Protein 3PQU (pdb70)

InterPro domains:
  IPR001677 Transferrin-binding protein B, C-lobe/N-lobe beta-barrel domain [PF01298] (190-351)
  IPR001677 Transferrin-binding protein B, C-lobe/N-lobe beta-barrel domain [PF01298] (457-592)
  IPR011250 Outer membrane protein/outer membrane enzyme PagP, beta-barrel [SSF56925] (154-351)
  IPR011250 Outer membrane protein/outer membrane enzyme PagP, beta-barrel [SSF56925] (416-592)
  IPR035313 Transferrin-binding protein B, N-lobe handle [PF17484] (47-187)
  IPR035316 Transferrin-binding protein B, C-lobe handle domain [PF17483] (360-452)
  IPR038197 TbpB, C-lobe handle domain superfamily [G3DSA:2.40.128.240] (363-451)
  IPR038669 TbpB, N-lobe handle domain superfamily [G3DSA:2.40.128.250] (67-185)

Foldseek 3Di:
DWDFDDDDFDDDDDDDPLADDAQKKKAKWAFAFQAQAAQVGHGDPDGDQWFFFDPVRIDGAHDQDVVPPPCQVVCVVQDPQPAKDDLCPPPAQSSPFDDDFKDFAWIWHQWDWDWDAYPVGGTRGTTIGITIMGMMGGHAFAQKEFAAFWFKWKWFKKKWFIAGLPDDDPQFDPRARRGRTTGILVGGQAAIHDDAQDQAQNAGQHDHRKMKMKIDGVNQQKIKIWIWGWHHDHSVDHIDIDTQWIWIWGHAQFKTAAKIQGDDPDDPQSHIFGRKMWGAHDHHSQKIKIWTAHPVRGMIMIIMTGTDDDVGDIAGFKAKWKAFPPQRDIDGADDRQQQQWGADSRDTHGFDDDAQWDKDWDCPPPFTKIWIWHGNSDNFKIKTWIWTFDDPTDTHRTIIIIMGGFAALVLADQWAKWKWKFAKWKWKDFPDIAIAHGDDPCPFHQMKMWIAGNNQFWIKMATPHGNGDGGQKIWTWGDDRFWIKGKIWGPCQAADSDPPDGHQGDIRWIKIKGQHDHHSQKIKIWTWDCDNGITMTMIIMIGIIDD/DWFFDDDDFDDDDDDDPLADDAQKKKAKWAFAFQAQAAQVRHGDPDGDQWFFFDPVRIDGAHDQDVVPPPCQVVCVVQDPQPAKDDLCPPPAQSSPFDDDFKDFAWIWHQWDWDWDAYPVGGTRGTTIGITIMGMMGGHAFAQKEFAFFWFKWKWFKKKWFIAGLPQDDPQFDPRARRGRTTGILVGGQAATHDDAQDQAQNAGQHDHRKMKMKIDGVNQQKIKIWIWGWHHDHSVDHIDIDTQWIWIWGHDQQKIAAKIQGPDPDDPQSHIFGRKMWGAHDHHSQKIKTWTAHPVRGMIMIIMTGTPDDVGDIAGFKAKWKQWPPFRRIDGADDRQQQQWGADSRDTHGQDDPAQWDKDWDQDVDFIKIWIWHGNPDNFKIKTWIWTVVVTGGTIIIIMGGFAALVLADQYAKWKWKFAKWKWKDAPHIDIAHGDDPPPQHQIKIWIQGNHQQWIKMFTPHRHDDGGQKMWIWGHDRFWIKGKIWGPPCHDDPVVHATDTRWIKIKGQHDHHSQKIKIWTWDCDNHIIMTMIIMIGIID

Nearest PDB structures (foldseek):
  3pqu-assembly2_B  TM=1.002E+00  e=6.453E-98  Actinobacillus suis
  4o3w-assembly2_B  TM=9.988E-01  e=4.185E-90  Actinobacillus suis
  4o49-assembly1_A  TM=9.167E-01  e=6.849E-55  Actinobacillus pleuropneumoniae
  3pqs-assembly1_A  TM=8.799E-01  e=3.578E-56  Actinobacillus pleuropneumoniae
  4o4x-assembly2_B  TM=9.091E-01  e=3.787E-53  Glaesserella parasuis

Radius of gyration: 36.09 Å; Cα contacts (8 Å, |Δi|>4): 3201; chains: 2; bounding box: 105×51×112 Å

Sequence (1087 aa):
SYQDEETKKKTKEELDKLMEPTLGVEAKKIPRRNRALFDKEGNRKATPDTTDELSEAQIMAIWNENIDEIPHLKELNDKTTSGLIYHSHDGKQEDKKRNNLQYVRSGYVVFDESYSEIIVKNKNGVPYIFKNGIDGYIYYLGTSPSKELPKGNKVTYKGTWDFTSDVKTSYELSGFSDAGNGKNVAATSISDNNVNRDHKVGEKLGDNEVKGVAHSSEFAVDFDNKKLTGSLYRNGYINRNKAQEEVTKRYSIEADITGNRFRGKAKAEKAGDPIFTDSNYLEGGFYGPKAEEMAGKFFTNNKSLFAVFAAKSENGETTTERIIDATKIDLTQFNAKELNNFGDASVLIIDGQQKKIDLAGVNFKNSKTVEINGKTMVAVACCSNLEYMKFGQLWQKEGKQQVKDNSLFLQGERTATDKMPAGGNYKYVGTWDALVSKGTNWIAEADNNRESGYRTEFDVNFSDKKVNGKLFDKGGVNPVFTVDATINGNGFIGSAKTSDSGFALDSQHGNAVFSDIKVNGGFYGPTTAGELGGQFHHKSDNGSVGAVFGAKRQIESYQDEETKKKTKEELDKLMEPTLGVEAKKIPRRNRALFDKEGNRKATPDTTDELSEAQIMAIWNENIDEIPHLKELNDKTTSGLIYHSHDGKQEDKKRNNLQYVRSGYVVFDESYSEIIVKNKNGVPYIFKNGIDGYIYYLGTSPSKELPKGNKVTYKGTWDFTSDVKTSYELSGFSDAGNGKNVAATSISDNNVNRDHKVGEKLGDNEVKKGVAHSSEFAVDFDNKKLTGSLYRNGYYINRNKAQEVTKKRYSIEADITGNRFRGKAKAEKAGDPIFTDSSNYLEGGFYGPKAEEMAGKFFTNNKSLFAVFAAKSENGETTTERIIDATKIDLTQFNAKELNNFGDASVLIIDGQKKIDDLAGVNFKNSKTVEIINGKTMVAVACCSNLEYMKFGQLWQKEQVKDNSLFLQGERTATDKMPAGGNYKYVGTWDALVSKGTNWIAEADNNRESGYRTEFDVNFSDKKVNGKLFDKGGVNPVFTVDATINGNGFIGSAKTSDSGFALDGNAVFSDIKVNGGFYGPTAGELGGQFHHKSDNGSVGAVFGAKRQI

Organism: Actinobacillus suis (NCBI:txid716)

Solvent-accessible surface area: 48966 Å² total; per-residue (Å²): 123,131,112,42,31,165,63,176,144,65,112,178,99,173,45,91,168,19,22,67,15,21,13,0,10,15,0,116,6,5,13,33,17,86,6,84,62,56,138,156,26,90,162,44,113,87,54,49,66,54,38,116,2,34,74,85,65,20,97,47,24,112,49,135,60,17,111,94,18,19,47,49,150,101,3,73,100,74,33,131,37,60,66,23,59,24,0,29,34,34,132,78,40,8,18,117,31,123,21,127,39,0,42,0,0,7,0,13,0,77,52,46,58,63,95,48,123,22,211,124,40,23,47,35,44,58,46,52,20,6,14,1,18,0,0,0,1,1,38,43,4,0,18,36,6,8,65,1,79,108,22,28,0,106,25,29,1,1,0,0,0,8,0,83,46,90,14,140,34,102,28,22,42,142,53,1,39,0,63,55,10,0,0,0,0,27,6,5,71,7,2,51,82,51,124,94,37,77,70,26,55,114,31,26,4,95,6,35,6,4,32,4,59,2,32,0,31,7,73,92,93,113,3,77,10,19,0,60,36,3,3,107,2,46,192,130,82,62,22,106,22,37,39,26,0,34,4,92,6,74,10,63,24,0,6,0,54,15,72,0,92,30,37,64,108,83,34,71,1,6,34,64,1,70,73,0,1,0,0,0,0,0,64,74,1,49,5,0,0,0,5,0,6,2,65,84,100,2,0,0,0,0,0,1,0,76,18,53,77,22,73,29,62,29,34,60,30,2,15,0,18,64,0,32,20,87,93,14,55,40,110,120,27,53,2,15,19,55,2,22,25,3,20,31,55,26,103,74,11,87,2,49,34,150,88,46,54,14,74,57,94,42,90,14,117,66,82,32,20,8,2,19,2,1,4,60,46,4,36,33,0,15,0,0,30,10,39,28,53,70,56,211,123,106,70,80,106,48,4,3,0,4,0,1,24,44,2,47,52,114,115,29,28,109,18,23,111,90,41,0,23,26,2,0,3,5,17,0,27,65,72,76,98,29,76,2,71,5,39,99,63,108,142,52,0,23,28,0,45,0,68,0,32,3,84,93,99,75,0,63,4,99,0,14,36,114,66,17,144,116,32,14,0,42,2,66,2,70,9,119,38,6,4,2,97,21,33,0,69,3,61,130,81,6,24,62,31,144,137,170,159,50,54,1,87,11,77,120,4,142,0,54,6,0,0,0,7,83,66,0,9,4,0,0,0,18,0,56,77,108,41,128,105,9,4,0,0,0,1,0,0,0,12,18,9,81,152,153,118,105,30,32,162,69,181,163,66,126,180,93,175,44,90,169,20,23,69,15,21,13,0,9,15,0,114,4,5,13,34,18,87,6,104,72,54,139,152,28,83,175,40,94,88,53,51,67,55,38,116,2,34,75,86,66,21,97,49,24,89,48,132,60,18,111,95,17,20,45,48,150,102,3,70,101,74,33,129,38,60,68,23,61,23,0,30,33,33,131,78,38,8,17,119,32,121,21,125,40,0,41,1,0,6,0,14,0,78,52,45,58,62,96,49,122,23,208,125,40,22,47,36,44,58,48,53,20,5,14,1,20,0,0,0,0,1,38,43,3,0,19,36,6,9,64,2,80,112,24,27,0,106,25,30,0,1,0,0,0,8,0,82,45,90,15,139,34,100,29,22,40,143,53,1,38,0,62,57,10,0,0,1,0,27,6,4,73,8,2,53,82,49,122,95,34,78,107,25,56,128,29,34,4,101,7,35,6,4,32,5,58,2,33,0,30,7,71,92,91,114,4,78,10,19,0,60,37,3,3,108,1,44,194,131,83,63,23,106,23,39,40,26,0,34,5,93,6,74,11,64,24,0,5,0,54,15,72,0,90,30,65,53,107,82,36,70,1,5,35,64,1,69,74,0,1,0,0,0,0,0,65,75,1,48,6,0,0,0,5,0,6,2,64,81,103,2,0,0,0,0,0,0,0,74,16,66,68,22,72,29,61,28,34,59,29,2,15,0,19,73,1,40,22,83,101,15,63,29,134,115,28,52,1,15,19,55,1,23,26,3,18,30,50,25,91,73,12,84,2,51,34,151,88,47,53,13,74,60,82,39,122,3,104,70,76,29,14,8,2,19,2,0,4,65,46,3,44,28,0,14,0,0,30,12,55,27,88,142,182,97,100,93,56,4,4,0,4,0,1,25,44,1,46,53,115,121,30,30,111,27,25,123,92,24,0,18,26,2,0,3,5,18,2,18,67,77,76,98,26,75,2,69,5,41,98,67,104,146,53,2,14,22,1,41,0,67,0,41,20,87,101,91,69,0,55,3,76,0,16,30,124,61,15,126,104,35,8,0,49,1,61,1,57,10,104,37,6,4,1,95,20,33,0,87,9,61,153,91,12,26,71,37,161,117,35,0,79,19,82,121,4,141,0,52,5,0,0,0,6,87,63,0,9,5,0,0,0,19,0,58,80,108,49,130,105,4,10,0,0,0,1,0,0,0,11,20,7,114

Structure (mmCIF, N/CA/C/O backbone):
data_3PQU
#
_entry.id   3PQU
#
_cell.length_a   90.670
_cell.length_b   74.470
_cell.length_c   106.400
_cell.angle_alpha   90.000
_cell.angle_beta   105.700
_cell.angle_gamma   90.000
#
_symmetry.space_group_name_H-M   'P 1 21 1'
#
loop_
_entity.id
_entity.type
_entity.pdbx_description
1 polymer 'Transferrin binding protein B'
2 non-polymer GLYCEROL
3 water water
#
loop_
_atom_site.group_PDB
_atom_site.id
_atom_site.type_symbol
_atom_site.label_atom_id
_atom_site.label_alt_id
_atom_site.label_comp_id
_atom_site.label_asym_id
_atom_site.label_entity_id
_atom_site.label_seq_id
_atom_site.pdbx_PDB_ins_code
_atom_site.Cartn_x
_atom_site.Cartn_y
_atom_site.Cartn_z
_atom_site.occupancy
_atom_site.B_iso_or_equiv
_atom_site.auth_seq_id
_atom_site.auth_comp_id
_atom_site.auth_asym_id
_atom_site.auth_atom_id
_atom_site.pdbx_PDB_model_num
ATOM 1 N N . SER A 1 20 ? -27.730 -37.009 30.892 1.00 109.47 27 SER A N 1
ATOM 2 C CA . SER A 1 20 ? -26.930 -37.904 31.722 1.00 108.41 27 SER A CA 1
ATOM 3 C C . SER A 1 20 ? -25.430 -37.631 31.587 1.00 91.69 27 SER A C 1
ATOM 4 O O . SER A 1 20 ? -24.680 -38.444 31.044 1.00 83.16 27 SER A O 1
ATOM 7 N N . TYR A 1 21 ? -24.998 -36.479 32.083 1.00 69.76 28 TYR A N 1
ATOM 8 C CA . TYR A 1 21 ? -23.585 -36.120 32.053 1.00 70.54 28 TYR A CA 1
ATOM 9 C C . TYR A 1 21 ? -22.940 -36.194 33.437 1.00 84.00 28 TYR A C 1
ATOM 10 O O . TYR A 1 21 ? -23.628 -36.187 34.458 1.00 86.17 28 TYR A O 1
ATOM 19 N N . GLN A 1 22 ? -21.612 -36.260 33.459 1.00 94.78 29 GLN A N 1
ATOM 20 C CA . GLN A 1 22 ? -20.866 -36.469 34.695 1.00 73.72 29 GLN A CA 1
ATOM 21 C C . GLN A 1 22 ? -19.433 -35.988 34.506 1.00 69.89 29 GLN A C 1
ATOM 22 O O . GLN A 1 22 ? -18.830 -36.235 33.461 1.00 62.31 29 GLN A O 1
ATOM 28 N N . ASP A 1 23 ? -18.890 -35.301 35.509 1.00 60.77 30 ASP A N 1
ATOM 29 C CA . ASP A 1 23 ? -17.496 -34.863 35.462 1.00 57.48 30 ASP A CA 1
ATOM 30 C C . ASP A 1 23 ? -16.595 -36.005 34.992 1.00 57.60 30 ASP A C 1
ATOM 31 O O . ASP A 1 23 ? -16.751 -37.143 35.435 1.00 61.17 30 ASP A O 1
ATOM 36 N N . GLU A 1 24 ? -15.644 -35.714 34.112 1.00 54.46 31 GLU A N 1
ATOM 37 C CA . GLU A 1 24 ? -14.695 -36.743 33.700 1.00 64.01 31 GLU A CA 1
ATOM 38 C C . GLU A 1 24 ? -13.781 -37.070 34.868 1.00 76.57 31 GLU A C 1
ATOM 39 O O . GLU A 1 24 ? -13.487 -36.203 35.690 1.00 78.13 31 GLU A O 1
ATOM 45 N N . GLU A 1 25 ? -13.344 -38.323 34.952 1.00 90.02 32 GLU A N 1
ATOM 46 C CA . GLU A 1 25 ? -12.404 -38.721 35.988 1.00 100.63 32 GLU A CA 1
ATOM 47 C C . GLU A 1 25 ? -11.021 -38.202 35.628 1.00 102.18 32 GLU A C 1
ATOM 48 O O . GLU A 1 25 ? -10.608 -38.262 34.469 1.00 98.84 32 GLU A O 1
ATOM 54 N N . THR A 1 26 ? -10.312 -37.681 36.621 1.00 103.96 33 THR A N 1
ATOM 55 C CA . THR A 1 26 ? -8.992 -37.115 36.391 1.00 103.95 33 THR A CA 1
ATOM 56 C C . THR A 1 26 ? -8.037 -37.490 37.514 1.00 101.63 33 THR A C 1
ATOM 57 O O . THR A 1 26 ? -8.421 -37.511 38.683 1.00 103.05 33 THR A O 1
ATOM 61 N N . LYS A 1 27 ? -6.795 -37.800 37.155 1.00 103.20 34 LYS A N 1
ATOM 62 C CA . LYS A 1 27 ? -5.764 -38.056 38.150 1.00 105.43 34 LYS A CA 1
ATOM 63 C C . LYS A 1 27 ? -5.421 -36.730 38.815 1.00 95.89 34 LYS A C 1
ATOM 64 O O . LYS A 1 27 ? -4.922 -35.813 38.160 1.00 94.65 34 LYS A O 1
ATOM 70 N N . LYS A 1 28 ? -5.708 -36.624 40.109 1.00 89.35 35 LYS A N 1
ATOM 71 C CA . LYS A 1 28 ? -5.507 -35.372 40.832 1.00 85.40 35 LYS A CA 1
ATOM 72 C C . LYS A 1 28 ? -4.127 -34.786 40.559 1.00 73.23 35 LYS A C 1
ATOM 73 O O . LYS A 1 28 ? -3.162 -35.523 40.354 1.00 58.54 35 LYS A O 1
ATOM 79 N N . LYS A 1 29 ? -4.043 -33.458 40.547 1.00 70.12 36 LYS A N 1
ATOM 80 C CA . LYS A 1 29 ? -2.773 -32.781 40.319 1.00 57.65 36 LYS A CA 1
ATOM 81 C C . LYS A 1 29 ? -1.745 -33.247 41.339 1.00 71.20 36 LYS A C 1
ATOM 82 O O . LYS A 1 29 ? -2.014 -33.281 42.539 1.00 65.57 36 LYS A O 1
ATOM 88 N N . THR A 1 30 ? -0.566 -33.612 40.854 1.00 74.72 37 THR A N 1
ATOM 89 C CA . THR A 1 30 ? 0.491 -34.077 41.735 1.00 80.06 37 THR A CA 1
ATOM 90 C C . THR A 1 30 ? 1.050 -32.903 42.534 1.00 83.00 37 THR A C 1
ATOM 91 O O . THR A 1 30 ? 1.495 -31.908 41.961 1.00 87.73 37 THR A O 1
ATOM 95 N N . LYS A 1 31 ? 1.033 -33.024 43.857 1.00 70.39 38 LYS A N 1
ATOM 96 C CA . LYS A 1 31 ? 1.393 -31.904 44.721 1.00 82.21 38 LYS A CA 1
ATOM 97 C C . LYS A 1 31 ? 2.889 -31.808 45.036 1.00 79.92 38 LYS A C 1
ATOM 98 O O . LYS A 1 31 ? 3.508 -32.771 45.485 1.00 79.05 38 LYS A O 1
ATOM 104 N N . GLU A 1 32 ? 3.456 -30.631 44.794 1.00 78.29 39 GLU A N 1
ATOM 105 C CA . GLU A 1 32 ? 4.865 -30.369 45.067 1.00 84.55 39 GLU A CA 1
ATOM 106 C C . GLU A 1 32 ? 5.079 -29.931 46.509 1.00 83.06 39 GLU A C 1
ATOM 107 O O . GLU A 1 32 ? 4.332 -29.108 47.035 1.00 90.12 39 GLU A O 1
ATOM 113 N N . GLU A 1 33 ? 6.107 -30.480 47.144 1.00 73.14 40 GLU A N 1
ATOM 114 C CA . GLU A 1 33 ? 6.539 -29.995 48.449 1.00 81.74 40 GLU A CA 1
ATOM 115 C C . GLU A 1 33 ? 7.949 -29.430 48.303 1.00 62.62 40 GLU A C 1
ATOM 116 O O . GLU A 1 33 ? 8.922 -30.174 48.195 1.00 50.71 40 GLU A O 1
ATOM 122 N N . LEU A 1 34 ? 8.055 -28.109 48.279 1.00 46.94 41 LEU A N 1
ATOM 123 C CA . LEU A 1 34 ? 9.339 -27.471 48.012 1.00 42.72 41 LEU A CA 1
ATOM 124 C C . LEU A 1 34 ? 10.090 -27.151 49.289 1.00 41.08 41 LEU A C 1
ATOM 125 O O . LEU A 1 34 ? 9.487 -26.716 50.274 1.00 45.76 41 LEU A O 1
ATOM 130 N N . ASP A 1 35 ? 11.405 -27.359 49.269 1.00 31.72 42 ASP A N 1
ATOM 131 C CA . ASP A 1 35 ? 12.274 -26.753 50.273 1.00 30.06 42 ASP A CA 1
ATOM 132 C C . ASP A 1 35 ? 12.054 -25.250 50.275 1.00 40.93 42 ASP A C 1
ATOM 133 O O . ASP A 1 35 ? 11.800 -24.646 49.227 1.00 32.49 42 ASP A O 1
ATOM 138 N N . LYS A 1 36 ? 12.152 -24.643 51.451 1.00 30.25 43 LYS A N 1
ATOM 139 C CA . LYS A 1 36 ? 11.917 -23.208 51.591 1.00 30.66 43 LYS A CA 1
ATOM 140 C C . LYS A 1 36 ? 12.665 -22.361 50.564 1.00 35.79 43 LYS A C 1
ATOM 141 O O . LYS A 1 36 ? 12.068 -21.492 49.948 1.00 25.40 43 LYS A O 1
ATOM 147 N N . LEU A 1 37 ? 13.962 -22.614 50.380 1.00 26.32 44 LEU A N 1
ATOM 148 C CA . LEU A 1 37 ? 14.768 -21.834 49.443 1.00 35.78 44 LEU A CA 1
ATOM 149 C C . LEU A 1 37 ? 14.278 -21.963 48.017 1.00 33.71 44 LEU A C 1
ATOM 150 O O . LEU A 1 37 ? 14.644 -21.165 47.169 1.00 37.45 44 LEU A O 1
ATOM 155 N N . MET A 1 38 ? 13.465 -22.977 47.744 1.00 26.79 45 MET A N 1
ATOM 156 C CA . MET A 1 38 ? 13.015 -23.193 46.382 1.00 19.31 45 MET A CA 1
ATOM 157 C C . MET A 1 38 ? 11.627 -22.593 46.123 1.00 20.93 45 MET A C 1
ATOM 158 O O . MET A 1 38 ? 11.130 -22.654 45.002 1.00 27.26 45 MET A O 1
ATOM 163 N N . GLU A 1 39 ? 11.012 -22.000 47.147 1.00 21.13 46 GLU A N 1
ATOM 164 C CA . GLU A 1 39 ? 9.695 -21.357 46.984 1.00 26.38 46 GLU A CA 1
ATOM 165 C C . GLU A 1 39 ? 9.834 -20.083 46.144 1.00 30.13 46 GLU A C 1
ATOM 166 O O . GLU A 1 39 ? 10.797 -19.351 46.300 1.00 17.86 46 GLU A O 1
ATOM 172 N N . PRO A 1 40 ? 8.858 -19.805 45.264 1.00 13.30 47 PRO A N 1
ATOM 173 C CA . PRO A 1 40 ? 8.972 -18.637 44.390 1.00 17.62 47 PRO A CA 1
ATOM 174 C C . PRO A 1 40 ? 8.582 -17.341 45.098 1.00 24.98 47 PRO A C 1
ATOM 175 O O . PRO A 1 40 ? 7.657 -17.339 45.909 1.00 20.86 47 PRO A O 1
ATOM 179 N N . THR A 1 41 ? 9.292 -16.255 44.805 1.00 18.15 48 THR A N 1
ATOM 180 C CA . THR A 1 41 ? 8.924 -14.943 45.343 1.00 21.25 48 THR A CA 1
ATOM 181 C C . THR A 1 41 ? 9.225 -13.871 44.306 1.00 23.27 48 THR A C 1
ATOM 182 O O . THR A 1 41 ? 9.962 -14.119 43.348 1.00 16.16 48 THR A O 1
ATOM 186 N N . LEU A 1 42 ? 8.686 -12.668 44.501 1.00 17.78 49 LEU A N 1
ATOM 187 C CA . LEU A 1 42 ? 8.992 -11.584 43.575 1.00 16.29 49 LEU A CA 1
ATOM 188 C C . LEU A 1 42 ? 10.464 -11.222 43.618 1.00 23.34 49 LEU A C 1
ATOM 189 O O . LEU A 1 42 ? 11.071 -10.921 42.585 1.00 14.65 49 LEU A O 1
ATOM 194 N N . GLY A 1 43 ? 11.030 -11.229 44.824 1.00 12.24 50 GLY A N 1
ATOM 195 C CA . GLY A 1 43 ? 12.466 -11.053 44.979 1.00 15.05 50 GLY A CA 1
ATOM 196 C C . GLY A 1 43 ? 13.052 -11.712 46.214 1.00 15.92 50 GLY A C 1
ATOM 197 O O . GLY A 1 43 ? 12.318 -12.270 47.042 1.00 19.52 50 GLY A O 1
ATOM 198 N N . VAL A 1 44 ? 14.373 -11.613 46.354 1.00 18.01 51 VAL A N 1
ATOM 199 C CA . VAL A 1 44 ? 15.106 -12.148 47.519 1.00 16.43 51 VAL A CA 1
ATOM 200 C C . VAL A 1 44 ? 16.282 -11.200 47.872 1.00 18.91 51 VAL A C 1
ATOM 201 O O . VAL A 1 44 ? 16.903 -10.642 46.971 1.00 22.27 51 VAL A O 1
ATOM 205 N N . GLU A 1 45 ? 16.585 -11.023 49.159 1.00 16.29 52 GLU A N 1
ATOM 206 C CA . GLU A 1 45 ? 17.746 -10.222 49.571 1.00 19.22 52 GLU A CA 1
ATOM 207 C C . GLU A 1 45 ? 18.494 -10.895 50.729 1.00 25.04 52 GLU A C 1
ATOM 208 O O . GLU A 1 45 ? 17.910 -11.674 51.485 1.00 19.12 52 GLU A O 1
ATOM 214 N N . ALA A 1 46 ? 19.784 -10.585 50.871 1.00 21.25 53 ALA A N 1
ATOM 215 C CA . ALA A 1 46 ? 20.548 -10.992 52.052 1.00 14.31 53 ALA A CA 1
ATOM 216 C C . ALA A 1 46 ? 21.533 -9.899 52.445 1.00 19.83 53 ALA A C 1
ATOM 217 O O . ALA A 1 46 ? 22.163 -9.277 51.604 1.00 14.33 53 ALA A O 1
ATOM 219 N N . LYS A 1 47 ? 21.664 -9.703 53.741 1.00 13.99 54 LYS A N 1
ATOM 220 C CA A LYS A 1 47 ? 22.617 -8.758 54.314 0.40 22.05 54 LYS A CA 1
ATOM 221 C CA B LYS A 1 47 ? 22.611 -8.750 54.300 0.60 22.77 54 LYS A CA 1
ATOM 222 C C . LYS A 1 47 ? 24.056 -9.195 54.062 1.00 13.72 54 LYS A C 1
ATOM 223 O O . LYS A 1 47 ? 24.367 -10.379 54.132 1.00 17.49 54 LYS A O 1
ATOM 234 N N . ILE A 1 48 ? 24.935 -8.241 53.792 1.00 17.70 55 ILE A N 1
ATOM 235 C CA . ILE A 1 48 ? 26.369 -8.532 53.622 1.00 14.85 55 ILE A CA 1
ATOM 236 C C . ILE A 1 48 ? 26.983 -8.814 54.999 1.00 10.72 55 ILE A C 1
ATOM 237 O O . ILE A 1 48 ? 26.904 -7.960 55.885 1.00 17.80 55 ILE A O 1
ATOM 242 N N . PRO A 1 49 ? 27.568 -10.015 55.204 1.00 23.26 56 PRO A N 1
ATOM 243 C CA . PRO A 1 49 ? 28.114 -10.345 56.538 1.00 24.82 56 PRO A CA 1
ATOM 244 C C . PRO A 1 49 ? 29.319 -9.492 56.930 1.00 12.65 56 PRO A C 1
ATOM 245 O O . PRO A 1 49 ? 30.142 -9.136 56.069 1.00 14.17 56 PRO A O 1
ATOM 249 N N . ARG A 1 50 ? 29.396 -9.168 58.225 1.00 18.73 57 ARG A N 1
ATOM 250 C CA . ARG A 1 50 ? 30.413 -8.282 58.813 1.00 14.50 57 ARG A CA 1
ATOM 251 C C . ARG A 1 50 ? 30.835 -8.939 60.112 1.00 19.76 57 ARG A C 1
ATOM 252 O O . ARG A 1 50 ? 29.985 -9.310 60.906 1.00 18.87 57 ARG A O 1
ATOM 260 N N . ARG A 1 51 ? 32.134 -9.079 60.347 1.00 12.94 58 ARG A N 1
ATOM 261 C CA . ARG A 1 51 ? 32.589 -9.742 61.580 1.00 16.28 58 ARG A CA 1
ATOM 262 C C . ARG A 1 51 ? 32.391 -8.848 62.800 1.00 16.35 58 ARG A C 1
ATOM 263 O O . ARG A 1 51 ? 32.614 -7.649 62.727 1.00 14.61 58 ARG A O 1
ATOM 271 N N . ASN A 1 52 ? 31.940 -9.422 63.910 1.00 22.26 59 ASN A N 1
ATOM 272 C CA . ASN A 1 52 ? 31.889 -8.682 65.161 1.00 12.62 59 ASN A CA 1
ATOM 273 C C . ASN A 1 52 ? 33.294 -8.669 65.726 1.00 15.67 59 ASN A C 1
ATOM 274 O O . ASN A 1 52 ? 33.822 -9.716 66.127 1.00 17.96 59 ASN A O 1
ATOM 279 N N . ARG A 1 53 ? 33.887 -7.486 65.782 1.00 15.63 60 ARG A N 1
ATOM 280 C CA . ARG A 1 53 ? 35.246 -7.326 66.298 1.00 21.89 60 ARG A CA 1
ATOM 281 C C . ARG A 1 53 ? 35.351 -7.016 67.804 1.00 25.90 60 ARG A C 1
ATOM 282 O O . ARG A 1 53 ? 36.458 -6.839 68.332 1.00 23.85 60 ARG A O 1
ATOM 290 N N . ALA A 1 54 ? 34.210 -6.969 68.495 1.00 21.84 61 ALA A N 1
ATOM 291 C CA . ALA A 1 54 ? 34.187 -6.610 69.927 1.00 22.15 61 ALA A CA 1
ATOM 292 C C . ALA A 1 54 ? 34.965 -7.626 70.761 1.00 33.39 61 ALA A C 1
ATOM 293 O O . ALA A 1 54 ? 35.085 -8.799 70.385 1.00 24.84 61 ALA A O 1
ATOM 295 N N . LEU A 1 55 ? 35.482 -7.177 71.897 1.00 29.74 62 LEU A N 1
ATOM 296 C CA . LEU A 1 55 ? 36.302 -8.022 72.760 1.00 29.08 62 LEU A CA 1
ATOM 297 C C . LEU A 1 55 ? 35.520 -8.578 73.957 1.00 28.33 62 LEU A C 1
ATOM 298 O O . LEU A 1 55 ? 36.025 -9.441 74.678 1.00 31.54 62 LEU A O 1
ATOM 303 N N . PHE A 1 56 ? 34.300 -8.079 74.157 1.00 24.34 63 PHE A N 1
ATOM 304 C CA . PHE A 1 56 ? 33.479 -8.479 75.299 1.00 36.93 63 PHE A CA 1
ATOM 305 C C . PHE A 1 56 ? 32.118 -8.935 74.828 1.00 37.24 63 PHE A C 1
ATOM 306 O O . PHE A 1 56 ? 31.661 -8.517 73.761 1.00 22.01 63 PHE A O 1
ATOM 314 N N . ASP A 1 57 ? 31.475 -9.796 75.615 1.00 28.77 64 ASP A N 1
ATOM 315 C CA . ASP A 1 57 ? 30.112 -10.211 75.302 1.00 27.18 64 ASP A CA 1
ATOM 316 C C . ASP A 1 57 ? 29.111 -9.285 75.995 1.00 21.21 64 ASP A C 1
ATOM 317 O O . ASP A 1 57 ? 29.505 -8.403 76.755 1.00 31.28 64 ASP A O 1
ATOM 322 N N . LYS A 1 58 ? 27.829 -9.485 75.719 1.00 32.92 65 LYS A N 1
ATOM 323 C CA . LYS A 1 58 ? 26.789 -8.600 76.224 1.00 31.94 65 LYS A CA 1
ATOM 324 C C . LYS A 1 58 ? 26.748 -8.538 77.769 1.00 44.99 65 LYS A C 1
ATOM 325 O O . LYS A 1 58 ? 26.333 -7.534 78.341 1.00 42.70 65 LYS A O 1
ATOM 331 N N . GLU A 1 59 ? 27.200 -9.590 78.448 1.00 35.26 66 GLU A N 1
ATOM 332 C CA . GLU A 1 59 ? 27.211 -9.572 79.914 1.00 31.80 66 GLU A CA 1
ATOM 333 C C . GLU A 1 59 ? 28.434 -8.846 80.443 1.00 33.72 66 GLU A C 1
ATOM 334 O O . GLU A 1 59 ? 28.623 -8.748 81.642 1.00 38.85 66 GLU A O 1
ATOM 340 N N . GLY A 1 60 ? 29.282 -8.354 79.550 1.00 39.67 67 GLY A N 1
ATOM 341 C CA . GLY A 1 60 ? 30.469 -7.632 79.979 1.00 31.81 67 GLY A CA 1
ATOM 342 C C . GLY A 1 60 ? 31.724 -8.462 80.227 1.00 41.65 67 GLY A C 1
ATOM 343 O O . GLY A 1 60 ? 32.736 -7.939 80.696 1.00 36.06 67 GLY A O 1
ATOM 344 N N . ASN A 1 61 ? 31.690 -9.755 79.911 1.00 31.73 68 ASN A N 1
ATOM 345 C CA . ASN A 1 61 ? 32.878 -10.591 80.101 1.00 23.25 68 ASN A CA 1
ATOM 346 C C . ASN A 1 61 ? 33.751 -10.676 78.848 1.00 30.24 68 ASN A C 1
ATOM 347 O O . ASN A 1 61 ? 33.249 -10.608 77.735 1.00 29.96 68 ASN A O 1
ATOM 352 N N . ARG A 1 62 ? 35.058 -10.798 79.046 1.00 27.53 69 ARG A N 1
ATOM 353 C CA . ARG A 1 62 ? 36.005 -10.836 77.942 1.00 42.24 69 ARG A CA 1
ATOM 354 C C . ARG A 1 62 ? 35.814 -12.102 77.123 1.00 37.16 69 ARG A C 1
ATOM 355 O O . ARG A 1 62 ? 35.767 -13.199 77.674 1.00 32.20 69 ARG A O 1
ATOM 363 N N . LYS A 1 63 ? 35.686 -11.962 75.806 1.00 30.51 70 LYS A N 1
ATOM 364 C CA . LYS A 1 63 ? 35.572 -13.155 74.983 1.00 32.79 70 LYS A CA 1
ATOM 365 C C . LYS A 1 63 ? 36.909 -13.877 75.037 1.00 37.33 70 LYS A C 1
ATOM 366 O O . LYS A 1 63 ? 37.965 -13.258 74.945 1.00 35.72 70 LYS A O 1
ATOM 372 N N . ALA A 1 64 ? 36.861 -15.184 75.245 1.00 39.59 71 ALA A N 1
ATOM 373 C CA . ALA A 1 64 ? 38.076 -15.978 75.262 1.00 60.25 71 ALA A CA 1
ATOM 374 C C . ALA A 1 64 ? 38.745 -15.799 73.912 1.00 63.51 71 ALA A C 1
ATOM 375 O O . ALA A 1 64 ? 39.971 -15.786 73.798 1.00 61.95 71 ALA A O 1
ATOM 377 N N . THR A 1 65 ? 37.912 -15.639 72.891 1.00 57.13 72 THR A N 1
ATOM 378 C CA . THR A 1 65 ? 38.372 -15.461 71.525 1.00 49.87 72 THR A CA 1
ATOM 379 C C . THR A 1 65 ? 37.399 -14.557 70.789 1.00 36.96 72 THR A C 1
ATOM 380 O O . THR A 1 65 ? 36.226 -14.903 70.647 1.00 36.52 72 THR A O 1
ATOM 384 N N . PRO A 1 66 ? 37.870 -13.401 70.308 1.00 28.87 73 PRO A N 1
ATOM 385 C CA . PRO A 1 66 ? 36.993 -12.575 69.473 1.00 39.12 73 PRO A CA 1
ATOM 386 C C . PRO A 1 66 ? 36.412 -13.421 68.338 1.00 25.94 73 PRO A C 1
ATOM 387 O O . PRO A 1 66 ? 37.042 -14.383 67.937 1.00 28.47 73 PRO A O 1
ATOM 391 N N . ASP A 1 67 ? 35.220 -13.099 67.855 1.00 27.10 74 ASP A N 1
ATOM 392 C CA . ASP A 1 67 ? 34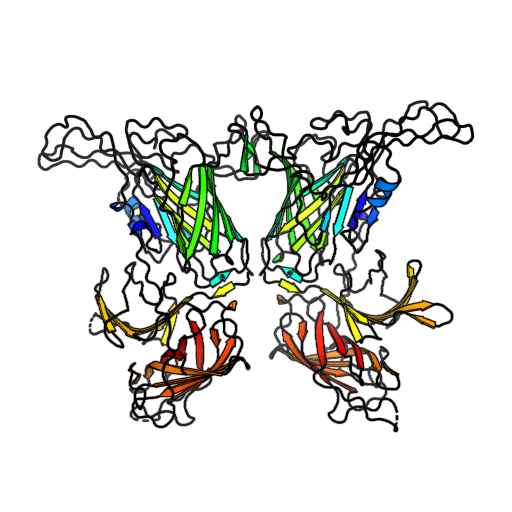.605 -13.909 66.819 1.00 19.37 74 ASP A CA 1
ATOM 393 C C . ASP A 1 67 ? 35.572 -14.110 65.652 1.00 29.85 74 ASP A C 1
ATOM 394 O O . ASP A 1 67 ? 36.286 -13.180 65.250 1.00 28.71 74 ASP A O 1
ATOM 399 N N . THR A 1 68 ? 35.600 -15.325 65.110 1.00 19.31 75 THR A N 1
ATOM 400 C CA . THR A 1 68 ? 36.388 -15.598 63.907 1.00 19.80 75 THR A CA 1
ATOM 401 C C . THR A 1 68 ? 35.525 -15.726 62.660 1.00 19.48 75 THR A C 1
ATOM 402 O O . THR A 1 68 ? 36.060 -15.903 61.569 1.00 21.73 75 THR A O 1
ATOM 406 N N . THR A 1 69 ? 34.202 -15.671 62.817 1.00 21.75 76 THR A N 1
ATOM 407 C CA . THR A 1 69 ? 33.292 -15.857 61.689 1.00 20.91 76 THR A CA 1
ATOM 408 C C . THR A 1 69 ? 32.055 -14.964 61.735 1.00 24.90 76 THR A C 1
ATOM 409 O O . THR A 1 69 ? 31.675 -14.457 62.783 1.00 21.12 76 THR A O 1
ATOM 413 N N . ASP A 1 70 ? 31.401 -14.822 60.587 1.00 18.15 77 ASP A N 1
ATOM 414 C CA . ASP A 1 70 ? 30.026 -14.341 60.542 1.00 21.51 77 ASP A CA 1
ATOM 415 C C . ASP A 1 70 ? 29.346 -15.077 59.394 1.00 20.05 77 ASP A C 1
ATOM 416 O O . ASP A 1 70 ? 29.654 -14.855 58.215 1.00 18.77 77 ASP A O 1
ATOM 421 N N . GLU A 1 71 ? 28.418 -15.952 59.751 1.00 19.40 78 GLU A N 1
ATOM 422 C CA . GLU A 1 71 ? 27.918 -16.971 58.836 1.00 23.71 78 GLU A CA 1
ATOM 423 C C . GLU A 1 71 ? 26.785 -16.487 57.954 1.00 26.55 78 GLU A C 1
ATOM 424 O O . GLU A 1 71 ? 26.070 -15.559 58.297 1.00 25.30 78 GLU A O 1
ATOM 430 N N . LEU A 1 72 ? 26.643 -17.116 56.798 1.00 19.80 79 LEU A N 1
ATOM 431 C CA . LEU A 1 72 ? 25.431 -16.965 56.015 1.00 20.32 79 LEU A CA 1
ATOM 432 C C . LEU A 1 72 ? 24.510 -18.117 56.424 1.00 25.80 79 LEU A C 1
ATOM 433 O O . LEU A 1 72 ? 24.969 -19.217 56.679 1.00 21.46 79 LEU A O 1
ATOM 438 N N . SER A 1 73 ? 23.209 -17.880 56.495 1.00 17.63 80 SER A N 1
ATOM 439 C CA . SER A 1 73 ? 22.301 -18.984 56.728 1.00 28.45 80 SER A CA 1
ATOM 440 C C . SER A 1 73 ? 21.013 -18.743 55.987 1.00 24.10 80 SER A C 1
ATOM 441 O O . SER A 1 73 ? 20.720 -17.618 55.546 1.00 22.50 80 SER A O 1
ATOM 444 N N . GLU A 1 74 ? 20.221 -19.801 55.904 1.00 17.68 81 GLU A N 1
ATOM 445 C CA . GLU A 1 74 ? 18.993 -19.775 55.149 1.00 25.69 81 GLU A CA 1
ATOM 446 C C . GLU A 1 74 ? 18.020 -18.795 55.793 1.00 23.75 81 GLU A C 1
ATOM 447 O O . GLU A 1 74 ? 17.253 -18.136 55.098 1.00 17.70 81 GLU A O 1
ATOM 453 N N . ALA A 1 75 ? 18.072 -18.659 57.120 1.00 22.66 82 ALA A N 1
ATOM 454 C CA . ALA A 1 75 ? 17.242 -17.660 57.800 1.00 27.80 82 ALA A CA 1
ATOM 455 C C . ALA A 1 75 ? 17.612 -16.201 57.462 1.00 32.95 82 ALA A C 1
ATOM 456 O O . ALA A 1 75 ? 16.830 -15.284 57.714 1.00 29.89 82 ALA A O 1
ATOM 458 N N . GLN A 1 76 ? 18.793 -15.969 56.908 1.00 28.98 83 GLN A N 1
ATOM 459 C CA . GLN A 1 76 ? 19.174 -14.599 56.546 1.00 29.29 83 GLN A CA 1
ATOM 460 C C . GLN A 1 76 ? 18.802 -14.254 55.102 1.00 35.17 83 GLN A C 1
ATOM 461 O O . GLN A 1 76 ? 18.940 -13.123 54.660 1.00 26.89 83 GLN A O 1
ATOM 467 N N . ILE A 1 77 ? 18.314 -15.240 54.369 1.00 27.22 84 ILE A N 1
ATOM 468 C CA . ILE A 1 77 ? 17.927 -15.035 52.985 1.00 24.93 84 ILE A CA 1
ATOM 469 C C . ILE A 1 77 ? 16.424 -14.751 52.967 1.00 18.29 84 ILE A C 1
ATOM 470 O O . ILE A 1 77 ? 15.607 -15.632 53.218 1.00 22.23 84 ILE A O 1
ATOM 475 N N . MET A 1 78 ? 16.066 -13.514 52.665 1.00 24.66 85 MET A N 1
ATOM 476 C CA . MET A 1 78 ? 14.711 -13.041 52.913 1.00 23.42 85 MET A CA 1
ATOM 477 C C . MET A 1 78 ? 13.954 -12.746 51.638 1.00 21.01 85 MET A C 1
ATOM 478 O O . MET A 1 78 ? 14.470 -12.092 50.744 1.00 24.54 85 MET A O 1
ATOM 483 N N . ALA A 1 79 ? 12.710 -13.196 51.585 1.00 19.44 86 ALA A N 1
ATOM 484 C CA . ALA A 1 79 ? 11.811 -12.850 50.500 1.00 18.99 86 ALA A CA 1
ATOM 485 C C . ALA A 1 79 ? 11.474 -11.363 50.563 1.00 30.68 86 ALA A C 1
ATOM 486 O O . ALA A 1 79 ? 11.262 -10.818 51.640 1.00 29.95 86 ALA A O 1
ATOM 488 N N . ILE A 1 80 ? 11.430 -10.703 49.410 1.00 15.14 87 ILE A N 1
ATOM 489 C CA . ILE A 1 80 ? 10.975 -9.323 49.343 1.00 22.76 87 ILE A CA 1
ATOM 490 C C . ILE A 1 80 ? 9.913 -9.205 48.270 1.00 20.59 87 ILE A C 1
ATOM 491 O O . ILE A 1 80 ? 9.800 -10.071 47.403 1.00 21.27 87 ILE A O 1
ATOM 496 N N . TRP A 1 81 ? 9.119 -8.149 48.325 1.00 21.25 88 TRP A N 1
ATOM 497 C CA . TRP A 1 81 ? 7.890 -8.131 47.537 1.00 28.32 88 TRP A CA 1
ATOM 498 C C . TRP A 1 81 ? 7.423 -6.748 47.131 1.00 29.59 88 TRP A C 1
ATOM 499 O O . TRP A 1 81 ? 6.266 -6.583 46.726 1.00 37.82 88 TRP A O 1
ATOM 510 N N . ASN A 1 82 ? 8.310 -5.760 47.204 1.00 31.75 89 ASN A N 1
ATOM 511 C CA . ASN A 1 82 ? 7.929 -4.393 46.811 1.00 34.17 89 ASN A CA 1
ATOM 512 C C . ASN A 1 82 ? 7.490 -4.313 45.355 1.00 35.57 89 ASN A C 1
ATOM 513 O O . ASN A 1 82 ? 8.181 -4.810 44.460 1.00 42.36 89 ASN A O 1
ATOM 518 N N . GLU A 1 83 ? 6.340 -3.680 45.125 1.00 41.00 90 GLU A N 1
ATOM 519 C CA . GLU A 1 83 ? 5.752 -3.586 43.790 1.00 40.65 90 GLU A CA 1
ATOM 520 C C . GLU A 1 83 ? 6.427 -2.515 42.949 1.00 34.84 90 GLU A C 1
ATOM 521 O O . GLU A 1 83 ? 6.356 -2.537 41.724 1.00 38.96 90 GLU A O 1
ATOM 527 N N . ASN A 1 84 ? 7.070 -1.566 43.613 1.00 33.13 91 ASN A N 1
ATOM 528 C CA . ASN A 1 84 ? 7.704 -0.457 42.921 1.00 40.42 91 ASN A CA 1
ATOM 529 C C . ASN A 1 84 ? 9.209 -0.673 42.826 1.00 43.67 91 ASN A C 1
ATOM 530 O O . ASN A 1 84 ? 9.932 -0.445 43.801 1.00 37.04 91 ASN A O 1
ATOM 535 N N . ILE A 1 85 ? 9.683 -1.110 41.660 1.00 39.48 92 ILE A N 1
ATOM 536 C CA . ILE A 1 85 ? 11.093 -1.469 41.522 1.00 48.82 92 ILE A CA 1
ATOM 537 C C . ILE A 1 85 ? 11.986 -0.243 41.453 1.00 44.30 92 ILE A C 1
ATOM 538 O O . ILE A 1 85 ? 13.203 -0.359 41.501 1.00 48.50 92 ILE A O 1
ATOM 543 N N . ASP A 1 86 ? 11.368 0.926 41.339 1.00 42.30 93 ASP A N 1
ATOM 544 C CA . ASP A 1 86 ? 12.090 2.188 41.425 1.00 58.87 93 ASP A CA 1
ATOM 545 C C . ASP A 1 86 ? 12.569 2.422 42.851 1.00 46.48 93 ASP A C 1
ATOM 546 O O . ASP A 1 86 ? 13.558 3.111 43.069 1.00 43.37 93 ASP A O 1
ATOM 551 N N . GLU A 1 87 ? 11.866 1.842 43.820 1.00 33.52 94 GLU A N 1
ATOM 552 C CA . GLU A 1 87 ? 12.291 1.918 45.208 1.00 36.78 94 GLU A CA 1
ATOM 553 C C . GLU A 1 87 ? 13.322 0.825 45.486 1.00 41.88 94 GLU A C 1
ATOM 554 O O . GLU A 1 87 ? 12.961 -0.306 45.790 1.00 37.13 94 GLU A O 1
ATOM 560 N N . ILE A 1 88 ? 14.601 1.162 45.368 1.00 36.09 95 ILE A N 1
ATOM 561 C CA . ILE A 1 88 ? 15.671 0.217 45.648 1.00 22.49 95 ILE A CA 1
ATOM 562 C C . ILE A 1 88 ? 15.597 -0.253 47.106 1.00 24.61 95 ILE A C 1
ATOM 563 O O . ILE A 1 88 ? 15.478 0.558 48.028 1.00 24.27 95 ILE A O 1
ATOM 568 N N . PRO A 1 89 ? 15.639 -1.572 47.333 1.00 25.06 96 PRO A N 1
ATOM 569 C CA . PRO A 1 89 ? 15.466 -2.029 48.723 1.00 17.80 96 PRO A CA 1
ATOM 570 C C . PRO A 1 89 ? 16.486 -1.411 49.677 1.00 27.95 96 PRO A C 1
ATOM 571 O O . PRO A 1 89 ? 17.663 -1.367 49.335 1.00 18.26 96 PRO A O 1
ATOM 575 N N . HIS A 1 90 ? 16.037 -0.950 50.848 1.00 23.90 97 HIS A N 1
ATOM 576 C CA . HIS A 1 90 ? 16.919 -0.394 51.877 1.00 24.15 97 HIS A CA 1
ATOM 577 C C . HIS A 1 90 ? 17.638 0.939 51.530 1.00 28.38 97 HIS A C 1
ATOM 578 O O . HIS A 1 90 ? 18.325 1.503 52.381 1.00 23.11 97 HIS A O 1
ATOM 585 N N . LEU A 1 91 ? 17.483 1.454 50.311 1.00 23.33 98 LEU A N 1
ATOM 586 C CA . LEU A 1 91 ? 18.213 2.671 49.924 1.00 27.73 98 LEU A CA 1
ATOM 587 C C . LEU A 1 91 ? 17.906 3.855 50.863 1.00 24.48 98 LEU A C 1
ATOM 588 O O . LEU A 1 91 ? 18.808 4.569 51.308 1.00 24.21 98 LEU A O 1
ATOM 593 N N . LYS A 1 92 ? 16.631 4.043 51.168 1.00 22.74 99 LYS A N 1
ATOM 594 C CA . LYS A 1 92 ? 16.187 5.097 52.073 1.00 21.44 99 LYS A CA 1
ATOM 595 C C . LYS A 1 92 ? 16.725 4.866 53.482 1.00 29.81 99 LYS A C 1
ATOM 596 O O . LYS A 1 92 ? 17.228 5.793 54.122 1.00 31.63 99 LYS A O 1
ATOM 602 N N . GLU A 1 93 ? 16.617 3.632 53.967 1.00 21.75 100 GLU A N 1
ATOM 603 C CA . GLU A 1 93 ? 17.142 3.273 55.279 1.00 34.21 100 GLU A CA 1
ATOM 604 C C . GLU A 1 93 ? 18.630 3.599 55.385 1.00 27.24 100 GLU A C 1
ATOM 605 O O . GLU A 1 93 ? 19.061 4.160 56.378 1.00 23.45 100 GLU A O 1
ATOM 611 N N . LEU A 1 94 ? 19.417 3.189 54.393 1.00 21.89 101 LEU A N 1
ATOM 612 C CA . LEU A 1 94 ? 20.863 3.430 54.403 1.00 25.68 101 LEU A CA 1
ATOM 613 C C . LEU A 1 94 ? 21.178 4.937 54.386 1.00 25.08 101 LEU A C 1
ATOM 614 O O . LEU A 1 94 ? 22.055 5.407 55.116 1.00 19.23 101 LEU A O 1
ATOM 619 N N . ASN A 1 95 ? 20.453 5.685 53.562 1.00 17.66 102 ASN A N 1
ATOM 620 C CA . ASN A 1 95 ? 20.569 7.154 53.542 1.00 22.29 102 ASN A CA 1
ATOM 621 C C . ASN A 1 95 ? 20.237 7.838 54.864 1.00 34.39 102 ASN A C 1
ATOM 622 O O . ASN A 1 95 ? 20.931 8.777 55.258 1.00 28.41 102 ASN A O 1
ATOM 627 N N . ASP A 1 96 ? 19.207 7.361 55.560 1.00 24.17 103 ASP A N 1
ATOM 628 C CA . ASP A 1 96 ? 18.832 7.963 56.837 1.00 25.16 103 ASP A CA 1
ATOM 629 C C . ASP A 1 96 ? 19.897 7.783 57.918 1.00 28.26 103 ASP A C 1
ATOM 630 O O . ASP A 1 96 ? 20.057 8.652 58.737 1.00 24.09 103 ASP A O 1
ATOM 635 N N . LYS A 1 97 ? 20.620 6.664 57.931 1.00 31.66 104 LYS A N 1
ATOM 636 C CA . LYS A 1 97 ? 21.573 6.405 59.016 1.00 21.81 104 LYS A CA 1
ATOM 637 C C . LYS A 1 97 ? 23.059 6.669 58.675 1.00 35.28 104 LYS A C 1
ATOM 638 O O . LYS A 1 97 ? 23.947 6.498 59.520 1.00 25.09 104 LYS A O 1
ATOM 644 N N . THR A 1 98 ? 23.340 7.058 57.439 1.00 24.97 105 THR A N 1
ATOM 645 C CA . THR A 1 98 ? 24.725 7.132 56.991 1.00 20.40 105 THR A CA 1
ATOM 646 C C . THR A 1 98 ? 25.479 8.304 57.621 1.00 23.67 105 THR A C 1
ATOM 647 O O . THR A 1 98 ? 24.937 9.391 57.819 1.00 17.22 105 THR A O 1
ATOM 651 N N . THR A 1 99 ? 26.744 8.089 57.943 1.00 17.72 106 THR A N 1
ATOM 652 C CA . THR A 1 99 ? 27.573 9.219 58.345 1.00 17.78 106 THR A CA 1
ATOM 653 C C . THR A 1 99 ? 28.702 9.355 57.322 1.00 24.00 106 THR A C 1
ATOM 654 O O . THR A 1 99 ? 29.569 10.217 57.459 1.00 20.03 106 THR A O 1
ATOM 658 N N . SER A 1 100 ? 28.694 8.494 56.306 1.00 19.76 107 SER A N 1
ATOM 659 C CA . SER A 1 100 ? 29.700 8.556 55.251 1.00 19.83 107 SER A CA 1
ATOM 660 C C . SER A 1 100 ? 29.270 9.458 54.086 1.00 23.07 107 SER A C 1
ATOM 661 O O . SER A 1 100 ? 30.110 10.133 53.470 1.00 14.60 107 SER A O 1
ATOM 664 N N . GLY A 1 101 ? 27.973 9.456 53.782 1.00 18.01 108 GLY A N 1
ATOM 665 C CA . GLY A 1 101 ? 27.457 10.072 52.568 1.00 12.90 108 GLY A CA 1
ATOM 666 C C . GLY A 1 101 ? 27.893 9.303 51.325 1.00 29.60 108 GLY A C 1
ATOM 667 O O . GLY A 1 101 ? 27.850 9.831 50.213 1.00 24.02 108 GLY A O 1
ATOM 668 N N . LEU A 1 102 ? 28.328 8.057 51.505 1.00 16.41 109 LEU A N 1
ATOM 669 C CA . LEU A 1 102 ? 28.792 7.256 50.382 1.00 19.23 109 LEU A CA 1
ATOM 670 C C . LEU A 1 102 ? 27.870 6.064 50.149 1.00 15.10 109 LEU A C 1
ATOM 671 O O . LEU A 1 102 ? 28.196 4.934 50.534 1.00 17.94 109 LEU A O 1
ATOM 676 N N . ILE A 1 103 ? 26.725 6.330 49.526 1.00 19.21 110 ILE A N 1
ATOM 677 C CA . ILE A 1 103 ? 25.693 5.321 49.283 1.00 17.44 110 ILE A CA 1
ATOM 678 C C . ILE A 1 103 ? 25.685 5.000 47.801 1.00 22.85 110 ILE A C 1
ATOM 679 O O . ILE A 1 103 ? 25.581 5.908 46.946 1.00 16.93 110 ILE A O 1
ATOM 684 N N . TYR A 1 104 ? 25.800 3.712 47.493 1.00 12.41 111 TYR A N 1
ATOM 685 C CA . TYR A 1 104 ? 25.843 3.249 46.109 1.00 16.12 111 TYR A CA 1
ATOM 686 C C . TYR A 1 104 ? 24.889 2.084 45.871 1.00 29.13 111 TYR A C 1
ATOM 687 O O . TYR A 1 104 ? 24.550 1.345 46.800 1.00 19.25 111 TYR A O 1
ATOM 696 N N . HIS A 1 105 ? 24.455 1.912 44.629 1.00 22.51 112 HIS A N 1
ATOM 697 C CA . HIS A 1 105 ? 23.766 0.678 44.269 1.00 22.73 112 HIS A CA 1
ATOM 698 C C . HIS A 1 105 ? 23.990 0.301 42.799 1.00 24.72 112 HIS A C 1
ATOM 699 O O . HIS A 1 105 ? 24.397 1.127 41.987 1.00 17.87 112 HIS A O 1
ATOM 706 N N . SER A 1 106 ? 23.752 -0.967 42.490 1.00 17.53 113 SER A N 1
ATOM 707 C CA . SER A 1 106 ? 24.153 -1.549 41.234 1.00 13.40 113 SER A CA 1
ATOM 708 C C . SER A 1 106 ? 23.408 -0.983 40.019 1.00 12.67 113 SER A C 1
ATOM 709 O O . SER A 1 106 ? 23.794 -1.259 38.889 1.00 19.37 113 SER A O 1
ATOM 712 N N . HIS A 1 107 ? 22.326 -0.242 40.239 1.00 15.07 114 HIS A N 1
ATOM 713 C CA . HIS A 1 107 ? 21.636 0.392 39.114 1.00 16.39 114 HIS A CA 1
ATOM 714 C C . HIS A 1 107 ? 21.803 1.929 39.127 1.00 22.39 114 HIS A C 1
ATOM 715 O O . HIS A 1 107 ? 21.075 2.642 38.423 1.00 19.98 114 HIS A O 1
ATOM 722 N N . ASP A 1 108 ? 22.750 2.441 39.913 1.00 16.68 115 ASP A N 1
ATOM 723 C CA . ASP A 1 108 ? 22.819 3.901 40.119 1.00 18.58 115 ASP A CA 1
ATOM 724 C C . ASP A 1 108 ? 23.418 4.654 38.931 1.00 21.84 115 ASP A C 1
ATOM 725 O O . ASP A 1 108 ? 23.445 5.879 38.912 1.00 20.07 115 ASP A O 1
ATOM 730 N N . GLY A 1 109 ? 23.900 3.909 37.945 1.00 20.18 116 GLY A N 1
ATOM 731 C CA . GLY A 1 109 ? 24.397 4.502 36.717 1.00 24.28 116 GLY A CA 1
ATOM 732 C C . GLY A 1 109 ? 25.676 5.314 36.811 1.00 26.66 116 GLY A C 1
ATOM 733 O O . GLY A 1 109 ? 26.024 5.986 35.855 1.00 24.06 116 GLY A O 1
ATOM 734 N N . LYS A 1 110 ? 26.400 5.235 37.924 1.00 29.28 117 LYS A N 1
ATOM 735 C CA . LYS A 1 110 ? 27.569 6.109 38.110 1.00 27.06 117 LYS A CA 1
ATOM 736 C C . LYS A 1 110 ? 28.882 5.553 37.559 1.00 33.37 117 LYS A C 1
ATOM 737 O O . LYS A 1 110 ? 29.890 6.263 37.519 1.00 25.63 117 LYS A O 1
ATOM 743 N N . GLN A 1 111 ? 28.866 4.286 37.147 1.00 26.80 118 GLN A N 1
ATOM 744 C CA . GLN A 1 111 ? 29.997 3.650 36.459 1.00 26.00 118 GLN A CA 1
ATOM 745 C C . GLN A 1 111 ? 29.439 2.704 35.410 1.00 17.56 118 GLN A C 1
ATOM 746 O O . GLN A 1 111 ? 28.263 2.318 35.471 1.00 27.16 118 GLN A O 1
ATOM 752 N N . GLU A 1 112 ? 30.265 2.307 34.453 1.00 22.20 119 GLU A N 1
ATOM 753 C CA . GLU A 1 112 ? 29.783 1.389 33.417 1.00 24.65 119 GLU A CA 1
ATOM 754 C C . GLU A 1 112 ? 29.111 0.142 33.992 1.00 21.23 119 GLU A C 1
ATOM 755 O O . GLU A 1 112 ? 28.042 -0.261 33.537 1.00 21.84 119 GLU A O 1
ATOM 761 N N . ASP A 1 113 ? 29.729 -0.468 34.994 1.00 17.88 120 ASP A N 1
ATOM 762 C CA . ASP A 1 113 ? 29.161 -1.686 35.586 1.00 20.37 120 ASP A CA 1
ATOM 763 C C . ASP A 1 113 ? 27.866 -1.452 36.384 1.00 23.88 120 ASP A C 1
ATOM 764 O O . ASP A 1 113 ? 27.196 -2.402 36.789 1.00 23.58 120 ASP A O 1
ATOM 769 N N . LYS A 1 114 ? 27.510 -0.193 36.604 1.00 17.09 121 LYS A N 1
ATOM 770 C CA . LYS A 1 114 ? 26.250 0.114 37.285 1.00 13.46 121 LYS A CA 1
ATOM 771 C C . LYS A 1 114 ? 25.211 0.723 36.337 1.00 25.76 121 LYS A C 1
ATOM 772 O O . LYS A 1 114 ? 24.192 1.274 36.776 1.00 19.40 121 LYS A O 1
ATOM 778 N N . LYS A 1 115 ? 25.475 0.620 35.033 1.00 21.87 122 LYS A N 1
ATOM 779 C CA . LYS A 1 115 ? 24.481 1.003 34.019 1.00 22.03 122 LYS A CA 1
ATOM 780 C C . LYS A 1 115 ? 23.848 -0.283 33.515 1.00 22.62 122 LYS A C 1
ATOM 781 O O . LYS A 1 115 ? 24.441 -1.021 32.725 1.00 24.90 122 LYS A O 1
ATOM 787 N N . ARG A 1 116 ? 22.663 -0.581 34.019 1.00 21.17 123 ARG A N 1
ATOM 788 C CA . ARG A 1 116 ? 22.047 -1.876 33.766 1.00 18.79 123 ARG A CA 1
ATOM 789 C C . ARG A 1 116 ? 20.619 -1.639 33.307 1.00 28.89 123 ARG A C 1
ATOM 790 O O . ARG A 1 116 ? 19.722 -1.392 34.109 1.00 27.83 123 ARG A O 1
ATOM 798 N N . ASN A 1 117 ? 20.417 -1.734 32.008 1.00 22.96 124 ASN A N 1
ATOM 799 C CA A ASN A 1 117 ? 19.152 -1.340 31.391 0.51 33.10 124 ASN A CA 1
ATOM 800 C CA B ASN A 1 117 ? 19.151 -1.336 31.418 0.49 33.06 124 ASN A CA 1
ATOM 801 C C . ASN A 1 117 ? 18.130 -2.465 31.400 1.00 32.60 124 ASN A C 1
ATOM 802 O O . ASN A 1 117 ? 17.981 -3.169 30.404 1.00 33.19 124 ASN A O 1
ATOM 811 N N . LEU A 1 118 ? 17.441 -2.634 32.530 1.00 25.25 125 LEU A N 1
ATOM 812 C CA . LEU A 1 118 ? 16.370 -3.622 32.655 1.00 29.10 125 LEU A CA 1
ATOM 813 C C . LEU A 1 118 ? 15.074 -2.884 32.889 1.00 25.55 125 LEU A C 1
ATOM 814 O O . LEU A 1 118 ? 15.069 -1.820 33.508 1.00 22.19 125 LEU A O 1
ATOM 819 N N . GLN A 1 119 ? 13.973 -3.441 32.403 1.00 25.13 126 GLN A N 1
ATOM 820 C CA . GLN A 1 119 ? 12.696 -2.768 32.534 1.00 24.81 126 GLN A CA 1
ATOM 821 C C . GLN A 1 119 ? 11.848 -3.343 33.662 1.00 30.44 126 GLN A C 1
ATOM 822 O O . GLN A 1 119 ? 11.062 -2.628 34.274 1.00 32.87 126 GLN A O 1
ATOM 828 N N . TYR A 1 120 ? 12.007 -4.633 33.936 1.00 19.56 127 TYR A N 1
ATOM 829 C CA . TYR A 1 120 ? 11.139 -5.327 34.878 1.00 25.99 127 TYR A CA 1
ATOM 830 C C . TYR A 1 120 ? 11.893 -5.826 36.119 1.00 25.47 127 TYR A C 1
ATOM 831 O O . TYR A 1 120 ? 11.297 -6.277 37.087 1.00 19.97 127 TYR A O 1
ATOM 840 N N . VAL A 1 121 ? 13.208 -5.751 36.076 1.00 19.99 128 VAL A N 1
ATOM 841 C CA . VAL A 1 121 ? 14.021 -6.359 37.118 1.00 16.17 128 VAL A CA 1
ATOM 842 C C . VAL A 1 121 ? 15.052 -5.374 37.644 1.00 21.02 128 VAL A C 1
ATOM 843 O O . VAL A 1 121 ? 15.522 -4.509 36.898 1.00 17.51 128 VAL A O 1
ATOM 847 N N . ARG A 1 122 ? 15.365 -5.491 38.933 1.00 14.04 129 ARG A N 1
ATOM 848 C CA . ARG A 1 122 ? 16.505 -4.823 39.532 1.00 15.42 129 ARG A CA 1
ATOM 849 C C . ARG A 1 122 ? 17.298 -5.873 40.311 1.00 19.52 129 ARG A C 1
ATOM 850 O O . ARG A 1 122 ? 16.710 -6.713 40.985 1.00 17.94 129 ARG A O 1
ATOM 858 N N . SER A 1 123 ? 18.622 -5.826 40.242 1.00 17.43 130 SER A N 1
ATOM 859 C CA . SER A 1 123 ? 19.407 -6.760 41.032 1.00 9.48 130 SER A CA 1
ATOM 860 C C . SER A 1 123 ? 20.782 -6.217 41.303 1.00 13.06 130 SER A C 1
ATOM 861 O O . SER A 1 123 ? 21.199 -5.254 40.671 1.00 12.62 130 SER A O 1
ATOM 864 N N . GLY A 1 124 ? 21.478 -6.884 42.232 1.00 10.77 131 GLY A N 1
ATOM 865 C CA . GLY A 1 124 ? 22.883 -6.638 42.522 1.00 11.85 131 GLY A CA 1
ATOM 866 C C . GLY A 1 124 ? 23.073 -6.327 43.993 1.00 14.26 131 GLY A C 1
ATOM 867 O O . GLY A 1 124 ? 23.041 -7.207 44.856 1.00 9.14 131 GLY A O 1
ATOM 868 N N . TYR A 1 125 ? 23.260 -5.049 44.288 1.00 9.39 132 TYR A N 1
ATOM 869 C CA . TYR A 1 125 ? 23.637 -4.656 45.633 1.00 10.06 132 TYR A CA 1
ATOM 870 C C . TYR A 1 125 ? 23.249 -3.209 45.895 1.00 15.79 132 TYR A C 1
ATOM 871 O O . TYR A 1 125 ? 23.037 -2.409 44.972 1.00 15.90 132 TYR A O 1
ATOM 880 N N . VAL A 1 126 ? 23.114 -2.909 47.174 1.00 17.29 133 VAL A N 1
ATOM 881 C CA A VAL A 1 126 ? 22.854 -1.554 47.651 0.32 13.52 133 VAL A CA 1
ATOM 882 C CA B VAL A 1 126 ? 22.870 -1.556 47.635 0.68 14.45 133 VAL A CA 1
ATOM 883 C C . VAL A 1 126 ? 23.619 -1.460 48.954 1.00 17.66 133 VAL A C 1
ATOM 884 O O . VAL A 1 126 ? 23.514 -2.350 49.799 1.00 17.37 133 VAL A O 1
ATOM 891 N N . PHE A 1 127 ? 24.420 -0.419 49.118 1.00 18.82 134 PHE A N 1
ATOM 892 C CA . PHE A 1 127 ? 25.298 -0.403 50.283 1.00 21.46 134 PHE A CA 1
ATOM 893 C C . PHE A 1 127 ? 25.851 0.963 50.658 1.00 28.25 134 PHE A C 1
ATOM 894 O O . PHE A 1 127 ? 25.869 1.898 49.844 1.00 17.95 134 PHE A O 1
ATOM 902 N N . ASP A 1 128 ? 26.284 1.057 51.913 1.00 18.60 135 ASP A N 1
ATOM 903 C CA . ASP A 1 128 ? 27.015 2.203 52.438 1.00 15.72 135 ASP A CA 1
ATOM 904 C C . ASP A 1 128 ? 28.480 1.768 52.464 1.00 17.77 135 ASP A C 1
ATOM 905 O O . ASP A 1 128 ? 28.818 0.734 53.034 1.00 16.31 135 ASP A O 1
ATOM 910 N N . GLU A 1 129 ? 29.353 2.524 51.819 1.00 19.15 136 GLU A N 1
ATOM 911 C CA . GLU A 1 129 ? 30.759 2.121 51.732 1.00 14.02 136 GLU A CA 1
ATOM 912 C C . GLU A 1 129 ? 31.421 1.976 53.107 1.00 21.17 136 GLU A C 1
ATOM 913 O O . GLU A 1 129 ? 32.317 1.157 53.283 1.00 18.95 136 GLU A O 1
ATOM 919 N N . SER A 1 130 ? 31.019 2.796 54.073 1.00 15.02 137 SER A N 1
ATOM 920 C CA . SER A 1 130 ? 31.691 2.758 55.365 1.00 24.63 137 SER A CA 1
ATOM 921 C C . SER A 1 130 ? 30.782 3.184 56.491 1.00 19.45 137 SER A C 1
ATOM 922 O O . SER A 1 130 ? 30.564 4.385 56.705 1.00 22.21 137 SER A O 1
ATOM 925 N N . TYR A 1 131 ? 30.306 2.194 57.239 1.00 21.14 138 TYR A N 1
ATOM 926 C CA . TYR A 1 131 ? 29.322 2.401 58.304 1.00 15.87 138 TYR A CA 1
ATOM 927 C C . TYR A 1 131 ? 29.714 1.634 59.569 1.00 21.94 138 TYR A C 1
ATOM 928 O O . TYR A 1 131 ? 30.002 0.443 59.540 1.00 15.87 138 TYR A O 1
ATOM 937 N N . SER A 1 132 ? 29.711 2.327 60.686 1.00 21.74 139 SER A N 1
ATOM 938 C CA . SER A 1 132 ? 30.227 1.775 61.920 1.00 23.77 139 SER A CA 1
ATOM 939 C C . SER A 1 132 ? 29.073 1.465 62.869 1.00 27.45 139 SER A C 1
ATOM 940 O O . SER A 1 132 ? 28.277 2.343 63.197 1.00 29.98 139 SER A O 1
ATOM 943 N N . GLU A 1 133 ? 28.961 0.213 63.291 1.00 24.93 140 GLU A N 1
ATOM 944 C CA . GLU A 1 133 ? 27.965 -0.145 64.301 1.00 23.47 140 GLU A CA 1
ATOM 945 C C . GLU A 1 133 ? 28.671 -0.527 65.586 1.00 28.67 140 GLU A C 1
ATOM 946 O O . GLU A 1 133 ? 29.438 -1.494 65.627 1.00 29.00 140 GLU A O 1
ATOM 952 N N A ILE A 1 134 ? 28.414 0.212 66.660 0.31 29.81 141 ILE A N 1
ATOM 953 N N B ILE A 1 134 ? 28.430 0.265 66.620 0.69 28.76 141 ILE A N 1
ATOM 954 C CA A ILE A 1 134 ? 29.032 -0.120 67.944 0.31 29.55 141 ILE A CA 1
ATOM 955 C CA B ILE A 1 134 ? 28.943 -0.029 67.944 0.69 28.40 141 ILE A CA 1
ATOM 956 C C A ILE A 1 134 ? 28.055 -0.066 69.122 0.31 35.60 141 ILE A C 1
ATOM 957 C C B ILE A 1 134 ? 27.771 -0.096 68.897 0.69 34.76 141 ILE A C 1
ATOM 958 O O A ILE A 1 134 ? 27.741 1.004 69.639 0.31 37.91 141 ILE A O 1
ATOM 959 O O B ILE A 1 134 ? 27.024 0.865 69.032 0.69 33.91 141 ILE A O 1
ATOM 968 N N . VAL A 1 135 ? 27.600 -1.246 69.538 1.00 42.35 142 VAL A N 1
ATOM 969 C CA . VAL A 1 135 ? 26.566 -1.405 70.551 1.00 33.44 142 VAL A CA 1
ATOM 970 C C . VAL A 1 135 ? 27.156 -1.679 71.932 1.00 47.84 142 VAL A C 1
ATOM 971 O O . VAL A 1 135 ? 28.011 -2.553 72.099 1.00 40.21 142 VAL A O 1
ATOM 975 N N . LYS A 1 136 ? 26.694 -0.923 72.922 1.00 52.18 143 LYS A N 1
ATOM 976 C CA . LYS A 1 136 ? 27.156 -1.083 74.295 1.00 47.27 143 LYS A CA 1
ATOM 977 C C . LYS A 1 136 ? 26.040 -1.618 75.195 1.00 53.00 143 LYS A C 1
ATOM 978 O O . LYS A 1 136 ? 24.857 -1.444 74.901 1.00 54.67 143 LYS A O 1
ATOM 984 N N . ASN A 1 137 ? 26.406 -2.284 76.284 1.00 58.53 144 ASN A N 1
ATOM 985 C CA . ASN A 1 137 ? 25.385 -2.832 77.171 1.00 65.96 144 ASN A CA 1
ATOM 986 C C . ASN A 1 137 ? 24.961 -1.822 78.247 1.00 63.42 144 ASN A C 1
ATOM 987 O O . ASN A 1 137 ? 25.346 -0.652 78.194 1.00 51.95 144 ASN A O 1
ATOM 992 N N . LYS A 1 138 ? 24.152 -2.266 79.204 1.00 68.57 145 LYS A N 1
ATOM 993 C CA . LYS A 1 138 ? 23.712 -1.390 80.286 1.00 69.81 145 LYS A CA 1
ATOM 994 C C . LYS A 1 138 ? 24.924 -0.750 80.967 1.00 78.44 145 LYS A C 1
ATOM 995 O O . LYS A 1 138 ? 24.966 0.464 81.183 1.00 88.46 145 LYS A O 1
ATOM 1001 N N . ASN A 1 139 ? 25.911 -1.582 81.288 1.00 71.86 146 ASN A N 1
ATOM 1002 C CA . ASN A 1 139 ? 27.146 -1.139 81.924 1.00 78.95 146 ASN A CA 1
ATOM 1003 C C . ASN A 1 139 ? 28.000 -0.300 80.975 1.00 73.82 146 ASN A C 1
ATOM 1004 O O . ASN A 1 139 ? 29.071 0.184 81.342 1.00 65.66 146 ASN A O 1
ATOM 1009 N N . GLY A 1 140 ? 27.521 -0.135 79.746 1.00 88.23 147 GLY A N 1
ATOM 1010 C CA . GLY A 1 140 ? 28.217 0.666 78.757 1.00 86.30 147 GLY A CA 1
ATOM 1011 C C . GLY A 1 140 ? 29.488 0.020 78.237 1.00 79.11 147 GLY A C 1
ATOM 1012 O O . GLY A 1 140 ? 30.464 0.706 77.924 1.00 75.89 147 GLY A O 1
ATOM 1013 N N . VAL A 1 141 ? 29.487 -1.306 78.150 1.00 64.62 148 VAL A N 1
ATOM 1014 C CA . VAL A 1 141 ? 30.613 -2.019 77.554 1.00 62.64 148 VAL A CA 1
ATOM 1015 C C . VAL A 1 141 ? 30.236 -2.429 76.127 1.00 45.91 148 VAL A C 1
ATOM 1016 O O . VAL A 1 141 ? 29.093 -2.833 75.881 1.00 43.38 148 VAL A O 1
ATOM 1020 N N . PRO A 1 142 ? 31.175 -2.275 75.172 1.00 41.39 149 PRO A N 1
ATOM 1021 C CA . PRO A 1 142 ? 30.909 -2.518 73.741 1.00 41.51 149 PRO A CA 1
ATOM 1022 C C . PRO A 1 142 ? 30.989 -4.001 73.413 1.00 33.94 149 PRO A C 1
ATOM 1023 O O . PRO A 1 142 ? 32.084 -4.572 73.483 1.00 31.98 149 PRO A O 1
ATOM 1027 N N . TYR A 1 143 ? 29.864 -4.615 73.063 1.00 32.32 150 TYR A N 1
ATOM 1028 C CA . TYR A 1 143 ? 29.838 -6.048 72.758 1.00 36.86 150 TYR A CA 1
ATOM 1029 C C . TYR A 1 143 ? 29.540 -6.309 71.279 1.00 21.67 150 TYR A C 1
ATOM 1030 O O . TYR A 1 143 ? 29.555 -7.452 70.788 1.00 24.43 150 TYR A O 1
ATOM 1039 N N . ILE A 1 144 ? 29.269 -5.239 70.554 1.00 23.36 151 ILE A N 1
ATOM 1040 C CA . ILE A 1 144 ? 29.175 -5.327 69.101 1.00 26.63 151 ILE A CA 1
ATOM 1041 C C . ILE A 1 144 ? 29.986 -4.194 68.470 1.00 26.21 151 ILE A C 1
ATOM 1042 O O . ILE A 1 144 ? 29.824 -3.016 68.812 1.00 22.01 151 ILE A O 1
ATOM 1047 N N . PHE A 1 145 ? 30.891 -4.568 67.577 1.00 20.64 152 PHE A N 1
ATOM 1048 C CA . PHE A 1 145 ? 31.645 -3.602 66.804 1.00 26.69 152 PHE A CA 1
ATOM 1049 C C . PHE A 1 145 ? 31.886 -4.118 65.406 1.00 28.24 152 PHE A C 1
ATOM 1050 O O . PHE A 1 145 ? 32.680 -5.035 65.217 1.00 21.57 152 PHE A O 1
ATOM 1058 N N . LYS A 1 146 ? 31.182 -3.529 64.440 1.00 24.09 153 LYS A N 1
ATOM 1059 C CA . LYS A 1 146 ? 31.314 -3.884 63.031 1.00 20.15 153 LYS A CA 1
ATOM 1060 C C . LYS A 1 146 ? 31.562 -2.595 62.241 1.00 26.47 153 LYS A C 1
ATOM 1061 O O . LYS A 1 146 ? 31.096 -1.522 62.624 1.00 21.48 153 LYS A O 1
ATOM 1067 N N . ASN A 1 147 ? 32.311 -2.697 61.153 1.00 22.94 154 ASN A N 1
ATOM 1068 C CA . ASN A 1 147 ? 32.672 -1.511 60.387 1.00 22.33 154 ASN A CA 1
ATOM 1069 C C . ASN A 1 147 ? 32.956 -1.817 58.932 1.00 15.66 154 ASN A C 1
ATOM 1070 O O . ASN A 1 147 ? 33.152 -2.973 58.571 1.00 20.11 154 ASN A O 1
ATOM 1075 N N . GLY A 1 148 ? 32.936 -0.790 58.079 1.00 14.61 155 GLY A N 1
ATOM 1076 C CA . GLY A 1 148 ? 33.137 -1.002 56.659 1.00 13.34 155 GLY A CA 1
ATOM 1077 C C . GLY A 1 148 ? 31.830 -1.115 55.871 1.00 20.59 155 GLY A C 1
ATOM 1078 O O . GLY A 1 148 ? 30.815 -0.530 56.250 1.00 15.98 155 GLY A O 1
ATOM 1079 N N . ILE A 1 149 ? 31.859 -1.843 54.758 1.00 16.26 156 ILE A N 1
ATOM 1080 C CA . ILE A 1 149 ? 30.660 -1.971 53.900 1.00 21.48 156 ILE A CA 1
ATOM 1081 C C . ILE A 1 149 ? 29.455 -2.495 54.675 1.00 16.70 156 ILE A C 1
ATOM 1082 O O . ILE A 1 149 ? 29.571 -3.444 55.446 1.00 15.80 156 ILE A O 1
ATOM 1087 N N . ASP A 1 150 ? 28.310 -1.846 54.492 1.00 21.02 157 ASP A N 1
ATOM 1088 C CA . ASP A 1 150 ? 27.061 -2.305 55.089 1.00 20.12 157 ASP A CA 1
ATOM 1089 C C . ASP A 1 150 ? 25.992 -2.242 54.031 1.00 15.25 157 ASP A C 1
ATOM 1090 O O . ASP A 1 150 ? 25.755 -1.175 53.467 1.00 13.27 157 ASP A O 1
ATOM 1095 N N . GLY A 1 151 ? 25.341 -3.370 53.747 1.00 12.12 158 GLY A N 1
ATOM 1096 C CA . GLY A 1 151 ? 24.327 -3.359 52.707 1.00 21.89 158 GLY A CA 1
ATOM 1097 C C . GLY A 1 151 ? 23.788 -4.732 52.399 1.00 18.31 158 GLY A C 1
ATOM 1098 O O . GLY A 1 151 ? 23.869 -5.619 53.250 1.00 16.55 158 GLY A O 1
ATOM 1099 N N . TYR A 1 152 ? 23.281 -4.909 51.175 1.00 13.61 159 TYR A N 1
ATOM 1100 C CA . TYR A 1 152 ? 22.529 -6.101 50.802 1.00 13.85 159 TYR A CA 1
ATOM 1101 C C . TYR A 1 152 ? 22.843 -6.562 49.389 1.00 13.46 159 TYR A C 1
ATOM 1102 O O . TYR A 1 152 ? 23.167 -5.756 48.511 1.00 12.34 159 TYR A O 1
ATOM 1111 N N . ILE A 1 153 ? 22.743 -7.863 49.174 1.00 14.19 160 ILE A N 1
ATOM 1112 C CA . ILE A 1 153 ? 22.744 -8.425 47.822 1.00 11.14 160 ILE A CA 1
ATOM 1113 C C . ILE A 1 153 ? 21.290 -8.806 47.559 1.00 21.58 160 ILE A C 1
ATOM 1114 O O . ILE A 1 153 ? 20.627 -9.328 48.449 1.00 15.37 160 ILE A O 1
ATOM 1119 N N . TYR A 1 154 ? 20.770 -8.548 46.367 1.00 18.19 161 TYR A N 1
ATOM 1120 C CA . TYR A 1 154 ? 19.359 -8.841 46.145 1.00 12.99 161 TYR A CA 1
ATOM 1121 C C . TYR A 1 154 ? 19.021 -9.007 44.671 1.00 14.22 161 TYR A C 1
ATOM 1122 O O . TYR A 1 154 ? 19.807 -8.647 43.794 1.00 20.01 161 TYR A O 1
ATOM 1131 N N . TYR A 1 155 ? 17.827 -9.529 44.419 1.00 11.52 162 TYR A N 1
ATOM 1132 C CA . TYR A 1 155 ? 17.162 -9.306 43.146 1.00 7.34 162 TYR A CA 1
ATOM 1133 C C . TYR A 1 155 ? 15.691 -9.042 43.420 1.00 15.26 162 TYR A C 1
ATOM 1134 O O . TYR A 1 155 ? 15.136 -9.500 44.420 1.00 16.38 162 TYR A O 1
ATOM 1143 N N . LEU A 1 156 ? 15.052 -8.305 42.525 1.00 14.43 163 LEU A N 1
ATOM 1144 C CA . LEU A 1 156 ? 13.624 -8.056 42.652 1.00 13.91 163 LEU A CA 1
ATOM 1145 C C . LEU A 1 156 ? 13.017 -7.886 41.271 1.00 19.94 163 LEU A C 1
ATOM 1146 O O . LEU A 1 156 ? 13.523 -7.118 40.459 1.00 24.07 163 LEU A O 1
ATOM 1151 N N . GLY A 1 157 ? 11.931 -8.595 41.005 1.00 18.93 164 GLY A N 1
ATOM 1152 C CA . GLY A 1 157 ? 11.294 -8.509 39.712 1.00 18.11 164 GLY A CA 1
ATOM 1153 C C . GLY A 1 157 ? 9.847 -8.105 39.839 1.00 25.96 164 GLY A C 1
ATOM 1154 O O . GLY A 1 157 ? 9.254 -8.190 40.918 1.00 21.64 164 GLY A O 1
ATOM 1155 N N . THR A 1 158 ? 9.277 -7.654 38.727 1.00 22.57 165 THR A N 1
ATOM 1156 C CA . THR A 1 158 ? 7.877 -7.286 38.698 1.00 21.15 165 THR A CA 1
ATOM 1157 C C . THR A 1 158 ? 7.217 -7.945 37.498 1.00 28.90 165 THR A C 1
ATOM 1158 O O . THR A 1 158 ? 7.885 -8.293 36.525 1.00 24.37 165 THR A O 1
ATOM 1162 N N . SER A 1 159 ? 5.903 -8.126 37.583 1.00 23.96 166 SER A N 1
ATOM 1163 C CA . SER A 1 159 ? 5.142 -8.787 36.530 1.00 26.47 166 SER A CA 1
ATOM 1164 C C . SER A 1 159 ? 5.656 -10.179 36.148 1.00 29.69 166 SER A C 1
ATOM 1165 O O . SER A 1 159 ? 6.143 -10.374 35.037 1.00 19.66 166 SER A O 1
ATOM 1168 N N . PRO A 1 160 ? 5.543 -11.152 37.064 1.00 31.53 167 PRO A N 1
ATOM 1169 C CA . PRO A 1 160 ? 5.967 -12.527 36.752 1.00 33.11 167 PRO A CA 1
ATOM 1170 C C . PRO A 1 160 ? 5.247 -12.999 35.494 1.00 29.83 167 PRO A C 1
ATOM 1171 O O . PRO A 1 160 ? 4.023 -12.886 35.414 1.00 23.12 167 PRO A O 1
ATOM 1175 N N . SER A 1 161 ? 5.998 -13.543 34.545 1.00 21.10 168 SER A N 1
ATOM 1176 C CA . SER A 1 161 ? 5.518 -13.691 33.173 1.00 19.99 168 SER A CA 1
ATOM 1177 C C . SER A 1 161 ? 4.308 -14.614 33.030 1.00 20.04 168 SER A C 1
ATOM 1178 O O . SER A 1 161 ? 4.252 -15.694 33.621 1.00 21.51 168 SER A O 1
ATOM 1181 N N . LYS A 1 162 ? 3.331 -14.183 32.243 1.00 20.19 169 LYS A N 1
ATOM 1182 C CA . LYS A 1 162 ? 2.165 -15.018 31.985 1.00 23.04 169 LYS A CA 1
ATOM 1183 C C . LYS A 1 162 ? 2.200 -15.695 30.612 1.00 30.96 169 LYS A C 1
ATOM 1184 O O . LYS A 1 162 ? 1.374 -16.563 30.321 1.00 30.95 169 LYS A O 1
ATOM 1190 N N . GLU A 1 163 ? 3.153 -15.284 29.780 1.00 19.55 170 GLU A N 1
ATOM 1191 C CA . GLU A 1 163 ? 3.355 -15.865 28.462 1.00 25.70 170 GLU A CA 1
ATOM 1192 C C . GLU A 1 163 ? 4.837 -16.126 28.260 1.00 25.26 170 GLU A C 1
ATOM 1193 O O . GLU A 1 163 ? 5.659 -15.325 28.690 1.00 30.45 170 GLU A O 1
ATOM 1199 N N . LEU A 1 164 ? 5.179 -17.237 27.609 1.00 24.67 171 LEU A N 1
ATOM 1200 C CA . LEU A 1 164 ? 6.588 -17.574 27.389 1.00 34.97 171 LEU A CA 1
ATOM 1201 C C . LEU A 1 164 ? 6.867 -17.682 25.893 1.00 30.49 171 LEU A C 1
ATOM 1202 O O . LEU A 1 164 ? 5.997 -18.070 25.130 1.00 27.56 171 LEU A O 1
ATOM 1207 N N . PRO A 1 165 ? 8.086 -17.320 25.470 1.00 29.50 172 PRO A N 1
ATOM 1208 C CA . PRO A 1 165 ? 8.422 -17.460 24.053 1.00 33.15 172 PRO A CA 1
ATOM 1209 C C . PRO A 1 165 ? 8.439 -18.925 23.634 1.00 31.24 172 PRO A C 1
ATOM 1210 O O . PRO A 1 165 ? 8.633 -19.805 24.468 1.00 31.11 172 PRO A O 1
ATOM 1214 N N . LYS A 1 166 ? 8.208 -19.169 22.350 1.00 29.08 173 LYS A N 1
ATOM 1215 C CA . LYS A 1 166 ? 8.330 -20.497 21.762 1.00 46.13 173 LYS A CA 1
ATOM 1216 C C . LYS A 1 166 ? 9.747 -20.638 21.209 1.00 41.73 173 LYS A C 1
ATOM 1217 O O . LYS A 1 166 ? 10.352 -19.649 20.795 1.00 38.33 173 LYS A O 1
ATOM 1223 N N . GLY A 1 167 ? 10.275 -21.859 21.190 1.00 36.59 174 GLY A N 1
ATOM 1224 C CA . GLY A 1 167 ? 11.595 -22.091 20.627 1.00 43.78 174 GLY A CA 1
ATOM 1225 C C . GLY A 1 167 ? 12.534 -22.911 21.488 1.00 41.87 174 GLY A C 1
ATOM 1226 O O . GLY A 1 167 ? 12.289 -23.111 22.680 1.00 37.16 174 GLY A O 1
ATOM 1227 N N . ASN A 1 168 ? 13.615 -23.383 20.876 1.00 33.30 175 ASN A N 1
ATOM 1228 C CA . ASN A 1 168 ? 14.595 -24.243 21.540 1.00 30.61 175 ASN A CA 1
ATOM 1229 C C . ASN A 1 168 ? 15.791 -23.479 22.092 1.00 29.73 175 ASN A C 1
ATOM 1230 O O . ASN A 1 168 ? 16.594 -24.038 22.841 1.00 29.50 175 ASN A O 1
ATOM 1235 N N . LYS A 1 169 ? 15.939 -22.215 21.704 1.00 23.96 176 LYS A N 1
ATOM 1236 C CA . LYS A 1 169 ? 17.064 -21.450 22.215 1.00 31.30 176 LYS A CA 1
ATOM 1237 C C . LYS A 1 169 ? 16.817 -19.956 22.184 1.00 28.67 176 LYS A C 1
ATOM 1238 O O . LYS A 1 169 ? 16.870 -19.327 21.129 1.00 36.80 176 LYS A O 1
ATOM 1244 N N . VAL A 1 170 ? 16.538 -19.390 23.350 1.00 20.96 177 VAL A N 1
ATOM 1245 C CA . VAL A 1 170 ? 16.443 -17.941 23.488 1.00 28.54 177 VAL A CA 1
ATOM 1246 C C . VAL A 1 170 ? 17.546 -17.494 24.439 1.00 26.77 177 VAL A C 1
ATOM 1247 O O . VAL A 1 170 ? 17.647 -18.007 25.559 1.00 20.80 177 VAL A O 1
ATOM 1251 N N . THR A 1 171 ? 18.370 -16.549 23.992 1.00 20.76 178 THR A N 1
ATOM 1252 C CA . THR A 1 171 ? 19.521 -16.080 24.769 1.00 28.19 178 THR A CA 1
ATOM 1253 C C . THR A 1 171 ? 19.176 -14.846 25.592 1.00 25.69 178 THR A C 1
ATOM 1254 O O . THR A 1 171 ? 18.547 -13.923 25.077 1.00 21.49 178 THR A O 1
ATOM 1258 N N . TYR A 1 172 ? 19.563 -14.854 26.870 1.00 20.24 179 TYR A N 1
ATOM 1259 C CA . TYR A 1 172 ? 19.428 -13.700 27.765 1.00 19.47 179 TYR A CA 1
ATOM 1260 C C . TYR A 1 172 ? 20.822 -13.323 28.205 1.00 26.58 179 TYR A C 1
ATOM 1261 O O . TYR A 1 172 ? 21.636 -14.211 28.472 1.00 18.45 179 TYR A O 1
ATOM 1270 N N . LYS A 1 173 ? 21.094 -12.023 28.300 1.00 21.65 180 LYS A N 1
ATOM 1271 C CA . LYS A 1 173 ? 22.391 -11.543 28.781 1.00 16.41 180 LYS A CA 1
ATOM 1272 C C . LYS A 1 173 ? 22.220 -10.528 29.899 1.00 20.09 180 LYS A C 1
ATOM 1273 O O . LYS A 1 173 ? 21.276 -9.732 29.885 1.00 21.42 180 LYS A O 1
ATOM 1279 N N . GLY A 1 174 ? 23.141 -10.540 30.858 1.00 19.06 181 GLY A N 1
ATOM 1280 C CA . GLY A 1 174 ? 23.045 -9.647 32.005 1.00 15.31 181 GLY A CA 1
ATOM 1281 C C . GLY A 1 174 ? 24.227 -9.738 32.967 1.00 21.04 181 GLY A C 1
ATOM 1282 O O . GLY A 1 174 ? 25.382 -9.869 32.568 1.00 13.69 181 GLY A O 1
ATOM 1283 N N . THR A 1 175 ? 23.929 -9.687 34.254 1.00 12.63 182 THR A N 1
ATOM 1284 C CA . THR A 1 175 ? 24.968 -9.657 35.266 1.00 11.36 182 THR A CA 1
ATOM 1285 C C . THR A 1 175 ? 24.723 -10.735 36.312 1.00 11.77 182 THR A C 1
ATOM 1286 O O . THR A 1 175 ? 23.725 -11.458 36.261 1.00 15.35 182 THR A O 1
ATOM 1290 N N . TRP A 1 176 ? 25.660 -10.843 37.247 1.00 10.31 183 TRP A N 1
ATOM 1291 C CA . TRP A 1 176 ? 25.425 -11.561 38.495 1.00 21.29 183 TRP A CA 1
ATOM 1292 C C . TRP A 1 176 ? 26.170 -10.811 39.582 1.00 16.77 183 TRP A C 1
ATOM 1293 O O . TRP A 1 176 ? 27.001 -9.958 39.281 1.00 19.94 183 TRP A O 1
ATOM 1304 N N . ASP A 1 177 ? 25.855 -11.122 40.840 1.00 10.75 184 ASP A N 1
ATOM 1305 C CA . ASP A 1 177 ? 26.460 -10.462 42.012 1.00 16.43 184 ASP A CA 1
ATOM 1306 C C . ASP A 1 177 ? 26.415 -11.427 43.198 1.00 21.51 184 ASP A C 1
ATOM 1307 O O . ASP A 1 177 ? 25.665 -12.400 43.174 1.00 11.86 184 ASP A O 1
ATOM 1312 N N . PHE A 1 178 ? 27.212 -11.163 44.230 1.00 11.79 185 PHE A N 1
ATOM 1313 C CA . PHE A 1 178 ? 27.354 -12.126 45.319 1.00 19.44 185 PHE A CA 1
ATOM 1314 C C . PHE A 1 178 ? 27.917 -11.527 46.600 1.00 14.48 185 PHE A C 1
ATOM 1315 O O . PHE A 1 178 ? 28.553 -10.480 46.576 1.00 14.29 185 PHE A O 1
ATOM 1323 N N . THR A 1 179 ? 27.690 -12.223 47.712 1.00 13.95 186 THR A N 1
ATOM 1324 C CA . THR A 1 179 ? 28.437 -12.013 48.937 1.00 13.69 186 THR A CA 1
ATOM 1325 C C . THR A 1 179 ? 28.827 -13.392 49.471 1.00 19.15 186 THR A C 1
ATOM 1326 O O . THR A 1 179 ? 28.049 -14.345 49.360 1.00 10.70 186 THR A O 1
ATOM 1330 N N . SER A 1 180 ? 30.038 -13.490 50.021 1.00 9.67 187 SER A N 1
ATOM 1331 C CA . SER A 1 180 ? 30.488 -14.671 50.744 1.00 10.07 187 SER A CA 1
ATOM 1332 C C . SER A 1 180 ? 30.027 -14.571 52.186 1.00 17.30 187 SER A C 1
ATOM 1333 O O . SER A 1 180 ? 29.346 -13.614 52.566 1.00 12.18 187 SER A O 1
ATOM 1336 N N . ASP A 1 181 ? 30.395 -15.567 52.996 1.00 12.77 188 ASP A N 1
ATOM 1337 C CA . ASP A 1 181 ? 30.334 -15.405 54.436 1.00 15.99 188 ASP A CA 1
ATOM 1338 C C . ASP A 1 181 ? 31.690 -14.892 54.915 1.00 17.37 188 ASP A C 1
ATOM 1339 O O . ASP A 1 181 ? 32.569 -14.607 54.108 1.00 16.37 188 ASP A O 1
ATOM 1344 N N . VAL A 1 182 ? 31.872 -14.796 56.227 1.00 18.07 189 VAL A N 1
ATOM 1345 C CA . VAL A 1 182 ? 33.116 -14.266 56.765 1.00 15.40 189 VAL A CA 1
ATOM 1346 C C . VAL A 1 182 ? 33.844 -15.310 57.609 1.00 21.84 189 VAL A C 1
ATOM 1347 O O . VAL A 1 182 ? 33.220 -15.989 58.414 1.00 13.59 189 VAL A O 1
ATOM 1351 N N . LYS A 1 183 ? 35.151 -15.457 57.390 1.00 14.49 190 LYS A N 1
ATOM 1352 C CA . LYS A 1 183 ? 36.021 -16.281 58.247 1.00 17.18 190 LYS A CA 1
ATOM 1353 C C . LYS A 1 183 ? 37.404 -15.650 58.282 1.00 20.26 190 LYS A C 1
ATOM 1354 O O . LYS A 1 183 ? 37.992 -15.391 57.234 1.00 19.24 190 LYS A O 1
ATOM 1360 N N . THR A 1 184 ? 37.955 -15.442 59.464 1.00 17.97 191 THR A N 1
ATOM 1361 C CA . THR A 1 184 ? 39.290 -14.861 59.548 1.00 21.44 191 THR A CA 1
ATOM 1362 C C . THR A 1 184 ? 40.338 -15.787 58.900 1.00 23.51 191 THR A C 1
ATOM 1363 O O . THR A 1 184 ? 41.422 -15.346 58.524 1.00 29.63 191 THR A O 1
ATOM 1367 N N . SER A 1 185 ? 40.015 -17.070 58.763 1.00 25.77 192 SER A N 1
ATOM 1368 C CA . SER A 1 185 ? 40.939 -17.999 58.114 1.00 32.80 192 SER A CA 1
ATOM 1369 C C . SER A 1 185 ? 40.994 -17.850 56.581 1.00 38.35 192 SER A C 1
ATOM 1370 O O . SER A 1 185 ? 41.900 -18.383 55.944 1.00 26.40 192 SER A O 1
ATOM 1373 N N . TYR A 1 186 ? 40.031 -17.148 55.984 1.00 22.46 193 TYR A N 1
ATOM 1374 C CA . TYR A 1 186 ? 40.030 -16.975 54.531 1.00 20.36 193 TYR A CA 1
ATOM 1375 C C . TYR A 1 186 ? 41.280 -16.267 54.054 1.00 18.31 193 TYR A C 1
ATOM 1376 O O . TYR A 1 186 ? 41.673 -15.237 54.607 1.00 26.81 193 TYR A O 1
ATOM 1385 N N . GLU A 1 187 ? 41.917 -16.822 53.032 1.00 19.26 194 GLU A N 1
ATOM 1386 C CA . GLU A 1 187 ? 42.999 -16.118 52.352 1.00 25.85 194 GLU A CA 1
ATOM 1387 C C . GLU A 1 187 ? 42.657 -16.025 50.860 1.00 37.01 194 GLU A C 1
ATOM 1388 O O . GLU A 1 187 ? 43.181 -16.786 50.052 1.00 34.71 194 GLU A O 1
ATOM 1394 N N . LEU A 1 188 ? 41.756 -15.115 50.502 1.00 31.32 195 LEU A N 1
ATOM 1395 C CA . LEU A 1 188 ? 41.262 -15.042 49.121 1.00 32.46 195 LEU A CA 1
ATOM 1396 C C . LEU A 1 188 ? 42.116 -14.109 48.273 1.00 30.24 195 LEU A C 1
ATOM 1397 O O . LEU A 1 188 ? 42.722 -13.180 48.796 1.00 39.86 195 LEU A O 1
ATOM 1402 N N . SER A 1 189 ? 42.152 -14.351 46.961 1.00 26.42 196 SER A N 1
ATOM 1403 C CA . SER A 1 189 ? 42.808 -13.425 46.040 1.00 30.00 196 SER A CA 1
ATOM 1404 C C . SER A 1 189 ? 41.808 -12.726 45.137 1.00 20.09 196 SER A C 1
ATOM 1405 O O . SER A 1 189 ? 40.747 -13.263 44.841 1.00 20.03 196 SER A O 1
ATOM 1408 N N . GLY A 1 190 ? 42.162 -11.526 44.698 1.00 26.38 197 GLY A N 1
ATOM 1409 C CA . GLY A 1 190 ? 41.356 -10.821 43.724 1.00 27.72 197 GLY A CA 1
ATOM 1410 C C . GLY A 1 190 ? 40.347 -9.878 44.333 1.00 19.70 197 GLY A C 1
ATOM 1411 O O . GLY A 1 190 ? 39.581 -9.249 43.605 1.00 25.66 197 GLY A O 1
ATOM 1412 N N . PHE A 1 191 ? 40.355 -9.771 45.664 1.00 17.12 198 PHE A N 1
ATOM 1413 C CA . PHE A 1 191 ? 39.452 -8.872 46.388 1.00 18.36 198 PHE A CA 1
ATOM 1414 C C . PHE A 1 191 ? 40.231 -7.761 47.099 1.00 23.52 198 PHE A C 1
ATOM 1415 O O . PHE A 1 191 ? 41.318 -8.004 47.612 1.00 30.10 198 PHE A O 1
ATOM 1423 N N . SER A 1 192 ? 39.674 -6.558 47.150 1.00 23.41 199 SER A N 1
ATOM 1424 C CA . SER A 1 192 ? 40.323 -5.460 47.874 1.00 20.62 199 SER A CA 1
ATOM 1425 C C . SER A 1 192 ? 40.202 -5.610 49.402 1.00 28.90 199 SER A C 1
ATOM 1426 O O . SER A 1 192 ? 39.458 -6.450 49.896 1.00 22.85 199 SER A O 1
ATOM 1429 N N . ASP A 1 193 ? 40.924 -4.776 50.143 1.00 24.82 200 ASP A N 1
ATOM 1430 C CA . ASP A 1 193 ? 40.840 -4.751 51.611 1.00 30.54 200 ASP A CA 1
ATOM 1431 C C . ASP A 1 193 ? 39.468 -4.330 52.147 1.00 28.77 200 ASP A C 1
ATOM 1432 O O . ASP A 1 193 ? 39.211 -4.443 53.338 1.00 32.96 200 ASP A O 1
ATOM 1437 N N . ALA A 1 194 ? 38.597 -3.826 51.278 1.00 23.09 201 ALA A N 1
ATOM 1438 C CA . ALA A 1 194 ? 37.258 -3.432 51.696 1.00 25.95 201 ALA A CA 1
ATOM 1439 C C . ALA A 1 194 ? 36.342 -4.635 51.930 1.00 25.03 201 ALA A C 1
ATOM 1440 O O . ALA A 1 194 ? 35.232 -4.498 52.453 1.00 29.90 201 ALA A O 1
ATOM 1442 N N . GLY A 1 195 ? 36.788 -5.814 51.525 1.00 18.59 202 GLY A N 1
ATOM 1443 C CA . GLY A 1 195 ? 35.933 -6.980 51.611 1.00 14.73 202 GLY A CA 1
ATOM 1444 C C . GLY A 1 195 ? 36.660 -8.202 51.088 1.00 23.36 202 GLY A C 1
ATOM 1445 O O . GLY A 1 195 ? 36.518 -8.550 49.926 1.00 15.55 202 GLY A O 1
ATOM 1446 N N . ASN A 1 196 ? 37.461 -8.838 51.937 1.00 16.62 203 ASN A N 1
ATOM 1447 C CA . ASN A 1 196 ? 38.216 -10.005 51.515 1.00 16.17 203 ASN A CA 1
ATOM 1448 C C . ASN A 1 196 ? 37.869 -11.235 52.356 1.00 19.62 203 ASN A C 1
ATOM 1449 O O . ASN A 1 196 ? 38.572 -12.241 52.311 1.00 18.99 203 ASN A O 1
ATOM 1454 N N . GLY A 1 197 ? 36.784 -11.143 53.120 1.00 21.45 204 GLY A N 1
ATOM 1455 C CA . GLY A 1 197 ? 36.266 -12.285 53.866 1.00 27.45 204 GLY A CA 1
ATOM 1456 C C . GLY A 1 197 ? 36.673 -12.334 55.335 1.00 17.12 204 GLY A C 1
ATOM 1457 O O . GLY A 1 197 ? 36.116 -13.121 56.109 1.00 23.98 204 GLY A O 1
ATOM 1458 N N . LYS A 1 198 ? 37.643 -11.507 55.726 1.00 19.92 205 LYS A N 1
ATOM 1459 C CA . LYS A 1 198 ? 38.165 -11.559 57.091 1.00 22.39 205 LYS A CA 1
ATOM 1460 C C . LYS A 1 198 ? 37.366 -10.682 58.055 1.00 24.97 205 LYS A C 1
ATOM 1461 O O . LYS A 1 198 ? 37.026 -11.104 59.158 1.00 25.86 205 LYS A O 1
ATOM 1467 N N . ASN A 1 199 ? 37.091 -9.447 57.656 1.00 12.69 206 ASN A N 1
ATOM 1468 C CA . ASN A 1 199 ? 36.319 -8.542 58.514 1.00 14.02 206 ASN A CA 1
ATOM 1469 C C . ASN A 1 199 ? 34.968 -8.231 57.872 1.00 19.09 206 ASN A C 1
ATOM 1470 O O . ASN A 1 199 ? 33.989 -7.937 58.561 1.00 24.80 206 ASN A O 1
ATOM 1475 N N . VAL A 1 200 ? 34.953 -8.275 56.544 1.00 12.82 207 VAL A N 1
ATOM 1476 C CA . VAL A 1 200 ? 33.765 -7.985 55.744 1.00 7.78 207 VAL A CA 1
ATOM 1477 C C . VAL A 1 200 ? 33.759 -9.024 54.640 1.00 10.88 207 VAL A C 1
ATOM 1478 O O . VAL A 1 200 ? 34.820 -9.467 54.212 1.00 15.65 207 VAL A O 1
ATOM 1482 N N . ALA A 1 201 ? 32.568 -9.450 54.214 1.00 11.06 208 ALA A N 1
ATOM 1483 C CA . ALA A 1 201 ? 32.457 -10.528 53.248 1.00 13.38 208 ALA A CA 1
ATOM 1484 C C . ALA A 1 201 ? 33.138 -10.115 51.943 1.00 11.04 208 ALA A C 1
ATOM 1485 O O . ALA A 1 201 ? 33.171 -8.928 51.603 1.00 13.95 208 ALA A O 1
ATOM 1487 N N . ALA A 1 202 ? 33.674 -11.087 51.214 1.00 14.00 209 ALA A N 1
ATOM 1488 C CA . ALA A 1 202 ? 34.097 -10.819 49.845 1.00 19.49 209 ALA A CA 1
ATOM 1489 C C . ALA A 1 202 ? 32.806 -10.747 49.015 1.00 20.36 209 ALA A C 1
ATOM 1490 O O . ALA A 1 202 ? 31.964 -11.646 49.094 1.00 15.19 209 ALA A O 1
ATOM 1492 N N . THR A 1 203 ? 32.654 -9.685 48.227 1.00 14.40 210 THR A N 1
ATOM 1493 C CA . THR A 1 203 ? 31.426 -9.457 47.467 1.00 8.65 210 THR A CA 1
ATOM 1494 C C . THR A 1 203 ? 31.772 -9.019 46.036 1.00 14.69 210 THR A C 1
ATOM 1495 O O . THR A 1 203 ? 32.932 -8.675 45.732 1.00 9.45 210 THR A O 1
ATOM 1499 N N . SER A 1 204 ? 30.760 -8.949 45.172 1.00 10.35 211 SER A N 1
ATOM 1500 C CA . SER A 1 204 ? 30.972 -8.401 43.829 1.00 12.35 211 SER A CA 1
ATOM 1501 C C . SER A 1 204 ? 31.265 -6.903 43.906 1.00 15.11 211 SER A C 1
ATOM 1502 O O . SER A 1 204 ? 31.639 -6.306 42.899 1.00 18.75 211 SER A O 1
ATOM 1505 N N . ILE A 1 205 ? 31.063 -6.295 45.078 1.00 11.26 212 ILE A N 1
ATOM 1506 C CA . ILE A 1 205 ? 31.484 -4.891 45.302 1.00 16.20 212 ILE A CA 1
ATOM 1507 C C . ILE A 1 205 ? 33.007 -4.748 45.424 1.00 24.25 212 ILE A C 1
ATOM 1508 O O . ILE A 1 205 ? 33.585 -3.802 44.900 1.00 16.21 212 ILE A O 1
ATOM 1513 N N . SER A 1 206 ? 33.664 -5.685 46.114 1.00 18.96 213 SER A N 1
ATOM 1514 C CA . SER A 1 206 ? 35.093 -5.536 46.418 1.00 16.44 213 SER A CA 1
ATOM 1515 C C . SER A 1 206 ? 36.020 -6.303 45.473 1.00 15.73 213 SER A C 1
ATOM 1516 O O . SER A 1 206 ? 37.242 -6.157 45.533 1.00 17.53 213 SER A O 1
ATOM 1519 N N . ASP A 1 207 ? 35.431 -7.141 44.628 1.00 17.54 214 ASP A N 1
ATOM 1520 C CA . ASP A 1 207 ? 36.167 -7.913 43.621 1.00 22.96 214 ASP A CA 1
ATOM 1521 C C . ASP A 1 207 ? 36.926 -6.935 42.705 1.00 24.03 214 ASP A C 1
ATOM 1522 O O . ASP A 1 207 ? 36.380 -5.889 42.317 1.00 14.66 214 ASP A O 1
ATOM 1527 N N . ASN A 1 208 ? 38.185 -7.248 42.389 1.00 19.67 215 ASN A N 1
ATOM 1528 C CA A ASN A 1 208 ? 39.002 -6.402 41.526 0.59 25.22 215 ASN A CA 1
ATOM 1529 C CA B ASN A 1 208 ? 38.997 -6.386 41.516 0.41 24.85 215 ASN A CA 1
ATOM 1530 C C . ASN A 1 208 ? 38.725 -6.669 40.041 1.00 29.89 215 ASN A C 1
ATOM 1531 O O . ASN A 1 208 ? 39.499 -7.329 39.368 1.00 26.86 215 ASN A O 1
ATOM 1540 N N . VAL A 1 209 ? 37.606 -6.168 39.544 1.00 20.33 216 VAL A N 1
ATOM 1541 C CA . VAL A 1 209 ? 37.206 -6.433 38.170 1.00 16.91 216 VAL A CA 1
ATOM 1542 C C . VAL A 1 209 ? 37.138 -5.123 37.390 1.00 27.91 216 VAL A C 1
ATOM 1543 O O . VAL A 1 209 ? 37.253 -4.051 37.975 1.00 23.92 216 VAL A O 1
ATOM 1547 N N . ASN A 1 210 ? 36.973 -5.211 36.073 1.00 21.52 217 ASN A N 1
ATOM 1548 C CA . ASN A 1 210 ? 36.791 -4.019 35.232 1.00 24.80 217 ASN A CA 1
ATOM 1549 C C . ASN A 1 210 ? 35.424 -3.362 35.451 1.00 24.50 217 ASN A C 1
ATOM 1550 O O . ASN A 1 210 ? 34.380 -3.963 35.162 1.00 15.85 217 ASN A O 1
ATOM 1555 N N . ARG A 1 211 ? 35.424 -2.128 35.940 1.00 15.19 218 ARG A N 1
ATOM 1556 C CA . ARG A 1 211 ? 34.170 -1.421 36.191 1.00 21.01 218 ARG A CA 1
ATOM 1557 C C . ARG A 1 211 ? 33.864 -0.240 35.267 1.00 28.41 218 ARG A C 1
ATOM 1558 O O . ARG A 1 211 ? 32.709 0.190 35.170 1.00 25.83 218 ARG A O 1
ATOM 1566 N N . ASP A 1 212 ? 34.869 0.282 34.577 1.00 20.15 219 ASP A N 1
ATOM 1567 C CA . ASP A 1 212 ? 34.656 1.542 33.874 1.00 25.48 219 ASP A CA 1
ATOM 1568 C C . ASP A 1 212 ? 35.086 1.608 32.403 1.00 26.66 219 ASP A C 1
ATOM 1569 O O . ASP A 1 212 ? 35.102 2.676 31.816 1.00 30.33 219 ASP A O 1
ATOM 1574 N N . HIS A 1 213 ? 35.426 0.476 31.808 1.00 28.25 220 HIS A N 1
ATOM 1575 C CA . HIS A 1 213 ? 35.768 0.460 30.387 1.00 28.84 220 HIS A CA 1
ATOM 1576 C C . HIS A 1 213 ? 34.789 -0.420 29.641 1.00 32.85 220 HIS A C 1
ATOM 1577 O O . HIS A 1 213 ? 34.670 -1.602 29.955 1.00 25.45 220 HIS A O 1
ATOM 1584 N N . LYS A 1 214 ? 34.099 0.154 28.657 1.00 32.81 221 LYS A N 1
ATOM 1585 C CA . LYS A 1 214 ? 33.064 -0.557 27.903 1.00 39.82 221 LYS A CA 1
ATOM 1586 C C . LYS A 1 214 ? 33.668 -1.661 27.044 1.00 32.04 221 LYS A C 1
ATOM 1587 O O . LYS A 1 214 ? 34.817 -1.561 26.622 1.00 30.17 221 LYS A O 1
ATOM 1593 N N . VAL A 1 215 ? 32.897 -2.718 26.801 1.00 25.94 222 VAL A N 1
ATOM 1594 C CA . VAL A 1 215 ? 33.329 -3.776 25.889 1.00 24.75 222 VAL A CA 1
ATOM 1595 C C . VAL A 1 215 ? 33.659 -3.193 24.517 1.00 42.14 222 VAL A C 1
ATOM 1596 O O . VAL A 1 215 ? 32.940 -2.334 23.999 1.00 39.02 222 VAL A O 1
ATOM 1600 N N . GLY A 1 216 ? 34.767 -3.634 23.940 1.00 33.62 223 GLY A N 1
ATOM 1601 C CA . GLY A 1 216 ? 35.158 -3.168 22.621 1.00 42.18 223 GLY A CA 1
ATOM 1602 C C . GLY A 1 216 ? 36.279 -2.148 22.643 1.00 44.13 223 GLY A C 1
ATOM 1603 O O . GLY A 1 216 ? 37.020 -2.008 21.673 1.00 55.10 223 GLY A O 1
ATOM 1604 N N . GLU A 1 217 ? 36.410 -1.429 23.750 1.00 48.25 224 GLU A N 1
ATOM 1605 C CA . GLU A 1 217 ? 37.479 -0.451 23.870 1.00 43.07 224 GLU A CA 1
ATOM 1606 C C . GLU A 1 217 ? 38.846 -1.131 23.808 1.00 40.16 224 GLU A C 1
ATOM 1607 O O . GLU A 1 217 ? 38.982 -2.318 24.117 1.00 36.80 224 GLU A O 1
ATOM 1613 N N . LYS A 1 218 ? 39.850 -0.368 23.401 1.00 46.80 225 LYS A N 1
ATOM 1614 C CA . LYS A 1 218 ? 41.231 -0.820 23.416 1.00 58.42 225 LYS A CA 1
ATOM 1615 C C . LYS A 1 218 ? 42.046 0.073 24.338 1.00 52.19 225 LYS A C 1
ATOM 1616 O O . LYS A 1 218 ? 42.018 1.291 24.208 1.00 62.04 225 LYS A O 1
ATOM 1622 N N . LEU A 1 219 ? 42.771 -0.529 25.270 1.00 49.97 226 LEU A N 1
ATOM 1623 C CA . LEU A 1 219 ? 43.716 0.222 26.083 1.00 50.60 226 LEU A CA 1
ATOM 1624 C C . LEU A 1 219 ? 45.116 -0.262 25.727 1.00 59.64 226 LEU A C 1
ATOM 1625 O O . LEU A 1 219 ? 45.518 -1.370 26.099 1.00 46.70 226 LEU A O 1
ATOM 1630 N N . GLY A 1 220 ? 45.858 0.567 24.998 1.00 61.78 227 GLY A N 1
ATOM 1631 C CA . GLY A 1 220 ? 47.037 0.082 24.307 1.00 51.17 227 GLY A CA 1
ATOM 1632 C C . GLY A 1 220 ? 46.499 -0.887 23.270 1.00 66.93 227 GLY A C 1
ATOM 1633 O O . GLY A 1 220 ? 45.527 -0.572 22.576 1.00 75.36 227 GLY A O 1
ATOM 1634 N N . ASP A 1 221 ? 47.090 -2.074 23.172 1.00 56.81 228 ASP A N 1
ATOM 1635 C CA . ASP A 1 221 ? 46.532 -3.092 22.283 1.00 64.78 228 ASP A CA 1
ATOM 1636 C C . ASP A 1 221 ? 45.794 -4.173 23.056 1.00 65.31 228 ASP A C 1
ATOM 1637 O O . ASP A 1 221 ? 45.692 -5.315 22.611 1.00 66.53 228 ASP A O 1
ATOM 1642 N N . ASN A 1 222 ? 45.280 -3.797 24.220 1.00 63.86 229 ASN A N 1
ATOM 1643 C CA . ASN A 1 222 ? 44.466 -4.694 25.018 1.00 57.91 229 ASN A CA 1
ATOM 1644 C C . ASN A 1 222 ? 42.988 -4.404 24.807 1.00 44.95 229 ASN A C 1
ATOM 1645 O O . ASN A 1 222 ? 42.514 -3.333 25.179 1.00 37.06 229 ASN A O 1
ATOM 1650 N N . GLU A 1 223 ? 42.277 -5.348 24.185 1.00 40.16 230 GLU A N 1
ATOM 1651 C CA . GLU A 1 223 ? 40.835 -5.209 23.955 1.00 55.97 230 GLU A CA 1
ATOM 1652 C C . GLU A 1 223 ? 40.047 -5.528 25.227 1.00 49.21 230 GLU A C 1
ATOM 1653 O O . GLU A 1 223 ? 40.350 -6.496 25.923 1.00 41.22 230 GLU A O 1
ATOM 1659 N N . VAL A 1 224 ? 39.033 -4.719 25.523 1.00 34.30 231 VAL A N 1
ATOM 1660 C CA . VAL A 1 224 ? 38.122 -5.010 26.621 1.00 23.21 231 VAL A CA 1
ATOM 1661 C C . VAL A 1 224 ? 37.114 -6.062 26.171 1.00 30.23 231 VAL A C 1
ATOM 1662 O O . VAL A 1 224 ? 36.369 -5.849 25.211 1.00 34.42 231 VAL A O 1
ATOM 1666 N N . LYS A 1 225 ? 37.105 -7.204 26.848 1.00 28.41 232 LYS A N 1
ATOM 1667 C CA . LYS A 1 225 ? 36.208 -8.300 26.483 1.00 34.86 232 LYS A CA 1
ATOM 1668 C C . LYS A 1 225 ? 34.920 -8.302 27.291 1.00 30.87 232 LYS A C 1
ATOM 1669 O O . LYS A 1 225 ? 33.909 -8.832 26.837 1.00 31.84 232 LYS A O 1
ATOM 1675 N N . GLY A 1 226 ? 34.957 -7.740 28.495 1.00 24.89 233 GLY A N 1
ATOM 1676 C CA . GLY A 1 226 ? 33.796 -7.802 29.374 1.00 25.71 233 GLY A CA 1
ATOM 1677 C C . GLY A 1 226 ? 33.827 -6.824 30.538 1.00 21.72 233 GLY A C 1
ATOM 1678 O O . GLY A 1 226 ? 34.888 -6.297 30.910 1.00 20.06 233 GLY A O 1
ATOM 1679 N N . VAL A 1 227 ? 32.652 -6.581 31.113 1.00 16.37 234 VAL A N 1
ATOM 1680 C CA . VAL A 1 227 ? 32.512 -5.697 32.270 1.00 16.44 234 VAL A CA 1
ATOM 1681 C C . VAL A 1 227 ? 32.117 -6.473 33.548 1.00 23.11 234 VAL A C 1
ATOM 1682 O O . VAL A 1 227 ? 31.213 -7.324 33.525 1.00 19.52 234 VAL A O 1
ATOM 1686 N N . ALA A 1 228 ? 32.806 -6.182 34.651 1.00 18.11 235 ALA A N 1
ATOM 1687 C CA . ALA A 1 228 ? 32.463 -6.726 35.965 1.00 22.88 235 ALA A CA 1
ATOM 1688 C C . ALA A 1 228 ? 32.066 -8.200 35.927 1.00 24.03 235 ALA A C 1
ATOM 1689 O O . ALA A 1 228 ? 32.823 -9.039 35.464 1.00 18.93 235 ALA A O 1
ATOM 1691 N N . HIS A 1 229 ? 30.875 -8.497 36.441 1.00 11.77 236 HIS A N 1
ATOM 1692 C CA . HIS A 1 229 ? 30.397 -9.870 36.518 1.00 19.57 236 HIS A CA 1
ATOM 1693 C C . HIS A 1 229 ? 29.231 -10.069 35.553 1.00 24.51 236 HIS A C 1
ATOM 1694 O O . HIS A 1 229 ? 28.107 -9.588 35.780 1.00 12.67 236 HIS A O 1
ATOM 1701 N N . SER A 1 230 ? 29.506 -10.788 34.472 1.00 15.22 237 SER A N 1
ATOM 1702 C CA . SER A 1 230 ? 28.528 -10.923 33.400 1.00 14.58 237 SER A CA 1
ATOM 1703 C C . SER A 1 230 ? 27.900 -12.311 33.402 1.00 20.41 237 SER A C 1
ATOM 1704 O O . SER A 1 230 ? 28.501 -13.299 33.843 1.00 18.68 237 SER A O 1
ATOM 1707 N N . SER A 1 231 ? 26.669 -12.380 32.908 1.00 20.56 238 SER A N 1
ATOM 1708 C CA . SER A 1 231 ? 25.957 -13.641 32.856 1.00 16.09 238 SER A CA 1
ATOM 1709 C C . SER A 1 231 ? 25.410 -13.857 31.456 1.00 20.57 238 SER A C 1
ATOM 1710 O O . SER A 1 231 ? 25.078 -12.900 30.746 1.00 15.19 238 SER A O 1
ATOM 1713 N N . GLU A 1 232 ? 25.309 -15.116 31.059 1.00 17.95 239 GLU A N 1
ATOM 1714 C CA . GLU A 1 232 ? 24.626 -15.444 29.820 1.00 19.17 239 GLU A CA 1
ATOM 1715 C C . GLU A 1 232 ? 23.820 -16.725 29.991 1.00 19.83 239 GLU A C 1
ATOM 1716 O O . GLU A 1 232 ? 24.287 -17.680 30.615 1.00 23.14 239 GLU A O 1
ATOM 1722 N N . PHE A 1 233 ? 22.596 -16.727 29.470 1.00 15.05 240 PHE A N 1
ATOM 1723 C CA . PHE A 1 233 ? 21.748 -17.919 29.524 1.00 17.61 240 PHE A CA 1
ATOM 1724 C C . PHE A 1 233 ? 21.182 -18.325 28.159 1.00 22.37 240 PHE A C 1
ATOM 1725 O O . PHE A 1 233 ? 20.883 -17.474 27.319 1.00 23.55 240 PHE A O 1
ATOM 1733 N N . ALA A 1 234 ? 21.029 -19.629 27.953 1.00 17.94 241 ALA A N 1
ATOM 1734 C CA . ALA A 1 234 ? 20.390 -20.157 26.753 1.00 23.20 241 ALA A CA 1
ATOM 1735 C C . ALA A 1 234 ? 19.137 -20.901 27.208 1.00 25.98 241 ALA A C 1
ATOM 1736 O O . ALA A 1 234 ? 19.236 -21.937 27.856 1.00 19.93 241 ALA A O 1
ATOM 1738 N N . VAL A 1 235 ? 17.959 -20.362 26.907 1.00 21.37 242 VAL A N 1
ATOM 1739 C CA . VAL A 1 235 ? 16.727 -20.958 27.414 1.00 17.20 242 VAL A CA 1
ATOM 1740 C C . VAL A 1 235 ? 16.025 -21.787 26.340 1.00 17.95 242 VAL A C 1
ATOM 1741 O O . VAL A 1 235 ? 15.725 -21.283 25.257 1.00 29.23 242 VAL A O 1
ATOM 1745 N N . ASP A 1 236 ? 15.756 -23.053 26.643 1.00 24.97 243 ASP A N 1
ATOM 1746 C CA . ASP A 1 236 ? 15.035 -23.931 25.715 1.00 17.83 243 ASP A CA 1
ATOM 1747 C C . ASP A 1 236 ? 13.593 -24.019 26.202 1.00 35.11 243 ASP A C 1
ATOM 1748 O O . ASP A 1 236 ? 13.233 -24.913 26.977 1.00 22.97 243 ASP A O 1
ATOM 1753 N N . PHE A 1 237 ? 12.768 -23.076 25.771 1.00 30.70 244 PHE A N 1
ATOM 1754 C CA . PHE A 1 237 ? 11.410 -22.990 26.293 1.00 28.86 244 PHE A CA 1
ATOM 1755 C C . PHE A 1 237 ? 10.577 -24.212 25.907 1.00 36.50 244 PHE A C 1
ATOM 1756 O O . PHE A 1 237 ? 9.785 -24.712 26.710 1.00 30.32 244 PHE A O 1
ATOM 1764 N N . ASP A 1 238 ? 10.761 -24.703 24.687 1.00 27.79 245 ASP A N 1
ATOM 1765 C CA . ASP A 1 238 ? 10.008 -25.876 24.229 1.00 32.22 245 ASP A CA 1
ATOM 1766 C C . ASP A 1 238 ? 10.264 -27.138 25.075 1.00 37.68 245 ASP A C 1
ATOM 1767 O O . ASP A 1 238 ? 9.361 -27.949 25.263 1.00 34.66 245 ASP A O 1
ATOM 1772 N N . ASN A 1 239 ? 11.482 -27.294 25.594 1.00 24.48 246 ASN A N 1
ATOM 1773 C CA . ASN A 1 239 ? 11.807 -28.432 26.456 1.00 28.82 246 ASN A CA 1
ATOM 1774 C C . ASN A 1 239 ? 11.818 -28.076 27.957 1.00 31.90 246 ASN A C 1
ATOM 1775 O O . ASN A 1 239 ? 12.188 -28.893 28.804 1.00 20.98 246 ASN A O 1
ATOM 1780 N N . LYS A 1 240 ? 11.407 -26.855 28.279 1.00 26.88 247 LYS A N 1
ATOM 1781 C CA . LYS A 1 240 ? 11.304 -26.436 29.675 1.00 28.39 247 LYS A CA 1
ATOM 1782 C C . LYS A 1 240 ? 12.626 -26.542 30.434 1.00 27.99 247 LYS A C 1
ATOM 1783 O O . LYS A 1 240 ? 12.649 -26.977 31.595 1.00 20.70 247 LYS A O 1
ATOM 1789 N N . LYS A 1 241 ? 13.723 -26.162 29.790 1.00 22.35 248 LYS A N 1
ATOM 1790 C CA . LYS A 1 241 ? 15.047 -26.251 30.421 1.00 26.88 248 LYS A CA 1
ATOM 1791 C C . LYS A 1 241 ? 15.854 -25.019 30.066 1.00 19.28 248 LYS A C 1
ATOM 1792 O O . LYS A 1 241 ? 15.524 -24.322 29.122 1.00 21.04 248 LYS A O 1
ATOM 1798 N N . LEU A 1 242 ? 16.944 -24.790 30.791 1.00 20.25 249 LEU A N 1
ATOM 1799 C CA . LEU A 1 242 ? 17.865 -23.729 30.440 1.00 22.18 249 LEU A CA 1
ATOM 1800 C C . LEU A 1 242 ? 19.253 -24.030 30.970 1.00 25.92 249 LEU A C 1
ATOM 1801 O O . LEU A 1 242 ? 19.417 -24.769 31.945 1.00 23.72 249 LEU A O 1
ATOM 1806 N N . THR A 1 243 ? 20.249 -23.415 30.350 1.00 19.97 250 THR A N 1
ATOM 1807 C CA . THR A 1 243 ? 21.608 -23.486 30.849 1.00 21.02 250 THR A CA 1
ATOM 1808 C C . THR A 1 243 ? 22.166 -22.074 30.884 1.00 18.37 250 THR A C 1
ATOM 1809 O O . THR A 1 243 ? 21.552 -21.136 30.368 1.00 20.82 250 THR A O 1
ATOM 1813 N N . GLY A 1 244 ? 23.339 -21.913 31.481 1.00 21.74 251 GLY A N 1
ATOM 1814 C CA . GLY A 1 244 ? 23.966 -20.608 31.483 1.00 15.89 251 GLY A CA 1
ATOM 1815 C C . GLY A 1 244 ? 25.369 -20.625 32.042 1.00 26.00 251 GLY A C 1
ATOM 1816 O O . GLY A 1 244 ? 25.867 -21.661 32.493 1.00 15.12 251 GLY A O 1
ATOM 1817 N N . SER A 1 245 ? 25.987 -19.453 32.038 1.00 20.25 252 SER A N 1
ATOM 1818 C CA . SER A 1 245 ? 27.372 -19.290 32.457 1.00 25.79 252 SER A CA 1
ATOM 1819 C C . SER A 1 245 ? 27.523 -17.972 33.210 1.00 26.08 252 SER A C 1
ATOM 1820 O O . SER A 1 245 ? 26.915 -16.967 32.837 1.00 17.96 252 SER A O 1
ATOM 1823 N N . LEU A 1 246 ? 28.344 -17.963 34.250 1.00 11.22 253 LEU A N 1
ATOM 1824 C CA . LEU A 1 246 ? 28.649 -16.719 34.950 1.00 11.41 253 LEU A CA 1
ATOM 1825 C C . LEU A 1 246 ? 30.140 -16.459 34.898 1.00 20.63 253 LEU A C 1
ATOM 1826 O O . LEU A 1 246 ? 30.933 -17.342 35.245 1.00 16.62 253 LEU A O 1
ATOM 1831 N N . TYR A 1 247 ? 30.508 -15.236 34.505 1.00 15.56 254 TYR A N 1
ATOM 1832 C CA . TYR A 1 247 ? 31.895 -14.877 34.233 1.00 21.91 254 TYR A CA 1
ATOM 1833 C C . TYR A 1 247 ? 32.397 -13.755 35.131 1.00 13.39 254 TYR A C 1
ATOM 1834 O O . TYR A 1 247 ? 31.629 -12.871 35.521 1.00 19.52 254 TYR A O 1
ATOM 1843 N N . ARG A 1 248 ? 33.691 -13.789 35.435 1.00 17.69 255 ARG A N 1
ATOM 1844 C CA . ARG A 1 248 ? 34.376 -12.678 36.098 1.00 19.69 255 ARG A CA 1
ATOM 1845 C C . ARG A 1 248 ? 35.285 -12.024 35.071 1.00 26.69 255 ARG A C 1
ATOM 1846 O O . ARG A 1 248 ? 36.149 -12.681 34.461 1.00 16.98 255 ARG A O 1
ATOM 1854 N N . ASN A 1 249 ? 35.083 -10.731 34.859 1.00 19.75 256 ASN A N 1
ATOM 1855 C CA . ASN A 1 249 ? 35.859 -9.996 33.857 1.00 18.85 256 ASN A CA 1
ATOM 1856 C C . ASN A 1 249 ? 36.891 -9.106 34.534 1.00 20.23 256 ASN A C 1
ATOM 1857 O O . ASN A 1 249 ? 36.552 -8.037 35.037 1.00 21.14 256 ASN A O 1
ATOM 1862 N N . GLY A 1 250 ? 38.140 -9.559 34.551 1.00 20.84 257 GLY A N 1
ATOM 1863 C CA . GLY A 1 250 ? 39.184 -8.917 35.329 1.00 25.59 257 GLY A CA 1
ATOM 1864 C C . GLY A 1 250 ? 39.492 -7.469 35.000 1.00 26.68 257 GLY A C 1
ATOM 1865 O O . GLY A 1 250 ? 39.089 -6.927 33.966 1.00 19.00 257 GLY A O 1
ATOM 1866 N N . TYR A 1 251 ? 40.225 -6.837 35.901 1.00 26.93 258 TYR A N 1
ATOM 1867 C CA . TYR A 1 251 ? 40.690 -5.472 35.708 1.00 28.90 258 TYR A CA 1
ATOM 1868 C C . TYR A 1 251 ? 41.579 -5.412 34.465 1.00 31.07 258 TYR A C 1
ATOM 1869 O O . TYR A 1 251 ? 42.323 -6.353 34.206 1.00 36.58 258 TYR A O 1
ATOM 1878 N N . ILE A 1 252 ? 41.498 -4.327 33.691 1.00 29.38 259 ILE A N 1
ATOM 1879 C CA . ILE A 1 252 ? 42.254 -4.223 32.440 1.00 26.66 259 ILE A CA 1
ATOM 1880 C C . ILE A 1 252 ? 42.958 -2.876 32.287 1.00 46.70 259 ILE A C 1
ATOM 1881 O O . ILE A 1 252 ? 42.354 -1.828 32.512 1.00 42.02 259 ILE A O 1
ATOM 1886 N N . ASN A 1 253 ? 44.227 -2.933 31.882 1.00 46.35 260 ASN A N 1
ATOM 1887 C CA . ASN A 1 253 ? 45.098 -1.769 31.716 1.00 62.11 260 ASN A CA 1
ATOM 1888 C C . ASN A 1 253 ? 45.708 -1.736 30.332 1.00 58.08 260 ASN A C 1
ATOM 1889 O O . ASN A 1 253 ? 45.426 -2.594 29.499 1.00 60.78 260 ASN A O 1
ATOM 1894 N N . ARG A 1 254 ? 46.570 -0.753 30.091 1.00 54.62 261 ARG A N 1
ATOM 1895 C CA . ARG A 1 254 ? 47.445 -0.818 28.930 1.00 70.57 261 ARG A CA 1
ATOM 1896 C C . ARG A 1 254 ? 48.663 -1.658 29.306 1.00 58.04 261 ARG A C 1
ATOM 1897 O O . ARG A 1 254 ? 49.419 -2.109 28.443 1.00 61.38 261 ARG A O 1
ATOM 1905 N N . ASN A 1 255 ? 48.827 -1.873 30.608 1.00 45.39 262 ASN A N 1
ATOM 1906 C CA . ASN A 1 255 ? 49.894 -2.717 31.140 1.00 72.74 262 ASN A CA 1
ATOM 1907 C C . ASN A 1 255 ? 49.469 -4.158 31.389 1.00 72.86 262 ASN A C 1
ATOM 1908 O O . ASN A 1 255 ? 50.292 -4.997 31.758 1.00 56.01 262 ASN A O 1
ATOM 1913 N N . LYS A 1 256 ? 48.185 -4.444 31.214 1.00 63.16 263 LYS A N 1
ATOM 1914 C CA . LYS A 1 256 ? 47.657 -5.739 31.625 1.00 56.03 263 LYS A CA 1
ATOM 1915 C C . LYS A 1 256 ? 46.438 -6.168 30.820 1.00 52.72 263 LYS A C 1
ATOM 1916 O O . LYS A 1 256 ? 45.377 -5.541 30.916 1.00 39.14 263 LYS A O 1
ATOM 1922 N N . ALA A 1 257 ? 46.591 -7.234 30.032 1.00 39.47 264 ALA A N 1
ATOM 1923 C CA . ALA A 1 257 ? 45.468 -7.784 29.276 1.00 45.46 264 ALA A CA 1
ATOM 1924 C C . ALA A 1 257 ? 44.385 -8.316 30.228 1.00 42.49 264 ALA A C 1
ATOM 1925 O O . ALA A 1 257 ? 44.677 -8.705 31.361 1.00 40.11 264 ALA A O 1
ATOM 1927 N N . GLN A 1 258 ? 43.137 -8.324 29.768 1.00 30.67 265 GLN A N 1
ATOM 1928 C CA . GLN A 1 258 ? 42.020 -8.686 30.624 1.00 36.10 265 GLN A CA 1
ATOM 1929 C C . GLN A 1 258 ? 41.911 -10.196 30.805 1.00 40.94 265 GLN A C 1
ATOM 1930 O O . GLN A 1 258 ? 41.992 -10.944 29.841 1.00 28.39 265 GLN A O 1
ATOM 1936 N N . GLU A 1 259 ? 41.738 -10.651 32.041 1.00 26.54 266 GLU A N 1
ATOM 1937 C CA A GLU A 1 259 ? 41.502 -12.067 32.292 0.53 33.05 266 GLU A CA 1
ATOM 1938 C CA B GLU A 1 259 ? 41.495 -12.073 32.283 0.47 32.73 266 GLU A CA 1
ATOM 1939 C C . GLU A 1 259 ? 40.011 -12.334 32.496 1.00 31.72 266 GLU A C 1
ATOM 1940 O O . GLU A 1 259 ? 39.411 -11.867 33.465 1.00 25.15 266 GLU A O 1
ATOM 1951 N N . VAL A 1 260 ? 39.416 -13.070 31.570 1.00 20.57 267 VAL A N 1
ATOM 1952 C CA . VAL A 1 260 ? 38.009 -13.420 31.683 1.00 31.73 267 VAL A CA 1
ATOM 1953 C C . VAL A 1 260 ? 37.890 -14.879 32.135 1.00 39.15 267 VAL A C 1
ATOM 1954 O O . VAL A 1 260 ? 38.363 -15.775 31.438 1.00 33.45 267 VAL A O 1
ATOM 1958 N N . THR A 1 261 ? 37.294 -15.129 33.303 1.00 26.53 268 THR A N 1
ATOM 1959 C CA . THR A 1 261 ? 37.172 -16.510 33.759 1.00 32.28 268 THR A CA 1
ATOM 1960 C C . THR A 1 261 ? 35.738 -16.908 34.043 1.00 25.44 268 THR A C 1
ATOM 1961 O O . THR A 1 261 ? 34.978 -16.143 34.619 1.00 25.49 268 THR A O 1
ATOM 1965 N N . LYS A 1 262 ? 35.366 -18.109 33.613 1.00 16.41 269 LYS A N 1
ATOM 1966 C CA . LYS A 1 262 ? 34.053 -18.633 33.936 1.00 21.51 269 LYS A CA 1
ATOM 1967 C C . LYS A 1 262 ? 34.088 -19.190 35.357 1.00 21.35 269 LYS A C 1
ATOM 1968 O O . LYS A 1 262 ? 34.878 -20.078 35.663 1.00 32.29 269 LYS A O 1
ATOM 1974 N N . ARG A 1 263 ? 33.227 -18.653 36.218 1.00 14.43 270 ARG A N 1
ATOM 1975 C CA . ARG A 1 263 ? 33.124 -19.090 37.610 1.00 14.14 270 ARG A CA 1
ATOM 1976 C C . ARG A 1 263 ? 32.070 -20.194 37.796 1.00 22.12 270 ARG A C 1
ATOM 1977 O O . ARG A 1 263 ? 32.211 -21.054 38.662 1.00 20.00 270 ARG A O 1
ATOM 1985 N N . TYR A 1 264 ? 31.003 -20.153 37.001 1.00 19.07 271 TYR A N 1
ATOM 1986 C CA . TYR A 1 264 ? 29.894 -21.105 37.175 1.00 16.19 271 TYR A CA 1
ATOM 1987 C C . TYR A 1 264 ? 29.225 -21.497 35.866 1.00 22.62 271 TYR A C 1
ATOM 1988 O O . TYR A 1 264 ? 29.149 -20.688 34.930 1.00 20.52 271 TYR A O 1
ATOM 1997 N N . SER A 1 265 ? 28.741 -22.736 35.818 1.00 12.21 272 SER A N 1
ATOM 1998 C CA . SER A 1 265 ? 27.788 -23.190 34.796 1.00 18.63 272 SER A CA 1
ATOM 1999 C C . SER A 1 265 ? 26.448 -23.391 35.485 1.00 21.14 272 SER A C 1
ATOM 2000 O O . SER A 1 265 ? 26.386 -23.836 36.626 1.00 18.43 272 SER A O 1
ATOM 2003 N N . ILE A 1 266 ? 25.361 -23.143 34.780 1.00 20.38 273 ILE A N 1
ATOM 2004 C CA . ILE A 1 266 ? 24.064 -23.249 35.429 1.00 13.46 273 ILE A CA 1
ATOM 2005 C C . ILE A 1 266 ? 23.148 -24.174 34.641 1.00 16.91 273 ILE A C 1
ATOM 2006 O O . ILE A 1 266 ? 23.190 -24.198 33.411 1.00 17.62 273 ILE A O 1
ATOM 2011 N N . GLU A 1 267 ? 22.347 -24.973 35.342 1.00 15.15 274 GLU A N 1
ATOM 2012 C CA . GLU A 1 267 ? 21.326 -25.749 34.660 1.00 20.91 274 GLU A CA 1
ATOM 2013 C C . GLU A 1 267 ? 20.052 -25.665 35.478 1.00 28.76 274 GLU A C 1
ATOM 2014 O O . GLU A 1 267 ? 20.102 -25.605 36.714 1.00 24.57 274 GLU A O 1
ATOM 2020 N N . ALA A 1 268 ? 18.907 -25.627 34.798 1.00 19.36 275 ALA A N 1
ATOM 2021 C CA . ALA A 1 268 ? 17.639 -25.514 35.514 1.00 21.16 275 ALA A CA 1
ATOM 2022 C C . ALA A 1 268 ? 16.467 -26.005 34.675 1.00 21.68 275 ALA A C 1
ATOM 2023 O O . ALA A 1 268 ? 16.545 -26.049 33.449 1.00 22.52 275 ALA A O 1
ATOM 2025 N N . ASP A 1 269 ? 15.405 -26.412 35.356 1.00 18.38 276 ASP A N 1
ATOM 2026 C CA . ASP A 1 269 ? 14.172 -26.833 34.706 1.00 26.36 276 ASP A CA 1
ATOM 2027 C C . ASP A 1 269 ? 13.067 -25.825 35.007 1.00 25.44 276 ASP A C 1
ATOM 2028 O O . ASP A 1 269 ? 12.974 -25.301 36.123 1.00 19.47 276 ASP A O 1
ATOM 2033 N N . ILE A 1 270 ? 12.204 -25.606 34.023 1.00 22.28 277 ILE A N 1
ATOM 2034 C CA . ILE A 1 270 ? 11.175 -24.574 34.095 1.00 25.44 277 ILE A CA 1
ATOM 2035 C C . ILE A 1 270 ? 9.825 -25.143 34.509 1.00 27.85 277 ILE A C 1
ATOM 2036 O O . ILE A 1 270 ? 9.314 -26.067 33.873 1.00 24.47 277 ILE A O 1
ATOM 2041 N N . THR A 1 271 ? 9.245 -24.582 35.566 1.00 22.16 278 THR A N 1
ATOM 2042 C CA . THR A 1 271 ? 7.880 -24.916 35.982 1.00 25.44 278 THR A CA 1
ATOM 2043 C C . THR A 1 271 ? 7.112 -23.613 36.144 1.00 34.32 278 THR A C 1
ATOM 2044 O O . THR A 1 271 ? 7.598 -22.690 36.796 1.00 23.65 278 THR A O 1
ATOM 2048 N N . GLY A 1 272 ? 5.915 -23.529 35.568 1.00 19.05 279 GLY A N 1
ATOM 2049 C CA . GLY A 1 272 ? 5.188 -22.276 35.568 1.00 17.26 279 GLY A CA 1
ATOM 2050 C C . GLY A 1 272 ? 6.087 -21.212 34.944 1.00 27.07 279 GLY A C 1
ATOM 2051 O O . GLY A 1 272 ? 6.696 -21.457 33.897 1.00 20.70 279 GLY A O 1
ATOM 2052 N N . ASN A 1 273 ? 6.191 -20.039 35.571 1.00 23.41 280 ASN A N 1
ATOM 2053 C CA . ASN A 1 273 ? 7.154 -19.028 35.098 1.00 24.83 280 ASN A CA 1
ATOM 2054 C C . ASN A 1 273 ? 8.442 -19.012 35.927 1.00 22.67 280 ASN A C 1
ATOM 2055 O O . ASN A 1 273 ? 9.187 -18.030 35.921 1.00 17.63 280 ASN A O 1
ATOM 2060 N N . ARG A 1 274 ? 8.705 -20.106 36.633 1.00 19.94 281 ARG A N 1
ATOM 2061 C CA . ARG A 1 274 ? 9.891 -20.198 37.492 1.00 16.08 281 ARG A CA 1
ATOM 2062 C C . ARG A 1 274 ? 10.845 -21.254 36.977 1.00 26.44 281 ARG A C 1
ATOM 2063 O O . ARG A 1 274 ? 10.487 -22.065 36.123 1.00 21.36 281 ARG A O 1
ATOM 2071 N N . PHE A 1 275 ? 12.061 -21.255 37.502 1.00 14.69 282 PHE A N 1
ATOM 2072 C CA . PHE A 1 275 ? 12.989 -22.328 37.203 1.00 17.21 282 PHE A CA 1
ATOM 2073 C C . PHE A 1 275 ? 13.761 -22.728 38.452 1.00 27.75 282 PHE A C 1
ATOM 2074 O O . PHE A 1 275 ? 13.949 -21.921 39.360 1.00 17.67 282 PHE A O 1
ATOM 2082 N N . ARG A 1 276 ? 14.184 -23.986 38.496 1.00 16.29 283 ARG A N 1
ATOM 2083 C CA . ARG A 1 276 ? 14.855 -24.546 39.665 1.00 20.52 283 ARG A CA 1
ATOM 2084 C C . ARG A 1 276 ? 15.987 -25.405 39.175 1.00 17.23 283 ARG A C 1
ATOM 2085 O O . ARG A 1 276 ? 15.775 -26.221 38.274 1.00 16.13 283 ARG A O 1
ATOM 2093 N N . GLY A 1 277 ? 17.176 -25.252 39.770 1.00 15.84 284 GLY A N 1
ATOM 2094 C CA . GLY A 1 277 ? 18.310 -26.085 39.393 1.00 12.64 284 GLY A CA 1
ATOM 2095 C C . GLY A 1 277 ? 19.542 -25.949 40.270 1.00 12.84 284 GLY A C 1
ATOM 2096 O O . GLY A 1 277 ? 19.463 -25.851 41.502 1.00 9.22 284 GLY A O 1
ATOM 2097 N N . LYS A 1 278 ? 20.693 -25.923 39.617 1.00 16.59 285 LYS A N 1
ATOM 2098 C CA . LYS A 1 278 ? 21.973 -26.003 40.305 1.00 15.96 285 LYS A CA 1
ATOM 2099 C C . LYS A 1 278 ? 22.954 -25.049 39.673 1.00 15.33 285 LYS A C 1
ATOM 2100 O O . LYS A 1 278 ? 22.830 -24.718 38.496 1.00 17.97 285 LYS A O 1
ATOM 2106 N N . ALA A 1 279 ? 23.961 -24.652 40.448 1.00 15.90 286 ALA A N 1
ATOM 2107 C CA . ALA A 1 279 ? 25.091 -23.909 39.916 1.00 16.79 286 ALA A CA 1
ATOM 2108 C C . ALA A 1 279 ? 26.314 -24.785 40.121 1.00 17.81 286 ALA A C 1
ATOM 2109 O O . ALA A 1 279 ? 26.569 -25.227 41.232 1.00 18.42 286 ALA A O 1
ATOM 2111 N N . LYS A 1 280 ? 27.080 -25.007 39.061 1.00 19.11 287 LYS A N 1
ATOM 2112 C CA . LYS A 1 280 ? 28.268 -25.841 39.144 1.00 21.87 287 LYS A CA 1
ATOM 2113 C C . LYS A 1 280 ? 29.533 -24.988 39.102 1.00 15.59 287 LYS A C 1
ATOM 2114 O O . LYS A 1 280 ? 29.779 -24.286 38.126 1.00 16.18 287 LYS A O 1
ATOM 2120 N N . ALA A 1 281 ? 30.335 -25.063 40.157 1.00 14.82 288 ALA A N 1
ATOM 2121 C CA . ALA A 1 281 ? 31.587 -24.327 40.218 1.00 15.01 288 ALA A CA 1
ATOM 2122 C C . ALA A 1 281 ? 32.519 -24.787 39.125 1.00 23.40 288 ALA A C 1
ATOM 2123 O O . ALA A 1 281 ? 32.761 -25.993 38.972 1.00 23.64 288 ALA A O 1
ATOM 2125 N N . GLU A 1 282 ? 33.082 -23.838 38.389 1.00 14.84 289 GLU A N 1
ATOM 2126 C CA . GLU A 1 282 ? 33.947 -24.202 37.272 1.00 18.94 289 GLU A CA 1
ATOM 2127 C C . GLU A 1 282 ? 35.431 -24.240 37.604 1.00 29.64 289 GLU A C 1
ATOM 2128 O O . GLU A 1 282 ? 36.228 -24.682 36.797 1.00 37.29 289 GLU A O 1
ATOM 2134 N N . LYS A 1 283 ? 35.809 -23.789 38.790 1.00 20.49 290 LYS A N 1
ATOM 2135 C CA . LYS A 1 283 ? 37.225 -23.792 39.150 1.00 31.63 290 LYS A CA 1
ATOM 2136 C C . LYS A 1 283 ? 37.458 -24.586 40.432 1.00 22.83 290 LYS A C 1
ATOM 2137 O O . LYS A 1 283 ? 36.928 -24.247 41.477 1.00 26.98 290 LYS A O 1
ATOM 2143 N N . ALA A 1 284 ? 38.266 -25.634 40.360 1.00 26.12 291 ALA A N 1
ATOM 2144 C CA . ALA A 1 284 ? 38.462 -26.507 41.516 1.00 29.60 291 ALA A CA 1
ATOM 2145 C C . ALA A 1 284 ? 39.170 -25.805 42.671 1.00 32.53 291 ALA A C 1
ATOM 2146 O O . ALA A 1 284 ? 40.027 -24.956 42.460 1.00 22.35 291 ALA A O 1
ATOM 2148 N N . GLY A 1 285 ? 38.812 -26.165 43.897 1.00 23.37 292 GLY A N 1
ATOM 2149 C CA . GLY A 1 285 ? 39.592 -25.746 45.051 1.00 19.36 292 GLY A CA 1
ATOM 2150 C C . GLY A 1 285 ? 39.386 -24.310 45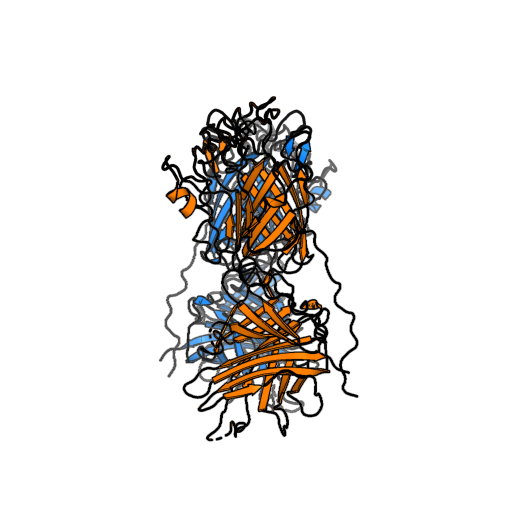.525 1.00 29.95 292 GLY A C 1
ATOM 2151 O O . GLY A 1 285 ? 40.223 -23.779 46.256 1.00 21.93 292 GLY A O 1
ATOM 2152 N N . ASP A 1 286 ? 38.293 -23.667 45.119 1.00 23.01 293 ASP A N 1
ATOM 2153 C CA . ASP A 1 286 ? 38.039 -22.304 45.606 1.00 25.33 293 ASP A CA 1
ATOM 2154 C C . ASP A 1 286 ? 37.218 -22.355 46.905 1.00 23.89 293 ASP A C 1
ATOM 2155 O O . ASP A 1 286 ? 36.155 -23.001 46.946 1.00 25.82 293 ASP A O 1
ATOM 2160 N N . PRO A 1 287 ? 37.700 -21.693 47.971 1.00 24.20 294 PRO A N 1
ATOM 2161 C CA . PRO A 1 287 ? 36.952 -21.861 49.226 1.00 24.31 294 PRO A CA 1
ATOM 2162 C C . PRO A 1 287 ? 35.584 -21.184 49.231 1.00 26.45 294 PRO A C 1
ATOM 2163 O O . PRO A 1 287 ? 34.747 -21.555 50.061 1.00 20.65 294 PRO A O 1
ATOM 2167 N N . ILE A 1 288 ? 35.318 -20.234 48.339 1.00 20.26 295 ILE A N 1
ATOM 2168 C CA . ILE A 1 288 ? 33.961 -19.673 48.356 1.00 10.37 295 ILE A CA 1
ATOM 2169 C C . ILE A 1 288 ? 33.110 -19.946 47.125 1.00 12.36 295 ILE A C 1
ATOM 2170 O O . ILE A 1 288 ? 31.896 -20.079 47.244 1.00 21.00 295 ILE A O 1
ATOM 2175 N N . PHE A 1 289 ? 33.732 -20.025 45.947 1.00 12.33 296 PHE A N 1
ATOM 2176 C CA . PHE A 1 289 ? 32.982 -20.298 44.717 1.00 18.83 296 PHE A CA 1
ATOM 2177 C C . PHE A 1 289 ? 32.796 -21.802 44.520 1.00 25.05 296 PHE A C 1
ATOM 2178 O O . PHE A 1 289 ? 33.528 -22.455 43.771 1.00 19.56 296 PHE A O 1
ATOM 2186 N N . THR A 1 290 ? 31.811 -22.342 45.235 1.00 15.23 297 THR A N 1
ATOM 2187 C CA . THR A 1 290 ? 31.588 -23.784 45.300 1.00 16.02 297 THR A CA 1
ATOM 2188 C C . THR A 1 290 ? 30.219 -24.121 44.714 1.00 19.69 297 THR A C 1
ATOM 2189 O O . THR A 1 290 ? 29.478 -23.219 44.333 1.00 14.27 297 THR A O 1
ATOM 2193 N N . ASP A 1 291 ? 29.873 -25.413 44.692 1.00 12.98 298 ASP A N 1
ATOM 2194 C CA . ASP A 1 291 ? 28.632 -25.901 44.071 1.00 10.23 298 ASP A CA 1
ATOM 2195 C C . ASP A 1 291 ? 27.408 -25.518 44.877 1.00 12.55 298 ASP A C 1
ATOM 2196 O O . ASP A 1 291 ? 27.483 -25.403 46.100 1.00 11.75 298 ASP A O 1
ATOM 2201 N N . SER A 1 292 ? 26.272 -25.387 44.191 1.00 20.02 299 SER A N 1
ATOM 2202 C CA . SER A 1 292 ? 24.992 -25.169 44.852 1.00 7.44 299 SER A CA 1
ATOM 2203 C C . SER A 1 292 ? 23.908 -26.053 44.262 1.00 18.20 299 SER A C 1
ATOM 2204 O O . SER A 1 292 ? 23.784 -26.113 43.049 1.00 17.47 299 SER A O 1
ATOM 2207 N N . ASN A 1 293 ? 23.112 -26.696 45.118 1.00 14.82 300 ASN A N 1
ATOM 2208 C CA . ASN A 1 293 ? 21.934 -27.459 44.697 1.00 15.39 300 ASN A CA 1
ATOM 2209 C C . ASN A 1 293 ? 20.668 -26.623 44.820 1.00 26.62 300 ASN A C 1
ATOM 2210 O O . ASN A 1 293 ? 19.567 -27.142 44.649 1.00 17.41 300 ASN A O 1
ATOM 2215 N N . TYR A 1 294 ? 20.826 -25.343 45.149 1.00 12.22 301 TYR A N 1
ATOM 2216 C CA . TYR A 1 294 ? 19.701 -24.499 45.547 1.00 12.73 301 TYR A CA 1
ATOM 2217 C C . TYR A 1 294 ? 19.603 -23.219 44.721 1.00 21.52 301 TYR A C 1
ATOM 2218 O O . TYR A 1 294 ? 19.703 -22.111 45.248 1.00 14.69 301 TYR A O 1
ATOM 2227 N N . LEU A 1 295 ? 19.401 -23.387 43.420 1.00 20.49 302 LEU A N 1
ATOM 2228 C CA . LEU A 1 295 ? 19.218 -22.259 42.525 1.00 13.47 302 LEU A CA 1
ATOM 2229 C C . LEU A 1 295 ? 17.741 -22.158 42.156 1.00 18.64 302 LEU A C 1
ATOM 2230 O O . LEU A 1 295 ? 17.129 -23.156 41.784 1.00 16.40 302 LEU A O 1
ATOM 2235 N N . GLU A 1 296 ? 17.180 -20.951 42.248 1.00 15.40 303 GLU A N 1
ATOM 2236 C CA . GLU A 1 296 ? 15.776 -20.739 41.904 1.00 19.95 303 GLU A CA 1
ATOM 2237 C C . GLU A 1 296 ? 15.639 -19.325 41.411 1.00 21.08 303 GLU A C 1
ATOM 2238 O O . GLU A 1 296 ? 16.266 -18.417 41.951 1.00 16.30 303 GLU A O 1
ATOM 2244 N N . GLY A 1 297 ? 14.837 -19.140 40.375 1.00 15.33 304 GLY A N 1
ATOM 2245 C CA . GLY A 1 297 ? 14.566 -17.819 39.839 1.00 17.71 304 GLY A CA 1
ATOM 2246 C C . GLY A 1 297 ? 13.290 -17.811 39.001 1.00 27.88 304 GLY A C 1
ATOM 2247 O O . GLY A 1 297 ? 12.539 -18.789 38.982 1.00 21.33 304 GLY A O 1
ATOM 2248 N N . GLY A 1 298 ? 13.036 -16.705 38.310 1.00 18.55 305 GLY A N 1
ATOM 2249 C CA . GLY A 1 298 ? 11.843 -16.599 37.487 1.00 19.53 305 GLY A CA 1
ATOM 2250 C C . GLY A 1 298 ? 11.961 -15.679 36.286 1.00 24.08 305 GLY A C 1
ATOM 2251 O O . GLY A 1 298 ? 12.916 -14.903 36.178 1.00 18.84 305 GLY A O 1
ATOM 2252 N N . PHE A 1 299 ? 10.981 -15.778 35.383 1.00 18.48 306 PHE A N 1
ATOM 2253 C CA . PHE A 1 299 ? 10.844 -14.862 34.260 1.00 16.67 306 PHE A CA 1
ATOM 2254 C C . PHE A 1 299 ? 9.926 -13.693 34.622 1.00 20.81 306 PHE A C 1
ATOM 2255 O O . PHE A 1 299 ? 8.893 -13.861 35.267 1.00 21.45 306 PHE A O 1
ATOM 2263 N N . TYR A 1 300 ? 10.312 -12.504 34.189 1.00 21.51 307 TYR A N 1
ATOM 2264 C CA . TYR A 1 300 ? 9.556 -11.300 34.480 1.00 17.93 307 TYR A CA 1
ATOM 2265 C C . TYR A 1 300 ? 9.330 -10.508 33.188 1.00 23.43 307 TYR A C 1
ATOM 2266 O O . TYR A 1 300 ? 10.108 -10.611 32.237 1.00 20.16 307 TYR A O 1
ATOM 2275 N N . GLY A 1 301 ? 8.277 -9.700 33.182 1.00 16.15 308 GLY A N 1
ATOM 2276 C CA . GLY A 1 301 ? 7.770 -9.081 31.964 1.00 16.43 308 GLY A CA 1
ATOM 2277 C C . GLY A 1 301 ? 6.611 -9.938 31.460 1.00 21.62 308 GLY A C 1
ATOM 2278 O O . GLY A 1 301 ? 6.592 -11.141 31.688 1.00 27.66 308 GLY A O 1
ATOM 2279 N N . PRO A 1 302 ? 5.641 -9.320 30.774 1.00 31.26 309 PRO A N 1
ATOM 2280 C CA . PRO A 1 302 ? 4.476 -10.066 30.295 1.00 30.95 309 PRO A CA 1
ATOM 2281 C C . PRO A 1 302 ? 4.893 -11.211 29.384 1.00 38.98 309 PRO A C 1
ATOM 2282 O O . PRO A 1 302 ? 4.240 -12.250 29.402 1.00 42.52 309 PRO A O 1
ATOM 2286 N N . LYS A 1 303 ? 5.967 -11.022 28.616 1.00 35.63 310 LYS A N 1
ATOM 2287 C CA . LYS A 1 303 ? 6.416 -12.026 27.655 1.00 27.21 310 LYS A CA 1
ATOM 2288 C C . LYS A 1 303 ? 7.765 -12.663 27.991 1.00 27.85 310 LYS A C 1
ATOM 2289 O O . LYS A 1 303 ? 8.431 -13.192 27.109 1.00 26.12 310 LYS A O 1
ATOM 2295 N N . ALA A 1 304 ? 8.143 -12.629 29.264 1.00 28.78 311 ALA A N 1
ATOM 2296 C CA . ALA A 1 304 ? 9.428 -13.155 29.722 1.00 26.36 311 ALA A CA 1
ATOM 2297 C C . ALA A 1 304 ? 10.604 -12.428 29.064 1.00 26.40 311 ALA A C 1
ATOM 2298 O O . ALA A 1 304 ? 11.573 -13.043 28.637 1.00 22.53 311 ALA A O 1
ATOM 2300 N N . GLU A 1 305 ? 10.508 -11.108 28.995 1.00 18.54 312 GLU A N 1
ATOM 2301 C CA . GLU A 1 305 ? 11.583 -10.293 28.443 1.00 27.07 312 GLU A CA 1
ATOM 2302 C C . GLU A 1 305 ? 12.841 -10.420 29.298 1.00 29.95 312 GLU A C 1
ATOM 2303 O O . GLU A 1 305 ? 13.959 -10.287 28.797 1.00 28.08 312 GLU A O 1
ATOM 2309 N N . GLU A 1 306 ? 12.648 -10.675 30.592 1.00 22.80 313 GLU A N 1
ATOM 2310 C CA . GLU A 1 306 ? 13.751 -10.698 31.539 1.00 24.32 313 GLU A CA 1
ATOM 2311 C C . GLU A 1 306 ? 13.702 -11.908 32.474 1.00 32.03 313 GLU A C 1
ATOM 2312 O O . GLU A 1 306 ? 12.682 -12.588 32.575 1.00 17.41 313 GLU A O 1
ATOM 2318 N N . MET A 1 307 ? 14.827 -12.189 33.123 1.00 18.73 314 MET A N 1
ATOM 2319 C CA . MET A 1 307 ? 14.908 -13.270 34.099 1.00 26.27 314 MET A CA 1
ATOM 2320 C C . MET A 1 307 ? 15.804 -12.856 35.259 1.00 23.20 314 MET A C 1
ATOM 2321 O O . MET A 1 307 ? 16.732 -12.050 35.089 1.00 20.84 314 MET A O 1
ATOM 2326 N N . ALA A 1 308 ? 15.525 -13.410 36.436 1.00 15.05 315 ALA A N 1
ATOM 2327 C CA . ALA A 1 308 ? 16.355 -13.152 37.604 1.00 20.08 315 ALA A CA 1
ATOM 2328 C C . ALA A 1 308 ? 16.249 -14.301 38.583 1.00 21.44 315 ALA A C 1
ATOM 2329 O O . ALA A 1 308 ? 15.231 -15.015 38.623 1.00 18.19 315 ALA A O 1
ATOM 2331 N N . GLY A 1 309 ? 17.303 -14.495 39.371 1.00 13.01 316 GLY A N 1
ATOM 2332 C CA . GLY A 1 309 ? 17.254 -15.537 40.383 1.00 13.66 316 GLY A CA 1
ATOM 2333 C C . GLY A 1 309 ? 18.408 -15.458 41.350 1.00 19.87 316 GLY A C 1
ATOM 2334 O O . GLY A 1 309 ? 19.124 -14.447 41.392 1.00 16.71 316 GLY A O 1
ATOM 2335 N N . LYS A 1 310 ? 18.555 -16.509 42.148 1.00 13.69 317 LYS A N 1
ATOM 2336 C CA . LYS A 1 310 ? 19.570 -16.547 43.179 1.00 13.96 317 LYS A CA 1
ATOM 2337 C C . LYS A 1 310 ? 20.000 -17.983 43.470 1.00 22.98 317 LYS A C 1
ATOM 2338 O O . LYS A 1 310 ? 19.288 -18.929 43.130 1.00 20.27 317 LYS A O 1
ATOM 2344 N N . PHE A 1 311 ? 21.175 -18.151 44.076 1.00 9.74 318 PHE A N 1
ATOM 2345 C CA . PHE A 1 311 ? 21.527 -19.444 44.624 1.00 9.27 318 PHE A CA 1
ATOM 2346 C C . PHE A 1 311 ? 22.352 -19.313 45.891 1.00 17.30 318 PHE A C 1
ATOM 2347 O O . PHE A 1 311 ? 22.907 -18.251 46.161 1.00 17.52 318 PHE A O 1
ATOM 2355 N N . PHE A 1 312 ? 22.380 -20.390 46.678 1.00 11.22 319 PHE A N 1
ATOM 2356 C CA . PHE A 1 312 ? 23.056 -20.437 47.962 1.00 15.26 319 PHE A CA 1
ATOM 2357 C C . PHE A 1 312 ? 23.903 -21.720 47.984 1.00 13.57 319 PHE A C 1
ATOM 2358 O O . PHE A 1 312 ? 23.367 -22.817 47.808 1.00 14.34 319 PHE A O 1
ATOM 2366 N N . THR A 1 313 ? 25.218 -21.592 48.173 1.00 15.00 320 THR A N 1
ATOM 2367 C CA . THR A 1 313 ? 26.091 -22.753 47.998 1.00 20.16 320 THR A CA 1
ATOM 2368 C C . THR A 1 313 ? 25.857 -23.790 49.095 1.00 13.47 320 THR A C 1
ATOM 2369 O O . THR A 1 313 ? 25.333 -23.469 50.167 1.00 16.30 320 THR A O 1
ATOM 2373 N N . ASN A 1 314 ? 26.206 -25.035 48.802 1.00 16.36 321 ASN A N 1
ATOM 2374 C CA . ASN A 1 314 ? 25.905 -26.140 49.703 1.00 17.78 321 ASN A CA 1
ATOM 2375 C C . ASN A 1 314 ? 26.673 -26.053 51.004 1.00 16.20 321 ASN A C 1
ATOM 2376 O O . ASN A 1 314 ? 26.189 -26.506 52.037 1.00 18.65 321 ASN A O 1
ATOM 2381 N N . ASN A 1 315 ? 27.867 -25.479 50.957 1.00 19.18 322 ASN A N 1
ATOM 2382 C CA . ASN A 1 315 ? 28.663 -25.272 52.173 1.00 19.81 322 ASN A CA 1
ATOM 2383 C C . ASN A 1 315 ? 28.416 -23.873 52.774 1.00 19.48 322 ASN A C 1
ATOM 2384 O O . ASN A 1 315 ? 29.187 -23.426 53.609 1.00 17.46 322 ASN A O 1
ATOM 2389 N N . LYS A 1 316 ? 27.369 -23.178 52.313 1.00 9.92 323 LYS A N 1
ATOM 2390 C CA . LYS A 1 316 ? 26.981 -21.852 52.852 1.00 12.44 323 LYS A CA 1
ATOM 2391 C C . LYS A 1 316 ? 28.065 -20.750 52.735 1.00 15.68 323 LYS A C 1
ATOM 2392 O O . LYS A 1 316 ? 28.073 -19.782 53.490 1.00 22.37 323 LYS A O 1
ATOM 2398 N N . SER A 1 317 ? 28.969 -20.900 51.778 1.00 14.20 324 SER A N 1
ATOM 2399 C CA . SER A 1 317 ? 30.055 -19.951 51.596 1.00 19.72 324 SER A CA 1
ATOM 2400 C C . SER A 1 317 ? 29.627 -18.733 50.786 1.00 19.20 324 SER A C 1
ATOM 2401 O O . SER A 1 317 ? 30.342 -17.744 50.765 1.00 12.65 324 SER A O 1
ATOM 2404 N N . LEU A 1 318 ? 28.479 -18.816 50.105 1.00 13.69 325 LEU A N 1
ATOM 2405 C CA . LEU A 1 318 ? 28.129 -17.823 49.074 1.00 15.07 325 LEU A CA 1
ATOM 2406 C C . LEU A 1 318 ? 26.631 -17.684 48.796 1.00 17.47 325 LEU A C 1
ATOM 2407 O O . LEU A 1 318 ? 25.921 -18.684 48.584 1.00 14.84 325 LEU A O 1
ATOM 2412 N N . PHE A 1 319 ? 26.171 -16.436 48.782 1.00 14.14 326 PHE A N 1
ATOM 2413 C CA . PHE A 1 319 ? 24.832 -16.094 48.291 1.00 13.82 326 PHE A CA 1
ATOM 2414 C C . PHE A 1 319 ? 25.031 -15.267 47.018 1.00 18.21 326 PHE A C 1
ATOM 2415 O O . PHE A 1 319 ? 25.737 -14.260 47.049 1.00 15.47 326 PHE A O 1
ATOM 2423 N N . ALA A 1 320 ? 24.427 -15.705 45.909 1.00 9.30 327 ALA A N 1
ATOM 2424 C CA . ALA A 1 320 ? 24.589 -15.066 44.602 1.00 5.80 327 ALA A CA 1
ATOM 2425 C C . ALA A 1 320 ? 23.227 -14.730 43.992 1.00 11.54 327 ALA A C 1
ATOM 2426 O O . ALA A 1 320 ? 22.258 -15.442 44.232 1.00 16.75 327 ALA A O 1
ATOM 2428 N N . VAL A 1 321 ? 23.172 -13.641 43.218 1.00 17.56 328 VAL A N 1
ATOM 2429 C CA . VAL A 1 321 ? 21.981 -13.298 42.452 1.00 10.02 328 VAL A CA 1
ATOM 2430 C C . VAL A 1 321 ? 22.399 -13.059 40.988 1.00 16.50 328 VAL A C 1
ATOM 2431 O O . VAL A 1 321 ? 23.574 -12.916 40.701 1.00 13.33 328 VAL A O 1
ATOM 2435 N N . PHE A 1 322 ? 21.436 -13.033 40.075 1.00 10.32 329 PHE A N 1
ATOM 2436 C CA . PHE A 1 322 ? 21.716 -12.796 38.662 1.00 9.99 329 PHE A CA 1
ATOM 2437 C C . PHE A 1 322 ? 20.453 -12.251 37.997 1.00 17.72 329 PHE A C 1
ATOM 2438 O O . PHE A 1 322 ? 19.353 -12.427 38.515 1.00 17.38 329 PHE A O 1
ATOM 2446 N N . ALA A 1 323 ? 20.633 -11.550 36.878 1.00 14.85 330 ALA A N 1
ATOM 2447 C CA . ALA A 1 323 ? 19.536 -10.916 36.164 1.00 15.40 330 ALA A CA 1
ATOM 2448 C C . ALA A 1 323 ? 19.987 -10.758 34.729 1.00 22.57 330 ALA A C 1
ATOM 2449 O O . ALA A 1 323 ? 21.148 -10.472 34.479 1.00 14.97 330 ALA A O 1
ATOM 2451 N N . ALA A 1 324 ? 19.075 -10.940 33.787 1.00 11.47 331 ALA A N 1
ATOM 2452 C CA . ALA A 1 324 ? 19.453 -10.880 32.380 1.00 17.39 331 ALA A CA 1
ATOM 2453 C C . ALA A 1 324 ? 18.221 -10.585 31.513 1.00 18.75 331 ALA A C 1
ATOM 2454 O O . ALA A 1 324 ? 17.081 -10.809 31.936 1.00 20.28 331 ALA A O 1
ATOM 2456 N N . LYS A 1 325 ? 18.443 -10.079 30.309 1.00 17.28 332 LYS A N 1
ATOM 2457 C CA . LYS A 1 325 ? 17.329 -9.825 29.410 1.00 26.56 332 LYS A CA 1
ATOM 2458 C C . LYS A 1 325 ? 17.620 -10.380 28.036 1.00 21.68 332 LYS A C 1
ATOM 2459 O O . LYS A 1 325 ? 18.773 -10.544 27.662 1.00 22.89 332 LYS A O 1
ATOM 2465 N N . SER A 1 326 ? 16.564 -10.687 27.293 1.00 18.41 333 SER A N 1
ATOM 2466 C CA . SER A 1 326 ? 16.733 -11.213 25.962 1.00 25.95 333 SER A CA 1
ATOM 2467 C C . SER A 1 326 ? 16.642 -10.045 25.017 1.00 27.95 333 SER A C 1
ATOM 2468 O O . SER A 1 326 ? 16.174 -8.964 25.392 1.00 33.23 333 SER A O 1
ATOM 2471 N N . GLU A 1 327 ? 17.132 -10.255 23.806 1.00 36.07 334 GLU A N 1
ATOM 2472 C CA . GLU A 1 327 ? 16.864 -9.310 22.749 1.00 58.71 334 GLU A CA 1
ATOM 2473 C C . GLU A 1 327 ? 15.430 -9.606 22.362 1.00 76.87 334 GLU A C 1
ATOM 2474 O O . GLU A 1 327 ? 14.978 -10.746 22.406 1.00 97.87 334 GLU A O 1
ATOM 2480 N N . ASN A 1 328 ? 14.734 -8.552 21.987 1.00 114.86 335 ASN A N 1
ATOM 2481 C CA . ASN A 1 328 ? 13.298 -8.401 22.192 1.00 135.67 335 ASN A CA 1
ATOM 2482 C C . ASN A 1 328 ? 12.341 -9.428 21.583 1.00 134.77 335 ASN A C 1
ATOM 2483 O O . ASN A 1 328 ? 12.644 -10.616 21.490 1.00 127.35 335 ASN A O 1
ATOM 2488 N N . GLY A 1 329 ? 11.166 -8.944 21.191 1.00 136.96 336 GLY A N 1
ATOM 2489 C CA . GLY A 1 329 ? 10.130 -9.790 20.638 1.00 129.78 336 GLY A CA 1
ATOM 2490 C C . GLY A 1 329 ? 8.751 -9.167 20.750 1.00 121.83 336 GLY A C 1
ATOM 2491 O O . GLY A 1 329 ? 8.330 -8.790 21.845 1.00 121.71 336 GLY A O 1
ATOM 2492 N N . GLU A 1 330 ? 8.031 -9.064 19.634 1.00 113.69 337 GLU A N 1
ATOM 2493 C CA . GLU A 1 330 ? 8.467 -9.556 18.323 1.00 94.83 337 GLU A CA 1
ATOM 2494 C C . GLU A 1 330 ? 8.887 -11.027 18.345 1.00 76.79 337 GLU A C 1
ATOM 2495 O O . GLU A 1 330 ? 9.593 -11.511 17.457 1.00 71.89 337 GLU A O 1
ATOM 2501 N N . THR A 1 331 ? 8.440 -11.718 19.388 1.00 68.17 338 THR A N 1
ATOM 2502 C CA . THR A 1 331 ? 8.594 -13.154 19.512 1.00 65.59 338 THR A CA 1
ATOM 2503 C C . THR A 1 331 ? 7.202 -13.742 19.680 1.00 49.29 338 THR A C 1
ATOM 2504 O O . THR A 1 331 ? 6.349 -13.164 20.357 1.00 36.51 338 THR A O 1
ATOM 2508 N N . THR A 1 332 ? 6.967 -14.879 19.045 1.00 48.64 339 THR A N 1
ATOM 2509 C CA . THR A 1 332 ? 5.734 -15.616 19.245 1.00 44.01 339 THR A CA 1
ATOM 2510 C C . THR A 1 332 ? 5.740 -16.218 20.649 1.00 40.15 339 THR A C 1
ATOM 2511 O O . THR A 1 332 ? 6.692 -16.889 21.042 1.00 34.01 339 THR A O 1
ATOM 2515 N N . THR A 1 333 ? 4.688 -15.954 21.416 1.00 27.62 340 THR A N 1
ATOM 2516 C CA . THR A 1 333 ? 4.598 -16.490 22.763 1.00 31.78 340 THR A CA 1
ATOM 2517 C C . THR A 1 333 ? 3.382 -17.382 22.916 1.00 38.51 340 THR A C 1
ATOM 2518 O O . THR A 1 333 ? 2.446 -17.332 22.125 1.00 43.15 340 THR A O 1
ATOM 2522 N N . GLU A 1 334 ? 3.413 -18.211 23.943 1.00 45.32 341 GLU A N 1
ATOM 2523 C CA . GLU A 1 334 ? 2.274 -19.038 24.280 1.00 44.01 341 GLU A CA 1
ATOM 2524 C C . GLU A 1 334 ? 1.907 -18.779 25.739 1.00 42.78 341 GLU A C 1
ATOM 2525 O O . GLU A 1 334 ? 2.764 -18.826 26.634 1.00 30.06 341 GLU A O 1
ATOM 2531 N N . ARG A 1 335 ? 0.637 -18.481 25.978 1.00 19.65 342 ARG A N 1
ATOM 2532 C CA . ARG A 1 335 ? 0.190 -18.109 27.314 1.00 29.85 342 ARG A CA 1
ATOM 2533 C C . ARG A 1 335 ? 0.211 -19.310 28.259 1.00 35.25 342 ARG A C 1
ATOM 2534 O O . ARG A 1 335 ? -0.232 -20.388 27.883 1.00 35.81 342 ARG A O 1
ATOM 2542 N N . ILE A 1 336 ? 0.745 -19.127 29.470 1.00 21.62 343 ILE A N 1
ATOM 2543 C CA . ILE A 1 336 ? 0.774 -20.200 30.465 1.00 23.88 343 ILE A CA 1
ATOM 2544 C C . ILE A 1 336 ? -0.153 -19.987 31.658 1.00 32.85 343 ILE A C 1
ATOM 2545 O O . ILE A 1 336 ? -0.580 -20.946 32.299 1.00 31.89 343 ILE A O 1
ATOM 2550 N N . ILE A 1 337 ? -0.459 -18.730 31.952 1.00 29.18 344 ILE A N 1
ATOM 2551 C CA . ILE A 1 337 ? -1.174 -18.378 33.173 1.00 27.43 344 ILE A CA 1
ATOM 2552 C C . ILE A 1 337 ? -2.245 -17.321 32.937 1.00 31.14 344 ILE A C 1
ATOM 2553 O O . ILE A 1 337 ? -2.047 -16.381 32.171 1.00 31.53 344 ILE A O 1
ATOM 2558 N N . ASP A 1 338 ? -3.391 -17.503 33.578 1.00 29.21 345 ASP A N 1
ATOM 2559 C CA . ASP A 1 338 ? -4.354 -16.426 33.751 1.00 29.22 345 ASP A CA 1
ATOM 2560 C C . ASP A 1 338 ? -4.439 -16.150 35.252 1.00 35.84 345 ASP A C 1
ATOM 2561 O O . ASP A 1 338 ? -4.497 -17.083 36.055 1.00 32.27 345 ASP A O 1
ATOM 2566 N N . ALA A 1 339 ? -4.412 -14.877 35.628 1.00 38.62 346 ALA A N 1
ATOM 2567 C CA . ALA A 1 339 ? -4.620 -14.461 37.015 1.00 34.93 346 ALA A CA 1
ATOM 2568 C C . ALA A 1 339 ? -5.067 -12.999 37.019 1.00 45.89 346 ALA A C 1
ATOM 2569 O O . ALA A 1 339 ? -4.249 -12.075 36.858 1.00 32.92 346 ALA A O 1
ATOM 2571 N N . THR A 1 340 ? -6.375 -12.818 37.193 1.00 34.84 347 THR A N 1
ATOM 2572 C CA . THR A 1 340 ? -7.050 -11.536 37.010 1.00 38.23 347 THR A CA 1
ATOM 2573 C C . THR A 1 340 ? -7.912 -11.186 38.216 1.00 38.32 347 THR A C 1
ATOM 2574 O O . THR A 1 340 ? -8.481 -12.062 38.870 1.00 33.54 347 THR A O 1
ATOM 2578 N N . LYS A 1 341 ? -7.999 -9.895 38.499 1.00 38.55 348 LYS A N 1
ATOM 2579 C CA . LYS A 1 341 ? -8.882 -9.384 39.528 1.00 51.64 348 LYS A CA 1
ATOM 2580 C C . LYS A 1 341 ? -9.828 -8.396 38.858 1.00 58.27 348 LYS A C 1
ATOM 2581 O O . LYS A 1 341 ? -9.391 -7.486 38.146 1.00 54.48 348 LYS A O 1
ATOM 2587 N N . ILE A 1 342 ? -11.125 -8.593 39.066 1.00 51.29 349 ILE A N 1
ATOM 2588 C CA . ILE A 1 342 ? -12.125 -7.660 38.568 1.00 52.96 349 ILE A CA 1
ATOM 2589 C C . ILE A 1 342 ? -12.743 -6.863 39.703 1.00 60.54 349 ILE A C 1
ATOM 2590 O O . ILE A 1 342 ? -13.306 -7.434 40.641 1.00 62.94 349 ILE A O 1
ATOM 2595 N N . ASP A 1 343 ? -12.663 -5.539 39.604 1.00 48.07 350 ASP A N 1
ATOM 2596 C CA . ASP A 1 343 ? -13.202 -4.687 40.657 1.00 52.33 350 ASP A CA 1
ATOM 2597 C C . ASP A 1 343 ? -14.715 -4.556 40.554 1.00 47.29 350 ASP A C 1
ATOM 2598 O O . ASP A 1 343 ? -15.253 -4.279 39.482 1.00 40.87 350 ASP A O 1
ATOM 2603 N N . LEU A 1 344 ? -15.399 -4.736 41.677 1.00 45.43 351 LEU A N 1
ATOM 2604 C CA . LEU A 1 344 ? -16.858 -4.755 41.667 1.00 60.55 351 LEU A CA 1
ATOM 2605 C C . LEU A 1 344 ? -17.505 -3.373 41.820 1.00 71.29 351 LEU A C 1
ATOM 2606 O O . LEU A 1 344 ? -18.713 -3.267 42.061 1.00 56.84 351 LEU A O 1
ATOM 2611 N N . THR A 1 345 ? -16.705 -2.322 41.669 1.00 74.59 352 THR A N 1
ATOM 2612 C CA . THR A 1 345 ? -17.224 -0.958 41.745 1.00 81.80 352 THR A CA 1
ATOM 2613 C C . THR A 1 345 ? -16.903 -0.194 40.469 1.00 71.52 352 THR A C 1
ATOM 2614 O O . THR A 1 345 ? -17.657 0.681 40.046 1.00 66.19 352 THR A O 1
ATOM 2618 N N . GLN A 1 346 ? -15.773 -0.529 39.859 1.00 61.67 353 GLN A N 1
ATOM 2619 C CA . GLN A 1 346 ? -15.387 0.076 38.595 1.00 75.37 353 GLN A CA 1
ATOM 2620 C C . GLN A 1 346 ? -15.643 -0.909 37.464 1.00 77.26 353 GLN A C 1
ATOM 2621 O O . GLN A 1 346 ? -15.606 -0.545 36.286 1.00 82.51 353 GLN A O 1
ATOM 2627 N N . PHE A 1 347 ? -15.912 -2.159 37.840 1.00 64.08 354 PHE A N 1
ATOM 2628 C CA . PHE A 1 347 ? -16.079 -3.249 36.880 1.00 39.25 354 PHE A CA 1
ATOM 2629 C C . PHE A 1 347 ? -14.940 -3.271 35.854 1.00 51.64 354 PHE A C 1
ATOM 2630 O O . PHE A 1 347 ? -15.155 -3.549 34.675 1.00 74.62 354 PHE A O 1
ATOM 2638 N N . ASN A 1 348 ? -13.729 -2.971 36.326 1.00 59.18 355 ASN A N 1
ATOM 2639 C CA . ASN A 1 348 ? -12.516 -3.086 35.521 1.00 61.30 355 ASN A CA 1
ATOM 2640 C C . ASN A 1 348 ? -11.583 -4.174 36.071 1.00 64.76 355 ASN A C 1
ATOM 2641 O O . ASN A 1 348 ? -11.718 -4.597 37.222 1.00 53.07 355 ASN A O 1
ATOM 2646 N N . ALA A 1 349 ? -10.642 -4.619 35.243 1.00 56.24 356 ALA A N 1
ATOM 2647 C CA . ALA A 1 349 ? -9.775 -5.744 35.585 1.00 47.09 356 ALA A CA 1
ATOM 2648 C C . ALA A 1 349 ? -8.316 -5.328 35.747 1.00 32.73 356 ALA A C 1
ATOM 2649 O O . ALA A 1 349 ? -7.863 -4.354 35.153 1.00 50.91 356 ALA A O 1
ATOM 2651 N N . LYS A 1 350 ? -7.589 -6.088 36.552 1.00 35.03 357 LYS A N 1
ATOM 2652 C CA . LYS A 1 350 ? -6.170 -5.840 36.785 1.00 39.36 357 LYS A CA 1
ATOM 2653 C C . LYS A 1 350 ? -5.446 -7.179 36.913 1.00 33.78 357 LYS A C 1
ATOM 2654 O O . LYS A 1 350 ? -6.048 -8.172 37.326 1.00 39.05 357 LYS A O 1
ATOM 2660 N N . GLU A 1 351 ? -4.157 -7.209 36.583 1.00 38.89 358 GLU A N 1
ATOM 2661 C CA . GLU A 1 351 ? -3.400 -8.451 36.685 1.00 43.43 358 GLU A CA 1
ATOM 2662 C C . GLU A 1 351 ? -3.096 -8.774 38.142 1.00 52.98 358 GLU A C 1
ATOM 2663 O O . GLU A 1 351 ? -3.016 -7.872 38.975 1.00 60.15 358 GLU A O 1
ATOM 2669 N N . LEU A 1 352 ? -2.951 -10.063 38.441 1.00 38.29 359 LEU A N 1
ATOM 2670 C CA . LEU A 1 352 ? -2.496 -10.513 39.758 1.00 36.14 359 LEU A CA 1
ATOM 2671 C C . LEU A 1 352 ? -1.138 -11.181 39.616 1.00 39.51 359 LEU A C 1
ATOM 2672 O O . LEU A 1 352 ? -0.837 -11.753 38.572 1.00 27.03 359 LEU A O 1
ATOM 2677 N N . ASN A 1 353 ? -0.318 -11.115 40.658 1.00 24.80 360 ASN A N 1
ATOM 2678 C CA . ASN A 1 353 ? 0.896 -11.898 40.673 1.00 23.32 360 ASN A CA 1
ATOM 2679 C C . ASN A 1 353 ? 0.576 -13.380 40.797 1.00 24.60 360 ASN A C 1
ATOM 2680 O O . ASN A 1 353 ? -0.128 -13.791 41.711 1.00 32.47 360 ASN A O 1
ATOM 2685 N N . ASN A 1 354 ? 1.104 -14.181 39.883 1.00 17.28 361 ASN A N 1
ATOM 2686 C CA . ASN A 1 354 ? 0.998 -15.633 40.002 1.00 19.27 361 ASN A CA 1
ATOM 2687 C C . ASN A 1 354 ? 2.218 -16.340 39.405 1.00 20.12 361 ASN A C 1
ATOM 2688 O O . ASN A 1 354 ? 2.776 -15.877 38.403 1.00 24.89 361 ASN A O 1
ATOM 2693 N N . PHE A 1 355 ? 2.629 -17.455 40.007 1.00 17.54 362 PHE A N 1
ATOM 2694 C CA . PHE A 1 355 ? 3.862 -18.128 39.577 1.00 25.30 362 PHE A CA 1
ATOM 2695 C C . PHE A 1 355 ? 3.601 -19.420 38.792 1.00 31.27 362 PHE A C 1
ATOM 2696 O O . PHE A 1 355 ? 4.531 -20.118 38.393 1.00 27.35 362 PHE A O 1
ATOM 2704 N N . GLY A 1 356 ? 2.331 -19.733 38.566 1.00 27.81 363 GLY A N 1
ATOM 2705 C CA . GLY A 1 356 ? 1.986 -20.952 37.862 1.00 27.82 363 GLY A CA 1
ATOM 2706 C C . GLY A 1 356 ? 1.201 -21.935 38.702 1.00 32.35 363 GLY A C 1
ATOM 2707 O O . GLY A 1 356 ? 0.963 -23.069 38.278 1.00 37.12 363 GLY A O 1
ATOM 2708 N N . ASP A 1 357 ? 0.808 -21.508 39.901 1.00 33.87 364 ASP A N 1
ATOM 2709 C CA . ASP A 1 357 ? -0.103 -22.294 40.730 1.00 21.87 364 ASP A CA 1
ATOM 2710 C C . ASP A 1 357 ? -1.397 -21.518 40.975 1.00 29.06 364 ASP A C 1
ATOM 2711 O O . ASP A 1 357 ? -1.415 -20.557 41.746 1.00 25.88 364 ASP A O 1
ATOM 2716 N N . ALA A 1 358 ? -2.475 -21.943 40.315 1.00 23.41 365 ALA A N 1
ATOM 2717 C CA . ALA A 1 358 ? -3.755 -21.239 40.367 1.00 27.36 365 ALA A CA 1
ATOM 2718 C C . ALA A 1 358 ? -4.475 -21.416 41.699 1.00 32.60 365 ALA A C 1
ATOM 2719 O O . ALA A 1 358 ? -5.446 -20.718 41.976 1.00 34.24 365 ALA A O 1
ATOM 2721 N N . SER A 1 359 ? -3.998 -22.342 42.525 1.00 26.63 366 SER A N 1
ATOM 2722 C CA . SER A 1 359 ? -4.639 -22.610 43.806 1.00 37.70 366 SER A CA 1
ATOM 2723 C C . SER A 1 359 ? -4.040 -21.812 44.974 1.00 36.37 366 SER A C 1
ATOM 2724 O O . SER A 1 359 ? -4.364 -22.059 46.133 1.00 32.76 366 SER A O 1
ATOM 2727 N N . VAL A 1 360 ? -3.167 -20.858 44.678 1.00 27.33 367 VAL A N 1
ATOM 2728 C CA . VAL A 1 360 ? -2.721 -19.931 45.716 1.00 38.14 367 VAL A CA 1
ATOM 2729 C C . VAL A 1 360 ? -2.914 -18.491 45.268 1.00 38.19 367 VAL A C 1
ATOM 2730 O O . VAL A 1 360 ? -2.626 -18.148 44.116 1.00 30.09 367 VAL A O 1
ATOM 2734 N N . LEU A 1 361 ? -3.423 -17.658 46.173 1.00 28.18 368 LEU A N 1
ATOM 2735 C CA . LEU A 1 361 ? -3.456 -16.218 45.947 1.00 39.82 368 LEU A CA 1
ATOM 2736 C C . LEU A 1 361 ? -2.240 -15.583 46.603 1.00 39.86 368 LEU A C 1
ATOM 2737 O O . LEU A 1 361 ? -1.953 -15.847 47.768 1.00 36.05 368 LEU A O 1
ATOM 2742 N N . ILE A 1 362 ? -1.528 -14.740 45.864 1.00 33.33 369 ILE A N 1
ATOM 2743 C CA . ILE A 1 362 ? -0.332 -14.111 46.399 1.00 38.28 369 ILE A CA 1
ATOM 2744 C C . ILE A 1 362 ? -0.675 -12.693 46.826 1.00 43.89 369 ILE A C 1
ATOM 2745 O O . ILE A 1 362 ? -1.053 -11.874 46.003 1.00 32.60 369 ILE A O 1
ATOM 2750 N N . ILE A 1 363 ? -0.558 -12.394 48.110 1.00 41.44 370 ILE A N 1
ATOM 2751 C CA . ILE A 1 363 ? -0.796 -11.032 48.551 1.00 48.46 370 ILE A CA 1
ATOM 2752 C C . ILE A 1 363 ? 0.326 -10.570 49.462 1.00 44.96 370 ILE A C 1
ATOM 2753 O O . ILE A 1 363 ? 0.609 -11.210 50.466 1.00 41.87 370 ILE A O 1
ATOM 2758 N N . ASP A 1 364 ? 0.979 -9.473 49.083 1.00 42.04 371 ASP A N 1
ATOM 2759 C CA . ASP A 1 364 ? 2.074 -8.922 49.870 1.00 43.62 371 ASP A CA 1
ATOM 2760 C C . ASP A 1 364 ? 3.110 -9.980 50.194 1.00 47.64 371 ASP A C 1
ATOM 2761 O O . ASP A 1 364 ? 3.638 -10.018 51.310 1.00 53.49 371 ASP A O 1
ATOM 2766 N N . GLY A 1 365 ? 3.388 -10.853 49.232 1.00 33.67 372 GLY A N 1
ATOM 2767 C CA . GLY A 1 365 ? 4.419 -11.852 49.429 1.00 44.42 372 GLY A CA 1
ATOM 2768 C C . GLY A 1 365 ? 3.932 -13.072 50.179 1.00 45.05 372 GLY A C 1
ATOM 2769 O O . GLY A 1 365 ? 4.653 -14.062 50.287 1.00 51.11 372 GLY A O 1
ATOM 2770 N N . GLN A 1 366 ? 2.710 -13.007 50.702 1.00 41.61 373 GLN A N 1
ATOM 2771 C CA A GLN A 1 366 ? 2.127 -14.146 51.405 0.49 39.32 373 GLN A CA 1
ATOM 2772 C CA B GLN A 1 366 ? 2.118 -14.145 51.405 0.51 39.31 373 GLN A CA 1
ATOM 2773 C C . GLN A 1 366 ? 1.273 -14.990 50.455 1.00 47.41 373 GLN A C 1
ATOM 2774 O O . GLN A 1 366 ? 0.460 -14.457 49.700 1.00 42.90 373 GLN A O 1
ATOM 2785 N N . LYS A 1 367 ? 1.466 -16.307 50.493 1.00 43.53 374 LYS A N 1
ATOM 2786 C CA A LYS A 1 367 ? 0.688 -17.223 49.660 0.76 41.24 374 LYS A CA 1
ATOM 2787 C CA B LYS A 1 367 ? 0.687 -17.218 49.661 0.24 42.56 374 LYS A CA 1
ATOM 2788 C C . LYS A 1 367 ? -0.543 -17.727 50.411 1.00 49.40 374 LYS A C 1
ATOM 2789 O O . LYS A 1 367 ? -0.425 -18.403 51.426 1.00 50.02 374 LYS A O 1
ATOM 2800 N N . ILE A 1 368 ? -1.728 -17.388 49.911 1.00 40.56 375 ILE A N 1
ATOM 2801 C CA . ILE A 1 368 ? -2.977 -17.852 50.514 1.00 32.55 375 ILE A CA 1
ATOM 2802 C C . ILE A 1 368 ? -3.472 -19.112 49.818 1.00 36.05 375 ILE A C 1
ATOM 2803 O O . ILE A 1 368 ? -3.888 -19.063 48.654 1.00 32.21 375 ILE A O 1
ATOM 2808 N N . ASP A 1 369 ? -3.428 -20.235 50.530 1.00 27.64 376 ASP A N 1
ATOM 2809 C CA . ASP A 1 369 ? -3.895 -21.510 49.991 1.00 32.47 376 ASP A CA 1
ATOM 2810 C C . ASP A 1 369 ? -5.403 -21.464 49.780 1.00 39.57 376 ASP A C 1
ATOM 2811 O O . ASP A 1 369 ? -6.141 -21.125 50.701 1.00 39.58 376 ASP A O 1
ATOM 2816 N N . LEU A 1 370 ? -5.861 -21.801 48.573 1.00 32.79 377 LEU A N 1
ATOM 2817 C CA . LEU A 1 370 ? -7.286 -21.684 48.253 1.00 33.98 377 LEU A CA 1
ATOM 2818 C C . LEU A 1 370 ? -8.080 -22.987 48.363 1.00 45.68 377 LEU A C 1
ATOM 2819 O O . LEU A 1 370 ? -9.304 -22.978 48.255 1.00 44.20 377 LEU A O 1
ATOM 2824 N N . ALA A 1 371 ? -7.394 -24.105 48.571 1.00 35.40 378 ALA A N 1
ATOM 2825 C CA . ALA A 1 371 ? -8.073 -25.390 48.609 1.00 41.06 378 ALA A CA 1
ATOM 2826 C C . ALA A 1 371 ? -8.733 -25.605 49.963 1.00 47.25 378 ALA A C 1
ATOM 2827 O O . ALA A 1 371 ? -8.375 -24.960 50.950 1.00 52.13 378 ALA A O 1
ATOM 2829 N N . GLY A 1 372 ? -9.699 -26.512 50.011 1.00 42.39 379 GLY A N 1
ATOM 2830 C CA . GLY A 1 372 ? -10.392 -26.784 51.256 1.00 36.73 379 GLY A CA 1
ATOM 2831 C C . GLY A 1 372 ? -11.260 -28.023 51.169 1.00 42.29 379 GLY A C 1
ATOM 2832 O O . GLY A 1 372 ? -11.392 -28.630 50.105 1.00 52.95 379 GLY A O 1
ATOM 2833 N N . VAL A 1 373 ? -11.853 -28.393 52.297 1.00 45.20 380 VAL A N 1
ATOM 2834 C CA . VAL A 1 373 ? -12.633 -29.618 52.392 1.00 64.45 380 VAL A CA 1
ATOM 2835 C C . VAL A 1 373 ? -13.979 -29.494 51.682 1.00 59.47 380 VAL A C 1
ATOM 2836 O O . VAL A 1 373 ? -14.557 -30.494 51.276 1.00 60.36 380 VAL A O 1
ATOM 2840 N N . ASN A 1 374 ? -14.468 -28.266 51.530 1.00 57.94 381 ASN A N 1
ATOM 2841 C CA . ASN A 1 374 ? -15.783 -28.025 50.937 1.00 45.64 381 ASN A CA 1
ATOM 2842 C C . ASN A 1 374 ? -15.748 -27.804 49.426 1.00 55.48 381 ASN A C 1
ATOM 2843 O O . ASN A 1 374 ? -14.676 -27.711 48.822 1.00 49.03 381 ASN A O 1
ATOM 2848 N N . PHE A 1 375 ? -16.931 -27.727 48.820 1.00 56.57 382 PHE A N 1
ATOM 2849 C CA . PHE A 1 375 ? -17.048 -27.428 47.397 1.00 55.44 382 PHE A CA 1
ATOM 2850 C C . PHE A 1 375 ? -16.416 -26.081 47.084 1.00 45.59 382 PHE A C 1
ATOM 2851 O O . PHE A 1 375 ? -15.619 -25.965 46.161 1.00 48.27 382 PHE A O 1
ATOM 2859 N N . LYS A 1 376 ? -16.799 -25.060 47.843 1.00 49.86 383 LYS A N 1
ATOM 2860 C CA . LYS A 1 376 ? -16.081 -23.795 47.829 1.00 52.01 383 LYS A CA 1
ATOM 2861 C C . LYS A 1 376 ? -15.735 -23.452 49.273 1.00 57.96 383 LYS A C 1
ATOM 2862 O O . LYS A 1 376 ? -16.471 -23.814 50.190 1.00 48.01 383 LYS A O 1
ATOM 2868 N N . ASN A 1 377 ? -14.604 -22.784 49.475 1.00 51.43 384 ASN A N 1
ATOM 2869 C CA . ASN A 1 377 ? -14.066 -22.590 50.815 1.00 49.42 384 ASN A CA 1
ATOM 2870 C C . ASN A 1 377 ? -13.678 -21.147 51.073 1.00 48.14 384 ASN A C 1
ATOM 2871 O O . ASN A 1 377 ? -13.122 -20.482 50.204 1.00 46.31 384 ASN A O 1
ATOM 2876 N N . SER A 1 378 ? -13.976 -20.666 52.273 1.00 61.05 385 SER A N 1
ATOM 2877 C CA . SER A 1 378 ? -13.620 -19.307 52.651 1.00 52.24 385 SER A CA 1
ATOM 2878 C C . SER A 1 378 ? -12.324 -19.273 53.456 1.00 50.18 385 SER A C 1
ATOM 2879 O O . SER A 1 378 ? -12.112 -20.092 54.350 1.00 52.10 385 SER A O 1
ATOM 2882 N N . LYS A 1 379 ? -11.463 -18.318 53.131 1.00 53.07 386 LYS A N 1
ATOM 2883 C CA . LYS A 1 379 ? -10.204 -18.147 53.837 1.00 47.92 386 LYS A CA 1
ATOM 2884 C C . LYS A 1 379 ? -10.107 -16.727 54.379 1.00 56.17 386 LYS A C 1
ATOM 2885 O O . LYS A 1 379 ? -10.420 -15.761 53.677 1.00 46.40 386 LYS A O 1
ATOM 2891 N N . THR A 1 380 ? -9.681 -16.610 55.632 1.00 56.08 387 THR A N 1
ATOM 2892 C CA . THR A 1 380 ? -9.505 -15.314 56.272 1.00 54.20 387 THR A CA 1
ATOM 2893 C C . THR A 1 380 ? -8.081 -15.204 56.788 1.00 66.91 387 THR A C 1
ATOM 2894 O O . THR A 1 380 ? -7.603 -16.058 57.541 1.00 63.11 387 THR A O 1
ATOM 2898 N N . VAL A 1 381 ? -7.397 -14.152 56.370 1.00 63.23 388 VAL A N 1
ATOM 2899 C CA . VAL A 1 381 ? -5.994 -14.031 56.684 1.00 62.28 388 VAL A CA 1
ATOM 2900 C C . VAL A 1 381 ? -5.637 -12.574 56.945 1.00 59.89 388 VAL A C 1
ATOM 2901 O O . VAL A 1 381 ? -5.917 -11.688 56.135 1.00 62.04 388 VAL A O 1
ATOM 2905 N N . GLU A 1 382 ? -5.066 -12.330 58.114 1.00 47.49 389 GLU A N 1
ATOM 2906 C CA . GLU A 1 382 ? -4.582 -11.010 58.454 1.00 64.37 389 GLU A CA 1
ATOM 2907 C C . GLU A 1 382 ? -3.229 -10.799 57.773 1.00 60.76 389 GLU A C 1
ATOM 2908 O O . GLU A 1 382 ? -2.207 -11.316 58.222 1.00 86.36 389 GLU A O 1
ATOM 2914 N N . ILE A 1 383 ? -3.232 -10.065 56.669 1.00 47.63 390 ILE A N 1
ATOM 2915 C CA . ILE A 1 383 ? -1.991 -9.706 55.994 1.00 57.30 390 ILE A CA 1
ATOM 2916 C C . ILE A 1 383 ? -1.787 -8.248 56.305 1.00 68.41 390 ILE A C 1
ATOM 2917 O O . ILE A 1 383 ? -2.055 -7.370 55.486 1.00 57.17 390 ILE A O 1
ATOM 2922 N N . ASN A 1 384 ? -1.319 -8.006 57.519 1.00 100.46 391 ASN A N 1
ATOM 2923 C CA . ASN A 1 384 ? -1.424 -6.697 58.138 1.00 106.97 391 ASN A CA 1
ATOM 2924 C C . ASN A 1 384 ? -1.083 -5.513 57.238 1.00 95.92 391 ASN A C 1
ATOM 2925 O O . ASN A 1 384 ? -0.151 -5.561 56.427 1.00 83.22 391 ASN A O 1
ATOM 2930 N N . GLY A 1 385 ? -1.876 -4.458 57.391 1.00 83.88 392 GLY A N 1
ATOM 2931 C CA . GLY A 1 385 ? -2.922 -4.453 58.402 1.00 73.40 392 GLY A CA 1
ATOM 2932 C C . GLY A 1 385 ? -4.305 -4.874 57.928 1.00 81.21 392 GLY A C 1
ATOM 2933 O O . GLY A 1 385 ? -5.287 -4.695 58.648 1.00 68.68 392 GLY A O 1
ATOM 2934 N N . LYS A 1 386 ? -4.387 -5.447 56.730 1.00 86.94 393 LYS A N 1
ATOM 2935 C CA . LYS A 1 386 ? -5.679 -5.755 56.120 1.00 80.32 393 LYS A CA 1
ATOM 2936 C C . LYS A 1 386 ? -6.141 -7.184 56.375 1.00 72.27 393 LYS A C 1
ATOM 2937 O O . LYS A 1 386 ? -5.419 -8.144 56.112 1.00 60.98 393 LYS A O 1
ATOM 2943 N N . THR A 1 387 ? -7.350 -7.323 56.900 1.00 74.95 394 THR A N 1
ATOM 2944 C CA . THR A 1 387 ? -7.944 -8.638 57.035 1.00 73.66 394 THR A CA 1
ATOM 2945 C C . THR A 1 387 ? -8.572 -9.004 55.708 1.00 77.56 394 THR A C 1
ATOM 2946 O O . THR A 1 387 ? -9.640 -8.501 55.349 1.00 65.92 394 THR A O 1
ATOM 2950 N N . MET A 1 388 ? -7.896 -9.869 54.968 1.00 71.20 395 MET A N 1
ATOM 2951 C CA . MET A 1 388 ? -8.403 -10.274 53.676 1.00 62.94 395 MET A CA 1
ATOM 2952 C C . MET A 1 388 ? -9.179 -11.571 53.814 1.00 62.51 395 MET A C 1
ATOM 2953 O O . MET A 1 388 ? -8.800 -12.472 54.566 1.00 59.69 395 MET A O 1
ATOM 2958 N N . VAL A 1 389 ? -10.287 -11.643 53.093 1.00 60.58 396 VAL A N 1
ATOM 2959 C CA . VAL A 1 389 ? -11.059 -12.869 53.003 1.00 58.63 396 VAL A CA 1
ATOM 2960 C C . VAL A 1 389 ? -11.350 -13.250 51.538 1.00 58.15 396 VAL A C 1
ATOM 2961 O O . VAL A 1 389 ? -11.764 -12.422 50.718 1.00 43.36 396 VAL A O 1
ATOM 2965 N N . ALA A 1 390 ? -11.101 -14.511 51.209 1.00 45.96 397 ALA A N 1
ATOM 2966 C CA . ALA A 1 390 ? -11.301 -15.001 49.851 1.00 40.22 397 ALA A CA 1
ATOM 2967 C C . ALA A 1 390 ? -12.202 -16.223 49.870 1.00 45.71 397 ALA A C 1
ATOM 2968 O O . ALA A 1 390 ? -12.056 -17.109 50.714 1.00 45.68 397 ALA A O 1
ATOM 2970 N N . VAL A 1 391 ? -13.139 -16.267 48.936 1.00 49.88 398 VAL A N 1
ATOM 2971 C CA . VAL A 1 391 ? -14.029 -17.413 48.808 1.00 44.13 398 VAL A CA 1
ATOM 2972 C C . VAL A 1 391 ? -13.778 -18.067 47.456 1.00 50.53 398 VAL A C 1
ATOM 2973 O O . VAL A 1 391 ? -14.143 -17.524 46.414 1.00 55.24 398 VAL A O 1
ATOM 2977 N N . ALA A 1 392 ? -13.146 -19.234 47.477 1.00 45.42 399 ALA A N 1
ATOM 2978 C CA . ALA A 1 392 ? -12.633 -19.850 46.256 1.00 40.43 399 ALA A CA 1
ATOM 2979 C C . ALA A 1 392 ? -13.402 -21.108 45.852 1.00 51.74 399 ALA A C 1
ATOM 2980 O O . ALA A 1 392 ? -13.711 -21.954 46.689 1.00 41.59 399 ALA A O 1
ATOM 2982 N N . CYS A 1 393 ? -13.687 -21.218 44.556 1.00 44.70 400 CYS A N 1
ATOM 2983 C CA . CYS A 1 393 ? -14.362 -22.374 43.977 1.00 43.77 400 CYS A CA 1
ATOM 2984 C C . CYS A 1 393 ? -13.465 -22.950 42.881 1.00 45.18 400 CYS A C 1
ATOM 2985 O O . CYS A 1 393 ? -12.687 -22.201 42.295 1.00 53.38 400 CYS A O 1
ATOM 2988 N N . CYS A 1 394 ? -13.526 -24.254 42.597 1.00 35.35 401 CYS A N 1
ATOM 2989 C CA . CYS A 1 394 ? -14.307 -25.247 43.338 1.00 48.23 401 CYS A CA 1
ATOM 2990 C C . CYS A 1 394 ? -13.454 -26.491 43.548 1.00 52.24 401 CYS A C 1
ATOM 2991 O O . CYS A 1 394 ? -12.425 -26.670 42.896 1.00 40.33 401 CYS A O 1
ATOM 2994 N N . SER A 1 395 ? -13.915 -27.377 44.424 1.00 53.82 402 SER A N 1
ATOM 2995 C CA . SER A 1 395 ? -13.168 -28.585 44.763 1.00 48.41 402 SER A CA 1
ATOM 2996 C C . SER A 1 395 ? -13.005 -29.537 43.582 1.00 46.33 402 SER A C 1
ATOM 2997 O O . SER A 1 395 ? -12.093 -30.361 43.571 1.00 54.95 402 SER A O 1
ATOM 3000 N N . ASN A 1 396 ? -13.886 -29.435 42.592 1.00 36.20 403 ASN A N 1
ATOM 3001 C CA . ASN A 1 396 ? -13.751 -30.261 41.391 1.00 49.29 403 ASN A CA 1
ATOM 3002 C C . ASN A 1 396 ? -12.869 -29.640 40.301 1.00 47.17 403 ASN A C 1
ATOM 3003 O O . ASN A 1 396 ? -12.644 -30.257 39.263 1.00 44.00 403 ASN A O 1
ATOM 3008 N N . LEU A 1 397 ? -12.385 -28.423 40.535 1.00 41.55 404 LEU A N 1
ATOM 3009 C CA . LEU A 1 397 ? -11.492 -27.760 39.585 1.00 44.26 404 LEU A CA 1
ATOM 3010 C C . LEU A 1 397 ? -10.051 -27.822 40.095 1.00 44.85 404 LEU A C 1
ATOM 3011 O O . LEU A 1 397 ? -9.706 -27.210 41.099 1.00 40.94 404 LEU A O 1
ATOM 3016 N N . GLU A 1 398 ? -9.222 -28.587 39.398 1.00 36.48 405 GLU A N 1
ATOM 3017 C CA . GLU A 1 398 ? -7.864 -28.884 39.834 1.00 27.73 405 GLU A CA 1
ATOM 3018 C C . GLU A 1 398 ? -6.829 -27.897 39.304 1.00 35.16 405 GLU A C 1
ATOM 3019 O O . GLU A 1 398 ? -5.784 -27.709 39.918 1.00 35.76 405 GLU A O 1
ATOM 3025 N N . TYR A 1 399 ? -7.106 -27.276 38.161 1.00 34.76 406 TYR A N 1
ATOM 3026 C CA . TYR A 1 399 ? -6.093 -26.453 37.494 1.00 31.97 406 TYR A CA 1
ATOM 3027 C C . TYR A 1 399 ? -6.502 -24.993 37.371 1.00 36.91 406 TYR A C 1
ATOM 3028 O O . TYR A 1 399 ? -5.882 -24.228 36.641 1.00 28.70 406 TYR A O 1
ATOM 3037 N N . MET A 1 400 ? -7.561 -24.622 38.081 1.00 33.37 407 MET A N 1
ATOM 3038 C CA . MET A 1 400 ? -8.039 -23.246 38.099 1.00 31.47 407 MET A CA 1
ATOM 3039 C C . MET A 1 400 ? -8.828 -22.985 39.374 1.00 42.00 407 MET A C 1
ATOM 3040 O O . MET A 1 400 ? -9.298 -23.914 40.030 1.00 33.34 407 MET A O 1
ATOM 3045 N N . LYS A 1 401 ? -8.964 -21.714 39.723 1.00 35.88 408 LYS A N 1
ATOM 3046 C CA . LYS A 1 401 ? -9.864 -21.306 40.787 1.00 38.89 408 LYS A CA 1
ATOM 3047 C C . LYS A 1 401 ? -10.470 -19.965 40.404 1.00 34.49 408 LYS A C 1
ATOM 3048 O O . LYS A 1 401 ? -9.891 -19.201 39.625 1.00 32.48 408 LYS A O 1
ATOM 3054 N N . PHE A 1 402 ? -11.641 -19.689 40.952 1.00 37.32 409 PHE A N 1
ATOM 3055 C CA . PHE A 1 402 ? -12.222 -18.360 40.886 1.00 44.23 409 PHE A CA 1
ATOM 3056 C C . PHE A 1 402 ? -13.019 -18.124 42.160 1.00 49.98 409 PHE A C 1
ATOM 3057 O O . PHE A 1 402 ? -13.272 -19.052 42.926 1.00 48.65 409 PHE A O 1
ATOM 3065 N N . GLY A 1 403 ? -13.405 -16.882 42.400 1.00 55.74 410 GLY A N 1
ATOM 3066 C CA . GLY A 1 403 ? -14.214 -16.596 43.564 1.00 57.04 410 GLY A CA 1
ATOM 3067 C C . GLY A 1 403 ? -14.287 -15.127 43.894 1.00 44.31 410 GLY A C 1
ATOM 3068 O O . GLY A 1 403 ? -14.098 -14.274 43.024 1.00 50.96 410 GLY A O 1
ATOM 3069 N N . GLN A 1 404 ? -14.567 -14.840 45.160 1.00 48.59 411 GLN A N 1
ATOM 3070 C CA . GLN A 1 404 ? -14.662 -13.474 45.633 1.00 50.98 411 GLN A CA 1
ATOM 3071 C C . GLN A 1 404 ? -13.475 -13.154 46.521 1.00 49.14 411 GLN A C 1
ATOM 3072 O O . GLN A 1 404 ? -12.905 -14.038 47.166 1.00 48.02 411 GLN A O 1
ATOM 3078 N N . LEU A 1 405 ? -13.107 -11.883 46.553 1.00 51.13 412 LEU A N 1
ATOM 3079 C CA . LEU A 1 405 ? -12.030 -11.433 47.415 1.00 56.57 412 LEU A CA 1
ATOM 3080 C C . LEU A 1 405 ? -12.327 -10.018 47.865 1.00 65.37 412 LEU A C 1
ATOM 3081 O O . LEU A 1 405 ? -12.693 -9.168 47.053 1.00 70.12 412 LEU A O 1
ATOM 3086 N N . TRP A 1 406 ? -12.187 -9.769 49.160 1.00 61.94 413 TRP A N 1
ATOM 3087 C CA . TRP A 1 406 ? -12.393 -8.428 49.682 1.00 58.31 413 TRP A CA 1
ATOM 3088 C C . TRP A 1 406 ? -11.637 -8.204 50.977 1.00 70.42 413 TRP A C 1
ATOM 3089 O O . TRP A 1 406 ? -11.172 -9.152 51.615 1.00 73.25 413 TRP A O 1
ATOM 3100 N N . GLN A 1 407 ? -11.500 -6.939 51.353 1.00 61.46 414 GLN A N 1
ATOM 3101 C CA . GLN A 1 407 ? -11.025 -6.626 52.680 1.00 74.89 414 GLN A CA 1
ATOM 3102 C C . GLN A 1 407 ? -12.250 -6.375 53.542 1.00 79.53 414 GLN A C 1
ATOM 3103 O O . GLN A 1 407 ? -13.180 -5.685 53.122 1.00 70.02 414 GLN A O 1
ATOM 3109 N N . LYS A 1 408 ? -12.262 -6.953 54.737 1.00 79.25 415 LYS A N 1
ATOM 3110 C CA . LYS A 1 408 ? -13.376 -6.754 55.651 1.00 85.77 415 LYS A CA 1
ATOM 3111 C C . LYS A 1 408 ? -12.926 -5.921 56.842 1.00 80.13 415 LYS A C 1
ATOM 3112 O O . LYS A 1 408 ? -11.780 -6.021 57.282 1.00 72.52 415 LYS A O 1
ATOM 3118 N N . GLU A 1 409 ? -13.831 -5.092 57.348 1.00 92.21 416 GLU A N 1
ATOM 3119 C CA . GLU A 1 409 ? -13.564 -4.312 58.548 1.00 105.85 416 GLU A CA 1
ATOM 3120 C C . GLU A 1 409 ? -14.826 -4.203 59.391 1.00 109.30 416 GLU A C 1
ATOM 3121 O O . GLU A 1 409 ? -15.798 -3.564 58.992 1.00 112.57 416 GLU A O 1
ATOM 3127 N N . GLY A 1 410 ? -14.812 -4.846 60.553 1.00 119.69 417 GLY A N 1
ATOM 3128 C CA . GLY A 1 410 ? -15.938 -4.779 61.466 1.00 129.21 417 GLY A CA 1
ATOM 3129 C C . GLY A 1 410 ? -16.821 -6.007 61.414 1.00 130.93 417 GLY A C 1
ATOM 3130 O O . GLY A 1 410 ? -16.396 -7.076 60.975 1.00 128.45 417 GLY A O 1
ATOM 3131 N N . LYS A 1 411 ? -18.061 -5.853 61.864 1.00 136.66 418 LYS A N 1
ATOM 3132 C CA . LYS A 1 411 ? -18.998 -6.966 61.891 1.00 142.62 418 LYS A CA 1
ATOM 3133 C C . LYS A 1 411 ? -20.380 -6.558 61.376 1.00 156.21 418 LYS A C 1
ATOM 3134 O O . LYS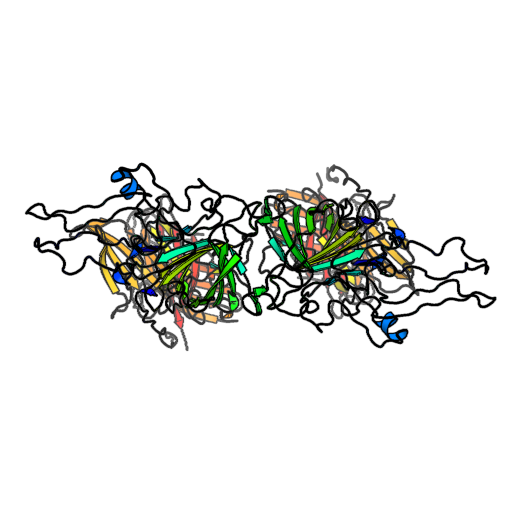 A 1 411 ? -21.334 -6.468 62.149 1.00 160.98 418 LYS A O 1
ATOM 3140 N N . GLN A 1 412 ? -20.488 -6.313 60.072 1.00 160.80 419 GLN A N 1
ATOM 3141 C CA . GLN A 1 412 ? -19.351 -6.413 59.165 1.00 162.77 419 GLN A CA 1
ATOM 3142 C C . GLN A 1 412 ? -19.492 -5.532 57.923 1.00 161.63 419 GLN A C 1
ATOM 3143 O O . GLN A 1 412 ? -20.187 -5.885 56.970 1.00 159.11 419 GLN A O 1
ATOM 3149 N N . GLN A 1 413 ? -18.831 -4.380 57.949 1.00 163.39 420 GLN A N 1
ATOM 3150 C CA . GLN A 1 413 ? -18.677 -3.555 56.760 1.00 164.15 420 GLN A CA 1
ATOM 3151 C C . GLN A 1 413 ? -17.703 -4.257 55.817 1.00 148.29 420 GLN A C 1
ATOM 3152 O O . GLN A 1 413 ? -16.873 -5.052 56.254 1.00 149.58 420 GLN A O 1
ATOM 3158 N N . VAL A 1 414 ? -17.806 -3.972 54.525 1.00 126.21 421 VAL A N 1
ATOM 3159 C CA . VAL A 1 414 ? -16.951 -4.625 53.541 1.00 111.08 421 VAL A CA 1
ATOM 3160 C C . VAL A 1 414 ? -16.196 -3.608 52.686 1.00 105.09 421 VAL A C 1
ATOM 3161 O O . VAL A 1 414 ? -16.707 -2.527 52.399 1.00 106.53 421 VAL A O 1
ATOM 3165 N N . LYS A 1 415 ? -14.975 -3.959 52.290 1.00 89.41 422 LYS A N 1
ATOM 3166 C CA . LYS A 1 415 ? -14.112 -3.031 51.566 1.00 91.55 422 LYS A CA 1
ATOM 3167 C C . LYS A 1 415 ? -13.320 -3.708 50.440 1.00 96.08 422 LYS A C 1
ATOM 3168 O O . LYS A 1 415 ? -12.948 -4.881 50.538 1.00 78.74 422 LYS A O 1
ATOM 3174 N N . ASP A 1 416 ? -13.072 -2.956 49.371 1.00 96.08 423 ASP A N 1
ATOM 3175 C CA . ASP A 1 416 ? -12.316 -3.452 48.220 1.00 87.36 423 ASP A CA 1
ATOM 3176 C C . ASP A 1 416 ? -12.900 -4.723 47.599 1.00 80.33 423 ASP A C 1
ATOM 3177 O O . ASP A 1 416 ? -12.162 -5.560 47.076 1.00 75.38 423 ASP A O 1
ATOM 3182 N N . ASN A 1 417 ? -14.220 -4.862 47.647 1.00 70.85 424 ASN A N 1
ATOM 3183 C CA . ASN A 1 417 ? -14.871 -6.046 47.099 1.00 73.96 424 ASN A CA 1
ATOM 3184 C C . ASN A 1 417 ? -14.457 -6.297 45.648 1.00 70.19 424 ASN A C 1
ATOM 3185 O O . ASN A 1 417 ? -14.324 -5.355 44.862 1.00 58.94 424 ASN A O 1
ATOM 3190 N N . SER A 1 418 ? -14.258 -7.565 45.295 1.00 62.48 425 SER A N 1
ATOM 3191 C CA . SER A 1 418 ? -13.850 -7.910 43.939 1.00 60.05 425 SER A CA 1
ATOM 3192 C C . SER A 1 418 ? -14.080 -9.379 43.578 1.00 55.58 425 SER A C 1
ATOM 3193 O O . SER A 1 418 ? -14.559 -10.183 44.388 1.00 41.99 425 SER A O 1
ATOM 3196 N N . LEU A 1 419 ? -13.744 -9.710 42.335 1.00 50.00 426 LEU A N 1
ATOM 3197 C CA . LEU A 1 419 ? -13.747 -11.087 41.854 1.00 49.55 426 LEU A CA 1
ATOM 3198 C C . LEU A 1 419 ? -12.347 -11.451 41.404 1.00 46.16 426 LEU A C 1
ATOM 3199 O O . LEU A 1 419 ? -11.555 -10.573 41.081 1.00 47.03 426 LEU A O 1
ATOM 3204 N N . PHE A 1 420 ? -12.042 -12.744 41.386 1.00 36.37 427 PHE A N 1
ATOM 3205 C CA . PHE A 1 420 ? -10.771 -13.199 40.853 1.00 35.61 427 PHE A CA 1
ATOM 3206 C C . PHE A 1 420 ? -10.923 -14.496 40.091 1.00 48.43 427 PHE A C 1
ATOM 3207 O O . PHE A 1 420 ? -11.878 -15.266 40.291 1.00 38.17 427 PHE A O 1
ATOM 3215 N N . LEU A 1 421 ? -9.957 -14.716 39.210 1.00 28.95 428 LEU A N 1
ATOM 3216 C CA . LEU A 1 421 ? -9.878 -15.906 38.382 1.00 40.76 428 LEU A CA 1
ATOM 3217 C C . LEU A 1 421 ? -8.417 -16.213 38.085 1.00 32.04 428 LEU A C 1
ATOM 3218 O O . LEU A 1 421 ? -7.680 -15.352 37.630 1.00 30.68 428 LEU A O 1
ATOM 3223 N N . GLN A 1 422 ? -8.008 -17.443 38.349 1.00 27.38 429 GLN A N 1
ATOM 3224 C CA . GLN A 1 422 ? -6.651 -17.884 38.061 1.00 37.83 429 GLN A CA 1
ATOM 3225 C C . GLN A 1 422 ? -6.728 -19.251 37.403 1.00 32.21 429 GLN A C 1
ATOM 3226 O O . GLN A 1 422 ? -7.592 -20.064 37.746 1.00 28.26 429 GLN A O 1
ATOM 3232 N N . GLY A 1 423 ? -5.829 -19.508 36.460 1.00 29.16 430 GLY A N 1
ATOM 3233 C CA . GLY A 1 423 ? -5.785 -20.794 35.784 1.00 33.32 430 GLY A CA 1
ATOM 3234 C C . GLY A 1 423 ? -4.415 -21.135 35.222 1.00 35.92 430 GLY A C 1
ATOM 3235 O O . GLY A 1 423 ? -3.616 -20.252 34.915 1.00 28.66 430 GLY A O 1
ATOM 3236 N N . GLU A 1 424 ? -4.146 -22.428 35.097 1.00 30.66 431 GLU A N 1
ATOM 3237 C CA . GLU A 1 424 ? -2.914 -22.917 34.486 1.00 34.91 431 GLU A CA 1
ATOM 3238 C C . GLU A 1 424 ? -3.251 -23.446 33.087 1.00 39.27 431 GLU A C 1
ATOM 3239 O O . GLU A 1 424 ? -3.818 -24.533 32.943 1.00 40.31 431 GLU A O 1
ATOM 3245 N N . ARG A 1 425 ? -2.918 -22.655 32.069 1.00 27.46 432 ARG A N 1
ATOM 3246 C CA . ARG A 1 425 ? -3.335 -22.922 30.688 1.00 27.86 432 ARG A CA 1
ATOM 3247 C C . ARG A 1 425 ? -2.861 -24.276 30.193 1.00 32.80 432 ARG A C 1
ATOM 3248 O O . ARG A 1 425 ? -1.745 -24.709 30.495 1.00 30.42 432 ARG A O 1
ATOM 3256 N N . THR A 1 426 ? -3.722 -24.928 29.426 1.00 33.58 433 THR A N 1
ATOM 3257 C CA . THR A 1 426 ? -3.370 -26.118 28.678 1.00 35.56 433 THR A CA 1
ATOM 3258 C C . THR A 1 426 ? -2.315 -25.755 27.629 1.00 34.19 433 THR A C 1
ATOM 3259 O O . THR A 1 426 ? -2.404 -24.723 26.963 1.00 40.37 433 THR A O 1
ATOM 3263 N N . ALA A 1 427 ? -1.300 -26.591 27.483 1.00 36.86 434 ALA A N 1
ATOM 3264 C CA . ALA A 1 427 ? -0.357 -26.383 26.396 1.00 41.26 434 ALA A CA 1
ATOM 3265 C C . ALA A 1 427 ? -1.118 -26.468 25.075 1.00 30.55 434 ALA A C 1
ATOM 3266 O O . ALA A 1 427 ? -2.003 -27.319 24.918 1.00 30.09 434 ALA A O 1
ATOM 3268 N N . THR A 1 428 ? -0.789 -25.578 24.140 1.00 39.15 435 THR A N 1
ATOM 3269 C CA . THR A 1 428 ? -1.524 -25.478 22.879 1.00 48.52 435 THR A CA 1
ATOM 3270 C C . THR A 1 428 ? -1.465 -26.769 22.057 1.00 59.39 435 THR A C 1
ATOM 3271 O O . THR A 1 428 ? -2.437 -27.138 21.383 1.00 48.66 435 THR A O 1
ATOM 3275 N N . ASP A 1 429 ? -0.338 -27.470 22.131 1.00 43.72 436 ASP A N 1
ATOM 3276 C CA . ASP A 1 429 ? -0.198 -28.713 21.386 1.00 55.11 436 ASP A CA 1
ATOM 3277 C C . ASP A 1 429 ? -0.858 -29.894 22.099 1.00 50.87 436 ASP A C 1
ATOM 3278 O O . ASP A 1 429 ? -0.846 -31.008 21.593 1.00 55.72 436 ASP A O 1
ATOM 3283 N N . LYS A 1 430 ? -1.431 -29.648 23.273 1.00 49.76 437 LYS A N 1
ATOM 3284 C CA . LYS A 1 430 ? -2.206 -30.675 23.967 1.00 44.95 437 LYS A CA 1
ATOM 3285 C C . LYS A 1 430 ? -3.692 -30.342 23.940 1.00 31.92 437 LYS A C 1
ATOM 3286 O O . LYS A 1 430 ? -4.489 -31.025 24.572 1.00 46.33 437 LYS A O 1
ATOM 3292 N N . MET A 1 431 ? -4.055 -29.289 23.208 1.00 41.41 438 MET A N 1
ATOM 3293 C CA . MET A 1 431 ? -5.456 -28.976 22.955 1.00 56.22 438 MET A CA 1
ATOM 3294 C C . MET A 1 431 ? -6.067 -30.114 22.145 1.00 65.84 438 MET A C 1
ATOM 3295 O O . MET A 1 431 ? -5.490 -30.537 21.142 1.00 59.93 438 MET A O 1
ATOM 3300 N N . PRO A 1 432 ? -7.232 -30.618 22.579 1.00 64.79 439 PRO A N 1
ATOM 3301 C CA . PRO A 1 432 ? -7.882 -31.688 21.820 1.00 74.12 439 PRO A CA 1
ATOM 3302 C C . PRO A 1 432 ? -8.082 -31.271 20.371 1.00 64.81 439 PRO A C 1
ATOM 3303 O O . PRO A 1 432 ? -8.414 -30.116 20.111 1.00 64.57 439 PRO A O 1
ATOM 3307 N N . ALA A 1 433 ? -7.864 -32.195 19.442 1.00 73.18 440 ALA A N 1
ATOM 3308 C CA . ALA A 1 433 ? -8.192 -31.960 18.040 1.00 79.91 440 ALA A CA 1
ATOM 3309 C C . ALA A 1 433 ? -9.585 -32.511 17.740 1.00 98.13 440 ALA A C 1
ATOM 3310 O O . ALA A 1 433 ? -9.725 -33.649 17.296 1.00 118.69 440 ALA A O 1
ATOM 3312 N N . GLY A 1 434 ? -10.613 -31.704 17.994 1.00 98.17 441 GLY A N 1
ATOM 3313 C CA . GLY A 1 434 ? -11.992 -32.142 17.839 1.00 99.33 441 GLY A CA 1
ATOM 3314 C C . GLY A 1 434 ? -12.417 -33.058 18.973 1.00 98.78 441 GLY A C 1
ATOM 3315 O O . GLY A 1 434 ? -11.574 -33.666 19.627 1.00 80.75 441 GLY A O 1
ATOM 3316 N N . GLY A 1 435 ? -13.720 -33.160 19.219 1.00 112.18 442 GLY A N 1
ATOM 3317 C CA . GLY A 1 435 ? -14.718 -32.417 18.476 1.00 102.89 442 GLY A CA 1
ATOM 3318 C C . GLY A 1 435 ? -15.708 -31.730 19.398 1.00 89.39 442 GLY A C 1
ATOM 3319 O O . GLY A 1 435 ? -15.567 -30.548 19.696 1.00 84.22 442 GLY A O 1
ATOM 3320 N N . ASN A 1 436 ? -16.710 -32.470 19.862 1.00 78.69 443 ASN A N 1
ATOM 3321 C CA . ASN A 1 436 ? -17.781 -31.886 20.669 1.00 87.89 443 ASN A CA 1
ATOM 3322 C C . ASN A 1 436 ? -17.826 -32.392 22.113 1.00 81.78 443 ASN A C 1
ATOM 3323 O O . ASN A 1 436 ? -17.942 -33.592 22.359 1.00 74.35 443 ASN A O 1
ATOM 3328 N N . TYR A 1 437 ? -17.743 -31.466 23.064 1.00 76.43 444 TYR A N 1
ATOM 3329 C CA . TYR A 1 437 ? -17.773 -31.812 24.484 1.00 66.15 444 TYR A CA 1
ATOM 3330 C C . TYR A 1 437 ? -18.636 -30.853 25.301 1.00 63.97 444 TYR A C 1
ATOM 3331 O O . TYR A 1 437 ? -18.857 -29.707 24.906 1.00 57.16 444 TYR A O 1
ATOM 3340 N N . LYS A 1 438 ? -19.125 -31.333 26.442 1.00 61.59 445 LYS A N 1
ATOM 3341 C CA . LYS A 1 438 ? -19.932 -30.510 27.337 1.00 78.57 445 LYS A CA 1
ATOM 3342 C C . LYS A 1 438 ? -19.148 -30.102 28.589 1.00 73.52 445 LYS A C 1
ATOM 3343 O O . LYS A 1 438 ? -18.379 -30.894 29.134 1.00 74.90 445 LYS A O 1
ATOM 3349 N N . TYR A 1 439 ? -19.348 -28.865 29.035 1.00 66.21 446 TYR A N 1
ATOM 3350 C CA . TYR A 1 439 ? -18.709 -28.365 30.249 1.00 68.35 446 TYR A CA 1
ATOM 3351 C C . TYR A 1 439 ? -19.761 -27.773 31.178 1.00 62.52 446 TYR A C 1
ATOM 3352 O O . TYR A 1 439 ? -20.551 -26.928 30.763 1.00 64.82 446 TYR A O 1
ATOM 3361 N N . VAL A 1 440 ? -19.771 -28.207 32.433 1.00 56.41 447 VAL A N 1
ATOM 3362 C CA . VAL A 1 440 ? -20.673 -27.614 33.414 1.00 62.02 447 VAL A CA 1
ATOM 3363 C C . VAL A 1 440 ? -19.927 -27.130 34.654 1.00 55.28 447 VAL A C 1
ATOM 3364 O O . VAL A 1 440 ? -18.989 -27.775 35.119 1.00 55.49 447 VAL A O 1
ATOM 3368 N N . GLY A 1 441 ? -20.355 -25.984 35.172 1.00 55.47 448 GLY A N 1
ATOM 3369 C CA . GLY A 1 441 ? -19.784 -25.410 36.377 1.00 44.51 448 GLY A CA 1
ATOM 3370 C C . GLY A 1 441 ? -20.726 -24.390 36.991 1.00 50.83 448 GLY A C 1
ATOM 3371 O O . GLY A 1 441 ? -21.956 -24.481 36.837 1.00 50.34 448 GLY A O 1
ATOM 3372 N N . THR A 1 442 ? -20.146 -23.417 37.684 1.00 41.72 449 THR A N 1
ATOM 3373 C CA . THR A 1 442 ? -20.904 -22.355 38.325 1.00 53.50 449 THR A CA 1
ATOM 3374 C C . THR A 1 442 ? -20.195 -21.028 38.051 1.00 60.48 449 THR A C 1
ATOM 3375 O O . THR A 1 442 ? -19.386 -20.950 37.127 1.00 44.23 449 THR A O 1
ATOM 3379 N N . TRP A 1 443 ? -20.498 -19.994 38.835 1.00 50.24 450 TRP A N 1
ATOM 3380 C CA . TRP A 1 443 ? -19.900 -18.677 38.628 1.00 52.99 450 TRP A CA 1
ATOM 3381 C C . TRP A 1 443 ? -20.191 -17.710 39.762 1.00 58.03 450 TRP A C 1
ATOM 3382 O O . TRP A 1 443 ? -21.033 -17.971 40.617 1.00 56.44 450 TRP A O 1
ATOM 3393 N N . ASP A 1 444 ? -19.466 -16.600 39.771 1.00 63.61 451 ASP A N 1
ATOM 3394 C CA . ASP A 1 444 ? -19.749 -15.502 40.678 1.00 61.47 451 ASP A CA 1
ATOM 3395 C C . ASP A 1 444 ? -19.905 -14.269 39.813 1.00 66.48 451 ASP A C 1
ATOM 3396 O O . ASP A 1 444 ? -19.233 -14.133 38.795 1.00 58.00 451 ASP A O 1
ATOM 3401 N N . ALA A 1 445 ? -20.805 -13.376 40.200 1.00 70.79 452 ALA A N 1
ATOM 3402 C CA . ALA A 1 445 ? -21.002 -12.158 39.436 1.00 70.11 452 ALA A CA 1
ATOM 3403 C C . ALA A 1 445 ? -21.699 -11.083 40.245 1.00 85.13 452 ALA A C 1
ATOM 3404 O O . ALA A 1 445 ? -22.227 -11.340 41.327 1.00 88.10 452 ALA A O 1
ATOM 3406 N N . LEU A 1 446 ? -21.678 -9.869 39.711 1.00 87.95 453 LEU A N 1
ATOM 3407 C CA . LEU A 1 446 ? -22.456 -8.774 40.261 1.00 91.60 453 LEU A CA 1
ATOM 3408 C C . LEU A 1 446 ? -22.953 -7.888 39.137 1.00 92.51 453 LEU A C 1
ATOM 3409 O O . LEU A 1 446 ? -22.168 -7.218 38.466 1.00 81.21 453 LEU A O 1
ATOM 3414 N N . VAL A 1 447 ? -24.263 -7.908 38.927 1.00 93.74 454 VAL A N 1
ATOM 3415 C CA . VAL A 1 447 ? -24.898 -6.996 37.996 1.00 88.99 454 VAL A CA 1
ATOM 3416 C C . VAL A 1 447 ? -25.550 -5.884 38.789 1.00 87.71 454 VAL A C 1
ATOM 3417 O O . VAL A 1 447 ? -26.323 -6.131 39.718 1.00 78.73 454 VAL A O 1
ATOM 3421 N N . SER A 1 448 ? -25.207 -4.659 38.413 1.00 76.25 455 SER A N 1
ATOM 3422 C CA . SER A 1 448 ? -25.666 -3.473 39.109 1.00 67.44 455 SER A CA 1
ATOM 3423 C C . SER A 1 448 ? -26.146 -2.432 38.114 1.00 87.46 455 SER A C 1
ATOM 3424 O O . SER A 1 448 ? -25.402 -2.016 37.223 1.00 84.73 455 SER A O 1
ATOM 3427 N N . LYS A 1 449 ? -27.401 -2.027 38.271 1.00 94.82 456 LYS A N 1
ATOM 3428 C CA . LYS A 1 449 ? -27.984 -0.960 37.472 1.00 107.56 456 LYS A CA 1
ATOM 3429 C C . LYS A 1 449 ? -28.705 -0.008 38.419 1.00 119.03 456 LYS A C 1
ATOM 3430 O O . LYS A 1 449 ? -28.438 1.194 38.440 1.00 125.96 456 LYS A O 1
ATOM 3436 N N . GLY A 1 450 ? -29.624 -0.563 39.202 1.00 114.48 457 GLY A N 1
ATOM 3437 C CA . GLY A 1 450 ? -30.237 0.154 40.303 1.00 111.69 457 GLY A CA 1
ATOM 3438 C C . GLY A 1 450 ? -29.950 -0.613 41.578 1.00 110.28 457 GLY A C 1
ATOM 3439 O O . GLY A 1 450 ? -29.149 -0.189 42.412 1.00 104.10 457 GLY A O 1
ATOM 3440 N N . THR A 1 451 ? -30.606 -1.760 41.713 1.00 115.37 458 THR A N 1
ATOM 3441 C CA . THR A 1 451 ? -30.357 -2.681 42.815 1.00 115.03 458 THR A CA 1
ATOM 3442 C C . THR A 1 451 ? -29.229 -3.637 42.415 1.00 105.49 458 THR A C 1
ATOM 3443 O O . THR A 1 451 ? -28.907 -3.749 41.232 1.00 93.94 458 THR A O 1
ATOM 3447 N N . ASN A 1 452 ? -28.613 -4.312 43.384 1.00 109.40 459 ASN A N 1
ATOM 3448 C CA . ASN A 1 452 ? -27.520 -5.229 43.057 1.00 103.71 459 ASN A CA 1
ATOM 3449 C C . ASN A 1 452 ? -27.957 -6.687 42.984 1.00 107.11 459 ASN A C 1
ATOM 3450 O O . ASN A 1 452 ? -28.559 -7.216 43.920 1.00 103.57 459 ASN A O 1
ATOM 3455 N N . TRP A 1 453 ? -27.646 -7.325 41.859 1.00 100.32 460 TRP A N 1
ATOM 3456 C CA . TRP A 1 453 ? -27.983 -8.726 41.639 1.00 88.48 460 TRP A CA 1
ATOM 3457 C C . TRP A 1 453 ? -26.711 -9.556 41.606 1.00 81.70 460 TRP A C 1
ATOM 3458 O O . TRP A 1 453 ? -25.873 -9.378 40.725 1.00 85.67 460 TRP A O 1
ATOM 3469 N N . ILE A 1 454 ? -26.569 -10.463 42.565 1.00 70.73 461 ILE A N 1
ATOM 3470 C CA . ILE A 1 454 ? -25.365 -11.275 42.651 1.00 82.97 461 ILE A CA 1
ATOM 3471 C C . ILE A 1 454 ? -25.598 -12.715 42.213 1.00 91.40 461 ILE A C 1
ATOM 3472 O O . ILE A 1 454 ? -26.721 -13.213 42.235 1.00 96.34 461 ILE A O 1
ATOM 3477 N N . ALA A 1 455 ? -24.520 -13.369 41.799 1.00 87.01 462 ALA A N 1
ATOM 3478 C CA . ALA A 1 455 ? -24.530 -14.800 41.552 1.00 71.59 462 ALA A CA 1
ATOM 3479 C C . ALA A 1 455 ? -23.495 -15.419 42.480 1.00 75.00 462 ALA A C 1
ATOM 3480 O O . ALA A 1 455 ? -22.376 -14.918 42.589 1.00 62.49 462 ALA A O 1
ATOM 3482 N N . GLU A 1 456 ? -23.874 -16.495 43.160 1.00 79.30 463 GLU A N 1
ATOM 3483 C CA . GLU A 1 456 ? -23.001 -17.126 44.141 1.00 77.97 463 GLU A CA 1
ATOM 3484 C C . GLU A 1 456 ? -22.720 -18.574 43.762 1.00 70.15 463 GLU A C 1
ATOM 3485 O O . GLU A 1 456 ? -23.638 -19.364 43.558 1.00 72.20 463 GLU A O 1
ATOM 3491 N N . ALA A 1 457 ? -21.441 -18.915 43.664 1.00 61.22 464 ALA A N 1
ATOM 3492 C CA . ALA A 1 457 ? -21.038 -20.248 43.236 1.00 49.72 464 ALA A CA 1
ATOM 3493 C C . ALA A 1 457 ? -21.670 -21.336 44.095 1.00 52.29 464 ALA A C 1
ATOM 3494 O O . ALA A 1 457 ? -21.714 -21.221 45.317 1.00 54.45 464 ALA A O 1
ATOM 3496 N N . ASP A 1 458 ? -22.163 -22.389 43.449 1.00 65.76 465 ASP A N 1
ATOM 3497 C CA . ASP A 1 458 ? -22.705 -23.544 44.163 1.00 64.31 465 ASP A CA 1
ATOM 3498 C C . ASP A 1 458 ? -22.592 -24.805 43.318 1.00 63.94 465 ASP A C 1
ATOM 3499 O O . ASP A 1 458 ? -22.176 -24.748 42.162 1.00 63.93 465 ASP A O 1
ATOM 3504 N N . ASN A 1 459 ? -22.964 -25.940 43.898 1.00 63.96 466 ASN A N 1
ATOM 3505 C CA . ASN A 1 459 ? -22.887 -27.222 43.200 1.00 74.30 466 ASN A CA 1
ATOM 3506 C C . ASN A 1 459 ? -24.249 -27.822 42.849 1.00 83.88 466 ASN A C 1
ATOM 3507 O O . ASN A 1 459 ? -24.343 -29.004 42.512 1.00 89.18 466 ASN A O 1
ATOM 3512 N N . ASN A 1 460 ? -25.299 -27.010 42.928 1.00 69.69 467 ASN A N 1
ATOM 3513 C CA . ASN A 1 460 ? -26.632 -27.452 42.525 1.00 78.13 467 ASN A CA 1
ATOM 3514 C C . ASN A 1 460 ? -26.769 -27.482 41.002 1.00 82.63 467 ASN A C 1
ATOM 3515 O O . ASN A 1 460 ? -27.111 -26.476 40.378 1.00 81.47 467 ASN A O 1
ATOM 3520 N N . ARG A 1 461 ? -26.496 -28.642 40.410 1.00 81.11 468 ARG A N 1
ATOM 3521 C CA . ARG A 1 461 ? -26.494 -28.793 38.958 1.00 76.66 468 ARG A CA 1
ATOM 3522 C C . ARG A 1 461 ? -27.889 -28.633 38.375 1.00 87.79 468 ARG A C 1
ATOM 3523 O O . ARG A 1 461 ? -28.044 -28.379 37.182 1.00 90.26 468 ARG A O 1
ATOM 3531 N N . GLU A 1 462 ? -28.899 -28.793 39.224 1.00 82.10 469 GLU A N 1
ATOM 3532 C CA . GLU A 1 462 ? -30.290 -28.786 38.781 1.00 100.27 469 GLU A CA 1
ATOM 3533 C C . GLU A 1 462 ? -30.834 -27.379 38.570 1.00 92.77 469 GLU A C 1
ATOM 3534 O O . GLU A 1 462 ? -31.247 -27.020 37.467 1.00 86.72 469 GLU A O 1
ATOM 3540 N N . SER A 1 463 ? -30.831 -26.585 39.635 1.00 91.44 470 SER A N 1
ATOM 3541 C CA . SER A 1 463 ? -31.489 -25.288 39.612 1.00 94.13 470 SER A CA 1
ATOM 3542 C C . SER A 1 463 ? -30.688 -24.212 40.336 1.00 89.94 470 SER A C 1
ATOM 3543 O O . SER A 1 463 ? -31.255 -23.257 40.868 1.00 97.76 470 SER A O 1
ATOM 3546 N N . GLY A 1 464 ? -29.368 -24.357 40.336 1.00 79.26 471 GLY A N 1
ATOM 3547 C CA . GLY A 1 464 ? -28.509 -23.355 40.934 1.00 66.42 471 GLY A CA 1
ATOM 3548 C C . GLY A 1 464 ? -28.002 -22.367 39.906 1.00 73.80 471 GLY A C 1
ATOM 3549 O O . GLY A 1 464 ? -28.522 -22.288 38.790 1.00 57.75 471 GLY A O 1
ATOM 3550 N N . TYR A 1 465 ? -26.985 -21.603 40.294 1.00 82.59 472 TYR A N 1
ATOM 3551 C CA . TYR A 1 465 ? -26.289 -20.717 39.371 1.00 85.87 472 TYR A CA 1
ATOM 3552 C C . TYR A 1 465 ? -25.403 -21.555 38.453 1.00 66.47 472 TYR A C 1
ATOM 3553 O O . TYR A 1 465 ? -24.190 -21.637 38.648 1.00 52.20 472 TYR A O 1
ATOM 3562 N N . ARG A 1 466 ? -26.027 -22.179 37.457 1.00 54.41 473 ARG A N 1
ATOM 3563 C CA . ARG A 1 466 ? -25.340 -23.110 36.562 1.00 59.95 473 ARG A CA 1
ATOM 3564 C C . ARG A 1 466 ? -24.618 -22.444 35.390 1.00 62.29 473 ARG A C 1
ATOM 3565 O O . ARG A 1 466 ? -25.053 -21.412 34.871 1.00 57.14 473 ARG A O 1
ATOM 3573 N N . THR A 1 467 ? -23.518 -23.060 34.969 1.00 51.12 474 THR A N 1
ATOM 3574 C CA . THR A 1 467 ? -22.864 -22.695 33.724 1.00 50.86 474 THR A CA 1
ATOM 3575 C C . THR A 1 467 ? -22.696 -23.942 32.869 1.00 59.01 474 THR A C 1
ATOM 3576 O O . THR A 1 467 ? -22.288 -24.992 33.362 1.00 59.99 474 THR A O 1
ATOM 3580 N N . GLU A 1 468 ? -23.034 -23.824 31.591 1.00 57.46 475 GLU A N 1
ATOM 3581 C CA . GLU A 1 468 ? -22.968 -24.950 30.674 1.00 62.07 475 GLU A CA 1
ATOM 3582 C C . GLU A 1 468 ? -22.368 -24.492 29.359 1.00 59.23 475 GLU A C 1
ATOM 3583 O O . GLU A 1 468 ? -22.777 -23.475 28.801 1.00 59.00 475 GLU A O 1
ATOM 3589 N N . PHE A 1 469 ? -21.391 -25.241 28.867 1.00 43.54 476 PHE A N 1
ATOM 3590 C CA . PHE A 1 469 ? -20.714 -24.866 27.638 1.00 43.04 476 PHE A CA 1
ATOM 3591 C C . PHE A 1 469 ? -20.684 -26.031 26.670 1.00 55.51 476 PHE A C 1
ATOM 3592 O O . PHE A 1 469 ? -20.387 -27.162 27.048 1.00 63.34 476 PHE A O 1
ATOM 3600 N N . ASP A 1 470 ? -21.022 -25.757 25.421 1.00 55.02 477 ASP A N 1
ATOM 3601 C CA . ASP A 1 470 ? -20.749 -26.710 24.368 1.00 60.48 477 ASP A CA 1
ATOM 3602 C C . ASP A 1 470 ? -19.449 -26.257 23.734 1.00 61.21 477 ASP A C 1
ATOM 3603 O O . ASP A 1 470 ? -19.328 -25.117 23.276 1.00 60.60 477 ASP A O 1
ATOM 3608 N N . VAL A 1 471 ? -18.465 -27.143 23.748 1.00 56.29 478 VAL A N 1
ATOM 3609 C CA . VAL A 1 471 ? -17.166 -26.838 23.174 1.00 50.86 478 VAL A CA 1
ATOM 3610 C C . VAL A 1 471 ? -16.910 -27.704 21.946 1.00 59.58 478 VAL A C 1
ATOM 3611 O O . VAL A 1 471 ? -16.902 -28.934 22.033 1.00 60.45 478 VAL A O 1
ATOM 3615 N N . ASN A 1 472 ? -16.730 -27.056 20.799 1.00 57.40 479 ASN A N 1
ATOM 3616 C CA . ASN A 1 472 ? -16.466 -27.769 19.554 1.00 49.00 479 ASN A CA 1
ATOM 3617 C C . ASN A 1 472 ? -15.042 -27.506 19.094 1.00 53.08 479 ASN A C 1
ATOM 3618 O O . ASN A 1 472 ? -14.762 -26.481 18.469 1.00 61.50 479 ASN A O 1
ATOM 3623 N N . PHE A 1 473 ? -14.145 -28.432 19.409 1.00 54.75 480 PHE A N 1
ATOM 3624 C CA . PHE A 1 473 ? -12.742 -28.277 19.056 1.00 55.06 480 PHE A CA 1
ATOM 3625 C C . PHE A 1 473 ? -12.542 -28.379 17.545 1.00 60.86 480 PHE A C 1
ATOM 3626 O O . PHE A 1 473 ? -11.581 -27.834 17.002 1.00 64.56 480 PHE A O 1
ATOM 3634 N N . SER A 1 474 ? -13.463 -29.059 16.863 1.00 59.41 481 SER A N 1
ATOM 3635 C CA . SER A 1 474 ? -13.363 -29.210 15.412 1.00 62.51 481 SER A CA 1
ATOM 3636 C C . SER A 1 474 ? -13.489 -27.885 14.664 1.00 68.88 481 SER A C 1
ATOM 3637 O O . SER A 1 474 ? -12.588 -27.500 13.915 1.00 64.95 481 SER A O 1
ATOM 3640 N N . ASP A 1 475 ? -14.597 -27.182 14.861 1.00 64.25 482 ASP A N 1
ATOM 3641 C CA . ASP A 1 475 ? -14.748 -25.877 14.224 1.00 81.25 482 ASP A CA 1
ATOM 3642 C C . ASP A 1 475 ? -14.479 -24.739 15.201 1.00 72.39 482 ASP A C 1
ATOM 3643 O O . ASP A 1 475 ? -15.011 -23.637 15.052 1.00 60.56 482 ASP A O 1
ATOM 3648 N N . LYS A 1 476 ? -13.646 -25.033 16.198 1.00 68.55 483 LYS A N 1
ATOM 3649 C CA . LYS A 1 476 ? -13.114 -24.034 17.123 1.00 74.52 483 LYS A CA 1
ATOM 3650 C C . LYS A 1 476 ? -14.165 -23.072 17.669 1.00 67.24 483 LYS A C 1
ATOM 3651 O O . LYS A 1 476 ? -14.044 -21.856 17.517 1.00 56.90 483 LYS A O 1
ATOM 3657 N N . LYS A 1 477 ? -15.189 -23.619 18.313 1.00 64.99 484 LYS A N 1
ATOM 3658 C CA . LYS A 1 477 ? -16.246 -22.787 18.875 1.00 71.17 484 LYS A CA 1
ATOM 3659 C C . LYS A 1 477 ? -16.609 -23.151 20.308 1.00 67.04 484 LYS A C 1
ATOM 3660 O O . LYS A 1 477 ? -16.652 -24.323 20.686 1.00 60.38 484 LYS A O 1
ATOM 3666 N N . VAL A 1 478 ? -16.865 -22.121 21.102 1.00 62.99 485 VAL A N 1
ATOM 3667 C CA . VAL A 1 478 ? -17.357 -22.295 22.456 1.00 54.75 485 VAL A CA 1
ATOM 3668 C C . VAL A 1 478 ? -18.692 -21.572 22.569 1.00 65.67 485 VAL A C 1
ATOM 3669 O O . VAL A 1 478 ? -18.804 -20.401 22.203 1.00 58.04 485 VAL A O 1
ATOM 3673 N N . ASN A 1 479 ? -19.710 -22.278 23.049 1.00 64.24 486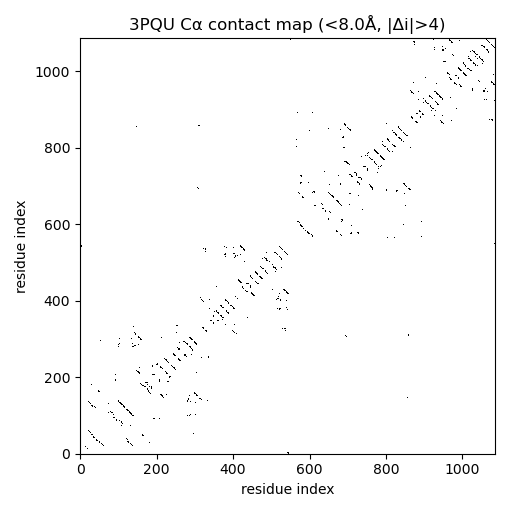 ASN A N 1
ATOM 3674 C CA . ASN A 1 479 ? -21.003 -21.657 23.307 1.00 60.29 486 ASN A CA 1
ATOM 3675 C C . ASN A 1 479 ? -21.454 -21.937 24.724 1.00 60.73 486 ASN A C 1
ATOM 3676 O O . ASN A 1 479 ? -21.408 -23.075 25.190 1.00 60.04 486 ASN A O 1
ATOM 3681 N N . GLY A 1 480 ? -21.884 -20.891 25.413 1.00 57.83 487 GLY A N 1
ATOM 3682 C CA . GLY A 1 480 ? -22.101 -20.999 26.838 1.00 65.23 487 GLY A CA 1
ATOM 3683 C C . GLY A 1 480 ? -23.439 -20.473 27.289 1.00 62.04 487 GLY A C 1
ATOM 3684 O O . GLY A 1 480 ? -24.019 -19.586 26.670 1.00 55.12 487 GLY A O 1
ATOM 3685 N N . LYS A 1 481 ? -23.925 -21.035 28.386 1.00 75.35 488 LYS A N 1
ATOM 3686 C CA . LYS A 1 481 ? -25.150 -20.579 29.011 1.00 68.55 488 LYS A CA 1
ATOM 3687 C C . LYS A 1 481 ? -24.875 -20.402 30.498 1.00 60.48 488 LYS A C 1
ATOM 3688 O O . LYS A 1 481 ? -24.313 -21.288 31.133 1.00 64.37 488 LYS A O 1
ATOM 3694 N N . LEU A 1 482 ? -25.258 -19.252 31.043 1.00 58.35 489 LEU A N 1
ATOM 3695 C CA . LEU A 1 482 ? -25.115 -18.987 32.471 1.00 61.76 489 LEU A CA 1
ATOM 3696 C C . LEU A 1 482 ? -26.456 -18.654 33.127 1.00 62.43 489 LEU A C 1
ATOM 3697 O O . LEU A 1 482 ? -27.133 -17.703 32.725 1.00 78.84 489 LEU A O 1
ATOM 3702 N N . PHE A 1 483 ? -26.830 -19.424 34.148 1.00 52.41 490 PHE A N 1
ATOM 3703 C CA . PHE A 1 483 ? -28.188 -19.344 34.708 1.00 60.09 490 PHE A CA 1
ATOM 3704 C C . PHE A 1 483 ? -28.249 -18.708 36.093 1.00 58.34 490 PHE A C 1
ATOM 3705 O O . PHE A 1 483 ? -27.319 -18.821 36.887 1.00 48.01 490 PHE A O 1
ATOM 3713 N N . ASP A 1 484 ? -29.369 -18.059 36.383 1.00 57.12 491 ASP A N 1
ATOM 3714 C CA . ASP A 1 484 ? -29.684 -17.651 37.743 1.00 66.17 491 ASP A CA 1
ATOM 3715 C C . ASP A 1 484 ? -30.207 -18.888 38.478 1.00 80.53 491 ASP A C 1
ATOM 3716 O O . ASP A 1 484 ? -30.583 -19.879 37.841 1.00 70.11 491 ASP A O 1
ATOM 3721 N N . LYS A 1 485 ? -30.222 -18.847 39.809 1.00 71.24 492 LYS A N 1
ATOM 3722 C CA . LYS A 1 485 ? -30.813 -19.938 40.577 1.00 62.40 492 LYS A CA 1
ATOM 3723 C C . LYS A 1 485 ? -32.308 -19.972 40.294 1.00 73.69 492 LYS A C 1
ATOM 3724 O O . LYS A 1 485 ? -32.953 -18.927 40.222 1.00 85.50 492 LYS A O 1
ATOM 3730 N N . GLY A 1 486 ? -32.854 -21.171 40.126 1.00 83.32 493 GLY A N 1
ATOM 3731 C CA . GLY A 1 486 ? -34.241 -21.319 39.724 1.00 97.81 493 GLY A CA 1
ATOM 3732 C C . GLY A 1 486 ? -34.462 -20.614 38.401 1.00 100.01 493 GLY A C 1
ATOM 3733 O O . GLY A 1 486 ? -35.353 -19.775 38.269 1.00 97.87 493 GLY A O 1
ATOM 3734 N N . GLY A 1 487 ? -33.631 -20.951 37.420 1.00 90.66 494 GLY A N 1
ATOM 3735 C CA . GLY A 1 487 ? -33.652 -20.283 36.134 1.00 78.85 494 GLY A CA 1
ATOM 3736 C C . GLY A 1 487 ? -34.028 -21.201 34.990 1.00 85.30 494 GLY A C 1
ATOM 3737 O O . GLY A 1 487 ? -33.463 -22.280 34.822 1.00 98.24 494 GLY A O 1
ATOM 3738 N N . VAL A 1 488 ? -34.994 -20.757 34.198 1.00 85.21 495 VAL A N 1
ATOM 3739 C CA . VAL A 1 488 ? -35.486 -21.527 33.071 1.00 92.42 495 VAL A CA 1
ATOM 3740 C C . VAL A 1 488 ? -34.573 -21.377 31.862 1.00 95.15 495 VAL A C 1
ATOM 3741 O O . VAL A 1 488 ? -33.973 -22.351 31.401 1.00 80.03 495 VAL A O 1
ATOM 3745 N N . ASN A 1 489 ? -34.484 -20.154 31.347 1.00 109.48 496 ASN A N 1
ATOM 3746 C CA . ASN A 1 489 ? -33.517 -19.818 30.311 1.00 101.21 496 ASN A CA 1
ATOM 3747 C C . ASN A 1 489 ? -32.365 -19.035 30.938 1.00 84.38 496 ASN A C 1
ATOM 3748 O O . ASN A 1 489 ? -32.508 -18.496 32.033 1.00 94.96 496 ASN A O 1
ATOM 3753 N N . PRO A 1 490 ? -31.211 -18.988 30.257 1.00 72.54 497 PRO A N 1
ATOM 3754 C CA . PRO A 1 490 ? -30.014 -18.318 30.786 1.00 83.44 497 PRO A CA 1
ATOM 3755 C C . PRO A 1 490 ? -30.168 -16.810 30.998 1.00 88.52 497 PRO A C 1
ATOM 3756 O O . PRO A 1 490 ? -30.888 -16.146 30.253 1.00 100.63 497 PRO A O 1
ATOM 3760 N N . VAL A 1 491 ? -29.484 -16.289 32.014 1.00 86.64 498 VAL A N 1
ATOM 3761 C CA . VAL A 1 491 ? -29.414 -14.855 32.259 1.00 94.04 498 VAL A CA 1
ATOM 3762 C C . VAL A 1 491 ? -28.342 -14.253 31.361 1.00 97.67 498 VAL A C 1
ATOM 3763 O O . VAL A 1 491 ? -28.467 -13.124 30.897 1.00 92.13 498 VAL A O 1
ATOM 3767 N N . PHE A 1 492 ? -27.291 -15.031 31.116 1.00 102.29 499 PHE A N 1
ATOM 3768 C CA . PHE A 1 492 ? -26.225 -14.649 30.195 1.00 97.34 499 PHE A CA 1
ATOM 3769 C C . PHE A 1 492 ? -25.898 -15.808 29.261 1.00 88.37 499 PHE A C 1
ATOM 3770 O O . PHE A 1 492 ? -25.825 -16.955 29.695 1.00 94.86 499 PHE A O 1
ATOM 3778 N N . THR A 1 493 ? -25.697 -15.516 27.983 1.00 80.07 500 THR A N 1
ATOM 3779 C CA . THR A 1 493 ? -25.097 -16.498 27.087 1.00 82.82 500 THR A CA 1
ATOM 3780 C C . THR A 1 493 ? -23.755 -15.980 26.592 1.00 90.18 500 THR A C 1
ATOM 3781 O O . THR A 1 493 ? -23.472 -14.784 26.672 1.00 94.25 500 THR A O 1
ATOM 3785 N N . VAL A 1 494 ? -22.929 -16.885 26.083 1.00 87.36 501 VAL A N 1
ATOM 3786 C CA . VAL A 1 494 ? -21.638 -16.502 25.533 1.00 70.77 501 VAL A CA 1
ATOM 3787 C C . VAL A 1 494 ? -21.375 -17.151 24.182 1.00 74.24 501 VAL A C 1
ATOM 3788 O O . VAL A 1 494 ? -21.608 -18.344 23.992 1.00 66.57 501 VAL A O 1
ATOM 3792 N N . ASP A 1 495 ? -20.880 -16.350 23.248 1.00 82.16 502 ASP A N 1
ATOM 3793 C CA . ASP A 1 495 ? -20.444 -16.851 21.955 1.00 94.15 502 ASP A CA 1
ATOM 3794 C C . ASP A 1 495 ? -18.986 -16.463 21.786 1.00 79.59 502 ASP A C 1
ATOM 3795 O O . ASP A 1 495 ? -18.645 -15.281 21.813 1.00 82.44 502 ASP A O 1
ATOM 3800 N N . ALA A 1 496 ? -18.123 -17.454 21.616 1.00 67.69 503 ALA A N 1
ATOM 3801 C CA . ALA A 1 496 ? -16.694 -17.182 21.560 1.00 68.64 503 ALA A CA 1
ATOM 3802 C C . ALA A 1 496 ? -15.962 -18.060 20.558 1.00 63.29 503 ALA A C 1
ATOM 3803 O O . ALA A 1 496 ? -16.500 -19.041 20.050 1.00 63.60 503 ALA A O 1
ATOM 3805 N N . THR A 1 497 ? -14.719 -17.694 20.284 1.00 72.19 504 THR A N 1
ATOM 3806 C CA . THR A 1 497 ? -13.901 -18.440 19.350 1.00 66.78 504 THR A CA 1
ATOM 3807 C C . THR A 1 497 ? -12.637 -18.951 20.030 1.00 63.65 504 THR A C 1
ATOM 3808 O O . THR A 1 497 ? -11.950 -18.214 20.746 1.00 48.88 504 THR A O 1
ATOM 3812 N N . ILE A 1 498 ? -12.340 -20.225 19.806 1.00 63.74 505 ILE A N 1
ATOM 3813 C CA . ILE A 1 498 ? -11.120 -20.823 20.318 1.00 62.99 505 ILE A CA 1
ATOM 3814 C C . ILE A 1 498 ? -9.923 -20.404 19.480 1.00 64.83 505 ILE A C 1
ATOM 3815 O O . ILE A 1 498 ? -9.856 -20.685 18.284 1.00 54.08 505 ILE A O 1
ATOM 3820 N N . ASN A 1 499 ? -8.978 -19.725 20.111 1.00 54.21 506 ASN A N 1
ATOM 3821 C CA . ASN A 1 499 ? -7.713 -19.426 19.471 1.00 57.73 506 ASN A CA 1
ATOM 3822 C C . ASN A 1 499 ? -6.592 -19.799 20.428 1.00 57.09 506 ASN A C 1
ATOM 3823 O O . ASN A 1 499 ? -6.496 -19.244 21.526 1.00 53.58 506 ASN A O 1
ATOM 3828 N N . GLY A 1 500 ? -5.764 -20.757 20.019 1.00 38.84 507 GLY A N 1
ATOM 3829 C CA . GLY A 1 500 ? -4.684 -21.253 20.854 1.00 39.01 507 GLY A CA 1
ATOM 3830 C C . GLY A 1 500 ? -5.185 -22.106 22.008 1.00 51.64 507 GLY A C 1
ATOM 3831 O O . GLY A 1 500 ? -5.875 -23.103 21.805 1.00 45.25 507 GLY A O 1
ATOM 3832 N N . ASN A 1 501 ? -4.827 -21.722 23.230 1.00 38.52 508 ASN A N 1
ATOM 3833 C CA . ASN A 1 501 ? -5.304 -22.431 24.407 1.00 35.16 508 ASN A CA 1
ATOM 3834 C C . ASN A 1 501 ? -6.287 -21.592 25.211 1.00 44.67 508 ASN A C 1
ATOM 3835 O O . ASN A 1 501 ? -6.484 -21.831 26.401 1.00 41.89 508 ASN A O 1
ATOM 3840 N N . GLY A 1 502 ? -6.891 -20.603 24.554 1.00 38.82 509 GLY A N 1
ATOM 3841 C CA . GLY A 1 502 ? -7.895 -19.757 25.181 1.00 51.22 509 GLY A CA 1
ATOM 3842 C C . GLY A 1 502 ? -9.028 -19.446 24.220 1.00 61.08 509 GLY A C 1
ATOM 3843 O O . GLY A 1 502 ? -9.013 -19.896 23.075 1.00 52.66 509 GLY A O 1
ATOM 3844 N N . PHE A 1 503 ? -10.015 -18.685 24.679 1.00 53.58 510 PHE A N 1
ATOM 3845 C CA . PHE A 1 503 ? -11.101 -18.251 23.804 1.00 52.71 510 PHE A CA 1
ATOM 3846 C C . PHE A 1 503 ? -11.476 -16.785 24.033 1.00 63.33 510 PHE A C 1
ATOM 3847 O O . PHE A 1 503 ? -11.185 -16.208 25.085 1.00 51.00 510 PHE A O 1
ATOM 3855 N N . ILE A 1 504 ? -12.117 -16.186 23.034 1.00 57.68 511 ILE A N 1
ATOM 3856 C CA . ILE A 1 504 ? -12.504 -14.785 23.110 1.00 68.17 511 ILE A CA 1
ATOM 3857 C C . ILE A 1 504 ? -13.807 -14.593 22.354 1.00 60.28 511 ILE A C 1
ATOM 3858 O O . ILE A 1 504 ? -14.013 -15.207 21.311 1.00 63.21 511 ILE A O 1
ATOM 3863 N N . GLY A 1 505 ? -14.685 -13.747 22.882 1.00 64.86 512 GLY A N 1
ATOM 3864 C CA . GLY A 1 505 ? -15.984 -13.532 22.270 1.00 75.79 512 GLY A CA 1
ATOM 3865 C C . GLY A 1 505 ? -16.851 -12.526 23.002 1.00 78.85 512 GLY A C 1
ATOM 3866 O O . GLY A 1 505 ? -16.366 -11.510 23.503 1.00 76.87 512 GLY A O 1
ATOM 3867 N N . SER A 1 506 ? -18.144 -12.817 23.067 1.00 83.49 513 SER A N 1
ATOM 3868 C CA . SER A 1 506 ? -19.113 -11.867 23.600 1.00 94.48 513 SER A CA 1
ATOM 3869 C C . SER A 1 506 ? -20.117 -12.513 24.547 1.00 86.65 513 SER A C 1
ATOM 3870 O O . SER A 1 506 ? -20.607 -13.616 24.304 1.00 80.14 513 SER A O 1
ATOM 3873 N N . ALA A 1 507 ? -20.420 -11.808 25.629 1.00 78.52 514 ALA A N 1
ATOM 3874 C CA . ALA A 1 507 ? -21.480 -12.217 26.532 1.00 71.88 514 ALA A CA 1
ATOM 3875 C C . ALA A 1 507 ? -22.681 -11.300 26.328 1.00 88.84 514 ALA A C 1
ATOM 3876 O O . ALA A 1 507 ? -22.531 -10.129 25.971 1.00 94.01 514 ALA A O 1
ATOM 3878 N N . LYS A 1 508 ? -23.874 -11.833 26.549 1.00 93.49 515 LYS A N 1
ATOM 3879 C CA . LYS A 1 508 ? -25.081 -11.038 26.395 1.00 101.80 515 LYS A CA 1
ATOM 3880 C C . LYS A 1 508 ? -26.238 -11.616 27.167 1.00 88.69 515 LYS A C 1
ATOM 3881 O O . LYS A 1 508 ? -26.118 -12.606 27.886 1.00 86.54 515 LYS A O 1
ATOM 3887 N N . THR A 1 509 ? -27.385 -11.001 26.956 1.00 65.38 516 THR A N 1
ATOM 3888 C CA . THR A 1 509 ? -28.624 -11.521 27.481 1.00 60.25 516 THR A CA 1
ATOM 3889 C C . THR A 1 509 ? -29.577 -11.606 26.315 1.00 74.24 516 THR A C 1
ATOM 3890 O O . THR A 1 509 ? -29.212 -11.262 25.189 1.00 66.74 516 THR A O 1
ATOM 3894 N N . SER A 1 510 ? -30.791 -12.072 26.572 1.00 72.91 517 SER A N 1
ATOM 3895 C CA . SER A 1 510 ? -31.806 -12.053 25.540 1.00 93.86 517 SER A CA 1
ATOM 3896 C C . SER A 1 510 ? -31.934 -10.614 25.061 1.00 102.33 517 SER A C 1
ATOM 3897 O O . SER A 1 510 ? -31.481 -9.683 25.734 1.00 78.42 517 SER A O 1
ATOM 3900 N N . ASP A 1 511 ? -32.536 -10.428 23.894 1.00 117.50 518 ASP A N 1
ATOM 3901 C CA . ASP A 1 511 ? -32.786 -9.085 23.400 1.00 123.37 518 ASP A CA 1
ATOM 3902 C C . ASP A 1 511 ? -33.735 -8.393 24.366 1.00 110.90 518 ASP A C 1
ATOM 3903 O O . ASP A 1 511 ? -33.800 -7.167 24.423 1.00 104.73 518 ASP A O 1
ATOM 3908 N N . SER A 1 512 ? -34.456 -9.201 25.135 1.00 107.63 519 SER A N 1
ATOM 3909 C CA . SER A 1 512 ? -35.389 -8.706 26.138 1.00 112.67 519 SER A CA 1
ATOM 3910 C C . SER A 1 512 ? -34.677 -8.150 27.371 1.00 108.32 519 SER A C 1
ATOM 3911 O O . SER A 1 512 ? -35.142 -7.192 27.989 1.00 102.47 519 SER A O 1
ATOM 3914 N N . GLY A 1 513 ? -33.546 -8.753 27.721 1.00 103.39 520 GLY A N 1
ATOM 3915 C CA . GLY A 1 513 ? -32.849 -8.412 28.948 1.00 105.98 520 GLY A CA 1
ATOM 3916 C C . GLY A 1 513 ? -33.452 -9.197 30.095 1.00 108.66 520 GLY A C 1
ATOM 3917 O O . GLY A 1 513 ? -34.409 -9.943 29.889 1.00 117.56 520 GLY A O 1
ATOM 3918 N N . PHE A 1 514 ? -32.911 -9.043 31.301 1.00 91.22 521 PHE A N 1
ATOM 3919 C CA . PHE A 1 514 ? -33.442 -9.799 32.433 1.00 88.59 521 PHE A CA 1
ATOM 3920 C C . PHE A 1 514 ? -33.689 -8.966 33.687 1.00 87.97 521 PHE A C 1
ATOM 3921 O O . PHE A 1 514 ? -32.933 -8.049 34.003 1.00 92.19 521 PHE A O 1
ATOM 3929 N N . ALA A 1 515 ? -34.758 -9.313 34.396 1.00 101.60 522 ALA A N 1
ATOM 3930 C CA . ALA A 1 515 ? -35.223 -8.554 35.551 1.00 102.01 522 ALA A CA 1
ATOM 3931 C C . ALA A 1 515 ? -34.337 -8.747 36.773 1.00 102.13 522 ALA A C 1
ATOM 3932 O O . ALA A 1 515 ? -34.116 -9.874 37.215 1.00 105.82 522 ALA A O 1
ATOM 3934 N N . LEU A 1 516 ? -33.845 -7.638 37.321 1.00 101.97 523 LEU A N 1
ATOM 3935 C CA . LEU A 1 516 ? -33.046 -7.668 38.544 1.00 103.32 523 LEU A CA 1
ATOM 3936 C C . LEU A 1 516 ? -33.950 -7.768 39.764 1.00 120.82 523 LEU A C 1
ATOM 3937 O O . LEU A 1 516 ? -33.478 -7.919 40.895 1.00 118.96 523 LEU A O 1
ATOM 3942 N N . ASP A 1 517 ? -35.253 -7.681 39.522 1.00 122.30 524 ASP A N 1
ATOM 3943 C CA . ASP A 1 517 ? -36.235 -7.599 40.591 1.00 128.38 524 ASP A CA 1
ATOM 3944 C C . ASP A 1 517 ? -37.133 -8.834 40.625 1.00 131.26 524 ASP A C 1
ATOM 3945 O O . ASP A 1 517 ? -38.153 -8.894 39.936 1.00 132.99 524 ASP A O 1
ATOM 3950 N N . SER A 1 521 ? -40.051 -3.788 38.969 1.00 95.30 528 SER A N 1
ATOM 3951 C CA . SER A 1 521 ? -41.034 -3.249 38.032 1.00 113.23 528 SER A CA 1
ATOM 3952 C C . SER A 1 521 ? -40.731 -1.808 37.630 1.00 124.66 528 SER A C 1
ATOM 3953 O O . SER A 1 521 ? -41.130 -1.360 36.555 1.00 111.55 528 SER A O 1
ATOM 3956 N N . GLN A 1 522 ? -40.021 -1.087 38.493 1.00 144.82 529 GLN A N 1
ATOM 3957 C CA . GLN A 1 522 ? -39.836 0.352 38.309 1.00 150.60 529 GLN A CA 1
ATOM 3958 C C . GLN A 1 522 ? -38.898 0.717 37.157 1.00 140.78 529 GLN A C 1
ATOM 3959 O O . GLN A 1 522 ? -39.064 1.760 36.526 1.00 135.09 529 GLN A O 1
ATOM 3965 N N . HIS A 1 523 ? -37.911 -0.129 36.882 1.00 144.45 530 HIS A N 1
ATOM 3966 C CA . HIS A 1 523 ? -37.017 0.128 35.755 1.00 148.15 530 HIS A CA 1
ATOM 3967 C C . HIS A 1 523 ? -36.706 -1.107 34.918 1.00 133.68 530 HIS A C 1
ATOM 3968 O O . HIS A 1 523 ? -36.820 -2.241 35.384 1.00 130.50 530 HIS A O 1
ATOM 3975 N N . GLY A 1 524 ? -36.313 -0.862 33.674 1.00 124.55 531 GLY A N 1
ATOM 3976 C CA . GLY A 1 524 ? -36.125 -1.914 32.697 1.00 112.80 531 GLY A CA 1
ATOM 3977 C C . GLY A 1 524 ? -35.149 -2.993 33.107 1.00 94.29 531 GLY A C 1
ATOM 3978 O O . GLY A 1 524 ? -34.315 -2.798 33.994 1.00 99.44 531 GLY A O 1
ATOM 3979 N N . ASN A 1 525 ? -35.267 -4.143 32.449 1.00 96.70 532 ASN A N 1
ATOM 3980 C CA . ASN A 1 525 ? -34.365 -5.267 32.664 1.00 91.01 532 ASN A CA 1
ATOM 3981 C C . ASN A 1 525 ? -32.937 -4.882 32.310 1.00 82.40 532 ASN A C 1
ATOM 3982 O O . ASN A 1 525 ? -32.711 -3.961 31.527 1.00 85.04 532 ASN A O 1
ATOM 3987 N N . ALA A 1 526 ? -31.967 -5.585 32.878 1.00 74.36 533 ALA A N 1
ATOM 3988 C CA . ALA A 1 526 ? -30.598 -5.399 32.447 1.00 73.14 533 ALA A CA 1
ATOM 3989 C C . ALA A 1 526 ? -30.496 -5.989 31.055 1.00 88.62 533 ALA A C 1
ATOM 3990 O O . ALA A 1 526 ? -30.705 -7.187 30.869 1.00 98.74 533 ALA A O 1
ATOM 3992 N N . VAL A 1 527 ? -30.213 -5.146 30.070 1.00 104.30 534 VAL A N 1
ATOM 3993 C CA . VAL A 1 527 ? -29.952 -5.646 28.728 1.00 106.30 534 VAL A CA 1
ATOM 3994 C C . VAL A 1 527 ? -28.483 -5.436 28.387 1.00 102.44 534 VAL A C 1
ATOM 3995 O O . VAL A 1 527 ? -27.965 -4.319 28.434 1.00 94.55 534 VAL A O 1
ATOM 3999 N N . PHE A 1 528 ? -27.818 -6.538 28.070 1.00 99.21 535 PHE A N 1
ATOM 4000 C CA . PHE A 1 528 ? -26.398 -6.529 27.792 1.00 76.73 535 PHE A CA 1
ATOM 4001 C C . PHE A 1 528 ? -26.114 -7.186 26.466 1.00 89.98 535 PHE A C 1
ATOM 4002 O O . PHE A 1 528 ? -26.663 -8.241 26.147 1.00 83.81 535 PHE A O 1
ATOM 4010 N N . SER A 1 529 ? -25.236 -6.565 25.694 1.00 107.50 536 SER A N 1
ATOM 4011 C CA . SER A 1 529 ? -24.803 -7.178 24.456 1.00 109.46 536 SER A CA 1
ATOM 4012 C C . SER A 1 529 ? -23.369 -6.797 24.136 1.00 109.06 536 SER A C 1
ATOM 4013 O O . SER A 1 529 ? -22.846 -5.805 24.644 1.00 101.97 536 SER A O 1
ATOM 4016 N N . ASP A 1 530 ? -22.739 -7.607 23.295 1.00 109.88 537 ASP A N 1
ATOM 4017 C CA . ASP A 1 530 ? -21.373 -7.360 22.863 1.00 112.48 537 ASP A CA 1
ATOM 4018 C C . ASP A 1 530 ? -20.434 -7.083 24.040 1.00 99.30 537 ASP A C 1
ATOM 4019 O O . ASP A 1 530 ? -19.531 -6.254 23.943 1.00 83.80 537 ASP A O 1
ATOM 4024 N N . ILE A 1 531 ? -20.653 -7.774 25.154 1.00 94.05 538 ILE A N 1
ATOM 4025 C CA . ILE A 1 531 ? -19.736 -7.686 26.283 1.00 90.87 538 ILE A CA 1
ATOM 4026 C C . ILE A 1 531 ? -18.493 -8.515 25.981 1.00 76.49 538 ILE A C 1
ATOM 4027 O O . ILE A 1 531 ? -18.591 -9.664 25.550 1.00 72.39 538 ILE A O 1
ATOM 4032 N N . LYS A 1 532 ? -17.324 -7.932 26.204 1.00 60.41 539 LYS A N 1
ATOM 4033 C CA . LYS A 1 532 ? -16.081 -8.620 25.887 1.00 73.61 539 LYS A CA 1
ATOM 4034 C C . LYS A 1 532 ? -15.738 -9.664 26.946 1.00 75.29 539 LYS A C 1
ATOM 4035 O O . LYS A 1 532 ? -15.572 -9.342 28.123 1.00 74.55 539 LYS A O 1
ATOM 4041 N N . VAL A 1 533 ? -15.645 -10.921 26.525 1.00 77.00 540 VAL A N 1
ATOM 4042 C CA . VAL A 1 533 ? -15.296 -11.999 27.445 1.00 86.74 540 VAL A CA 1
ATOM 4043 C C . VAL A 1 533 ? -14.001 -12.715 27.057 1.00 79.03 540 VAL A C 1
ATOM 4044 O O . VAL A 1 533 ? -13.846 -13.180 25.925 1.00 69.57 540 VAL A O 1
ATOM 4048 N N . ASN A 1 534 ? -13.074 -12.773 28.012 1.00 62.94 541 ASN A N 1
ATOM 4049 C CA . ASN A 1 534 ? -11.816 -13.496 27.862 1.00 62.36 541 ASN A CA 1
ATOM 4050 C C . ASN A 1 534 ? -11.842 -14.785 28.672 1.00 58.78 541 ASN A C 1
ATOM 4051 O O . ASN A 1 534 ? -12.254 -14.791 29.835 1.00 63.70 541 ASN A O 1
ATOM 4056 N N . GLY A 1 535 ? -11.399 -15.876 28.060 1.00 47.74 542 GLY A N 1
ATOM 4057 C CA . GLY A 1 535 ? -11.393 -17.158 28.734 1.00 49.31 542 GLY A CA 1
ATOM 4058 C C . GLY A 1 535 ? -10.178 -18.002 28.418 1.00 46.23 542 GLY A C 1
ATOM 4059 O O . GLY A 1 535 ? -9.412 -17.696 27.498 1.00 46.55 542 GLY A O 1
ATOM 4060 N N . GLY A 1 536 ? -9.999 -19.072 29.182 1.00 39.00 543 GLY A N 1
ATOM 4061 C CA . GLY A 1 536 ? -8.907 -19.993 28.935 1.00 35.55 543 GLY A CA 1
ATOM 4062 C C . GLY A 1 536 ? -9.306 -21.454 29.054 1.00 47.00 543 GLY A C 1
ATOM 4063 O O . GLY A 1 536 ? -10.349 -21.791 29.629 1.00 36.94 543 GLY A O 1
ATOM 4064 N N . PHE A 1 537 ? -8.482 -22.324 28.478 1.00 31.78 544 PHE A N 1
ATOM 4065 C CA . PHE A 1 537 ? -8.561 -23.752 28.737 1.00 37.18 544 PHE A CA 1
ATOM 4066 C C . PHE A 1 537 ? -7.450 -24.182 29.691 1.00 42.81 544 PHE A C 1
ATOM 4067 O O . PHE A 1 537 ? -6.277 -23.828 29.493 1.00 28.25 544 PHE A O 1
ATOM 4075 N N . TYR A 1 538 ? -7.813 -24.937 30.727 1.00 30.58 545 TYR A N 1
ATOM 4076 C CA . TYR A 1 538 ? -6.857 -25.254 31.793 1.00 29.19 545 TYR A CA 1
ATOM 4077 C C . TYR A 1 538 ? -6.656 -26.747 32.017 1.00 33.19 545 TYR A C 1
ATOM 4078 O O . TYR A 1 538 ? -7.537 -27.558 31.717 1.00 41.00 545 TYR A O 1
ATOM 4087 N N . GLY A 1 539 ? -5.478 -27.104 32.527 1.00 31.95 546 GLY A N 1
ATOM 4088 C CA . GLY A 1 539 ? -5.156 -28.494 32.796 1.00 32.55 546 GLY A CA 1
ATOM 4089 C C . GLY A 1 539 ? -4.486 -29.198 31.625 1.00 42.93 546 GLY A C 1
ATOM 4090 O O . GLY A 1 539 ? -4.396 -28.647 30.530 1.00 43.56 546 GLY A O 1
ATOM 4091 N N . PRO A 1 540 ? -4.019 -30.431 31.861 1.00 41.74 547 PRO A N 1
ATOM 4092 C CA . PRO A 1 540 ? -3.286 -31.295 30.928 1.00 44.28 547 PRO A CA 1
ATOM 4093 C C . PRO A 1 540 ? -3.901 -31.361 29.538 1.00 46.89 547 PRO A C 1
ATOM 4094 O O . PRO A 1 540 ? -3.163 -31.267 28.557 1.00 40.49 547 PRO A O 1
ATOM 4098 N N . THR A 1 541 ? -5.220 -31.524 29.447 1.00 40.49 548 THR A N 1
ATOM 4099 C CA A THR A 1 541 ? -5.859 -31.651 28.135 0.00 38.02 548 THR A CA 1
ATOM 4100 C CA B THR A 1 541 ? -5.875 -31.680 28.157 1.00 29.15 548 THR A CA 1
ATOM 4101 C C . THR A 1 541 ? -7.149 -30.845 28.015 1.00 40.53 548 THR A C 1
ATOM 4102 O O . THR A 1 541 ? -8.132 -31.301 27.419 1.00 37.18 548 THR A O 1
ATOM 4109 N N . ALA A 1 542 ? -7.128 -29.639 28.568 1.00 36.13 549 ALA A N 1
ATOM 4110 C CA . ALA A 1 542 ? -8.245 -28.706 28.459 1.00 47.23 549 ALA A CA 1
ATOM 4111 C C . ALA A 1 542 ? -9.516 -29.212 29.133 1.00 44.75 549 ALA A C 1
ATOM 4112 O O . ALA A 1 542 ? -10.610 -28.823 28.756 1.00 42.83 549 ALA A O 1
ATOM 4114 N N . GLY A 1 543 ? -9.367 -30.061 30.144 1.00 39.42 550 GLY A N 1
ATOM 4115 C CA . GLY A 1 543 ? -10.509 -30.599 30.864 1.00 45.98 550 GLY A CA 1
ATOM 4116 C C . GLY A 1 543 ? -11.261 -29.603 31.735 1.00 43.81 550 GLY A C 1
ATOM 4117 O O . GLY A 1 543 ? -12.288 -29.942 32.325 1.00 43.75 550 GLY A O 1
ATOM 4118 N N . GLU A 1 544 ? -10.739 -28.384 31.828 1.00 40.59 551 GLU A N 1
ATOM 4119 C CA . GLU A 1 544 ? -11.394 -27.301 32.555 1.00 54.24 551 GLU A CA 1
ATOM 4120 C C . GLU A 1 544 ? -11.320 -26.013 31.745 1.00 43.48 551 GLU A C 1
ATOM 4121 O O . GLU A 1 544 ? -10.326 -25.755 31.068 1.00 42.47 551 GLU A O 1
ATOM 4127 N N . LEU A 1 545 ? -12.373 -25.210 31.804 1.00 43.41 552 LEU A N 1
ATOM 4128 C CA . LEU A 1 545 ? -12.336 -23.900 31.177 1.00 40.67 552 LEU A CA 1
ATOM 4129 C C . LEU A 1 545 ? -12.849 -22.867 32.165 1.00 34.08 552 LEU A C 1
ATOM 4130 O O . LEU A 1 545 ? -13.555 -23.199 33.125 1.00 39.59 552 LEU A O 1
ATOM 4135 N N . GLY A 1 546 ? -12.483 -21.616 31.933 1.00 36.29 553 GLY A N 1
ATOM 4136 C CA . GLY A 1 546 ? -12.895 -20.529 32.795 1.00 47.63 553 GLY A CA 1
ATOM 4137 C C . GLY A 1 546 ? -12.728 -19.229 32.053 1.00 46.46 553 GLY A C 1
ATOM 4138 O O . GLY A 1 546 ? -12.024 -19.174 31.053 1.00 47.02 553 GLY A O 1
ATOM 4139 N N . GLY A 1 547 ? -13.378 -18.179 32.534 1.00 47.45 554 GLY A N 1
ATOM 4140 C CA . GLY A 1 547 ? -13.300 -16.896 31.870 1.00 41.69 554 GLY A CA 1
ATOM 4141 C C . GLY A 1 547 ? -13.934 -15.801 32.690 1.00 56.67 554 GLY A C 1
ATOM 4142 O O . GLY A 1 547 ? -14.474 -16.047 33.771 1.00 49.57 554 GLY A O 1
ATOM 4143 N N . GLN A 1 548 ? -13.868 -14.583 32.174 1.00 54.53 555 GLN A N 1
ATOM 4144 C CA . GLN A 1 548 ? -14.425 -13.445 32.879 1.00 57.57 555 GLN A CA 1
ATOM 4145 C C . GLN A 1 548 ? -14.975 -12.434 31.892 1.00 56.80 555 GLN A C 1
ATOM 4146 O O . GLN A 1 548 ? -14.615 -12.426 30.711 1.00 47.30 555 GLN A O 1
ATOM 4152 N N . PHE A 1 549 ? -15.847 -11.570 32.389 1.00 50.16 556 PHE A N 1
ATOM 4153 C CA . PHE A 1 549 ? -16.241 -10.390 31.644 1.00 57.15 556 PHE A CA 1
ATOM 4154 C C . PHE A 1 549 ? -16.670 -9.294 32.604 1.00 68.12 556 PHE A C 1
ATOM 4155 O O . PHE A 1 549 ? -16.972 -9.551 33.773 1.00 65.16 556 PHE A O 1
ATOM 4163 N N . HIS A 1 550 ? -16.656 -8.065 32.113 1.00 65.19 557 HIS A N 1
ATOM 4164 C CA . HIS A 1 550 ? -17.008 -6.928 32.939 1.00 77.65 557 HIS A CA 1
ATOM 4165 C C . HIS A 1 550 ? -17.389 -5.760 32.051 1.00 86.88 557 HIS A C 1
ATOM 4166 O O . HIS A 1 550 ? -16.868 -5.610 30.945 1.00 81.67 557 HIS A O 1
ATOM 4173 N N . HIS A 1 551 ? -18.316 -4.943 32.529 1.00 92.15 558 HIS A N 1
ATOM 4174 C CA . HIS A 1 551 ? -18.705 -3.759 31.787 1.00 87.91 558 HIS A CA 1
ATOM 4175 C C . HIS A 1 551 ? -19.198 -2.662 32.713 1.00 81.40 558 HIS A C 1
ATOM 4176 O O . HIS A 1 551 ? -19.883 -2.922 33.703 1.00 67.65 558 HIS A O 1
ATOM 4183 N N . LYS A 1 552 ? -18.826 -1.433 32.381 1.00 97.24 559 LYS A N 1
ATOM 4184 C CA . LYS A 1 552 ? -19.214 -0.267 33.154 1.00 110.96 559 LYS A CA 1
ATOM 4185 C C . LYS A 1 552 ? -20.016 0.659 32.255 1.00 112.37 559 LYS A C 1
ATOM 4186 O O . LYS A 1 552 ? -19.520 1.131 31.233 1.00 116.30 559 LYS A O 1
ATOM 4192 N N . SER A 1 553 ? -21.276 0.874 32.614 1.00 110.92 560 SER A N 1
ATOM 4193 C CA . SER A 1 553 ? -22.170 1.719 31.831 1.00 116.74 560 SER A CA 1
ATOM 4194 C C . SER A 1 553 ? -23.077 2.487 32.772 1.00 118.41 560 SER A C 1
ATOM 4195 O O . SER A 1 553 ? -23.344 2.041 33.889 1.00 91.58 560 SER A O 1
ATOM 4198 N N . ASP A 1 554 ? -23.550 3.640 32.313 1.00 147.66 561 ASP A N 1
ATOM 4199 C CA . ASP A 1 554 ? -24.383 4.502 33.138 1.00 166.55 561 ASP A CA 1
ATOM 4200 C C . ASP A 1 554 ? -25.765 4.688 32.523 1.00 156.67 561 ASP A C 1
ATOM 4201 O O . ASP A 1 554 ? -26.016 5.658 31.808 1.00 163.25 561 ASP A O 1
ATOM 4206 N N . ASN A 1 555 ? -26.655 3.746 32.817 1.00 137.85 562 ASN A N 1
ATOM 4207 C CA . ASN A 1 555 ? -26.306 2.643 33.709 1.00 113.47 562 ASN A CA 1
ATOM 4208 C C . ASN A 1 555 ? -26.587 1.241 33.173 1.00 102.56 562 ASN A C 1
ATOM 4209 O O . ASN A 1 555 ? -27.281 1.060 32.168 1.00 83.61 562 ASN A O 1
ATOM 4214 N N . GLY A 1 556 ? -26.037 0.257 33.877 1.00 101.85 563 GLY A N 1
ATOM 4215 C CA . GLY A 1 556 ? -26.081 -1.133 33.467 1.00 101.46 563 GLY A CA 1
ATOM 4216 C C . GLY A 1 556 ? -24.676 -1.704 33.497 1.00 87.72 563 GLY A C 1
ATOM 4217 O O . GLY A 1 556 ? -23.969 -1.669 32.492 1.00 99.50 563 GLY A O 1
ATOM 4218 N N . SER A 1 557 ? -24.263 -2.221 34.652 1.00 70.11 564 SER A N 1
ATOM 4219 C CA . SER A 1 557 ? -22.894 -2.717 34.821 1.00 57.26 564 SER A CA 1
ATOM 4220 C C . SER A 1 557 ? -22.846 -4.163 35.291 1.00 69.88 564 SER A C 1
ATOM 4221 O O . SER A 1 557 ? -23.850 -4.706 35.758 1.00 66.80 564 SER A O 1
ATOM 4224 N N . VAL A 1 558 ? -21.667 -4.774 35.187 1.00 82.96 565 VAL A N 1
ATOM 4225 C CA . VAL A 1 558 ? -21.529 -6.188 35.514 1.00 78.31 565 VAL A CA 1
ATOM 4226 C C . VAL A 1 558 ? -20.084 -6.662 35.661 1.00 72.17 565 VAL A C 1
ATOM 4227 O O . VAL A 1 558 ? -19.201 -6.251 34.911 1.00 78.06 565 VAL A O 1
ATOM 4231 N N . GLY A 1 559 ? -19.862 -7.535 36.636 1.00 70.43 566 GLY A N 1
ATOM 4232 C CA . GLY A 1 559 ? -18.581 -8.182 36.820 1.00 60.18 566 GLY A CA 1
ATOM 4233 C C . GLY A 1 559 ? -18.806 -9.660 37.046 1.00 54.84 566 GLY A C 1
ATOM 4234 O O . GLY A 1 559 ? -19.502 -10.042 37.981 1.00 50.19 566 GLY A O 1
ATOM 4235 N N . ALA A 1 560 ? -18.215 -10.497 36.200 1.00 51.54 567 ALA A N 1
ATOM 4236 C CA . ALA A 1 560 ? -18.450 -11.936 36.290 1.00 58.36 567 ALA A CA 1
ATOM 4237 C C . ALA A 1 560 ? -17.223 -12.807 36.022 1.00 52.13 567 ALA A C 1
ATOM 4238 O O . ALA A 1 560 ? -16.440 -12.548 35.110 1.00 44.23 567 ALA A O 1
ATOM 4240 N N . VAL A 1 561 ? -17.080 -13.853 36.828 1.00 47.43 568 VAL A N 1
ATOM 4241 C CA . VAL A 1 561 ? -16.088 -14.890 36.592 1.00 48.49 568 VAL A CA 1
ATOM 4242 C C . VAL A 1 561 ? -16.800 -16.236 36.603 1.00 56.60 568 VAL A C 1
ATOM 4243 O O . VAL A 1 561 ? -17.790 -16.420 37.313 1.00 59.71 568 VAL A O 1
ATOM 4247 N N . PHE A 1 562 ? -16.308 -17.175 35.805 1.00 47.05 569 PHE A N 1
ATOM 4248 C CA . PHE A 1 562 ? -16.938 -18.486 35.717 1.00 51.28 569 PHE A CA 1
ATOM 4249 C C . PHE A 1 562 ? -15.931 -19.593 35.401 1.00 52.23 569 PHE A C 1
ATOM 4250 O O . PHE A 1 562 ? -14.880 -19.347 34.802 1.00 50.22 569 PHE A O 1
ATOM 4258 N N . GLY A 1 563 ? -16.266 -20.813 35.816 1.00 47.24 570 GLY A N 1
ATOM 4259 C CA . GLY A 1 563 ? -15.437 -21.979 35.556 1.00 58.38 570 GLY A CA 1
ATOM 4260 C C . GLY A 1 563 ? -16.300 -23.200 35.280 1.00 53.11 570 GLY A C 1
ATOM 4261 O O . GLY A 1 563 ? -17.462 -23.233 35.675 1.00 57.03 570 GLY A O 1
ATOM 4262 N N . ALA A 1 564 ? -15.745 -24.194 34.592 1.00 51.22 571 ALA A N 1
ATOM 4263 C CA . ALA A 1 564 ? -16.478 -25.426 34.319 1.00 43.57 571 ALA A CA 1
ATOM 4264 C C . ALA A 1 564 ? -15.585 -26.616 33.967 1.00 53.85 571 ALA A C 1
ATOM 4265 O O . ALA A 1 564 ? -14.465 -26.464 33.464 1.00 46.77 571 ALA A O 1
ATOM 4267 N N . LYS A 1 565 ? -16.109 -27.808 34.232 1.00 43.27 572 LYS A N 1
ATOM 4268 C CA . LYS A 1 565 ? -15.380 -29.049 34.017 1.00 59.68 572 LYS A CA 1
ATOM 4269 C C . LYS A 1 565 ? -15.999 -29.876 32.888 1.00 63.81 572 LYS A C 1
ATOM 4270 O O . LYS A 1 565 ? -17.224 -29.936 32.742 1.00 59.23 572 LYS A O 1
ATOM 4276 N N . ARG A 1 566 ? -15.142 -30.520 32.100 1.00 54.60 573 ARG A N 1
ATOM 4277 C CA . ARG A 1 566 ? -15.588 -31.333 30.974 1.00 62.82 573 ARG A CA 1
ATOM 4278 C C . ARG A 1 566 ? -16.321 -32.586 31.461 1.00 68.61 573 ARG A C 1
ATOM 4279 O O . ARG A 1 566 ? -15.948 -33.171 32.471 1.00 60.04 573 ARG A O 1
ATOM 4287 N N . GLN A 1 567 ? -17.350 -33.014 30.740 1.00 63.26 574 GLN A N 1
ATOM 4288 C CA . GLN A 1 567 ? -18.140 -34.168 31.170 1.00 55.95 574 GLN A CA 1
ATOM 4289 C C . GLN A 1 567 ? -17.866 -35.407 30.323 1.00 64.55 574 GLN A C 1
ATOM 4290 O O . GLN A 1 567 ? -17.280 -35.314 29.242 1.00 60.85 574 GLN A O 1
ATOM 4296 N N . ILE A 1 568 ? -18.290 -36.564 30.822 1.00 67.56 575 ILE A N 1
ATOM 4297 C CA . ILE A 1 568 ? -18.239 -37.800 30.049 1.00 73.44 575 ILE A CA 1
ATOM 4298 C C . ILE A 1 568 ? -19.624 -38.408 29.931 1.00 89.53 575 ILE A C 1
ATOM 4299 O O . ILE A 1 568 ? -20.570 -37.965 30.590 1.00 83.61 575 ILE A O 1
ATOM 4304 N N . GLU A 1 569 ? -19.719 -39.435 29.092 1.00 85.84 576 GLU A N 1
ATOM 4305 C CA . GLU A 1 569 ? -20.943 -40.205 28.916 1.00 80.76 576 GLU A CA 1
ATOM 4306 C C . GLU A 1 569 ? -22.033 -39.382 28.232 1.00 93.10 576 GLU A C 1
ATOM 4307 O O . GLU A 1 569 ? -23.216 -39.507 28.548 1.00 90.57 576 GLU A O 1
ATOM 4313 N N . SER B 1 20 ? -13.028 10.829 -14.605 1.00 99.95 27 SER B N 1
ATOM 4314 C CA . SER B 1 20 ? -13.460 10.883 -13.212 1.00 108.55 27 SER B CA 1
ATOM 4315 C C . SER B 1 20 ? -13.019 9.627 -12.480 1.00 111.63 27 SER B C 1
ATOM 4316 O O . SER B 1 20 ? -13.237 9.486 -11.278 1.00 111.03 27 SER B O 1
ATOM 4319 N N . TYR B 1 21 ? -12.389 8.724 -13.225 1.00 134.01 28 TYR B N 1
ATOM 4320 C CA . TYR B 1 21 ? -11.914 7.452 -12.695 1.00 141.03 28 TYR B CA 1
ATOM 4321 C C . TYR B 1 21 ? -10.590 7.100 -13.360 1.00 117.80 28 TYR B C 1
ATOM 4322 O O . TYR B 1 21 ? -10.516 6.130 -14.107 1.00 103.91 28 TYR B O 1
ATOM 4331 N N . GLN B 1 22 ? -9.551 7.893 -13.111 1.00 107.96 29 GLN B N 1
ATOM 4332 C CA . GLN B 1 22 ? -8.242 7.630 -13.710 1.00 102.72 29 GLN B CA 1
ATOM 4333 C C . GLN B 1 22 ? -7.223 7.152 -12.674 1.00 105.67 29 GLN B C 1
ATOM 4334 O O . GLN B 1 22 ? -7.530 7.068 -11.483 1.00 100.52 29 GLN B O 1
ATOM 4340 N N . ASP B 1 23 ? -6.017 6.824 -13.133 1.00 99.37 30 ASP B N 1
ATOM 4341 C CA . ASP B 1 23 ? -4.933 6.458 -12.228 1.00 89.40 30 ASP B CA 1
ATOM 4342 C C . ASP B 1 23 ? -4.739 7.545 -11.175 1.00 87.91 30 ASP B C 1
ATOM 4343 O O . ASP B 1 23 ? -5.418 8.572 -11.193 1.00 91.42 30 ASP B O 1
ATOM 4348 N N . GLU B 1 24 ? -3.813 7.314 -10.251 1.00 75.91 31 GLU B N 1
ATOM 4349 C CA . GLU B 1 24 ? -3.394 8.359 -9.329 1.00 74.05 31 GLU B CA 1
ATOM 4350 C C . GLU B 1 24 ? -2.018 8.844 -9.757 1.00 82.01 31 GLU B C 1
ATOM 4351 O O . GLU B 1 24 ? -1.212 8.060 -10.263 1.00 82.88 31 GLU B O 1
ATOM 4357 N N . GLU B 1 25 ? -1.750 10.131 -9.560 1.00 99.05 32 GLU B N 1
ATOM 4358 C CA . GLU B 1 25 ? -0.450 10.697 -9.913 1.00 114.99 32 GLU B CA 1
ATOM 4359 C C . GLU B 1 25 ? 0.608 10.424 -8.842 1.00 108.77 32 GLU B C 1
ATOM 4360 O O . GLU B 1 25 ? 0.483 10.868 -7.698 1.00 97.55 32 GLU B O 1
ATOM 4366 N N . THR B 1 26 ? 1.649 9.694 -9.230 1.00 110.21 33 THR B N 1
ATOM 4367 C CA . THR B 1 26 ? 2.664 9.238 -8.289 1.00 114.02 33 THR B CA 1
ATOM 4368 C C . THR B 1 26 ? 4.068 9.685 -8.681 1.00 131.50 33 THR B C 1
ATOM 4369 O O . THR B 1 26 ? 4.316 10.074 -9.823 1.00 134.81 33 THR B O 1
ATOM 4373 N N . LYS B 1 27 ? 4.985 9.622 -7.720 1.00 138.92 34 LYS B N 1
ATOM 4374 C CA . LYS B 1 27 ? 6.396 9.875 -7.983 1.00 138.88 34 LYS B CA 1
ATOM 4375 C C . LYS B 1 27 ? 7.070 8.582 -8.433 1.00 124.83 34 LYS B C 1
ATOM 4376 O O . LYS B 1 27 ? 6.936 7.540 -7.787 1.00 120.81 34 LYS B O 1
ATOM 4382 N N . LYS B 1 28 ? 7.783 8.651 -9.553 1.00 107.95 35 LYS B N 1
ATOM 4383 C CA . LYS B 1 28 ? 8.464 7.485 -10.099 1.00 98.13 35 LYS B CA 1
ATOM 4384 C C . LYS B 1 28 ? 9.459 6.928 -9.083 1.00 81.64 35 LYS B C 1
ATOM 4385 O O . LYS B 1 28 ? 9.986 7.668 -8.257 1.00 84.30 35 LYS B O 1
ATOM 4391 N N . LYS B 1 29 ? 9.705 5.623 -9.138 1.00 63.43 36 LYS B N 1
ATOM 4392 C CA . LYS B 1 29 ? 10.705 4.999 -8.276 1.00 65.45 36 LYS B CA 1
ATOM 4393 C C . LYS B 1 29 ? 12.117 5.428 -8.680 1.00 68.17 36 LYS B C 1
ATOM 4394 O O . LYS B 1 29 ? 12.477 5.379 -9.858 1.00 67.41 36 LYS B O 1
ATOM 4400 N N . THR B 1 30 ? 12.906 5.857 -7.697 1.00 75.99 37 THR B N 1
ATOM 4401 C CA . THR B 1 30 ? 14.266 6.340 -7.930 1.00 81.97 37 THR B CA 1
ATOM 4402 C C . THR B 1 30 ? 15.185 5.185 -8.314 1.00 84.24 37 THR B C 1
ATOM 4403 O O . THR B 1 30 ? 15.284 4.197 -7.586 1.00 89.81 37 THR B O 1
ATOM 4407 N N . LYS B 1 31 ? 15.864 5.314 -9.451 1.00 72.80 38 LYS B N 1
ATOM 4408 C CA . LYS B 1 31 ? 16.646 4.203 -9.991 1.00 82.17 38 LYS B CA 1
ATOM 4409 C C . LYS B 1 31 ? 18.086 4.126 -9.473 1.00 77.90 38 LYS B C 1
ATOM 4410 O O . LYS B 1 31 ? 18.842 5.093 -9.540 1.00 76.24 38 LYS B O 1
ATOM 4416 N N . GLU B 1 32 ? 18.450 2.959 -8.955 1.00 79.63 39 GLU B N 1
ATOM 4417 C CA . GLU B 1 32 ? 19.799 2.711 -8.457 1.00 85.45 39 GLU B CA 1
ATOM 4418 C C . GLU B 1 32 ? 20.742 2.281 -9.574 1.00 84.39 39 GLU B C 1
ATOM 4419 O O . GLU B 1 32 ? 20.391 1.448 -10.409 1.00 92.38 39 GLU B O 1
ATOM 4425 N N . GLU B 1 33 ? 21.942 2.846 -9.582 1.00 71.89 40 GLU B N 1
ATOM 4426 C CA . GLU B 1 33 ? 22.996 2.365 -10.463 1.00 80.46 40 GLU B CA 1
ATOM 4427 C C . GLU B 1 33 ? 24.122 1.823 -9.589 1.00 67.15 40 GLU B C 1
ATOM 4428 O O . GLU B 1 33 ? 24.876 2.587 -8.987 1.00 58.49 40 GLU B O 1
ATOM 4434 N N . LEU B 1 34 ? 24.221 0.503 -9.497 1.00 53.72 41 LEU B N 1
ATOM 4435 C CA . LEU B 1 34 ? 25.187 -0.110 -8.593 1.00 45.49 41 LEU B CA 1
ATOM 4436 C C . LEU B 1 34 ? 26.497 -0.423 -9.299 1.00 40.69 41 LEU B C 1
ATOM 4437 O O . LEU B 1 34 ? 26.494 -0.874 -10.450 1.00 42.26 41 LEU B O 1
ATOM 4442 N N . ASP B 1 35 ? 27.609 -0.192 -8.604 1.00 31.87 42 ASP B N 1
ATOM 4443 C CA . ASP B 1 35 ? 28.882 -0.796 -8.991 1.00 38.04 42 ASP B CA 1
ATOM 4444 C C . ASP B 1 35 ? 28.713 -2.306 -9.084 1.00 41.12 42 ASP B C 1
ATOM 4445 O O . ASP B 1 35 ? 27.956 -2.902 -8.314 1.00 32.23 42 ASP B O 1
ATOM 4450 N N . LYS B 1 36 ? 29.426 -2.921 -10.016 1.00 32.98 43 LYS B N 1
ATOM 4451 C CA . LYS B 1 36 ? 29.291 -4.352 -10.263 1.00 28.06 43 LYS B CA 1
ATOM 4452 C C . LYS B 1 36 ? 29.399 -5.181 -8.990 1.00 40.23 43 LYS B C 1
ATOM 4453 O O . LYS B 1 36 ? 28.566 -6.059 -8.761 1.00 30.87 43 LYS B O 1
ATOM 4459 N N . LEU B 1 37 ? 30.402 -4.893 -8.156 1.00 25.02 44 LEU B N 1
ATOM 4460 C CA . LEU B 1 37 ? 30.620 -5.676 -6.938 1.00 34.01 44 LEU B CA 1
ATOM 4461 C C . LEU B 1 37 ? 29.459 -5.559 -5.976 1.00 34.95 44 LEU B C 1
ATOM 4462 O O . LEU B 1 37 ? 29.333 -6.348 -5.054 1.00 39.69 44 LEU B O 1
ATOM 4467 N N . MET B 1 38 ? 28.613 -4.562 -6.182 1.00 28.45 45 MET B N 1
ATOM 4468 C CA . MET B 1 38 ? 27.508 -4.348 -5.274 1.00 21.29 45 MET B CA 1
ATOM 4469 C C . MET B 1 38 ? 26.192 -4.952 -5.780 1.00 26.60 45 MET B C 1
ATOM 4470 O O . MET B 1 38 ? 25.188 -4.904 -5.078 1.00 26.27 45 MET B O 1
ATOM 4475 N N . GLU B 1 39 ? 26.203 -5.549 -6.972 1.00 23.60 46 GLU B N 1
ATOM 4476 C CA . GLU B 1 39 ? 25.008 -6.220 -7.506 1.00 26.40 46 GLU B CA 1
ATOM 4477 C C . GLU B 1 39 ? 24.721 -7.483 -6.700 1.00 31.10 46 GLU B C 1
ATOM 4478 O O . GLU B 1 39 ? 25.639 -8.188 -6.317 1.00 23.02 46 GLU B O 1
ATOM 4484 N N . PRO B 1 40 ? 23.439 -7.767 -6.434 1.00 18.74 47 PRO B N 1
ATOM 4485 C CA . PRO B 1 40 ? 23.083 -8.944 -5.628 1.00 19.29 47 PRO B CA 1
ATOM 4486 C C . PRO B 1 40 ? 23.122 -10.243 -6.447 1.00 22.45 47 PRO B C 1
ATOM 4487 O O . PRO B 1 40 ? 22.725 -10.240 -7.607 1.00 20.61 47 PRO B O 1
ATOM 4491 N N . THR B 1 41 ? 23.598 -11.328 -5.849 1.00 18.65 48 THR B N 1
ATOM 4492 C CA . THR B 1 41 ? 23.577 -12.640 -6.493 1.00 21.98 48 THR B CA 1
ATOM 4493 C C . THR B 1 41 ? 23.332 -13.704 -5.425 1.00 22.87 48 THR B C 1
ATOM 4494 O O . THR B 1 41 ? 23.446 -13.417 -4.230 1.00 20.66 48 THR B O 1
ATOM 4498 N N . LEU B 1 42 ? 23.007 -14.929 -5.845 1.00 18.93 49 LEU B N 1
ATOM 4499 C CA . LEU B 1 42 ? 22.748 -15.995 -4.889 1.00 23.17 49 LEU B CA 1
ATOM 4500 C C . LEU B 1 42 ? 24.028 -16.316 -4.138 1.00 26.50 49 LEU B C 1
ATOM 4501 O O . LEU B 1 42 ? 24.009 -16.557 -2.926 1.00 18.68 49 LEU B O 1
ATOM 4506 N N . GLY B 1 43 ? 25.141 -16.311 -4.867 1.00 17.94 50 GLY B N 1
ATOM 4507 C CA . GLY B 1 43 ? 26.452 -16.455 -4.264 1.00 19.75 50 GLY B CA 1
ATOM 4508 C C . GLY B 1 43 ? 27.592 -15.809 -5.030 1.00 23.70 50 GLY B C 1
ATOM 4509 O O . GLY B 1 43 ? 27.398 -15.228 -6.105 1.00 20.24 50 GLY B O 1
ATOM 4510 N N . VAL B 1 44 ? 28.795 -15.928 -4.468 1.00 16.28 51 VAL B N 1
ATOM 4511 C CA . VAL B 1 44 ? 30.016 -15.378 -5.061 1.00 17.67 51 VAL B CA 1
ATOM 4512 C C . VAL B 1 44 ? 31.218 -16.293 -4.742 1.00 25.21 51 VAL B C 1
ATOM 4513 O O . VAL B 1 44 ? 31.311 -16.821 -3.634 1.00 25.18 51 VAL B O 1
ATOM 4517 N N . GLU B 1 45 ? 32.144 -16.457 -5.691 1.00 22.25 52 GLU B N 1
ATOM 4518 C CA . GLU B 1 45 ? 33.352 -17.254 -5.447 1.00 23.06 52 GLU B CA 1
ATOM 4519 C C . GLU B 1 45 ? 34.577 -16.576 -6.057 1.00 28.52 52 GLU B C 1
ATOM 4520 O O . GLU B 1 45 ? 34.445 -15.798 -7.008 1.00 22.47 52 GLU B O 1
ATOM 4526 N N . ALA B 1 46 ? 35.761 -16.859 -5.506 1.00 17.03 53 ALA B N 1
ATOM 4527 C CA . ALA B 1 46 ? 37.037 -16.426 -6.108 1.00 18.20 53 ALA B CA 1
ATOM 4528 C C . ALA B 1 46 ? 38.078 -17.513 -5.936 1.00 17.92 53 ALA B C 1
ATOM 4529 O O . ALA B 1 46 ? 38.126 -18.169 -4.910 1.00 16.75 53 ALA B O 1
ATOM 4531 N N A LYS B 1 47 ? 38.900 -17.700 -6.963 0.53 17.91 54 LYS B N 1
ATOM 4532 N N B LYS B 1 47 ? 38.920 -17.677 -6.947 0.47 17.96 54 LYS B N 1
ATOM 4533 C CA A LYS B 1 47 ? 39.994 -18.658 -6.924 0.53 21.19 54 LYS B CA 1
ATOM 4534 C CA B LYS B 1 47 ? 39.990 -18.658 -6.919 0.47 21.44 54 LYS B CA 1
ATOM 4535 C C A LYS B 1 47 ? 41.061 -18.196 -5.941 0.53 19.30 54 LYS B C 1
ATOM 4536 C C B LYS B 1 47 ? 41.100 -18.203 -5.981 0.47 19.15 54 LYS B C 1
ATOM 4537 O O A LYS B 1 47 ? 41.313 -16.997 -5.824 0.53 19.67 54 LYS B O 1
ATOM 4538 O O B LYS B 1 47 ? 41.415 -17.016 -5.926 0.47 19.65 54 LYS B O 1
ATOM 4549 N N . ILE B 1 48 ? 41.687 -19.145 -5.248 1.00 20.82 55 ILE B N 1
ATOM 4550 C CA . ILE B 1 48 ? 42.812 -18.848 -4.357 1.00 19.11 55 ILE B CA 1
ATOM 4551 C C . ILE B 1 48 ? 44.047 -18.566 -5.220 1.00 12.69 55 ILE B C 1
ATOM 4552 O O . ILE B 1 48 ? 44.459 -19.428 -5.990 1.00 18.71 55 ILE B O 1
ATOM 4557 N N . PRO B 1 49 ? 44.644 -17.363 -5.104 1.00 22.33 56 PRO B N 1
ATOM 4558 C CA . PRO B 1 49 ? 45.810 -17.037 -5.943 1.00 25.55 56 PRO B CA 1
ATOM 4559 C C . PRO B 1 49 ? 47.037 -17.902 -5.655 1.00 14.64 56 PRO B C 1
ATOM 4560 O O . PRO B 1 49 ? 47.302 -18.243 -4.495 1.00 14.62 56 PRO B O 1
ATOM 4564 N N . ARG B 1 50 ? 47.779 -18.221 -6.721 1.00 19.02 57 ARG B N 1
ATOM 4565 C CA . ARG B 1 50 ? 48.973 -19.060 -6.687 1.00 14.85 57 ARG B CA 1
ATOM 4566 C C . ARG B 1 50 ? 50.007 -18.386 -7.574 1.00 20.76 57 ARG B C 1
ATOM 4567 O O . ARG B 1 50 ? 49.674 -17.990 -8.675 1.00 19.15 57 ARG B O 1
ATOM 4575 N N . ARG B 1 51 ? 51.253 -18.258 -7.120 1.00 15.87 58 ARG B N 1
ATOM 4576 C CA . ARG B 1 51 ? 52.268 -17.554 -7.919 1.00 18.60 58 ARG B CA 1
ATOM 4577 C C . ARG B 1 51 ? 52.744 -18.446 -9.041 1.00 16.54 58 ARG B C 1
ATOM 4578 O O . ARG B 1 51 ? 52.913 -19.639 -8.846 1.00 15.85 58 ARG B O 1
ATOM 4586 N N . ASN B 1 52 ? 52.934 -17.876 -10.227 1.00 27.48 59 ASN B N 1
ATOM 4587 C CA . ASN B 1 52 ? 53.562 -18.615 -11.318 1.00 18.65 59 ASN B CA 1
ATOM 4588 C C . ASN B 1 52 ? 55.059 -18.636 -11.099 1.00 21.51 59 ASN B C 1
ATOM 4589 O O . ASN B 1 52 ? 55.716 -17.598 -11.175 1.00 20.45 59 ASN B O 1
ATOM 4594 N N . ARG B 1 53 ? 55.599 -19.819 -10.856 1.00 16.81 60 ARG B N 1
ATOM 4595 C CA . ARG B 1 53 ? 57.020 -19.962 -10.540 1.00 22.88 60 ARG B CA 1
ATOM 4596 C C . ARG B 1 53 ? 57.891 -20.291 -11.757 1.00 24.67 60 ARG B C 1
ATOM 4597 O O . ARG B 1 53 ? 59.110 -20.443 -11.642 1.00 30.60 60 ARG B O 1
ATOM 4605 N N . ALA B 1 54 ? 57.276 -20.352 -12.936 1.00 27.13 61 ALA B N 1
ATOM 4606 C CA . ALA B 1 54 ? 58.011 -20.671 -14.173 1.00 26.14 61 ALA B CA 1
ATOM 4607 C C . ALA B 1 54 ? 59.105 -19.643 -14.502 1.00 32.57 61 ALA B C 1
ATOM 4608 O O . ALA B 1 54 ? 58.991 -18.468 -14.147 1.00 29.09 61 ALA B O 1
ATOM 4610 N N . LEU B 1 55 ? 60.149 -20.091 -15.199 1.00 27.00 62 LEU B N 1
ATOM 4611 C CA . LEU B 1 55 ? 61.313 -19.251 -15.491 1.00 31.72 62 LEU B CA 1
ATOM 4612 C C . LEU B 1 55 ? 61.268 -18.708 -16.916 1.00 28.84 62 LEU B C 1
ATOM 4613 O O . LEU B 1 55 ? 62.053 -17.831 -17.285 1.00 34.49 62 LEU B O 1
ATOM 4618 N N . PHE B 1 56 ? 60.335 -19.226 -17.709 1.00 20.87 63 PHE B N 1
ATOM 4619 C CA . PHE B 1 56 ? 60.218 -18.833 -19.114 1.00 36.65 63 PHE B CA 1
ATOM 4620 C C . PHE B 1 56 ? 58.798 -18.395 -19.438 1.00 36.44 63 PHE B C 1
ATOM 4621 O O . PHE B 1 56 ? 57.831 -18.830 -18.793 1.00 21.62 63 PHE B O 1
ATOM 4629 N N . ASP B 1 57 ? 58.671 -17.532 -20.436 1.00 23.13 64 ASP B N 1
ATOM 4630 C CA . ASP B 1 57 ? 57.346 -17.111 -20.885 1.00 23.03 64 ASP B CA 1
ATOM 4631 C C . ASP B 1 57 ? 56.856 -18.024 -22.010 1.00 26.44 64 ASP B C 1
ATOM 4632 O O . ASP B 1 57 ? 57.590 -18.879 -22.489 1.00 31.03 64 ASP B O 1
ATOM 4637 N N . LYS B 1 58 ? 55.608 -17.847 -22.414 1.00 25.48 65 LYS B N 1
ATOM 4638 C CA . LYS B 1 58 ? 54.999 -18.741 -23.385 1.00 35.06 65 LYS B CA 1
ATOM 4639 C C . LYS B 1 58 ? 55.762 -18.806 -24.725 1.00 46.41 65 LYS B C 1
ATOM 4640 O O . LYS B 1 58 ? 55.702 -19.821 -25.418 1.00 42.04 65 LYS B O 1
ATOM 4646 N N . GLU B 1 59 ? 56.479 -17.744 -25.087 1.00 31.19 66 GLU B N 1
ATOM 4647 C CA . GLU B 1 59 ? 57.283 -17.779 -26.318 1.00 33.13 66 GLU B CA 1
ATOM 4648 C C . GLU B 1 59 ? 58.604 -18.506 -26.147 1.00 30.32 66 GLU B C 1
ATOM 4649 O O . GLU B 1 59 ? 59.381 -18.598 -27.090 1.00 39.74 66 GLU B O 1
ATOM 4655 N N . GLY B 1 60 ? 58.877 -19.001 -24.947 1.00 40.58 67 GLY B N 1
ATOM 4656 C CA . GLY B 1 60 ? 60.102 -19.746 -24.709 1.00 36.39 67 GLY B CA 1
ATOM 4657 C C . GLY B 1 60 ? 61.266 -18.872 -24.291 1.00 42.71 67 GLY B C 1
ATOM 4658 O O . GLY B 1 60 ? 62.390 -19.348 -24.102 1.00 39.89 67 GLY B O 1
ATOM 4659 N N . ASN B 1 61 ? 60.999 -17.582 -24.146 1.00 24.48 68 ASN B N 1
ATOM 4660 C CA . ASN B 1 61 ? 62.056 -16.687 -23.716 1.00 29.84 68 ASN B CA 1
ATOM 4661 C C . ASN B 1 61 ? 62.166 -16.671 -22.202 1.00 27.98 68 ASN B C 1
ATOM 4662 O O . ASN B 1 61 ? 61.173 -16.851 -21.505 1.00 33.21 68 ASN B O 1
ATOM 4667 N N . ARG B 1 62 ? 63.387 -16.506 -21.707 1.00 31.74 69 ARG B N 1
ATOM 4668 C CA . ARG B 1 62 ? 63.652 -16.480 -20.274 1.00 36.80 69 ARG B CA 1
ATOM 4669 C C . ARG B 1 62 ? 63.091 -15.210 -19.644 1.00 34.95 69 ARG B C 1
ATOM 4670 O O . ARG B 1 62 ? 63.281 -14.119 -20.169 1.00 31.35 69 ARG B O 1
ATOM 4678 N N . LYS B 1 63 ? 62.398 -15.345 -18.517 1.00 35.89 70 LYS B N 1
ATOM 4679 C CA . LYS B 1 63 ? 61.880 -14.167 -17.834 1.00 36.74 70 LYS B CA 1
ATOM 4680 C C . LYS B 1 63 ? 63.030 -13.418 -17.176 1.00 41.96 70 LYS B C 1
ATOM 4681 O O . LYS B 1 63 ? 63.897 -14.027 -16.552 1.00 39.07 70 LYS B O 1
ATOM 4687 N N . ALA B 1 64 ? 63.056 -12.101 -17.347 1.00 41.55 71 ALA B N 1
ATOM 4688 C CA . ALA B 1 64 ? 64.079 -11.284 -16.710 1.00 58.54 71 ALA B CA 1
ATOM 4689 C C . ALA B 1 64 ? 63.935 -11.452 -15.212 1.00 58.25 71 ALA B C 1
ATOM 4690 O O . ALA B 1 64 ? 64.918 -11.460 -14.476 1.00 60.90 71 ALA B O 1
ATOM 4692 N N . THR B 1 65 ? 62.688 -11.606 -14.779 1.00 54.84 72 THR B N 1
ATOM 4693 C CA . THR B 1 65 ? 62.351 -11.780 -13.375 1.00 53.39 72 THR B CA 1
ATOM 4694 C C . THR B 1 65 ? 61.142 -12.702 -13.270 1.00 42.02 72 THR B C 1
ATOM 4695 O O . THR B 1 65 ? 60.065 -12.369 -13.768 1.00 28.95 72 THR B O 1
ATOM 4699 N N . PRO B 1 66 ? 61.308 -13.867 -12.628 1.00 37.11 73 PRO B N 1
ATOM 4700 C CA . PRO B 1 66 ? 60.130 -14.695 -12.342 1.00 42.71 73 PRO B CA 1
ATOM 4701 C C . PRO B 1 66 ? 59.043 -13.848 -11.678 1.00 34.53 73 PRO B C 1
ATOM 4702 O O . PRO B 1 66 ? 59.379 -12.884 -10.985 1.00 29.21 73 PRO B O 1
ATOM 4706 N N . ASP B 1 67 ? 57.774 -14.172 -11.907 1.00 28.20 74 ASP B N 1
ATOM 4707 C CA . ASP B 1 67 ? 56.693 -13.388 -11.332 1.00 26.84 74 ASP B CA 1
ATOM 4708 C C . ASP B 1 67 ? 56.911 -13.185 -9.843 1.00 31.01 74 ASP B C 1
ATOM 4709 O O . ASP B 1 67 ? 57.309 -14.120 -9.142 1.00 27.55 74 ASP B O 1
ATOM 4714 N N . THR B 1 68 ? 56.641 -11.970 -9.361 1.00 22.61 75 THR B N 1
ATOM 4715 C CA . THR B 1 68 ? 56.674 -11.689 -7.920 1.00 20.29 75 THR B CA 1
ATOM 4716 C C . THR B 1 68 ? 55.275 -11.589 -7.314 1.00 27.96 75 THR B C 1
ATOM 4717 O O . THR B 1 68 ? 55.137 -11.426 -6.112 1.00 22.16 75 THR B O 1
ATOM 4721 N N . THR B 1 69 ? 54.235 -11.661 -8.142 1.00 21.04 76 THR B N 1
ATOM 4722 C CA . THR B 1 69 ? 52.876 -11.463 -7.655 1.00 23.60 76 THR B CA 1
ATOM 4723 C C . THR B 1 69 ? 51.853 -12.371 -8.336 1.00 24.54 76 THR B C 1
ATOM 4724 O O . THR B 1 69 ? 52.088 -12.905 -9.422 1.00 21.06 76 THR B O 1
ATOM 4728 N N . ASP B 1 70 ? 50.703 -12.519 -7.694 1.00 19.47 77 ASP B N 1
ATOM 4729 C CA . ASP B 1 70 ? 49.508 -13.001 -8.375 1.00 21.12 77 ASP B CA 1
ATOM 4730 C C . ASP B 1 70 ? 48.325 -12.265 -7.756 1.00 21.42 77 ASP B C 1
ATOM 4731 O O . ASP B 1 70 ? 47.982 -12.459 -6.580 1.00 20.78 77 ASP B O 1
ATOM 4736 N N . GLU B 1 71 ? 47.712 -11.403 -8.556 1.00 20.73 78 GLU B N 1
ATOM 4737 C CA . GLU B 1 71 ? 46.788 -10.390 -8.043 1.00 26.75 78 GLU B CA 1
ATOM 4738 C C . GLU B 1 71 ? 45.368 -10.891 -7.888 1.00 24.43 78 GLU B C 1
ATOM 4739 O O . GLU B 1 71 ? 44.953 -11.824 -8.554 1.00 24.50 78 GLU B O 1
ATOM 4745 N N . LEU B 1 72 ? 44.629 -10.257 -6.989 1.00 21.48 79 LEU B N 1
ATOM 4746 C CA . LEU B 1 72 ? 43.188 -10.434 -6.937 1.00 21.02 79 LEU B CA 1
ATOM 4747 C C . LEU B 1 72 ? 42.617 -9.291 -7.762 1.00 25.69 79 LEU B C 1
ATOM 4748 O O . LEU B 1 72 ? 43.149 -8.187 -7.738 1.00 24.20 79 LEU B O 1
ATOM 4753 N N . SER B 1 73 ? 41.537 -9.536 -8.490 1.00 15.32 80 SER B N 1
ATOM 4754 C CA . SER B 1 73 ? 40.880 -8.444 -9.184 1.00 28.44 80 SER B CA 1
ATOM 4755 C C . SER B 1 73 ? 39.398 -8.693 -9.234 1.00 26.62 80 SER B C 1
ATOM 4756 O O . SER B 1 73 ? 38.924 -9.825 -9.067 1.00 22.72 80 SER B O 1
ATOM 4759 N N . GLU B 1 74 ? 38.672 -7.621 -9.505 1.00 17.42 81 GLU B N 1
ATOM 4760 C CA . GLU B 1 74 ? 37.236 -7.677 -9.573 1.00 25.89 81 GLU B CA 1
ATOM 4761 C C . GLU B 1 74 ? 36.758 -8.675 -10.618 1.00 20.98 81 GLU B C 1
ATOM 4762 O O . GLU B 1 74 ? 35.730 -9.313 -10.420 1.00 21.51 81 GLU B O 1
ATOM 4768 N N . ALA B 1 75 ? 37.495 -8.823 -11.726 1.00 21.99 82 ALA B N 1
ATOM 4769 C CA . ALA B 1 75 ? 37.138 -9.831 -12.730 1.00 29.46 82 ALA B CA 1
ATOM 4770 C C . ALA B 1 75 ? 37.271 -11.278 -12.232 1.00 32.80 82 ALA B C 1
ATOM 4771 O O . ALA B 1 75 ? 36.727 -12.205 -12.839 1.00 29.92 82 ALA B O 1
ATOM 4773 N N . GLN B 1 76 ? 38.008 -11.491 -11.151 1.00 30.98 83 GLN B N 1
ATOM 4774 C CA . GLN B 1 76 ? 38.170 -12.859 -10.641 1.00 34.57 83 GLN B CA 1
ATOM 4775 C C . GLN B 1 76 ? 37.117 -13.211 -9.592 1.00 37.85 83 GLN B C 1
ATOM 4776 O O . GLN B 1 76 ? 37.055 -14.331 -9.104 1.00 32.50 83 GLN B O 1
ATOM 4782 N N . ILE B 1 77 ? 36.289 -12.240 -9.249 1.00 28.85 84 ILE B N 1
ATOM 4783 C CA . ILE B 1 77 ? 35.235 -12.446 -8.273 1.00 23.27 84 ILE B CA 1
ATOM 4784 C C . ILE B 1 77 ? 33.955 -12.733 -9.040 1.00 17.89 84 ILE B C 1
ATOM 4785 O O . ILE B 1 77 ? 33.398 -11.850 -9.700 1.00 22.77 84 ILE B O 1
ATOM 4790 N N . MET B 1 78 ? 33.491 -13.971 -8.959 1.00 21.34 85 MET B N 1
ATOM 4791 C CA . MET B 1 78 ? 32.483 -14.467 -9.884 1.00 30.87 85 MET B CA 1
ATOM 4792 C C . MET B 1 78 ? 31.173 -14.777 -9.193 1.00 23.86 85 MET B C 1
ATOM 4793 O O . MET B 1 78 ? 31.155 -15.422 -8.154 1.00 24.45 85 MET B O 1
ATOM 4798 N N . ALA B 1 79 ? 30.078 -14.359 -9.813 1.00 20.92 86 ALA B N 1
ATOM 4799 C CA . ALA B 1 79 ? 28.752 -14.715 -9.349 1.00 23.37 86 ALA B CA 1
ATOM 4800 C C . ALA B 1 79 ? 28.512 -16.207 -9.558 1.00 28.33 86 ALA B C 1
ATOM 4801 O O . ALA B 1 79 ? 28.914 -16.770 -10.567 1.00 33.99 86 ALA B O 1
ATOM 4803 N N . ILE B 1 80 ? 27.869 -16.853 -8.595 1.00 16.01 87 ILE B N 1
ATOM 4804 C CA . ILE B 1 80 ? 27.467 -18.244 -8.773 1.00 23.48 87 ILE B CA 1
ATOM 4805 C C . ILE B 1 80 ? 26.001 -18.381 -8.411 1.00 25.18 87 ILE B C 1
ATOM 4806 O O . ILE B 1 80 ? 25.446 -17.528 -7.701 1.00 22.60 87 ILE B O 1
ATOM 4811 N N . TRP B 1 81 ? 25.361 -19.440 -8.889 1.00 22.53 88 TRP B N 1
ATOM 4812 C CA . TRP B 1 81 ? 23.904 -19.476 -8.852 1.00 29.60 88 TRP B CA 1
ATOM 4813 C C . TRP B 1 81 ? 23.304 -20.861 -8.750 1.00 28.45 88 TRP B C 1
ATOM 4814 O O . TRP B 1 81 ? 22.124 -21.027 -9.034 1.00 34.72 88 TRP B O 1
ATOM 4825 N N . ASN B 1 82 ? 24.097 -21.846 -8.331 1.00 40.18 89 ASN B N 1
ATOM 4826 C CA . ASN B 1 82 ? 23.584 -23.218 -8.194 1.00 32.34 89 ASN B CA 1
ATOM 4827 C C . ASN B 1 82 ? 22.450 -23.299 -7.182 1.00 34.29 89 ASN B C 1
ATOM 4828 O O . ASN B 1 82 ? 22.557 -22.786 -6.062 1.00 43.77 89 ASN B O 1
ATOM 4833 N N . GLU B 1 83 ? 21.363 -23.950 -7.583 1.00 41.68 90 GLU B N 1
ATOM 4834 C CA . GLU B 1 83 ? 20.168 -24.053 -6.756 1.00 39.48 90 GLU B CA 1
ATOM 4835 C C . GLU B 1 83 ? 20.308 -25.120 -5.690 1.00 36.94 90 GLU B C 1
ATOM 4836 O O . GLU B 1 83 ? 19.583 -25.108 -4.697 1.00 39.23 90 GLU B O 1
ATOM 4842 N N . ASN B 1 84 ? 21.220 -26.059 -5.912 1.00 34.39 91 ASN B N 1
ATOM 4843 C CA . ASN B 1 84 ? 21.421 -27.165 -4.983 1.00 39.82 91 ASN B CA 1
ATOM 4844 C C . ASN B 1 84 ? 22.648 -26.943 -4.102 1.00 41.16 91 ASN B C 1
ATOM 4845 O O . ASN B 1 84 ? 23.788 -27.145 -4.550 1.00 36.72 91 ASN B O 1
ATOM 4850 N N . ILE B 1 85 ? 22.427 -26.522 -2.857 1.00 38.22 92 ILE B N 1
ATOM 4851 C CA . ILE B 1 85 ? 23.551 -26.127 -2.010 1.00 48.47 92 ILE B CA 1
ATOM 4852 C C . ILE B 1 85 ? 24.288 -27.341 -1.478 1.00 48.66 92 ILE B C 1
ATOM 4853 O O . ILE B 1 85 ? 25.365 -27.220 -0.898 1.00 53.98 92 ILE B O 1
ATOM 4858 N N . ASP B 1 86 ? 23.704 -28.513 -1.692 1.00 44.36 93 ASP B N 1
ATOM 4859 C CA . ASP B 1 86 ? 24.385 -29.762 -1.390 1.00 59.43 93 ASP B CA 1
ATOM 4860 C C . ASP B 1 86 ? 25.543 -29.973 -2.349 1.00 44.16 93 ASP B C 1
ATOM 4861 O O . ASP B 1 86 ? 26.512 -30.642 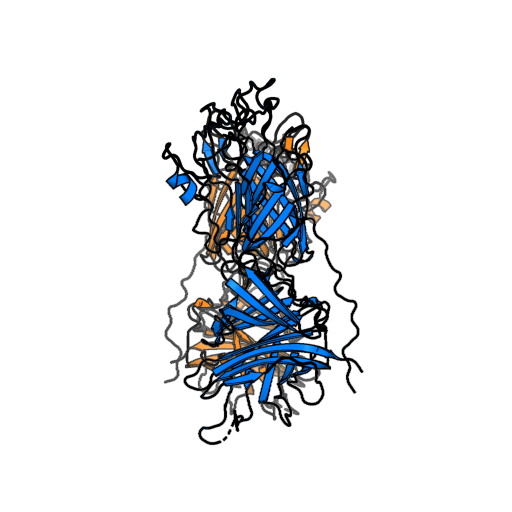-2.005 1.00 46.47 93 ASP B O 1
ATOM 4866 N N . GLU B 1 87 ? 25.439 -29.403 -3.549 1.00 32.34 94 GLU B N 1
ATOM 4867 C CA . GLU B 1 87 ? 26.536 -29.460 -4.508 1.00 39.87 94 GLU B CA 1
ATOM 4868 C C . GLU B 1 87 ? 27.543 -28.350 -4.203 1.00 43.65 94 GLU B C 1
ATOM 4869 O O . GLU B 1 87 ? 27.389 -27.220 -4.657 1.00 43.39 94 GLU B O 1
ATOM 4875 N N . ILE B 1 88 ? 28.568 -28.672 -3.428 1.00 34.97 95 ILE B N 1
ATOM 4876 C CA . ILE B 1 88 ? 29.611 -27.707 -3.118 1.00 24.56 95 ILE B CA 1
ATOM 4877 C C . ILE B 1 88 ? 30.290 -27.253 -4.419 1.00 23.82 95 ILE B C 1
ATOM 4878 O O . ILE B 1 88 ? 30.667 -28.073 -5.252 1.00 24.13 95 ILE B O 1
ATOM 4883 N N . PRO B 1 89 ? 30.444 -25.936 -4.608 1.00 26.46 96 PRO B N 1
ATOM 4884 C CA . PRO B 1 89 ? 31.043 -25.478 -5.867 1.00 24.42 96 PRO B CA 1
ATOM 4885 C C . PRO B 1 89 ? 32.413 -26.091 -6.124 1.00 28.32 96 PRO B C 1
ATOM 4886 O O . PRO B 1 89 ? 33.231 -26.108 -5.224 1.00 22.67 96 PRO B O 1
ATOM 4890 N N . HIS B 1 90 ? 32.644 -26.577 -7.343 1.00 30.64 97 HIS B N 1
ATOM 4891 C CA . HIS B 1 90 ? 33.941 -27.108 -7.756 1.00 33.18 97 HIS B CA 1
ATOM 4892 C C . HIS B 1 90 ? 34.402 -28.417 -7.080 1.00 28.54 97 HIS B C 1
ATOM 4893 O O . HIS B 1 90 ? 35.431 -28.966 -7.463 1.00 27.89 97 HIS B O 1
ATOM 4900 N N . LEU B 1 91 ? 33.653 -28.922 -6.104 1.00 21.90 98 LEU B N 1
ATOM 4901 C CA . LEU B 1 91 ? 34.065 -30.146 -5.408 1.00 27.62 98 LEU B CA 1
ATOM 4902 C C . LEU B 1 91 ? 34.283 -31.325 -6.369 1.00 29.56 98 LEU B C 1
ATOM 4903 O O . LEU B 1 91 ? 35.288 -32.041 -6.278 1.00 26.40 98 LEU B O 1
ATOM 4908 N N . LYS B 1 92 ? 33.353 -31.515 -7.297 1.00 26.68 99 LYS B N 1
ATOM 4909 C CA . LYS B 1 92 ? 33.462 -32.587 -8.278 1.00 27.76 99 LYS B CA 1
ATOM 4910 C C . LYS B 1 92 ? 34.644 -32.355 -9.210 1.00 29.98 99 LYS B C 1
ATOM 4911 O O . LYS B 1 92 ? 35.400 -33.278 -9.491 1.00 31.19 99 LYS B O 1
ATOM 4917 N N . GLU B 1 93 ? 34.792 -31.120 -9.687 1.00 23.07 100 GLU B N 1
ATOM 4918 C CA . GLU B 1 93 ? 35.923 -30.764 -10.542 1.00 36.83 100 GLU B CA 1
ATOM 4919 C C . GLU B 1 93 ? 37.251 -31.075 -9.861 1.00 27.67 100 GLU B C 1
ATOM 4920 O O . GLU B 1 93 ? 38.124 -31.644 -10.486 1.00 26.50 100 GLU B O 1
ATOM 4926 N N . LEU B 1 94 ? 37.410 -30.654 -8.603 1.00 25.69 101 LEU B N 1
ATOM 4927 C CA . LEU B 1 94 ? 38.652 -30.887 -7.863 1.00 24.83 101 LEU B CA 1
ATOM 4928 C C . LEU B 1 94 ? 38.904 -32.393 -7.690 1.00 19.94 101 LEU B C 1
ATOM 4929 O O . LEU B 1 94 ? 40.029 -32.870 -7.848 1.00 26.48 101 LEU B O 1
ATOM 4934 N N . ASN B 1 95 ? 37.854 -33.141 -7.375 1.00 22.46 102 ASN B N 1
ATOM 4935 C CA . ASN B 1 95 ? 37.977 -34.597 -7.256 1.00 25.74 102 ASN B CA 1
ATOM 4936 C C . ASN B 1 95 ? 38.399 -35.289 -8.549 1.00 33.83 102 ASN B C 1
ATOM 4937 O O . ASN B 1 95 ? 39.226 -36.191 -8.515 1.00 28.05 102 ASN B O 1
ATOM 4942 N N . ASP B 1 96 ? 37.867 -34.846 -9.690 1.00 26.09 103 ASP B N 1
ATOM 4943 C CA . ASP B 1 96 ? 38.242 -35.444 -10.971 1.00 31.63 103 ASP B CA 1
ATOM 4944 C C . ASP B 1 96 ? 39.712 -35.242 -11.340 1.00 31.68 103 ASP B C 1
ATOM 4945 O O . ASP B 1 96 ? 40.295 -36.114 -11.950 1.00 30.34 103 ASP B O 1
ATOM 4950 N N . LYS B 1 97 ? 40.316 -34.113 -10.964 1.00 30.02 104 LYS B N 1
ATOM 4951 C CA . LYS B 1 97 ? 41.688 -33.838 -11.400 1.00 29.08 104 LYS B CA 1
ATOM 4952 C C . LYS B 1 97 ? 42.779 -34.075 -10.344 1.00 31.99 104 LYS B C 1
ATOM 4953 O O . LYS B 1 97 ? 43.963 -33.899 -10.634 1.00 28.82 104 LYS B O 1
ATOM 4959 N N . THR B 1 98 ? 42.383 -34.443 -9.125 1.00 30.41 105 THR B N 1
ATOM 4960 C CA . THR B 1 98 ? 43.322 -34.514 -8.008 1.00 26.09 105 THR B CA 1
ATOM 4961 C C . THR B 1 98 ? 44.286 -35.681 -8.162 1.00 23.56 105 THR B C 1
ATOM 4962 O O . THR B 1 98 ? 43.894 -36.768 -8.601 1.00 20.79 105 THR B O 1
ATOM 4966 N N . THR B 1 99 ? 45.547 -35.458 -7.811 1.00 22.11 106 THR B N 1
ATOM 4967 C CA . THR B 1 99 ? 46.479 -36.576 -7.695 1.00 23.17 106 THR B CA 1
ATOM 4968 C C . THR B 1 99 ? 46.871 -36.747 -6.234 1.00 18.82 106 THR B C 1
ATOM 4969 O O . THR B 1 99 ? 47.673 -37.629 -5.910 1.00 19.05 106 THR B O 1
ATOM 4973 N N . SER B 1 100 ? 46.312 -35.895 -5.367 1.00 20.01 107 SER B N 1
ATOM 4974 C CA . SER B 1 100 ? 46.649 -35.928 -3.941 1.00 21.30 107 SER B CA 1
ATOM 4975 C C . SER B 1 100 ? 45.685 -36.824 -3.174 1.00 26.93 107 SER B C 1
ATOM 4976 O O . SER B 1 100 ? 46.068 -37.507 -2.219 1.00 18.53 107 SER B O 1
ATOM 4979 N N . GLY B 1 101 ? 44.425 -36.820 -3.598 1.00 18.91 108 GLY B N 1
ATOM 4980 C CA . GLY B 1 101 ? 43.371 -37.454 -2.833 1.00 17.91 108 GLY B CA 1
ATOM 4981 C C . GLY B 1 101 ? 43.076 -36.667 -1.561 1.00 26.92 108 GLY B C 1
ATOM 4982 O O . GLY B 1 101 ? 42.450 -37.181 -0.642 1.00 28.62 108 GLY B O 1
ATOM 4983 N N . LEU B 1 102 ? 43.526 -35.416 -1.499 1.00 18.93 109 LEU B N 1
ATOM 4984 C CA . LEU B 1 102 ? 43.348 -34.624 -0.281 1.00 19.65 109 LEU B CA 1
ATOM 4985 C C . LEU B 1 102 ? 42.418 -33.457 -0.542 1.00 21.85 109 LEU B C 1
ATOM 4986 O O . LEU B 1 102 ? 42.860 -32.325 -0.709 1.00 23.13 109 LEU B O 1
ATOM 4991 N N . ILE B 1 103 ? 41.123 -33.740 -0.578 1.00 19.15 110 ILE B N 1
ATOM 4992 C CA . ILE B 1 103 ? 40.123 -32.734 -0.934 1.00 20.91 110 ILE B CA 1
ATOM 4993 C C . ILE B 1 103 ? 39.299 -32.401 0.307 1.00 25.98 110 ILE B C 1
ATOM 4994 O O . ILE B 1 103 ? 38.740 -33.291 0.964 1.00 22.13 110 ILE B O 1
ATOM 4999 N N . TYR B 1 104 ? 39.203 -31.118 0.618 1.00 13.70 111 TYR B N 1
ATOM 5000 C CA . TYR B 1 104 ? 38.531 -30.680 1.830 1.00 15.93 111 TYR B CA 1
ATOM 5001 C C . TYR B 1 104 ? 37.603 -29.505 1.528 1.00 29.05 111 TYR B C 1
ATOM 5002 O O . TYR B 1 104 ? 37.831 -28.745 0.581 1.00 20.91 111 TYR B O 1
ATOM 5011 N N . HIS B 1 105 ? 36.567 -29.335 2.344 1.00 23.89 112 HIS B N 1
ATOM 5012 C CA . HIS B 1 105 ? 35.802 -28.085 2.293 1.00 24.42 112 HIS B CA 1
ATOM 5013 C C . HIS B 1 105 ? 35.217 -27.717 3.653 1.00 23.43 112 HIS B C 1
ATOM 5014 O O . HIS B 1 105 ? 35.107 -28.553 4.550 1.00 18.49 112 HIS B O 1
ATOM 5021 N N . SER B 1 106 ? 34.865 -26.448 3.796 1.00 16.34 113 SER B N 1
ATOM 5022 C CA . SER B 1 106 ? 34.523 -25.867 5.084 1.00 18.84 113 SER B CA 1
ATOM 5023 C C . SER B 1 106 ? 33.248 -26.441 5.734 1.00 11.76 113 SER B C 1
ATOM 5024 O O . SER B 1 106 ? 32.982 -26.168 6.892 1.00 23.58 113 SER B O 1
ATOM 5027 N N . HIS B 1 107 ? 32.447 -27.187 4.981 1.00 18.90 114 HIS B N 1
ATOM 5028 C CA . HIS B 1 107 ? 31.280 -27.849 5.562 1.00 17.68 114 HIS B CA 1
ATOM 5029 C C . HIS B 1 107 ? 31.443 -29.380 5.660 1.00 21.23 114 HIS B C 1
ATOM 5030 O O . HIS B 1 107 ? 30.463 -30.078 5.898 1.00 25.48 114 HIS B O 1
ATOM 5037 N N . ASP B 1 108 ? 32.663 -29.893 5.478 1.00 20.38 115 ASP B N 1
ATOM 5038 C CA . ASP B 1 108 ? 32.852 -31.340 5.351 1.00 20.70 115 ASP B CA 1
ATOM 5039 C C . ASP B 1 108 ? 32.749 -32.088 6.697 1.00 23.80 115 ASP B C 1
ATOM 5040 O O . ASP B 1 108 ? 32.770 -33.306 6.739 1.00 23.38 115 ASP B O 1
ATOM 5045 N N . GLY B 1 109 ? 32.653 -31.340 7.788 1.00 26.15 116 GLY B N 1
ATOM 5046 C CA . GLY B 1 109 ? 32.436 -31.924 9.102 1.00 22.09 116 GLY B CA 1
ATOM 5047 C C . GLY B 1 109 ? 33.588 -32.711 9.700 1.00 28.86 116 GLY B C 1
ATOM 5048 O O . GLY B 1 109 ? 33.389 -33.390 10.692 1.00 29.35 116 GLY B O 1
ATOM 5049 N N . LYS B 1 110 ? 34.786 -32.614 9.128 1.00 28.28 117 LYS B N 1
ATOM 5050 C CA . LYS B 1 110 ? 35.888 -33.481 9.559 1.00 30.93 117 LYS B CA 1
ATOM 5051 C C . LYS B 1 110 ? 36.710 -32.914 10.716 1.00 30.78 117 LYS B C 1
ATOM 5052 O O . LYS B 1 110 ? 37.542 -33.614 11.282 1.00 28.63 117 LYS B O 1
ATOM 5058 N N . GLN B 1 111 ? 36.478 -31.646 11.046 1.00 23.08 118 GLN B N 1
ATOM 5059 C CA . GLN B 1 111 ? 37.073 -30.996 12.222 1.00 31.99 118 GLN B CA 1
ATOM 5060 C C . GLN B 1 111 ? 36.034 -30.063 12.807 1.00 24.29 118 GLN B C 1
ATOM 5061 O O . GLN B 1 111 ? 35.078 -29.688 12.116 1.00 27.07 118 GLN B O 1
ATOM 5067 N N . GLU B 1 112 ? 36.217 -29.655 14.058 1.00 24.57 119 GLU B N 1
ATOM 5068 C CA . GLU B 1 112 ? 35.243 -28.751 14.688 1.00 20.12 119 GLU B CA 1
ATOM 5069 C C . GLU B 1 112 ? 34.980 -27.505 13.832 1.00 26.16 119 GLU B C 1
ATOM 5070 O O . GLU B 1 112 ? 33.835 -27.109 13.643 1.00 25.52 119 GLU B O 1
ATOM 5076 N N . ASP B 1 113 ? 36.033 -26.904 13.289 1.00 17.78 120 ASP B N 1
ATOM 5077 C CA . ASP B 1 113 ? 35.846 -25.679 12.496 1.00 18.67 120 ASP B CA 1
ATOM 5078 C C . ASP B 1 113 ? 35.145 -25.931 11.149 1.00 26.15 120 ASP B C 1
ATOM 5079 O O . ASP B 1 113 ? 34.781 -24.994 10.438 1.00 23.97 120 ASP B O 1
ATOM 5084 N N . LYS B 1 114 ? 34.933 -27.196 10.810 1.00 15.97 121 LYS B N 1
ATOM 5085 C CA . LYS B 1 114 ? 34.243 -27.517 9.559 1.00 21.62 121 LYS B CA 1
ATOM 5086 C C . LYS B 1 114 ? 32.862 -28.131 9.814 1.00 24.85 121 LYS B C 1
ATOM 5087 O O . LYS B 1 114 ? 32.218 -28.653 8.906 1.00 26.03 121 LYS B O 1
ATOM 5093 N N . LYS B 1 115 ? 32.411 -28.045 11.064 1.00 25.41 122 LYS B N 1
ATOM 5094 C CA . LYS B 1 115 ? 31.041 -28.414 11.425 1.00 25.66 122 LYS B CA 1
ATOM 5095 C C . LYS B 1 115 ? 30.230 -27.132 11.517 1.00 26.69 122 LYS B C 1
ATOM 5096 O O . LYS B 1 115 ? 30.315 -26.401 12.497 1.00 28.26 122 LYS B O 1
ATOM 5102 N N . ARG B 1 116 ? 29.477 -26.843 10.466 1.00 25.52 123 ARG B N 1
ATOM 5103 C CA . ARG B 1 116 ? 28.809 -25.555 10.341 1.00 20.72 123 ARG B CA 1
ATOM 5104 C C . ARG B 1 116 ? 27.358 -25.817 9.978 1.00 31.72 123 ARG B C 1
ATOM 5105 O O . ARG B 1 116 ? 27.017 -26.086 8.828 1.00 32.37 123 ARG B O 1
ATOM 5113 N N . ASN B 1 117 ? 26.507 -25.743 10.982 1.00 27.07 124 ASN B N 1
ATOM 5114 C CA A ASN B 1 117 ? 25.116 -26.146 10.843 0.53 36.20 124 ASN B CA 1
ATOM 5115 C CA B ASN B 1 117 ? 25.129 -26.154 10.818 0.47 36.07 124 ASN B CA 1
ATOM 5116 C C . ASN B 1 117 ? 24.244 -25.030 10.289 1.00 35.98 124 ASN B C 1
ATOM 5117 O O . ASN B 1 117 ? 23.576 -24.331 11.050 1.00 32.68 124 ASN B O 1
ATOM 5126 N N . LEU B 1 118 ? 24.262 -24.861 8.966 1.00 27.68 125 LEU B N 1
ATOM 5127 C CA . LEU B 1 118 ? 23.393 -23.898 8.297 1.00 26.28 125 LEU B CA 1
ATOM 5128 C C . LEU B 1 118 ? 22.408 -24.650 7.415 1.00 32.38 125 LEU B C 1
ATOM 5129 O O . LEU B 1 118 ? 22.732 -25.711 6.862 1.00 28.78 125 LEU B O 1
ATOM 5134 N N . GLN B 1 119 ? 21.209 -24.104 7.262 1.00 25.57 126 GLN B N 1
ATOM 5135 C CA . GLN B 1 119 ? 20.192 -24.795 6.478 1.00 30.40 126 GLN B CA 1
ATOM 5136 C C . GLN B 1 119 ? 20.056 -24.219 5.076 1.00 29.44 126 GLN B C 1
ATOM 5137 O O . GLN B 1 119 ? 19.739 -24.934 4.129 1.00 33.11 126 GLN B O 1
ATOM 5143 N N . TYR B 1 120 ? 20.299 -22.922 4.941 1.00 23.09 127 TYR B N 1
ATOM 5144 C CA . TYR B 1 120 ? 20.062 -22.249 3.673 1.00 27.03 127 TYR B CA 1
ATOM 5145 C C . TYR B 1 120 ? 21.333 -21.733 3.013 1.00 26.63 127 TYR B C 1
ATOM 5146 O O . TYR B 1 120 ? 21.310 -21.285 1.868 1.00 28.55 127 TYR B O 1
ATOM 5155 N N . VAL B 1 121 ? 22.435 -21.780 3.744 1.00 24.80 128 VAL B N 1
ATOM 5156 C CA . VAL B 1 121 ? 23.675 -21.172 3.276 1.00 19.04 128 VAL B CA 1
ATOM 5157 C C . VAL B 1 121 ? 24.867 -22.129 3.354 1.00 21.64 128 VAL B C 1
ATOM 5158 O O . VAL B 1 121 ? 24.926 -22.967 4.245 1.00 21.92 128 VAL B O 1
ATOM 5162 N N . ARG B 1 122 ? 25.789 -22.012 2.394 1.00 21.58 129 ARG B N 1
ATOM 5163 C CA . ARG B 1 122 ? 27.087 -22.667 2.465 1.00 15.59 129 ARG B CA 1
ATOM 5164 C C . ARG B 1 122 ? 28.150 -21.611 2.242 1.00 23.88 129 ARG B C 1
ATOM 5165 O O . ARG B 1 122 ? 27.971 -20.725 1.401 1.00 17.68 129 ARG B O 1
ATOM 5173 N N . SER B 1 123 ? 29.257 -21.675 2.979 1.00 16.71 130 SER B N 1
ATOM 5174 C CA . SER B 1 123 ? 30.331 -20.721 2.724 1.00 12.18 130 SER B CA 1
ATOM 5175 C C . SER B 1 123 ? 31.661 -21.232 3.226 1.00 16.03 130 SER B C 1
ATOM 5176 O O . SER B 1 123 ? 31.714 -22.177 4.010 1.00 17.16 130 SER B O 1
ATOM 5179 N N . GLY B 1 124 ? 32.721 -20.559 2.784 1.00 17.34 131 GLY B N 1
ATOM 5180 C CA . GLY B 1 124 ? 34.065 -20.797 3.265 1.00 14.53 131 GLY B CA 1
ATOM 5181 C C . GLY B 1 124 ? 34.998 -21.104 2.118 1.00 23.46 131 GLY B C 1
ATOM 5182 O O . GLY B 1 124 ? 35.368 -20.226 1.336 1.00 13.29 131 GLY B O 1
ATOM 5183 N N . TYR B 1 125 ? 35.373 -22.372 2.000 1.00 15.14 132 TYR B N 1
ATOM 5184 C CA . TYR B 1 125 ? 36.383 -22.752 1.025 1.00 9.87 132 TYR B CA 1
ATOM 5185 C C . TYR B 1 125 ? 36.196 -24.204 0.609 1.00 18.72 132 TYR B C 1
ATOM 5186 O O . TYR B 1 125 ? 35.531 -25.000 1.285 1.00 20.93 132 TYR B O 1
ATOM 5195 N N . VAL B 1 126 ? 36.756 -24.512 -0.545 1.00 19.56 133 VAL B N 1
ATOM 5196 C CA A VAL B 1 126 ? 36.790 -25.870 -1.073 0.34 15.05 133 VAL B CA 1
ATOM 5197 C CA B VAL B 1 126 ? 36.789 -25.866 -1.054 0.66 15.95 133 VAL B CA 1
ATOM 5198 C C . VAL B 1 126 ? 38.120 -25.953 -1.782 1.00 21.34 133 VAL B C 1
ATOM 5199 O O . VAL B 1 126 ? 38.471 -25.064 -2.556 1.00 19.63 133 VAL B O 1
ATOM 5206 N N . PHE B 1 127 ? 38.895 -26.986 -1.494 1.00 16.14 134 PHE B N 1
ATOM 5207 C CA . PHE B 1 127 ? 40.244 -26.991 -2.043 1.00 23.91 134 PHE B CA 1
ATOM 5208 C C . PHE B 1 127 ? 40.910 -28.363 -2.073 1.00 31.71 134 PHE B C 1
ATOM 5209 O O . PHE B 1 127 ? 40.504 -29.310 -1.362 1.00 18.80 134 PHE B O 1
ATOM 5217 N N . ASP B 1 128 ? 41.933 -28.447 -2.916 1.00 19.60 135 ASP B N 1
ATOM 5218 C CA . ASP B 1 128 ? 42.838 -29.580 -2.965 1.00 20.81 135 ASP B CA 1
ATOM 5219 C C . ASP B 1 128 ? 44.107 -29.131 -2.223 1.00 24.01 135 ASP B C 1
ATOM 5220 O O . ASP B 1 128 ? 44.688 -28.104 -2.549 1.00 20.96 135 ASP B O 1
ATOM 5225 N N . GLU B 1 129 ? 44.527 -29.884 -1.217 1.00 20.77 136 GLU B N 1
ATOM 5226 C CA . GLU B 1 129 ? 45.682 -29.485 -0.419 1.00 16.52 136 GLU B CA 1
ATOM 5227 C C . GLU B 1 129 ? 46.959 -29.295 -1.235 1.00 19.83 136 GLU B C 1
ATOM 5228 O O . GLU B 1 129 ? 47.806 -28.478 -0.889 1.00 17.71 136 GLU B O 1
ATOM 5234 N N . SER B 1 130 ? 47.129 -30.087 -2.288 1.00 16.80 137 SER B N 1
ATOM 5235 C CA . SER B 1 130 ? 48.390 -30.061 -3.019 1.00 25.14 137 SER B CA 1
ATOM 5236 C C . SER B 1 130 ? 48.195 -30.504 -4.451 1.00 27.20 137 SER B C 1
ATOM 5237 O O . SER B 1 130 ? 48.114 -31.706 -4.757 1.00 28.90 137 SER B O 1
ATOM 5240 N N . TYR B 1 131 ? 48.149 -29.515 -5.330 1.00 22.49 138 TYR B N 1
ATOM 5241 C CA . TYR B 1 131 ? 47.891 -29.742 -6.740 1.00 14.56 138 TYR B CA 1
ATOM 5242 C C . TYR B 1 131 ? 48.857 -28.967 -7.637 1.00 23.39 138 TYR B C 1
ATOM 5243 O O . TYR B 1 131 ? 49.027 -27.764 -7.500 1.00 18.26 138 TYR B O 1
ATOM 5252 N N . SER B 1 132 ? 49.457 -29.668 -8.579 1.00 17.28 139 SER B N 1
ATOM 5253 C CA . SER B 1 132 ? 50.537 -29.123 -9.374 1.00 21.99 139 SER B CA 1
ATOM 5254 C C . SER B 1 132 ? 50.023 -28.817 -10.766 1.00 25.89 139 SER B C 1
ATOM 5255 O O . SER B 1 132 ? 49.502 -29.692 -11.443 1.00 27.51 139 SER B O 1
ATOM 5258 N N . GLU B 1 133 ? 50.132 -27.568 -11.187 1.00 28.98 140 GLU B N 1
ATOM 5259 C CA . GLU B 1 133 ? 49.836 -27.234 -12.574 1.00 23.07 140 GLU B CA 1
ATOM 5260 C C . GLU B 1 133 ? 51.120 -26.843 -13.295 1.00 32.28 140 GLU B C 1
ATOM 5261 O O . GLU B 1 133 ? 51.780 -25.879 -12.917 1.00 32.02 140 GLU B O 1
ATOM 5267 N N A ILE B 1 134 ? 51.483 -27.575 -14.346 0.24 30.40 141 ILE B N 1
ATOM 5268 N N B ILE B 1 134 ? 51.462 -27.624 -14.312 0.76 29.46 141 ILE B N 1
ATOM 5269 C CA A ILE B 1 134 ? 52.683 -27.227 -15.113 0.24 31.59 141 ILE B CA 1
ATOM 5270 C CA B ILE B 1 134 ? 52.597 -27.326 -15.161 0.76 32.50 141 ILE B CA 1
ATOM 5271 C C A ILE B 1 134 ? 52.468 -27.284 -16.631 0.24 37.50 141 ILE B C 1
ATOM 5272 C C B ILE B 1 134 ? 52.100 -27.268 -16.591 0.76 38.10 141 ILE B C 1
ATOM 5273 O O A ILE B 1 134 ? 52.505 -28.356 -17.238 0.24 38.45 141 ILE B O 1
ATOM 5274 O O B ILE B 1 134 ? 51.570 -28.251 -17.105 0.76 38.85 141 ILE B O 1
ATOM 5283 N N . VAL B 1 135 ? 52.251 -26.109 -17.224 1.00 44.26 142 VAL B N 1
ATOM 5284 C CA . VAL B 1 135 ? 51.917 -25.961 -18.639 1.00 32.62 142 VAL B CA 1
ATOM 5285 C C . VAL B 1 135 ? 53.152 -25.689 -19.516 1.00 51.06 142 VAL B C 1
ATOM 5286 O O . VAL B 1 135 ? 53.968 -24.806 -19.221 1.00 37.95 142 VAL B O 1
ATOM 5290 N N . LYS B 1 136 ? 53.277 -26.442 -20.605 1.00 45.65 143 LYS B N 1
ATOM 5291 C CA . LYS B 1 136 ? 54.401 -26.278 -21.522 1.00 49.38 143 LYS B CA 1
ATOM 5292 C C . LYS B 1 136 ? 53.923 -25.749 -22.878 1.00 51.94 143 LYS B C 1
ATOM 5293 O O . LYS B 1 136 ? 52.770 -25.931 -23.254 1.00 48.96 143 LYS B O 1
ATOM 5299 N N . ASN B 1 137 ? 54.795 -25.067 -23.607 1.00 57.74 144 ASN B N 1
ATOM 5300 C CA . ASN B 1 137 ? 54.382 -24.539 -24.905 1.00 66.61 144 ASN B CA 1
ATOM 5301 C C . ASN B 1 137 ? 54.605 -25.553 -26.032 1.00 64.41 144 ASN B C 1
ATOM 5302 O O . ASN B 1 137 ? 54.916 -26.717 -25.771 1.00 54.81 144 ASN B O 1
ATOM 5307 N N . LYS B 1 138 ? 54.429 -25.118 -27.277 1.00 69.68 145 LYS B N 1
ATOM 5308 C CA . LYS B 1 138 ? 54.621 -26.007 -28.418 1.00 66.73 145 LYS B CA 1
ATOM 5309 C C . LYS B 1 138 ? 56.013 -26.638 -28.356 1.00 76.83 145 LYS B C 1
ATOM 5310 O O . LYS B 1 138 ? 56.171 -27.851 -28.504 1.00 87.56 145 LYS B O 1
ATOM 5316 N N . ASN B 1 139 ? 57.015 -25.797 -28.122 1.00 71.97 146 ASN B N 1
ATOM 5317 C CA . ASN B 1 139 ? 58.402 -26.223 -28.013 1.00 74.80 146 ASN B CA 1
ATOM 5318 C C . ASN B 1 139 ? 58.633 -27.046 -26.747 1.00 70.43 146 ASN B C 1
ATOM 5319 O O . ASN B 1 139 ? 59.739 -27.508 -26.480 1.00 62.80 146 ASN B O 1
ATOM 5324 N N . GLY B 1 140 ? 57.577 -27.224 -25.962 1.00 84.56 147 GLY B N 1
ATOM 5325 C CA . GLY B 1 140 ? 57.659 -28.012 -24.747 1.00 85.61 147 GLY B CA 1
ATOM 5326 C C . GLY B 1 140 ? 58.465 -27.355 -23.642 1.00 76.86 147 GLY B C 1
ATOM 5327 O O . GLY B 1 140 ? 59.136 -28.030 -22.860 1.00 72.02 147 GLY B O 1
ATOM 5328 N N . VAL B 1 141 ? 58.412 -26.030 -23.580 1.00 62.49 148 VAL B N 1
ATOM 5329 C CA . VAL B 1 141 ? 59.055 -25.304 -22.491 1.00 62.79 148 VAL B CA 1
ATOM 5330 C C . VAL B 1 141 ? 57.975 -24.906 -21.478 1.00 45.28 148 VAL B C 1
ATOM 5331 O O . VAL B 1 141 ? 56.873 -24.511 -21.869 1.00 37.71 148 VAL B O 1
ATOM 5335 N N . PRO B 1 142 ? 58.268 -25.068 -20.174 1.00 44.48 149 PRO B N 1
ATOM 5336 C CA . PRO B 1 142 ? 57.297 -24.828 -19.098 1.00 42.47 149 PRO B CA 1
ATOM 5337 C C . PRO B 1 142 ? 57.165 -23.337 -18.808 1.00 35.05 149 PRO B C 1
ATOM 5338 O O . PRO B 1 142 ? 58.133 -22.748 -18.324 1.00 30.66 149 PRO B O 1
ATOM 5342 N N . TYR B 1 143 ? 56.003 -22.745 -19.082 1.00 27.60 150 TYR B N 1
ATOM 5343 C CA . TYR B 1 143 ? 55.811 -21.306 -18.853 1.00 37.76 150 TYR B CA 1
ATOM 5344 C C . TYR B 1 143 ? 54.770 -21.039 -17.778 1.00 19.40 150 TYR B C 1
ATOM 5345 O O . TYR B 1 143 ? 54.504 -19.892 -17.409 1.00 23.79 150 TYR B O 1
ATOM 5354 N N . ILE B 1 144 ? 54.181 -22.110 -17.262 1.00 21.27 151 ILE B N 1
ATOM 5355 C CA . ILE B 1 144 ? 53.347 -22.009 -16.068 1.00 28.49 151 ILE B CA 1
ATOM 5356 C C . ILE B 1 144 ? 53.696 -23.140 -15.117 1.00 27.42 151 ILE B C 1
ATOM 5357 O O . ILE B 1 144 ? 53.723 -24.317 -15.511 1.00 29.20 151 ILE B O 1
ATOM 5362 N N . PHE B 1 145 ? 53.992 -22.772 -13.880 1.00 25.64 152 PHE B N 1
ATOM 5363 C CA . PHE B 1 145 ? 54.259 -23.737 -12.818 1.00 27.73 152 PHE B CA 1
ATOM 5364 C C . PHE B 1 145 ? 53.706 -23.220 -11.504 1.00 26.78 152 PHE B C 1
ATOM 5365 O O . PHE B 1 145 ? 54.258 -22.308 -10.906 1.00 23.05 152 PHE B O 1
ATOM 5373 N N . LYS B 1 146 ? 52.594 -23.803 -11.073 1.00 25.50 153 LYS B N 1
ATOM 5374 C CA . LYS B 1 146 ? 51.990 -23.456 -9.802 1.00 21.48 153 LYS B CA 1
ATOM 5375 C C . LYS B 1 146 ? 51.816 -24.744 -8.994 1.00 26.18 153 LYS B C 1
ATOM 5376 O O . LYS B 1 146 ? 51.665 -25.816 -9.574 1.00 23.55 153 LYS B O 1
ATOM 5382 N N . ASN B 1 147 ? 51.848 -24.644 -7.670 1.00 21.95 154 ASN B N 1
ATOM 5383 C CA . ASN B 1 147 ? 51.758 -25.832 -6.828 1.00 22.80 154 ASN B CA 1
ATOM 5384 C C . ASN B 1 147 ? 51.229 -25.503 -5.441 1.00 24.23 154 ASN B C 1
ATOM 5385 O O . ASN B 1 147 ? 51.219 -24.342 -5.040 1.00 23.46 154 ASN B O 1
ATOM 5390 N N . GLY B 1 148 ? 50.758 -26.518 -4.719 1.00 16.05 155 GLY B N 1
ATOM 5391 C CA . GLY B 1 148 ? 50.228 -26.293 -3.384 1.00 16.13 155 GLY B CA 1
ATOM 5392 C C . GLY B 1 148 ? 48.706 -26.205 -3.396 1.00 16.99 155 GLY B C 1
ATOM 5393 O O . GLY B 1 148 ? 48.055 -26.798 -4.253 1.00 16.79 155 GLY B O 1
ATOM 5394 N N . ILE B 1 149 ? 48.142 -25.472 -2.446 1.00 17.22 156 ILE B N 1
ATOM 5395 C CA . ILE B 1 149 ? 46.682 -25.355 -2.336 1.00 21.10 156 ILE B CA 1
ATOM 5396 C C . ILE B 1 149 ? 46.042 -24.858 -3.623 1.00 17.67 156 ILE B C 1
ATOM 5397 O O . ILE B 1 149 ? 46.501 -23.894 -4.230 1.00 19.54 156 ILE B O 1
ATOM 5402 N N . ASP B 1 150 ? 45.000 -25.553 -4.064 1.00 17.13 157 ASP B N 1
ATOM 5403 C CA . ASP B 1 150 ? 44.227 -25.102 -5.219 1.00 18.96 157 ASP B CA 1
ATOM 5404 C C . ASP B 1 150 ? 42.748 -25.156 -4.881 1.00 19.03 157 ASP B C 1
ATOM 5405 O O . ASP B 1 150 ? 42.247 -26.211 -4.504 1.00 14.40 157 ASP B O 1
ATOM 5410 N N . GLY B 1 151 ? 42.038 -24.030 -4.998 1.00 10.67 158 GLY B N 1
ATOM 5411 C CA . GLY B 1 151 ? 40.642 -24.043 -4.635 1.00 23.55 158 GLY B CA 1
ATOM 5412 C C . GLY B 1 151 ? 40.010 -22.672 -4.647 1.00 18.15 158 GLY B C 1
ATOM 5413 O O . GLY B 1 151 ? 40.499 -21.771 -5.309 1.00 16.66 158 GLY B O 1
ATOM 5414 N N . TYR B 1 152 ? 38.932 -22.522 -3.880 1.00 18.79 159 TYR B N 1
ATOM 5415 C CA . TYR B 1 152 ? 38.087 -21.337 -3.953 1.00 16.18 159 TYR B CA 1
ATOM 5416 C C . TYR B 1 152 ? 37.611 -20.878 -2.592 1.00 15.21 159 TYR B C 1
ATOM 5417 O O . TYR B 1 152 ? 37.457 -21.680 -1.667 1.00 15.29 159 TYR B O 1
ATOM 5426 N N . ILE B 1 153 ? 37.419 -19.576 -2.463 1.00 17.30 160 ILE B N 1
ATOM 5427 C CA . ILE B 1 153 ? 36.712 -19.011 -1.320 1.00 12.53 160 ILE B CA 1
ATOM 5428 C C . ILE B 1 153 ? 35.329 -18.645 -1.851 1.00 18.41 160 ILE B C 1
ATOM 5429 O O . ILE B 1 153 ? 35.217 -18.134 -2.957 1.00 18.31 160 ILE B O 1
ATOM 5434 N N . TYR B 1 154 ? 34.266 -18.909 -1.103 1.00 18.78 161 TYR B N 1
ATOM 5435 C CA . TYR B 1 154 ? 32.948 -18.617 -1.656 1.00 15.87 161 TYR B CA 1
ATOM 5436 C C . TYR B 1 154 ? 31.896 -18.435 -0.579 1.00 19.64 161 TYR B C 1
ATOM 5437 O O . TYR B 1 154 ? 32.119 -18.779 0.580 1.00 20.31 161 TYR B O 1
ATOM 5446 N N . TYR B 1 155 ? 30.748 -17.895 -0.979 1.00 12.50 162 TYR B N 1
ATOM 5447 C CA . TYR B 1 155 ? 29.503 -18.142 -0.250 1.00 12.82 162 TYR B CA 1
ATOM 5448 C C . TYR B 1 155 ? 28.392 -18.420 -1.260 1.00 17.13 162 TYR B C 1
ATOM 5449 O O . TYR B 1 155 ? 28.464 -17.977 -2.416 1.00 17.47 162 TYR B O 1
ATOM 5458 N N . LEU B 1 156 ? 27.381 -19.163 -0.828 1.00 16.47 163 LEU B N 1
ATOM 5459 C CA . LEU B 1 156 ? 26.237 -19.469 -1.677 1.00 18.95 163 LEU B CA 1
ATOM 5460 C C . LEU B 1 156 ? 25.005 -19.638 -0.796 1.00 27.09 163 LEU B C 1
ATOM 5461 O O . LEU B 1 156 ? 25.032 -20.380 0.174 1.00 24.57 163 LEU B O 1
ATOM 5466 N N . GLY B 1 157 ? 23.929 -18.950 -1.143 1.00 18.54 164 GLY B N 1
ATOM 5467 C CA . GLY B 1 157 ? 22.704 -19.044 -0.380 1.00 25.43 164 GLY B CA 1
ATOM 5468 C C . GLY B 1 157 ? 21.533 -19.448 -1.249 1.00 29.14 164 GLY B C 1
ATOM 5469 O O . GLY B 1 157 ? 21.575 -19.318 -2.477 1.00 27.93 164 GLY B O 1
ATOM 5470 N N . THR B 1 158 ? 20.485 -19.945 -0.609 1.00 22.77 165 THR B N 1
ATOM 5471 C CA . THR B 1 158 ? 19.284 -20.324 -1.332 1.00 23.63 165 THR B CA 1
ATOM 5472 C C . THR B 1 158 ? 18.087 -19.661 -0.658 1.00 31.04 165 THR B C 1
ATOM 5473 O O . THR B 1 158 ? 18.137 -19.321 0.529 1.00 32.72 165 THR B O 1
ATOM 5477 N N . SER B 1 159 ? 17.022 -19.460 -1.423 1.00 28.30 166 SER B N 1
ATOM 5478 C CA . SER B 1 159 ? 15.799 -18.846 -0.909 1.00 27.06 166 SER B CA 1
ATOM 5479 C C . SER B 1 159 ? 16.008 -17.445 -0.326 1.00 36.25 166 SER B C 1
ATOM 5480 O O . SER B 1 159 ? 15.853 -17.240 0.878 1.00 24.80 166 SER B O 1
ATOM 5483 N N . PRO B 1 160 ? 16.369 -16.471 -1.179 1.00 33.96 167 PRO B N 1
ATOM 5484 C CA . PRO B 1 160 ? 16.565 -15.098 -0.691 1.00 28.23 167 PRO B CA 1
ATOM 5485 C C . PRO B 1 160 ? 15.296 -14.615 0.005 1.00 32.86 167 PRO B C 1
ATOM 5486 O O . PRO B 1 160 ? 14.205 -14.721 -0.548 1.00 29.96 167 PRO B O 1
ATOM 5490 N N . SER B 1 161 ? 15.446 -14.076 1.207 1.00 23.40 168 SER B N 1
ATOM 5491 C CA . SER B 1 161 ? 14.323 -13.941 2.130 1.00 23.57 168 SER B CA 1
ATOM 5492 C C . SER B 1 161 ? 13.199 -13.028 1.628 1.00 22.71 168 SER B C 1
ATOM 5493 O O . SER B 1 161 ? 13.456 -11.942 1.122 1.00 25.35 168 SER B O 1
ATOM 5496 N N . LYS B 1 162 ? 11.955 -13.465 1.796 1.00 24.07 169 LYS B N 1
ATOM 5497 C CA . LYS B 1 162 ? 10.811 -12.667 1.367 1.00 28.10 169 LYS B CA 1
ATOM 5498 C C . LYS B 1 162 ? 10.122 -12.005 2.549 1.00 29.69 169 LYS B C 1
ATOM 5499 O O . LYS B 1 162 ? 9.245 -11.158 2.380 1.00 38.85 169 LYS B O 1
ATOM 5505 N N . GLU B 1 163 ? 10.520 -12.404 3.750 1.00 30.39 170 GLU B N 1
ATOM 5506 C CA . GLU B 1 163 ? 9.980 -11.821 4.979 1.00 28.85 170 GLU B CA 1
ATOM 5507 C C . GLU B 1 163 ? 11.135 -11.533 5.928 1.00 28.43 170 GLU B C 1
ATOM 5508 O O . GLU B 1 163 ? 12.062 -12.320 6.013 1.00 31.22 170 GLU B O 1
ATOM 5514 N N . LEU B 1 164 ? 11.075 -10.409 6.640 1.00 29.40 171 LEU B N 1
ATOM 5515 C CA . LEU B 1 164 ? 12.136 -10.053 7.582 1.00 32.91 171 LEU B CA 1
ATOM 5516 C C . LEU B 1 164 ? 11.585 -9.948 9.006 1.00 33.55 171 LEU B C 1
ATOM 5517 O O . LEU B 1 164 ? 10.420 -9.587 9.214 1.00 29.75 171 LEU B O 1
ATOM 5522 N N . PRO B 1 165 ? 12.412 -10.295 10.001 1.00 31.29 172 PRO B N 1
ATOM 5523 C CA . PRO B 1 165 ? 11.952 -10.162 11.385 1.00 40.39 172 PRO B CA 1
ATOM 5524 C C . PRO B 1 165 ? 11.719 -8.697 11.749 1.00 33.70 172 PRO B C 1
ATOM 5525 O O . PRO B 1 165 ? 12.302 -7.793 11.137 1.00 36.13 172 PRO B O 1
ATOM 5529 N N . LYS B 1 166 ? 10.844 -8.470 12.721 1.00 37.26 173 LYS B N 1
ATOM 5530 C CA . LYS B 1 166 ? 10.634 -7.143 13.289 1.00 45.68 173 LYS B CA 1
ATOM 5531 C C . LYS B 1 166 ? 11.555 -6.978 14.493 1.00 46.48 173 LYS B C 1
ATOM 5532 O O . LYS B 1 166 ? 11.850 -7.954 15.187 1.00 45.04 173 LYS B O 1
ATOM 5538 N N . GLY B 1 167 ? 12.007 -5.754 14.749 1.00 42.76 174 GLY B N 1
ATOM 5539 C CA . GLY B 1 167 ? 12.819 -5.493 15.928 1.00 46.56 174 GLY B CA 1
ATOM 5540 C C . GLY B 1 167 ? 14.064 -4.655 15.693 1.00 45.42 174 GLY B C 1
ATOM 5541 O O . GLY B 1 167 ? 14.476 -4.438 14.552 1.00 39.90 174 GLY B O 1
ATOM 5542 N N . ASN B 1 168 ? 14.660 -4.183 16.785 1.00 34.70 175 ASN B N 1
ATOM 5543 C CA . ASN B 1 168 ? 15.837 -3.310 16.733 1.00 36.86 175 ASN B CA 1
ATOM 5544 C C . ASN B 1 168 ? 17.156 -4.051 16.882 1.00 27.96 175 ASN B C 1
ATOM 5545 O O . ASN B 1 168 ? 18.222 -3.488 16.641 1.00 33.60 175 ASN B O 1
ATOM 5550 N N . LYS B 1 169 ? 17.097 -5.313 17.284 1.00 29.21 176 LYS B N 1
ATOM 5551 C CA . LYS B 1 169 ? 18.328 -6.067 17.446 1.00 33.52 176 LYS B CA 1
ATOM 5552 C C . LYS B 1 169 ? 18.108 -7.567 17.355 1.00 31.83 176 LYS B C 1
ATOM 5553 O O . LYS B 1 169 ? 17.590 -8.185 18.280 1.00 39.69 176 LYS B O 1
ATOM 5559 N N . VAL B 1 170 ? 18.499 -8.144 16.227 1.00 24.56 177 VAL B N 1
ATOM 5560 C CA . VAL B 1 170 ? 18.506 -9.594 16.081 1.00 32.28 177 VAL B CA 1
ATOM 5561 C C . VAL B 1 170 ? 19.955 -10.024 15.873 1.00 32.41 177 VAL B C 1
ATOM 5562 O O . VAL B 1 170 ? 20.638 -9.501 14.998 1.00 23.48 177 VAL B O 1
ATOM 5566 N N . THR B 1 171 ? 20.426 -10.963 16.688 1.00 25.42 178 THR B N 1
ATOM 5567 C CA . THR B 1 171 ? 21.814 -11.419 16.608 1.00 33.82 178 THR B CA 1
ATOM 5568 C C . THR B 1 171 ? 21.977 -12.657 15.734 1.00 24.90 178 THR B C 1
ATOM 5569 O O . THR B 1 171 ? 21.194 -13.601 15.836 1.00 26.99 178 THR B O 1
ATOM 5573 N N . TYR B 1 172 ? 22.989 -12.639 14.868 1.00 21.41 179 TYR B N 1
ATOM 5574 C CA . TYR B 1 172 ? 23.335 -13.787 14.024 1.00 21.38 179 TYR B CA 1
ATOM 5575 C C . TYR B 1 172 ? 24.756 -14.148 14.393 1.00 29.22 179 TYR B C 1
ATOM 5576 O O . TYR B 1 172 ? 25.581 -13.252 14.607 1.00 21.75 179 TYR B O 1
ATOM 5585 N N . LYS B 1 173 ? 25.046 -15.446 14.456 1.00 21.92 180 LYS B N 1
ATOM 5586 C CA . LYS B 1 173 ? 26.400 -15.916 14.725 1.00 21.35 180 LYS B CA 1
ATOM 5587 C C . LYS B 1 173 ? 26.849 -16.931 13.689 1.00 23.30 180 LYS B C 1
ATOM 5588 O O . LYS B 1 173 ? 26.040 -17.729 13.211 1.00 25.48 180 LYS B O 1
ATOM 5594 N N . GLY B 1 174 ? 28.142 -16.908 13.359 1.00 24.87 181 GLY B N 1
ATOM 5595 C CA . GLY B 1 174 ? 28.684 -17.812 12.355 1.00 21.83 181 GLY B CA 1
ATOM 5596 C C . GLY B 1 174 ? 30.177 -17.664 12.133 1.00 22.12 181 GLY B C 1
ATOM 5597 O O . GLY B 1 174 ? 30.945 -17.484 13.086 1.00 19.63 181 GLY B O 1
ATOM 5598 N N . THR B 1 175 ? 30.592 -17.728 10.872 1.00 14.64 182 THR B N 1
ATOM 5599 C CA . THR B 1 175 ? 32.015 -17.733 10.537 1.00 17.05 182 THR B CA 1
ATOM 5600 C C . THR B 1 175 ? 32.343 -16.659 9.516 1.00 14.58 182 THR B C 1
ATOM 5601 O O . THR B 1 175 ? 31.463 -15.936 9.031 1.00 15.61 182 THR B O 1
ATOM 5605 N N . TRP B 1 176 ? 33.625 -16.552 9.209 1.00 13.69 183 TRP B N 1
ATOM 5606 C CA . TRP B 1 176 ? 34.078 -15.844 8.018 1.00 17.78 183 TRP B CA 1
ATOM 5607 C C . TRP B 1 176 ? 35.298 -16.584 7.494 1.00 16.55 183 TRP B C 1
ATOM 5608 O O . TRP B 1 176 ? 35.861 -17.418 8.201 1.00 19.78 183 TRP B O 1
ATOM 5619 N N . ASP B 1 177 ? 35.682 -16.287 6.253 1.00 14.16 184 ASP B N 1
ATOM 5620 C CA . ASP B 1 177 ? 36.808 -16.924 5.576 1.00 12.55 184 ASP B CA 1
ATOM 5621 C C . ASP B 1 177 ? 37.396 -15.940 4.547 1.00 28.28 184 ASP B C 1
ATOM 5622 O O . ASP B 1 177 ? 36.754 -14.961 4.189 1.00 16.81 184 ASP B O 1
ATOM 5627 N N . PHE B 1 178 ? 38.606 -16.202 4.065 1.00 12.55 185 PHE B N 1
ATOM 5628 C CA . PHE B 1 178 ? 39.282 -15.243 3.205 1.00 17.01 185 PHE B CA 1
ATOM 5629 C C . PHE B 1 178 ? 40.437 -15.831 2.415 1.00 16.02 185 PHE B C 1
ATOM 5630 O O . PHE B 1 178 ? 40.983 -16.871 2.775 1.00 16.63 185 PHE B O 1
ATOM 5638 N N . THR B 1 179 ? 40.817 -15.130 1.348 1.00 12.61 186 THR B N 1
ATOM 5639 C CA . THR B 1 179 ? 42.101 -15.344 0.694 1.00 15.94 186 THR B CA 1
ATOM 5640 C C . THR B 1 179 ? 42.701 -13.979 0.428 1.00 21.77 186 THR B C 1
ATOM 5641 O O . THR B 1 179 ? 41.977 -13.052 0.068 1.00 13.42 186 THR B O 1
ATOM 5645 N N . SER B 1 180 ? 44.015 -13.862 0.621 1.00 10.09 187 SER B N 1
ATOM 5646 C CA . SER B 1 180 ? 44.757 -12.667 0.249 1.00 10.89 187 SER B CA 1
ATOM 5647 C C . SER B 1 180 ? 45.129 -12.779 -1.221 1.00 16.75 187 SER B C 1
ATOM 5648 O O . SER B 1 180 ? 44.762 -13.745 -1.885 1.00 12.29 187 SER B O 1
ATOM 5651 N N . ASP B 1 181 ? 45.861 -11.785 -1.729 1.00 14.52 188 ASP B N 1
ATOM 5652 C CA . ASP B 1 181 ? 46.558 -11.948 -3.003 1.00 16.07 188 ASP B CA 1
ATOM 5653 C C . ASP B 1 181 ? 47.983 -12.454 -2.709 1.00 23.11 188 ASP B C 1
ATOM 5654 O O . ASP B 1 181 ? 48.331 -12.736 -1.563 1.00 17.79 188 ASP B O 1
ATOM 5659 N N . VAL B 1 182 ? 48.816 -12.547 -3.730 1.00 20.22 189 VAL B N 1
ATOM 5660 C CA . VAL B 1 182 ? 50.156 -13.066 -3.535 1.00 22.15 189 VAL B CA 1
ATOM 5661 C C . VAL B 1 182 ? 51.218 -12.030 -3.896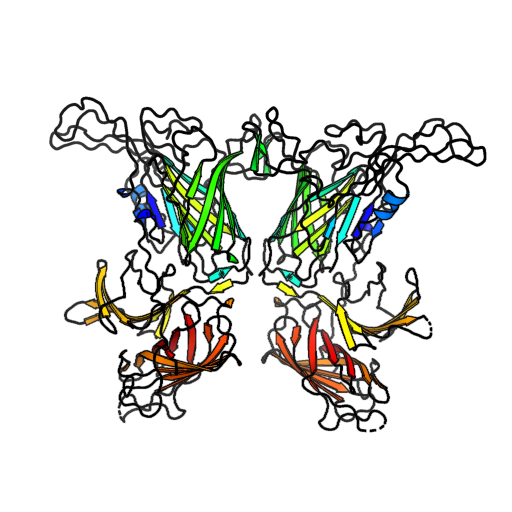 1.00 20.75 189 VAL B C 1
ATOM 5662 O O . VAL B 1 182 ? 51.114 -11.397 -4.938 1.00 15.45 189 VAL B O 1
ATOM 5666 N N . LYS B 1 183 ? 52.219 -11.871 -3.027 1.00 15.19 190 LYS B N 1
ATOM 5667 C CA . LYS B 1 183 ? 53.395 -11.022 -3.290 1.00 28.17 190 LYS B CA 1
ATOM 5668 C C . LYS B 1 183 ? 54.586 -11.640 -2.594 1.00 25.48 190 LYS B C 1
ATOM 5669 O O . LYS B 1 183 ? 54.526 -11.902 -1.399 1.00 24.95 190 LYS B O 1
ATOM 5675 N N . THR B 1 184 ? 55.677 -11.850 -3.312 1.00 23.33 191 THR B N 1
ATOM 5676 C CA . THR B 1 184 ? 56.876 -12.388 -2.675 1.00 20.87 191 THR B CA 1
ATOM 5677 C C . THR B 1 184 ? 57.425 -11.452 -1.587 1.00 26.82 191 THR B C 1
ATOM 5678 O O . THR B 1 184 ? 58.159 -11.893 -0.705 1.00 32.09 191 THR B O 1
ATOM 5682 N N . SER B 1 185 ? 57.073 -10.168 -1.644 1.00 23.09 192 SER B N 1
ATOM 5683 C CA . SER B 1 185 ? 57.493 -9.223 -0.606 1.00 36.36 192 SER B CA 1
ATOM 5684 C C . SER B 1 185 ? 56.720 -9.370 0.721 1.00 38.48 192 SER B C 1
ATOM 5685 O O . SER B 1 185 ? 57.130 -8.820 1.738 1.00 33.53 192 SER B O 1
ATOM 5688 N N . TYR B 1 186 ? 55.601 -10.091 0.723 1.00 24.26 193 TYR B N 1
ATOM 5689 C CA . TYR B 1 186 ? 54.851 -10.272 1.968 1.00 20.73 193 TYR B CA 1
ATOM 5690 C C . TYR B 1 186 ? 55.666 -10.981 3.044 1.00 23.85 193 TYR B C 1
ATOM 5691 O O . TYR B 1 186 ? 56.274 -12.012 2.793 1.00 24.88 193 TYR B O 1
ATOM 5700 N N . GLU B 1 187 ? 55.659 -10.429 4.253 1.00 26.21 194 GLU B N 1
ATOM 5701 C CA . GLU B 1 187 ? 56.248 -11.111 5.397 1.00 30.21 194 GLU B CA 1
ATOM 5702 C C . GLU B 1 187 ? 55.179 -11.203 6.490 1.00 37.64 194 GLU B C 1
ATOM 5703 O O . GLU B 1 187 ? 55.188 -10.437 7.449 1.00 33.06 194 GLU B O 1
ATOM 5709 N N . LEU B 1 188 ? 54.240 -12.126 6.328 1.00 26.34 195 LEU B N 1
ATOM 5710 C CA . LEU B 1 188 ? 53.091 -12.191 7.222 1.00 32.13 195 LEU B CA 1
ATOM 5711 C C . LEU B 1 188 ? 53.379 -13.102 8.407 1.00 31.08 195 LEU B C 1
ATOM 5712 O O . LEU B 1 188 ? 54.202 -14.005 8.305 1.00 41.08 195 LEU B O 1
ATOM 5717 N N . SER B 1 189 ? 52.704 -12.864 9.530 1.00 22.09 196 SER B N 1
ATOM 5718 C CA . SER B 1 189 ? 52.800 -13.779 10.672 1.00 30.60 196 SER B CA 1
ATOM 5719 C C . SER B 1 189 ? 51.486 -14.514 10.941 1.00 21.31 196 SER B C 1
ATOM 5720 O O . SER B 1 189 ? 50.402 -14.005 10.652 1.00 27.54 196 SER B O 1
ATOM 5723 N N . GLY B 1 190 ? 51.585 -15.708 11.508 1.00 25.08 197 GLY B N 1
ATOM 5724 C CA . GLY B 1 190 ? 50.403 -16.437 11.919 1.00 27.58 197 GLY B CA 1
ATOM 5725 C C . GLY B 1 190 ? 49.866 -17.395 10.876 1.00 25.75 197 GLY B C 1
ATOM 5726 O O . GLY B 1 190 ? 48.834 -18.015 11.106 1.00 25.86 197 GLY B O 1
ATOM 5727 N N . PHE B 1 191 ? 50.572 -17.520 9.744 1.00 15.50 198 PHE B N 1
ATOM 5728 C CA . PHE B 1 191 ? 50.185 -18.407 8.647 1.00 20.31 198 PHE B CA 1
ATOM 5729 C C . PHE B 1 191 ? 51.242 -19.496 8.441 1.00 25.26 198 PHE B C 1
ATOM 5730 O O . PHE B 1 191 ? 52.442 -19.240 8.556 1.00 29.16 198 PHE B O 1
ATOM 5738 N N . SER B 1 192 ? 50.802 -20.708 8.126 1.00 27.56 199 SER B N 1
ATOM 5739 C CA . SER B 1 192 ? 51.743 -21.801 7.843 1.00 22.32 199 SER B CA 1
ATOM 5740 C C . SER B 1 192 ? 52.424 -21.660 6.476 1.00 26.60 199 SER B C 1
ATOM 5741 O O . SER B 1 192 ? 52.046 -20.825 5.657 1.00 21.85 199 SER B O 1
ATOM 5744 N N . ASP B 1 193 ? 53.426 -22.493 6.235 1.00 21.63 200 ASP B N 1
ATOM 5745 C CA . ASP B 1 193 ? 54.142 -22.498 4.960 1.00 30.31 200 ASP B CA 1
ATOM 5746 C C . ASP B 1 193 ? 53.263 -22.927 3.783 1.00 28.22 200 ASP B C 1
ATOM 5747 O O . ASP B 1 193 ? 53.675 -22.828 2.628 1.00 34.67 200 ASP B O 1
ATOM 5752 N N . ALA B 1 194 ? 52.062 -23.410 4.071 1.00 22.37 201 ALA B N 1
ATOM 5753 C CA . ALA B 1 194 ? 51.140 -23.830 3.017 1.00 23.27 201 ALA B CA 1
ATOM 5754 C C . ALA B 1 194 ? 50.435 -22.640 2.347 1.00 23.61 201 ALA B C 1
ATOM 5755 O O . ALA B 1 194 ? 49.736 -22.795 1.340 1.00 25.56 201 ALA B O 1
ATOM 5757 N N . GLY B 1 195 ? 50.606 -21.452 2.907 1.00 22.18 202 GLY B N 1
ATOM 5758 C CA . GLY B 1 195 ? 49.936 -20.289 2.357 1.00 18.18 202 GLY B CA 1
ATOM 5759 C C . GLY B 1 195 ? 50.281 -19.067 3.172 1.00 20.14 202 GLY B C 1
ATOM 5760 O O . GLY B 1 195 ? 49.556 -18.716 4.098 1.00 17.02 202 GLY B O 1
ATOM 5761 N N . ASN B 1 196 ? 51.401 -18.426 2.854 1.00 15.36 203 ASN B N 1
ATOM 5762 C CA . ASN B 1 196 ? 51.815 -17.255 3.609 1.00 16.29 203 ASN B CA 1
ATOM 5763 C C . ASN B 1 196 ? 51.949 -16.037 2.695 1.00 23.71 203 ASN B C 1
ATOM 5764 O O . ASN B 1 196 ? 52.572 -15.038 3.058 1.00 21.60 203 ASN B O 1
ATOM 5769 N N . GLY B 1 197 ? 51.376 -16.142 1.500 1.00 23.48 204 GLY B N 1
ATOM 5770 C CA . GLY B 1 197 ? 51.319 -15.023 0.573 1.00 27.86 204 GLY B CA 1
ATOM 5771 C C . GLY B 1 197 ? 52.443 -14.960 -0.450 1.00 21.36 204 GLY B C 1
ATOM 5772 O O . GLY B 1 197 ? 52.359 -14.184 -1.395 1.00 27.26 204 GLY B O 1
ATOM 5773 N N . LYS B 1 198 ? 53.494 -15.760 -0.263 1.00 21.80 205 LYS B N 1
ATOM 5774 C CA . LYS B 1 198 ? 54.654 -15.717 -1.150 1.00 22.46 205 LYS B CA 1
ATOM 5775 C C . LYS B 1 198 ? 54.518 -16.596 -2.397 1.00 26.11 205 LYS B C 1
ATOM 5776 O O . LYS B 1 198 ? 54.849 -16.172 -3.510 1.00 22.98 205 LYS B O 1
ATOM 5782 N N . ASN B 1 199 ? 54.070 -17.832 -2.207 1.00 16.46 206 ASN B N 1
ATOM 5783 C CA . ASN B 1 199 ? 53.856 -18.740 -3.327 1.00 20.17 206 ASN B CA 1
ATOM 5784 C C . ASN B 1 199 ? 52.379 -19.073 -3.490 1.00 15.43 206 ASN B C 1
ATOM 5785 O O . ASN B 1 199 ? 51.910 -19.356 -4.581 1.00 24.83 206 ASN B O 1
ATOM 5790 N N . VAL B 1 200 ? 51.665 -19.038 -2.372 1.00 15.92 207 VAL B N 1
ATOM 5791 C CA . VAL B 1 200 ? 50.241 -19.327 -2.321 1.00 9.15 207 VAL B CA 1
ATOM 5792 C C . VAL B 1 200 ? 49.656 -18.302 -1.354 1.00 15.89 207 VAL B C 1
ATOM 5793 O O . VAL B 1 200 ? 50.347 -17.868 -0.425 1.00 15.93 207 VAL B O 1
ATOM 5797 N N . ALA B 1 201 ? 48.401 -17.904 -1.582 1.00 12.98 208 ALA B N 1
ATOM 5798 C CA . ALA B 1 201 ? 47.796 -16.817 -0.828 1.00 13.57 208 ALA B CA 1
ATOM 5799 C C . ALA B 1 201 ? 47.685 -17.217 0.626 1.00 15.06 208 ALA B C 1
ATOM 5800 O O . ALA B 1 201 ? 47.537 -18.394 0.942 1.00 17.91 208 ALA B O 1
ATOM 5802 N N . ALA B 1 202 ? 47.738 -16.237 1.520 1.00 16.83 209 ALA B N 1
ATOM 5803 C CA . ALA B 1 202 ? 47.406 -16.499 2.907 1.00 24.10 209 ALA B CA 1
ATOM 5804 C C . ALA B 1 202 ? 45.887 -16.585 2.942 1.00 18.74 209 ALA B C 1
ATOM 5805 O O . ALA B 1 202 ? 45.212 -15.692 2.448 1.00 18.85 209 ALA B O 1
ATOM 5807 N N . THR B 1 203 ? 45.351 -17.648 3.532 1.00 16.31 210 THR B N 1
ATOM 5808 C CA . THR B 1 203 ? 43.902 -17.880 3.521 1.00 9.72 210 THR B CA 1
ATOM 5809 C C . THR B 1 203 ? 43.432 -18.333 4.907 1.00 14.54 210 THR B C 1
ATOM 5810 O O . THR B 1 203 ? 44.244 -18.634 5.778 1.00 11.12 210 THR B O 1
ATOM 5814 N N . SER B 1 204 ? 42.122 -18.448 5.094 1.00 13.53 211 SER B N 1
ATOM 5815 C CA . SER B 1 204 ? 41.623 -18.964 6.370 1.00 14.64 211 SER B CA 1
ATOM 5816 C C . SER B 1 204 ? 41.917 -20.456 6.475 1.00 19.62 211 SER B C 1
ATOM 5817 O O . SER B 1 204 ? 41.673 -21.053 7.520 1.00 15.86 211 SER B O 1
ATOM 5820 N N . ILE B 1 205 ? 42.417 -21.058 5.390 1.00 10.01 212 ILE B N 1
ATOM 5821 C CA . ILE B 1 205 ? 42.889 -22.456 5.423 1.00 10.21 212 ILE B CA 1
ATOM 5822 C C . ILE B 1 205 ? 44.251 -22.593 6.117 1.00 18.79 212 ILE B C 1
ATOM 5823 O O . ILE B 1 205 ? 44.487 -23.546 6.845 1.00 16.66 212 ILE B O 1
ATOM 5828 N N . SER B 1 206 ? 45.146 -21.641 5.898 1.00 16.29 213 SER B N 1
ATOM 5829 C CA . SER B 1 206 ? 46.525 -21.773 6.377 1.00 15.54 213 SER B CA 1
ATOM 5830 C C . SER B 1 206 ? 46.804 -20.983 7.648 1.00 17.17 213 SER B C 1
ATOM 5831 O O . SER B 1 206 ? 47.875 -21.112 8.236 1.00 19.76 213 SER B O 1
ATOM 5834 N N . ASP B 1 207 ? 45.857 -20.136 8.039 1.00 19.63 214 ASP B N 1
ATOM 5835 C CA . ASP B 1 207 ? 45.951 -19.377 9.286 1.00 22.12 214 ASP B CA 1
ATOM 5836 C C . ASP B 1 207 ? 46.145 -20.354 10.460 1.00 29.50 214 ASP B C 1
ATOM 5837 O O . ASP B 1 207 ? 45.501 -21.406 10.502 1.00 21.41 214 ASP B O 1
ATOM 5842 N N . ASN B 1 208 ? 47.047 -20.031 11.384 1.00 15.63 215 ASN B N 1
ATOM 5843 C CA A ASN B 1 208 ? 47.283 -20.866 12.561 0.59 27.34 215 ASN B CA 1
ATOM 5844 C CA B ASN B 1 208 ? 47.276 -20.880 12.566 0.41 26.15 215 ASN B CA 1
ATOM 5845 C C . ASN B 1 208 ? 46.271 -20.581 13.673 1.00 30.44 215 ASN B C 1
ATOM 5846 O O . ASN B 1 208 ? 46.571 -19.874 14.629 1.00 28.90 215 ASN B O 1
ATOM 5855 N N . VAL B 1 209 ? 45.070 -21.119 13.532 1.00 23.28 216 VAL B N 1
ATOM 5856 C CA . VAL B 1 209 ? 44.006 -20.858 14.486 1.00 15.39 216 VAL B CA 1
ATOM 5857 C C . VAL B 1 209 ? 43.539 -22.163 15.128 1.00 28.57 216 VAL B C 1
ATOM 5858 O O . VAL B 1 209 ? 43.959 -23.237 14.714 1.00 25.01 216 VAL B O 1
ATOM 5862 N N . ASN B 1 210 ? 42.677 -22.074 16.136 1.00 20.54 217 ASN B N 1
ATOM 5863 C CA . ASN B 1 210 ? 42.121 -23.269 16.792 1.00 24.88 217 ASN B CA 1
ATOM 5864 C C . ASN B 1 210 ? 41.066 -23.938 15.910 1.00 28.03 217 ASN B C 1
ATOM 5865 O O . ASN B 1 210 ? 40.033 -23.338 15.603 1.00 21.20 217 ASN B O 1
ATOM 5870 N N . ARG B 1 211 ? 41.314 -25.183 15.523 1.00 22.14 218 ARG B N 1
ATOM 5871 C CA . ARG B 1 211 ? 40.412 -25.900 14.623 1.00 28.74 218 ARG B CA 1
ATOM 5872 C C . ARG B 1 211 ? 39.677 -27.083 15.262 1.00 27.95 218 ARG B C 1
ATOM 5873 O O . ARG B 1 211 ? 38.629 -27.514 14.775 1.00 30.91 218 ARG B O 1
ATOM 5881 N N . ASP B 1 212 ? 40.192 -27.592 16.370 1.00 20.44 219 ASP B N 1
ATOM 5882 C CA . ASP B 1 212 ? 39.659 -28.860 16.869 1.00 24.88 219 ASP B CA 1
ATOM 5883 C C . ASP B 1 212 ? 39.247 -28.909 18.332 1.00 26.70 219 ASP B C 1
ATOM 5884 O O . ASP B 1 212 ? 38.971 -29.979 18.853 1.00 36.81 219 ASP B O 1
ATOM 5889 N N . HIS B 1 213 ? 39.192 -27.762 18.999 1.00 27.13 220 HIS B N 1
ATOM 5890 C CA . HIS B 1 213 ? 38.748 -27.753 20.390 1.00 27.38 220 HIS B CA 1
ATOM 5891 C C . HIS B 1 213 ? 37.509 -26.891 20.506 1.00 35.05 220 HIS B C 1
ATOM 5892 O O . HIS B 1 213 ? 37.538 -25.713 20.152 1.00 28.41 220 HIS B O 1
ATOM 5899 N N . LYS B 1 214 ? 36.430 -27.473 21.017 1.00 36.08 221 LYS B N 1
ATOM 5900 C CA . LYS B 1 214 ? 35.145 -26.785 21.124 1.00 39.29 221 LYS B CA 1
ATOM 5901 C C . LYS B 1 214 ? 35.205 -25.673 22.163 1.00 34.58 221 LYS B C 1
ATOM 5902 O O . LYS B 1 214 ? 35.957 -25.772 23.134 1.00 35.43 221 LYS B O 1
ATOM 5908 N N . VAL B 1 215 ? 34.425 -24.612 21.949 1.00 26.51 222 VAL B N 1
ATOM 5909 C CA . VAL B 1 215 ? 34.303 -23.536 22.931 1.00 24.04 222 VAL B CA 1
ATOM 5910 C C . VAL B 1 215 ? 33.853 -24.127 24.261 1.00 45.36 222 VAL B C 1
ATOM 5911 O O . VAL B 1 215 ? 32.964 -24.981 24.297 1.00 43.33 222 VAL B O 1
ATOM 5915 N N . GLY B 1 216 ? 34.484 -23.692 25.347 1.00 39.71 223 GLY B N 1
ATOM 5916 C CA . GLY B 1 216 ? 34.115 -24.158 26.674 1.00 40.75 223 GLY B CA 1
ATOM 5917 C C . GLY B 1 216 ? 35.107 -25.139 27.262 1.00 44.30 223 GLY B C 1
ATOM 5918 O O . GLY B 1 216 ? 35.245 -25.241 28.478 1.00 54.28 223 GLY B O 1
ATOM 5919 N N . GLU B 1 217 ? 35.805 -25.868 26.401 1.00 51.58 224 GLU B N 1
ATOM 5920 C CA . GLU B 1 217 ? 36.797 -26.827 26.872 1.00 50.15 224 GLU B CA 1
ATOM 5921 C C . GLU B 1 217 ? 37.915 -26.115 27.642 1.00 40.04 224 GLU B C 1
ATOM 5922 O O . GLU B 1 217 ? 38.166 -24.930 27.437 1.00 46.09 224 GLU B O 1
ATOM 5928 N N . LYS B 1 218 ? 38.565 -26.835 28.542 1.00 42.21 225 LYS B N 1
ATOM 5929 C CA . LYS B 1 218 ? 39.747 -26.337 29.230 1.00 48.36 225 LYS B CA 1
ATOM 5930 C C . LYS B 1 218 ? 40.921 -27.240 28.863 1.00 53.09 225 LYS B C 1
ATOM 5931 O O . LYS B 1 218 ? 40.824 -28.460 28.971 1.00 58.74 225 LYS B O 1
ATOM 5937 N N . LEU B 1 219 ? 42.023 -26.650 28.422 1.00 55.22 226 LEU B N 1
ATOM 5938 C CA . LEU B 1 219 ? 43.262 -27.401 28.235 1.00 53.45 226 LEU B CA 1
ATOM 5939 C C . LEU B 1 219 ? 44.265 -26.904 29.275 1.00 63.14 226 LEU B C 1
ATOM 5940 O O . LEU B 1 219 ? 44.792 -25.787 29.176 1.00 48.22 226 LEU B O 1
ATOM 5945 N N . GLY B 1 220 ? 44.523 -27.731 30.283 1.00 62.27 227 GLY B N 1
ATOM 5946 C CA . GLY B 1 220 ? 45.159 -27.235 31.489 1.00 56.70 227 GLY B CA 1
ATOM 5947 C C . GLY B 1 220 ? 44.150 -26.273 32.082 1.00 66.37 227 GLY B C 1
ATOM 5948 O O . GLY B 1 220 ? 42.962 -26.597 32.160 1.00 74.47 227 GLY B O 1
ATOM 5949 N N . ASP B 1 221 ? 44.593 -25.082 32.471 1.00 53.84 228 ASP B N 1
ATOM 5950 C CA . ASP B 1 221 ? 43.645 -24.070 32.929 1.00 63.81 228 ASP B CA 1
ATOM 5951 C C . ASP B 1 221 ? 43.411 -22.993 31.872 1.00 66.15 228 ASP B C 1
ATOM 5952 O O . ASP B 1 221 ? 43.082 -21.846 32.184 1.00 61.10 228 ASP B O 1
ATOM 5957 N N . ASN B 1 222 ? 43.583 -23.379 30.616 1.00 65.99 229 ASN B N 1
ATOM 5958 C CA . ASN B 1 222 ? 43.291 -22.492 29.504 1.00 62.55 229 ASN B CA 1
ATOM 5959 C C . ASN B 1 222 ? 41.926 -22.805 28.913 1.00 48.38 229 ASN B C 1
ATOM 5960 O O . ASN B 1 222 ? 41.725 -23.884 28.353 1.00 39.90 229 ASN B O 1
ATOM 5965 N N . GLU B 1 223 ? 40.988 -21.869 29.066 1.00 42.81 230 GLU B N 1
ATOM 5966 C CA . GLU B 1 223 ? 39.647 -22.029 28.511 1.00 56.17 230 GLU B CA 1
ATOM 5967 C C . GLU B 1 223 ? 39.636 -21.713 27.015 1.00 52.48 230 GLU B C 1
ATOM 5968 O O . GLU B 1 223 ? 40.256 -20.744 26.572 1.00 45.56 230 GLU B O 1
ATOM 5974 N N . VAL B 1 224 ? 38.918 -22.523 26.244 1.00 39.35 231 VAL B N 1
ATOM 5975 C CA . VAL B 1 224 ? 38.715 -22.245 24.829 1.00 25.12 231 VAL B CA 1
ATOM 5976 C C . VAL B 1 224 ? 37.611 -21.206 24.673 1.00 33.03 231 VAL B C 1
ATOM 5977 O O . VAL B 1 224 ? 36.473 -21.431 25.096 1.00 35.38 231 VAL B O 1
ATOM 5981 N N . LYS B 1 225 ? 37.953 -20.067 24.073 1.00 29.45 232 LYS B N 1
ATOM 5982 C CA A LYS B 1 225 ? 37.000 -18.977 23.900 0.64 27.49 232 LYS B CA 1
ATOM 5983 C CA B LYS B 1 225 ? 37.011 -18.966 23.894 0.36 29.15 232 LYS B CA 1
ATOM 5984 C C . LYS B 1 225 ? 36.315 -18.990 22.535 1.00 30.33 232 LYS B C 1
ATOM 5985 O O . LYS B 1 225 ? 35.205 -18.490 22.393 1.00 34.37 232 LYS B O 1
ATOM 5996 N N . GLY B 1 226 ? 36.976 -19.552 21.527 1.00 27.05 233 GLY B N 1
ATOM 5997 C CA . GLY B 1 226 ? 36.444 -19.506 20.165 1.00 21.31 233 GLY B CA 1
ATOM 5998 C C . GLY B 1 226 ? 37.102 -20.476 19.193 1.00 24.83 233 GLY B C 1
ATOM 5999 O O . GLY B 1 226 ? 38.222 -20.952 19.413 1.00 24.55 233 GLY B O 1
ATOM 6000 N N . VAL B 1 227 ? 36.399 -20.761 18.102 1.00 21.98 234 VAL B N 1
ATOM 6001 C CA . VAL B 1 227 ? 36.914 -21.632 17.051 1.00 15.77 234 VAL B CA 1
ATOM 6002 C C . VAL B 1 227 ? 37.230 -20.862 15.755 1.00 24.89 234 VAL B C 1
ATOM 6003 O O . VAL B 1 227 ? 36.425 -20.049 15.282 1.00 23.92 234 VAL B O 1
ATOM 6007 N N . ALA B 1 228 ? 38.411 -21.125 15.198 1.00 16.35 235 ALA B N 1
ATOM 6008 C CA . ALA B 1 228 ? 38.812 -20.594 13.896 1.00 24.40 235 ALA B CA 1
ATOM 6009 C C . ALA B 1 228 ? 38.440 -19.131 13.711 1.00 20.40 235 ALA B C 1
ATOM 6010 O O . ALA B 1 228 ? 38.893 -18.267 14.461 1.00 20.28 235 ALA B O 1
ATOM 6012 N N . HIS B 1 229 ? 37.634 -18.857 12.691 1.00 14.91 236 HIS B N 1
ATOM 6013 C CA . HIS B 1 229 ? 37.302 -17.477 12.343 1.00 21.62 236 HIS B CA 1
ATOM 6014 C C . HIS B 1 229 ? 35.814 -17.282 12.536 1.00 28.07 236 HIS B C 1
ATOM 6015 O O . HIS B 1 229 ? 35.002 -17.797 11.764 1.00 15.89 236 HIS B O 1
ATOM 6022 N N . SER B 1 230 ? 35.462 -16.558 13.591 1.00 17.91 237 SER B N 1
ATOM 6023 C CA . SER B 1 230 ? 34.064 -16.455 13.988 1.00 14.10 237 SER B CA 1
ATOM 6024 C C . SER B 1 230 ? 33.520 -15.075 13.648 1.00 21.43 237 SER B C 1
ATOM 6025 O O . SER B 1 230 ? 34.269 -14.091 13.553 1.00 22.61 237 SER B O 1
ATOM 6028 N N . SER B 1 231 ? 32.215 -15.011 13.426 1.00 19.80 238 SER B N 1
ATOM 6029 C CA . SER B 1 231 ? 31.569 -13.758 13.098 1.00 14.34 238 SER B CA 1
ATOM 6030 C C . SER B 1 231 ? 30.374 -13.553 14.012 1.00 18.19 238 SER B C 1
ATOM 6031 O O . SER B 1 231 ? 29.738 -14.519 14.449 1.00 19.94 238 SER B O 1
ATOM 6034 N N . GLU B 1 232 ? 30.061 -12.295 14.296 1.00 24.39 239 GLU B N 1
ATOM 6035 C CA . GLU B 1 232 ? 28.817 -11.970 14.987 1.00 23.55 239 GLU B CA 1
ATOM 6036 C C . GLU B 1 232 ? 28.195 -10.706 14.412 1.00 20.71 239 GLU B C 1
ATOM 6037 O O . GLU B 1 232 ? 28.909 -9.750 14.090 1.00 24.36 239 GLU B O 1
ATOM 6043 N N . PHE B 1 233 ? 26.874 -10.712 14.253 1.00 19.13 240 PHE B N 1
ATOM 6044 C CA . PHE B 1 233 ? 26.167 -9.534 13.734 1.00 22.20 240 PHE B CA 1
ATOM 6045 C C . PHE B 1 233 ? 24.970 -9.136 14.596 1.00 26.23 240 PHE B C 1
ATOM 6046 O O . PHE B 1 233 ? 24.275 -9.986 15.157 1.00 27.24 240 PHE B O 1
ATOM 6054 N N . ALA B 1 234 ? 24.732 -7.833 14.693 1.00 24.61 241 ALA B N 1
ATOM 6055 C CA . ALA B 1 234 ? 23.538 -7.314 15.360 1.00 24.83 241 ALA B CA 1
ATOM 6056 C C . ALA B 1 234 ? 22.707 -6.588 14.309 1.00 25.51 241 ALA B C 1
ATOM 6057 O O . ALA B 1 234 ? 23.128 -5.555 13.799 1.00 24.23 241 ALA B O 1
ATOM 6059 N N . VAL B 1 235 ? 21.558 -7.143 13.941 1.00 28.03 242 VAL B N 1
ATOM 6060 C CA . VAL B 1 235 ? 20.779 -6.558 12.851 1.00 20.40 242 VAL B CA 1
ATOM 6061 C C . VAL B 1 235 ? 19.606 -5.753 13.400 1.00 22.05 242 VAL B C 1
ATOM 6062 O O . VAL B 1 235 ? 18.786 -6.282 14.154 1.00 31.27 242 VAL B O 1
ATOM 6066 N N . ASP B 1 236 ? 19.522 -4.484 13.011 1.00 23.40 243 ASP B N 1
ATOM 6067 C CA . ASP B 1 236 ? 18.406 -3.620 13.402 1.00 24.57 243 ASP B CA 1
ATOM 6068 C C . ASP B 1 236 ? 17.443 -3.540 12.226 1.00 33.51 243 ASP B C 1
ATOM 6069 O O . ASP B 1 236 ? 17.558 -2.657 11.371 1.00 26.31 243 ASP B O 1
ATOM 6074 N N . PHE B 1 237 ? 16.510 -4.483 12.167 1.00 30.81 244 PHE B N 1
ATOM 6075 C CA . PHE B 1 237 ? 15.634 -4.585 11.006 1.00 34.35 244 PHE B CA 1
ATOM 6076 C C . PHE B 1 237 ? 14.721 -3.366 10.890 1.00 35.77 244 PHE B C 1
ATOM 6077 O O . PHE B 1 237 ? 14.478 -2.865 9.792 1.00 29.83 244 PHE B O 1
ATOM 6085 N N . ASP B 1 238 ? 14.236 -2.870 12.023 1.00 28.35 245 ASP B N 1
ATOM 6086 C CA . ASP B 1 238 ? 13.328 -1.722 12.006 1.00 35.39 245 ASP B CA 1
ATOM 6087 C C . ASP B 1 238 ? 13.980 -0.461 11.414 1.00 38.29 245 ASP B C 1
ATOM 6088 O O . ASP B 1 238 ? 13.319 0.335 10.767 1.00 41.81 245 ASP B O 1
ATOM 6093 N N . ASN B 1 239 ? 15.279 -0.288 11.622 1.00 29.73 246 ASN B N 1
ATOM 6094 C CA . ASN B 1 239 ? 15.984 0.857 11.054 1.00 35.66 246 ASN B CA 1
ATOM 6095 C C . ASN B 1 239 ? 16.795 0.501 9.807 1.00 36.53 246 ASN B C 1
ATOM 6096 O O . ASN B 1 239 ? 17.547 1.327 9.295 1.00 28.23 246 ASN B O 1
ATOM 6101 N N . LYS B 1 240 ? 16.640 -0.732 9.323 1.00 27.65 247 LYS B N 1
ATOM 6102 C CA . LYS B 1 240 ? 17.277 -1.135 8.070 1.00 24.99 247 LYS B CA 1
ATOM 6103 C C . LYS B 1 240 ? 18.799 -1.006 8.110 1.00 25.09 247 LYS B C 1
ATOM 6104 O O . LYS B 1 240 ? 19.410 -0.582 7.124 1.00 25.54 247 LYS B O 1
ATOM 6110 N N . LYS B 1 241 ? 19.409 -1.370 9.234 1.00 24.28 248 LYS B N 1
ATOM 6111 C CA . LYS B 1 241 ? 20.861 -1.286 9.387 1.00 25.82 248 LYS B CA 1
ATOM 6112 C C . LYS B 1 241 ? 21.365 -2.507 10.118 1.00 24.39 248 LYS B C 1
ATOM 6113 O O . LYS B 1 241 ? 20.589 -3.221 10.744 1.00 26.73 248 LYS B O 1
ATOM 6119 N N . LEU B 1 242 ? 22.679 -2.710 10.078 1.00 20.50 249 LEU B N 1
ATOM 6120 C CA . LEU B 1 242 ? 23.299 -3.760 10.856 1.00 26.06 249 LEU B CA 1
ATOM 6121 C C . LEU B 1 242 ? 24.755 -3.429 11.154 1.00 28.93 249 LEU B C 1
ATOM 6122 O O . LEU B 1 242 ? 25.392 -2.669 10.431 1.00 24.88 249 LEU B O 1
ATOM 6127 N N . THR B 1 243 ? 25.280 -4.028 12.214 1.00 25.83 250 THR B N 1
ATOM 6128 C CA . THR B 1 243 ? 26.705 -3.978 12.481 1.00 24.28 250 THR B CA 1
ATOM 6129 C C . THR B 1 243 ? 27.198 -5.387 12.746 1.00 20.06 250 THR B C 1
ATOM 6130 O O . THR B 1 243 ? 26.408 -6.327 12.864 1.00 25.87 250 THR B O 1
ATOM 6134 N N . GLY B 1 244 ? 28.510 -5.540 12.844 1.00 25.44 251 GLY B N 1
ATOM 6135 C CA . GLY B 1 244 ? 29.074 -6.838 13.167 1.00 15.24 251 GLY B CA 1
ATOM 6136 C C . GLY B 1 244 ? 30.563 -6.800 13.457 1.00 26.04 251 GLY B C 1
ATOM 6137 O O . GLY B 1 244 ? 31.214 -5.755 13.363 1.00 19.52 251 GLY B O 1
ATOM 6138 N N . SER B 1 245 ? 31.103 -7.967 13.779 1.00 19.54 252 SER B N 1
ATOM 6139 C CA . SER B 1 245 ? 32.504 -8.106 14.146 1.00 25.91 252 SER B CA 1
ATOM 6140 C C . SER B 1 245 ? 33.043 -9.429 13.613 1.00 29.41 252 SER B C 1
ATOM 6141 O O . SER B 1 245 ? 32.344 -10.442 13.636 1.00 21.23 252 SER B O 1
ATOM 6144 N N . LEU B 1 246 ? 34.281 -9.427 13.134 1.00 16.79 253 LEU B N 1
ATOM 6145 C CA . LEU B 1 246 ? 34.919 -10.664 12.687 1.00 13.46 253 LEU B CA 1
ATOM 6146 C C . LEU B 1 246 ? 36.179 -10.901 13.512 1.00 23.19 253 LEU B C 1
ATOM 6147 O O . LEU B 1 246 ? 37.023 -9.994 13.650 1.00 18.77 253 LEU B O 1
ATOM 6152 N N . TYR B 1 247 ? 36.305 -12.119 14.036 1.00 17.77 254 TYR B N 1
ATOM 6153 C CA . TYR B 1 247 ? 37.325 -12.465 15.013 1.00 18.71 254 TYR B CA 1
ATOM 6154 C C . TYR B 1 247 ? 38.227 -13.591 14.533 1.00 22.43 254 TYR B C 1
ATOM 6155 O O . TYR B 1 247 ? 37.782 -14.494 13.814 1.00 22.26 254 TYR B O 1
ATOM 6164 N N . ARG B 1 248 ? 39.492 -13.539 14.956 1.00 22.40 255 ARG B N 1
ATOM 6165 C CA . ARG B 1 248 ? 40.437 -14.631 14.737 1.00 23.26 255 ARG B CA 1
ATOM 6166 C C . ARG B 1 248 ? 40.692 -15.301 16.074 1.00 33.30 255 ARG B C 1
ATOM 6167 O O . ARG B 1 248 ? 41.120 -14.650 17.035 1.00 21.81 255 ARG B O 1
ATOM 6175 N N . ASN B 1 249 ? 40.418 -16.601 16.146 1.00 21.32 256 ASN B N 1
ATOM 6176 C CA . ASN B 1 249 ? 40.565 -17.323 17.409 1.00 23.27 256 ASN B CA 1
ATOM 6177 C C . ASN B 1 249 ? 41.813 -18.189 17.399 1.00 22.85 256 ASN B C 1
ATOM 6178 O O . ASN B 1 249 ? 41.826 -19.261 16.812 1.00 22.39 256 ASN B O 1
ATOM 6183 N N . GLY B 1 250 ? 42.866 -17.709 18.045 1.00 20.59 257 GLY B N 1
ATOM 6184 C CA . GLY B 1 250 ? 44.179 -18.330 17.947 1.00 26.65 257 GLY B CA 1
ATOM 6185 C C . GLY B 1 250 ? 44.281 -19.775 18.407 1.00 27.84 257 GLY B C 1
ATOM 6186 O O . GLY B 1 250 ? 43.404 -20.303 19.086 1.00 26.90 257 GLY B O 1
ATOM 6187 N N . TYR B 1 251 ? 45.367 -20.428 18.019 1.00 33.84 258 TYR B N 1
ATOM 6188 C CA A TYR B 1 251 ? 45.654 -21.790 18.446 0.57 42.16 258 TYR B CA 1
ATOM 6189 C CA B TYR B 1 251 ? 45.596 -21.797 18.457 0.43 40.85 258 TYR B CA 1
ATOM 6190 C C . TYR B 1 251 ? 45.761 -21.828 19.969 1.00 34.20 258 TYR B C 1
ATOM 6191 O O . TYR B 1 251 ? 46.259 -20.884 20.577 1.00 35.85 258 TYR B O 1
ATOM 6208 N N . ILE B 1 252 ? 45.286 -22.907 20.586 1.00 31.10 259 ILE B N 1
ATOM 6209 C CA . ILE B 1 252 ? 45.301 -22.999 22.046 1.00 32.01 259 ILE B CA 1
ATOM 6210 C C . ILE B 1 252 ? 45.843 -24.329 22.561 1.00 48.84 259 ILE B C 1
ATOM 6211 O O . ILE B 1 252 ? 45.452 -25.390 22.081 1.00 47.38 259 ILE B O 1
ATOM 6216 N N . ASN B 1 253 ? 46.719 -24.247 23.561 1.00 47.15 260 ASN B N 1
ATOM 6217 C CA . ASN B 1 253 ? 47.382 -25.408 24.161 1.00 64.92 260 ASN B CA 1
ATOM 6218 C C . ASN B 1 253 ? 47.164 -25.445 25.664 1.00 60.09 260 ASN B C 1
ATOM 6219 O O . ASN B 1 253 ? 46.474 -24.595 26.221 1.00 61.77 260 ASN B O 1
ATOM 6224 N N . ARG B 1 254 ? 47.775 -26.421 26.325 1.00 56.23 261 ARG B N 1
ATOM 6225 C CA . ARG B 1 254 ? 47.918 -26.336 27.771 1.00 70.01 261 ARG B CA 1
ATOM 6226 C C . ARG B 1 254 ? 49.139 -25.467 28.074 1.00 62.41 261 ARG B C 1
ATOM 6227 O O . ARG B 1 254 ? 49.318 -24.993 29.193 1.00 65.23 261 ARG B O 1
ATOM 6235 N N . ASN B 1 255 ? 49.963 -25.253 27.050 1.00 56.28 262 ASN B N 1
ATOM 6236 C CA . ASN B 1 255 ? 51.149 -24.406 27.157 1.00 73.65 262 ASN B CA 1
ATOM 6237 C C . ASN B 1 255 ? 50.901 -22.975 26.715 1.00 75.43 262 ASN B C 1
ATOM 6238 O O . ASN B 1 255 ? 51.790 -22.131 26.826 1.00 71.89 262 ASN B O 1
ATOM 6243 N N . LYS B 1 256 ? 49.710 -22.701 26.195 1.00 63.16 263 LYS B N 1
ATOM 6244 C CA . LYS B 1 256 ? 49.459 -21.414 25.559 1.00 56.29 263 LYS B CA 1
ATOM 6245 C C . LYS B 1 256 ? 47.991 -21.002 25.616 1.00 55.63 263 LYS B C 1
ATOM 6246 O O . LYS B 1 256 ? 47.136 -21.648 25.003 1.00 41.39 263 LYS B O 1
ATOM 6252 N N . ALA B 1 257 ? 47.701 -19.928 26.352 1.00 42.07 264 ALA B N 1
ATOM 6253 C CA . ALA B 1 257 ? 46.343 -19.390 26.393 1.00 46.65 264 ALA B CA 1
ATOM 6254 C C . ALA B 1 257 ? 45.916 -18.871 25.011 1.00 47.31 264 ALA B C 1
ATOM 6255 O O . ALA B 1 257 ? 46.750 -18.483 24.193 1.00 43.50 264 ALA B O 1
ATOM 6257 N N . GLN B 1 258 ? 44.614 -18.869 24.753 1.00 34.57 265 GLN B N 1
ATOM 6258 C CA . GLN B 1 258 ? 44.117 -18.532 23.428 1.00 35.11 265 GLN B CA 1
ATOM 6259 C C . GLN B 1 258 ? 44.089 -17.029 23.209 1.00 39.35 265 GLN B C 1
ATOM 6260 O O . GLN B 1 258 ? 43.607 -16.288 24.053 1.00 34.26 265 GLN B O 1
ATOM 6266 N N . GLU B 1 259 ? 44.614 -16.581 22.074 1.00 27.83 266 GLU B N 1
ATOM 6267 C CA . GLU B 1 259 ? 44.517 -15.172 21.707 1.00 37.22 266 GLU B CA 1
ATOM 6268 C C . GLU B 1 259 ? 43.351 -14.937 20.758 1.00 30.34 266 GLU B C 1
ATOM 6269 O O . GLU B 1 259 ? 43.332 -15.444 19.641 1.00 27.50 266 GLU B O 1
ATOM 6275 N N . VAL B 1 260 ? 42.364 -14.186 21.223 1.00 24.50 267 VAL B N 1
ATOM 6276 C CA . VAL B 1 260 ? 41.215 -13.841 20.392 1.00 36.99 267 VAL B CA 1
ATOM 6277 C C . VAL B 1 260 ? 41.333 -12.389 19.945 1.00 39.65 267 VAL B C 1
ATOM 6278 O O . VAL B 1 260 ? 41.356 -11.489 20.780 1.00 36.03 267 VAL B O 1
ATOM 6282 N N . THR B 1 261 ? 41.424 -12.150 18.638 1.00 29.66 268 THR B N 1
ATOM 6283 C CA . THR B 1 261 ? 41.554 -10.776 18.167 1.00 31.64 268 THR B CA 1
ATOM 6284 C C . THR B 1 261 ? 40.502 -10.382 17.149 1.00 24.60 268 THR B C 1
ATOM 6285 O O . THR B 1 261 ? 40.197 -11.129 16.224 1.00 25.83 268 THR B O 1
ATOM 6289 N N . LYS B 1 262 ? 39.939 -9.196 17.333 1.00 21.57 269 LYS B N 1
ATOM 6290 C CA A LYS B 1 262 ? 38.973 -8.678 16.380 0.58 25.28 269 LYS B CA 1
ATOM 6291 C CA B LYS B 1 262 ? 38.977 -8.670 16.388 0.42 25.77 269 LYS B CA 1
ATOM 6292 C C . LYS B 1 262 ? 39.738 -8.118 15.187 1.00 25.87 269 LYS B C 1
ATOM 6293 O O . LYS B 1 262 ? 40.588 -7.227 15.335 1.00 36.51 269 LYS B O 1
ATOM 6304 N N . ARG B 1 263 ? 39.458 -8.667 14.014 1.00 16.45 270 ARG B N 1
ATOM 6305 C CA . ARG B 1 263 ? 40.080 -8.231 12.767 1.00 16.26 270 ARG B CA 1
ATOM 6306 C C . ARG B 1 263 ? 39.296 -7.133 12.070 1.00 18.26 270 ARG B C 1
ATOM 6307 O O . ARG B 1 263 ? 39.889 -6.270 11.404 1.00 21.94 270 ARG B O 1
ATOM 6315 N N . TYR B 1 264 ? 37.969 -7.179 12.191 1.00 21.20 271 TYR B N 1
ATOM 6316 C CA . TYR B 1 264 ? 37.101 -6.250 11.442 1.00 21.17 271 TYR B CA 1
ATOM 6317 C C . TYR B 1 264 ? 35.840 -5.864 12.198 1.00 24.28 271 TYR B C 1
ATOM 6318 O O . TYR B 1 264 ? 35.282 -6.677 12.936 1.00 24.75 271 TYR B O 1
ATOM 6327 N N . SER B 1 265 ? 35.401 -4.621 12.002 1.00 15.49 272 SER B N 1
ATOM 6328 C CA . SER B 1 265 ? 34.052 -4.188 12.356 1.00 22.19 272 SER B CA 1
ATOM 6329 C C . SER B 1 265 ? 33.276 -4.001 11.066 1.00 21.23 272 SER B C 1
ATOM 6330 O O . SER B 1 265 ? 33.823 -3.515 10.068 1.00 21.01 272 SER B O 1
ATOM 6333 N N . ILE B 1 266 ? 31.986 -4.300 11.085 1.00 24.47 273 ILE B N 1
ATOM 6334 C CA . ILE B 1 266 ? 31.205 -4.176 9.861 1.00 18.84 273 ILE B CA 1
ATOM 6335 C C . ILE B 1 266 ? 30.014 -3.241 10.053 1.00 18.37 273 ILE B C 1
ATOM 6336 O O . ILE B 1 266 ? 29.402 -3.201 11.122 1.00 19.34 273 ILE B O 1
ATOM 6341 N N . GLU B 1 267 ? 29.694 -2.457 9.033 1.00 13.05 274 GLU B N 1
ATOM 6342 C CA . GLU B 1 267 ? 28.446 -1.710 9.065 1.00 26.16 274 GLU B CA 1
ATOM 6343 C C . GLU B 1 267 ? 27.780 -1.795 7.704 1.00 20.60 274 GLU B C 1
ATOM 6344 O O . GLU B 1 267 ? 28.458 -1.832 6.672 1.00 27.35 274 GLU B O 1
ATOM 6350 N N . ALA B 1 268 ? 26.454 -1.870 7.694 1.00 22.06 275 ALA B N 1
ATOM 6351 C CA . ALA B 1 268 ? 25.739 -2.000 6.436 1.00 19.43 275 ALA B CA 1
ATOM 6352 C C . ALA B 1 268 ? 24.304 -1.494 6.531 1.00 21.84 275 ALA B C 1
ATOM 6353 O O . ALA B 1 268 ? 23.719 -1.458 7.618 1.00 27.42 275 ALA B O 1
ATOM 6355 N N . ASP B 1 269 ? 23.759 -1.086 5.392 1.00 19.53 276 ASP B N 1
ATOM 6356 C CA . ASP B 1 269 ? 22.349 -0.702 5.280 1.00 28.66 276 ASP B CA 1
ATOM 6357 C C . ASP B 1 269 ? 21.586 -1.719 4.442 1.00 25.52 276 ASP B C 1
ATOM 6358 O O . ASP B 1 269 ? 22.104 -2.219 3.435 1.00 23.65 276 ASP B O 1
ATOM 6363 N N . ILE B 1 270 ? 20.346 -1.976 4.839 1.00 20.28 277 ILE B N 1
ATOM 6364 C CA . ILE B 1 270 ? 19.513 -3.004 4.233 1.00 29.12 277 ILE B CA 1
ATOM 6365 C C . ILE B 1 270 ? 18.593 -2.435 3.161 1.00 34.93 277 ILE B C 1
ATOM 6366 O O . ILE B 1 270 ? 17.836 -1.499 3.429 1.00 27.76 277 ILE B O 1
ATOM 6371 N N . THR B 1 271 ? 18.668 -2.994 1.953 1.00 22.70 278 THR B N 1
ATOM 6372 C CA . THR B 1 271 ? 17.700 -2.699 0.892 1.00 27.27 278 THR B CA 1
ATOM 6373 C C . THR B 1 271 ? 17.131 -4.013 0.370 1.00 34.55 278 THR B C 1
ATOM 6374 O O . THR B 1 271 ? 17.894 -4.926 0.049 1.00 23.15 278 THR B O 1
ATOM 6378 N N . GLY B 1 272 ? 15.806 -4.116 0.275 1.00 21.30 279 GLY B N 1
ATOM 6379 C CA . GLY B 1 272 ? 15.203 -5.368 -0.135 1.00 21.74 279 GLY B CA 1
ATOM 6380 C C . GLY B 1 272 ? 15.640 -6.414 0.879 1.00 28.30 279 GLY B C 1
ATOM 6381 O O . GLY B 1 272 ? 15.594 -6.150 2.086 1.00 24.97 279 GLY B O 1
ATOM 6382 N N . ASN B 1 273 ? 16.061 -7.587 0.411 1.00 26.09 280 ASN B N 1
ATOM 6383 C CA . ASN B 1 273 ? 16.643 -8.585 1.314 1.00 27.59 280 ASN B CA 1
ATOM 6384 C C . ASN B 1 273 ? 18.180 -8.574 1.286 1.00 20.54 280 ASN B C 1
ATOM 6385 O O . ASN B 1 273 ? 18.818 -9.530 1.703 1.00 18.88 280 ASN B O 1
ATOM 6390 N N . ARG B 1 274 ? 18.762 -7.480 0.800 1.00 18.70 281 ARG B N 1
ATOM 6391 C CA . ARG B 1 274 ? 20.224 -7.383 0.692 1.00 17.99 281 ARG B CA 1
ATOM 6392 C C . ARG B 1 274 ? 20.762 -6.316 1.622 1.00 24.81 281 ARG B C 1
ATOM 6393 O O . ARG B 1 274 ? 20.004 -5.520 2.175 1.00 23.12 281 ARG B O 1
ATOM 6401 N N . PHE B 1 275 ? 22.074 -6.303 1.809 1.00 22.67 282 PHE B N 1
ATOM 6402 C CA . PHE B 1 275 ? 22.713 -5.222 2.549 1.00 19.10 282 PHE B CA 1
ATOM 6403 C C . PHE B 1 275 ? 24.022 -4.819 1.895 1.00 27.74 282 PHE B C 1
ATOM 6404 O O . PHE B 1 275 ? 24.685 -5.629 1.246 1.00 22.89 282 PHE B O 1
ATOM 6412 N N . ARG B 1 276 ? 24.385 -3.552 2.067 1.00 18.16 283 ARG B N 1
ATOM 6413 C CA . ARG B 1 276 ? 25.559 -2.989 1.422 1.00 18.05 283 ARG B CA 1
ATOM 6414 C C . ARG B 1 276 ? 26.257 -2.105 2.415 1.00 25.23 283 ARG B C 1
ATOM 6415 O O . ARG B 1 276 ? 25.607 -1.280 3.067 1.00 18.46 283 ARG B O 1
ATOM 6423 N N . GLY B 1 277 ? 27.574 -2.257 2.538 1.00 19.09 284 GLY B N 1
ATOM 6424 C CA . GLY B 1 277 ? 28.320 -1.415 3.459 1.00 18.79 284 GLY B CA 1
ATOM 6425 C C . GLY B 1 277 ? 29.827 -1.514 3.350 1.00 20.19 284 GLY B C 1
ATOM 6426 O O . GLY B 1 277 ? 30.387 -1.582 2.249 1.00 16.52 284 GLY B O 1
ATOM 6427 N N . LYS B 1 278 ? 30.476 -1.552 4.511 1.00 16.80 285 LYS B N 1
ATOM 6428 C CA . LYS B 1 278 ? 31.920 -1.445 4.606 1.00 22.14 285 LYS B CA 1
ATOM 6429 C C . LYS B 1 278 ? 32.452 -2.374 5.678 1.00 23.03 285 LYS B C 1
ATOM 6430 O O . LYS B 1 278 ? 31.755 -2.697 6.628 1.00 19.31 285 LYS B O 1
ATOM 6436 N N . ALA B 1 279 ? 33.713 -2.755 5.546 1.00 18.47 286 ALA B N 1
ATOM 6437 C CA . ALA B 1 279 ? 34.408 -3.503 6.583 1.00 18.21 286 ALA B CA 1
ATOM 6438 C C . ALA B 1 279 ? 35.552 -2.611 7.030 1.00 24.87 286 ALA B C 1
ATOM 6439 O O . ALA B 1 279 ? 36.332 -2.127 6.200 1.00 20.42 286 ALA B O 1
ATOM 6441 N N . LYS B 1 280 ? 35.646 -2.377 8.333 1.00 17.94 287 LYS B N 1
ATOM 6442 C CA . LYS B 1 280 ? 36.689 -1.515 8.870 1.00 18.16 287 LYS B CA 1
ATOM 6443 C C . LYS B 1 280 ? 37.751 -2.355 9.581 1.00 21.63 287 LYS B C 1
ATOM 6444 O O . LYS B 1 280 ? 37.451 -3.069 10.540 1.00 18.82 287 LYS B O 1
ATOM 6450 N N . ALA B 1 281 ? 38.991 -2.260 9.111 1.00 16.59 288 ALA B N 1
ATOM 6451 C CA . ALA B 1 281 ? 40.090 -3.002 9.711 1.00 15.94 288 ALA B CA 1
ATOM 6452 C C . ALA B 1 281 ? 40.318 -2.538 11.132 1.00 28.90 288 ALA B C 1
ATOM 6453 O O . ALA B 1 281 ? 40.421 -1.338 11.388 1.00 25.48 288 ALA B O 1
ATOM 6455 N N . GLU B 1 282 ? 40.401 -3.485 12.062 1.00 19.90 289 GLU B N 1
ATOM 6456 C CA . GLU B 1 282 ? 40.544 -3.121 13.457 1.00 20.78 289 GLU B CA 1
ATOM 6457 C C . GLU B 1 282 ? 41.988 -3.068 13.949 1.00 35.01 289 GLU B C 1
ATOM 6458 O O . GLU B 1 282 ? 42.247 -2.607 15.048 1.00 30.73 289 GLU B O 1
ATOM 6464 N N . LYS B 1 283 ? 42.929 -3.526 13.140 1.00 24.22 290 LYS B N 1
ATOM 6465 C CA . LYS B 1 283 ? 44.329 -3.514 13.567 1.00 36.83 290 LYS B CA 1
ATOM 6466 C C . LYS B 1 283 ? 45.204 -2.728 12.596 1.00 25.87 290 LYS B C 1
ATOM 6467 O O . LYS B 1 283 ? 45.322 -3.091 11.428 1.00 31.36 290 LYS B O 1
ATOM 6473 N N . ALA B 1 284 ? 45.830 -1.666 13.074 1.00 24.69 291 ALA B N 1
ATOM 6474 C CA . ALA B 1 284 ? 46.601 -0.794 12.197 1.00 27.31 291 ALA B CA 1
ATOM 6475 C C . ALA B 1 284 ? 47.820 -1.482 11.576 1.00 32.77 291 ALA B C 1
ATOM 6476 O O . ALA B 1 284 ? 48.468 -2.329 12.194 1.00 22.84 291 ALA B O 1
ATOM 6478 N N . GLY B 1 285 ? 48.143 -1.115 10.346 1.00 24.53 292 GLY B N 1
ATOM 6479 C CA . GLY B 1 285 ? 49.417 -1.517 9.782 1.00 21.57 292 GLY B CA 1
ATOM 6480 C C . GLY B 1 285 ? 49.502 -2.941 9.270 1.00 27.86 292 GLY B C 1
ATOM 6481 O O . GLY B 1 285 ? 50.605 -3.465 9.094 1.00 26.50 292 GLY B O 1
ATOM 6482 N N . ASP B 1 286 ? 48.365 -3.588 9.036 1.00 19.42 293 ASP B N 1
ATOM 6483 C CA . ASP B 1 286 ? 48.423 -4.964 8.509 1.00 22.24 293 ASP B CA 1
ATOM 6484 C C . ASP B 1 286 ? 48.395 -4.944 6.979 1.00 24.29 293 ASP B C 1
ATOM 6485 O O . ASP B 1 286 ? 47.493 -4.342 6.385 1.00 34.45 293 ASP B O 1
ATOM 6490 N N . PRO B 1 287 ? 49.365 -5.603 6.327 1.00 24.78 294 PRO B N 1
ATOM 6491 C CA . PRO B 1 287 ? 49.402 -5.420 4.868 1.00 26.46 294 PRO B CA 1
ATOM 6492 C C . PRO B 1 287 ? 48.259 -6.116 4.137 1.00 26.02 294 PRO B C 1
ATOM 6493 O O . PRO B 1 287 ? 47.972 -5.747 2.998 1.00 21.58 294 PRO B O 1
ATOM 6497 N N . ILE B 1 288 ? 47.583 -7.082 4.751 1.00 22.90 295 ILE B N 1
ATOM 6498 C CA . ILE B 1 288 ? 46.427 -7.640 4.033 1.00 11.15 295 ILE B CA 1
ATOM 6499 C C . ILE B 1 288 ? 45.055 -7.376 4.645 1.00 15.27 295 ILE B C 1
ATOM 6500 O O . ILE B 1 288 ? 44.078 -7.265 3.907 1.00 16.88 295 ILE B O 1
ATOM 6505 N N . PHE B 1 289 ? 44.972 -7.287 5.975 1.00 11.40 296 PHE B N 1
ATOM 6506 C CA . PHE B 1 289 ? 43.685 -7.040 6.619 1.00 16.97 296 PHE B CA 1
ATOM 6507 C C . PHE B 1 289 ? 43.418 -5.538 6.701 1.00 24.89 296 PHE B C 1
ATOM 6508 O O . PHE B 1 289 ? 43.651 -4.896 7.726 1.00 19.27 296 PHE B O 1
ATOM 6516 N N . THR B 1 290 ? 42.936 -4.996 5.589 1.00 13.62 297 THR B N 1
ATOM 6517 C CA . THR B 1 290 ? 42.764 -3.557 5.410 1.00 17.67 297 THR B CA 1
ATOM 6518 C C . THR B 1 290 ? 41.285 -3.241 5.167 1.00 25.28 297 THR B C 1
ATOM 6519 O O . THR B 1 290 ? 40.462 -4.155 5.066 1.00 17.79 297 THR B O 1
ATOM 6523 N N . ASP B 1 291 ? 40.966 -1.954 5.005 1.00 16.68 298 ASP B N 1
ATOM 6524 C CA . ASP B 1 291 ? 39.585 -1.482 4.863 1.00 12.68 298 ASP B CA 1
ATOM 6525 C C . ASP B 1 291 ? 38.963 -1.870 3.534 1.00 14.64 298 ASP B C 1
ATOM 6526 O O . ASP B 1 291 ? 39.658 -1.976 2.523 1.00 16.37 298 ASP B O 1
ATOM 6531 N N . SER B 1 292 ? 37.637 -1.998 3.523 1.00 20.39 299 SER B N 1
ATOM 6532 C CA A SER B 1 292 ? 36.900 -2.233 2.288 0.86 12.83 299 SER B CA 1
ATOM 6533 C CA B SER B 1 292 ? 36.926 -2.194 2.273 0.14 17.32 299 SER B CA 1
ATOM 6534 C C . SER B 1 292 ? 35.648 -1.363 2.231 1.00 23.73 299 SER B C 1
ATOM 6535 O O . SER B 1 292 ? 34.900 -1.315 3.198 1.00 16.43 299 SER B O 1
ATOM 6540 N N . ASN B 1 293 ? 35.420 -0.711 1.091 1.00 17.57 300 ASN B N 1
ATOM 6541 C CA . ASN B 1 293 ? 34.188 0.022 0.807 1.00 19.28 300 ASN B CA 1
ATOM 6542 C C . ASN B 1 293 ? 33.182 -0.849 0.064 1.00 27.98 300 ASN B C 1
ATOM 6543 O O . ASN B 1 293 ? 32.121 -0.368 -0.343 1.00 21.61 300 ASN B O 1
ATOM 6548 N N . TYR B 1 294 ? 33.516 -2.122 -0.119 1.00 18.06 301 TYR B N 1
ATOM 6549 C CA . TYR B 1 294 ? 32.767 -2.976 -1.033 1.00 17.20 301 TYR B CA 1
ATOM 6550 C C . TYR B 1 294 ? 32.264 -4.244 -0.363 1.00 16.54 301 TYR B C 1
ATOM 6551 O O . TYR B 1 294 ? 32.659 -5.368 -0.715 1.00 15.52 301 TYR B O 1
ATOM 6560 N N . LEU B 1 295 ? 31.393 -4.062 0.621 1.00 23.95 302 LEU B N 1
ATOM 6561 C CA . LEU B 1 295 ? 30.778 -5.194 1.303 1.00 15.35 302 LEU B CA 1
ATOM 6562 C C . LEU B 1 295 ? 29.324 -5.320 0.857 1.00 20.51 302 LEU B C 1
ATOM 6563 O O . LEU B 1 295 ? 28.594 -4.325 0.845 1.00 15.53 302 LEU B O 1
ATOM 6568 N N . GLU B 1 296 ? 28.912 -6.534 0.476 1.00 17.79 303 GLU B N 1
ATOM 6569 C CA . GLU B 1 296 ? 27.543 -6.773 0.022 1.00 20.28 303 GLU B CA 1
ATOM 6570 C C . GLU B 1 296 ? 27.183 -8.197 0.352 1.00 24.48 303 GLU B C 1
ATOM 6571 O O . GLU B 1 296 ? 28.004 -9.096 0.168 1.00 19.41 303 GLU B O 1
ATOM 6577 N N . GLY B 1 297 ? 25.962 -8.397 0.840 1.00 15.68 304 GLY B N 1
ATOM 6578 C CA . GLY B 1 297 ? 25.466 -9.728 1.139 1.00 17.86 304 GLY B CA 1
ATOM 6579 C C . GLY B 1 297 ? 23.949 -9.738 1.207 1.00 27.61 304 GLY B C 1
ATOM 6580 O O . GLY B 1 297 ? 23.309 -8.776 0.795 1.00 23.72 304 GLY B O 1
ATOM 6581 N N . GLY B 1 298 ? 23.372 -10.826 1.712 1.00 23.85 305 GLY B N 1
ATOM 6582 C CA . GLY B 1 298 ? 21.924 -10.943 1.785 1.00 23.91 305 GLY B CA 1
ATOM 6583 C C . GLY B 1 298 ? 21.395 -11.875 2.865 1.00 23.83 305 GLY B C 1
ATOM 6584 O O . GLY B 1 298 ? 22.145 -12.641 3.476 1.00 22.00 305 GLY B O 1
ATOM 6585 N N . PHE B 1 299 ? 20.090 -11.795 3.106 1.00 20.87 306 PHE B N 1
ATOM 6586 C CA . PHE B 1 299 ? 19.406 -12.721 3.999 1.00 17.59 306 PHE B CA 1
ATOM 6587 C C . PHE B 1 299 ? 18.821 -13.870 3.201 1.00 23.08 306 PHE B C 1
ATOM 6588 O O . PHE B 1 299 ? 18.298 -13.669 2.095 1.00 26.13 306 PHE B O 1
ATOM 6596 N N . TYR B 1 300 ? 18.929 -15.069 3.770 1.00 23.37 307 TYR B N 1
ATOM 6597 C CA . TYR B 1 300 ? 18.473 -16.308 3.137 1.00 24.20 307 TYR B CA 1
ATOM 6598 C C . TYR B 1 300 ? 17.607 -17.100 4.114 1.00 27.35 307 TYR B C 1
ATOM 6599 O O . TYR B 1 300 ? 17.767 -16.985 5.336 1.00 28.43 307 TYR B O 1
ATOM 6608 N N . GLY B 1 301 ? 16.704 -17.914 3.571 1.00 17.00 308 GLY B N 1
ATOM 6609 C CA . GLY B 1 301 ? 15.650 -18.530 4.353 1.00 20.83 308 GLY B CA 1
ATOM 6610 C C . GLY B 1 301 ? 14.390 -17.695 4.172 1.00 24.35 308 GLY B C 1
ATOM 6611 O O . GLY B 1 301 ? 14.483 -16.492 3.958 1.00 28.68 308 GLY B O 1
ATOM 6612 N N . PRO B 1 302 ? 13.214 -18.324 4.259 1.00 30.72 309 PRO B N 1
ATOM 6613 C CA . PRO B 1 302 ? 11.960 -17.596 4.042 1.00 31.81 309 PRO B CA 1
ATOM 6614 C C . PRO B 1 302 ? 11.833 -16.436 5.016 1.00 39.27 309 PRO B C 1
ATOM 6615 O O . PRO B 1 302 ? 11.282 -15.404 4.653 1.00 42.85 309 PRO B O 1
ATOM 6619 N N . LYS B 1 303 ? 12.343 -16.607 6.233 1.00 36.83 310 LYS B N 1
ATOM 6620 C CA . LYS B 1 303 ? 12.185 -15.599 7.281 1.00 23.07 310 LYS B CA 1
ATOM 6621 C C . LYS B 1 303 ? 13.510 -14.963 7.704 1.00 26.79 310 LYS B C 1
ATOM 6622 O O . LYS B 1 303 ? 13.617 -14.456 8.813 1.00 28.07 310 LYS B O 1
ATOM 6628 N N . ALA B 1 304 ? 14.505 -14.999 6.815 1.00 29.12 311 ALA B N 1
ATOM 6629 C CA . ALA B 1 304 ? 15.837 -14.466 7.094 1.00 31.19 311 ALA B CA 1
ATOM 6630 C C . ALA B 1 304 ? 16.499 -15.160 8.285 1.00 30.20 311 ALA B C 1
ATOM 6631 O O . ALA B 1 304 ? 17.081 -14.509 9.154 1.00 27.39 311 ALA B O 1
ATOM 6633 N N . GLU B 1 305 ? 16.405 -16.484 8.309 1.00 22.96 312 GLU B N 1
ATOM 6634 C CA . GLU B 1 305 ? 17.037 -17.288 9.349 1.00 24.44 312 GLU B CA 1
ATOM 6635 C C . GLU B 1 305 ? 18.553 -17.137 9.272 1.00 35.68 312 GLU B C 1
ATOM 6636 O O . GLU B 1 305 ? 19.249 -17.248 10.280 1.00 29.00 312 GLU B O 1
ATOM 6642 N N . GLU B 1 306 ? 19.058 -16.875 8.068 1.00 22.86 313 GLU B N 1
ATOM 6643 C CA . GLU B 1 306 ? 20.498 -16.842 7.849 1.00 28.81 313 GLU B CA 1
ATOM 6644 C C . GLU B 1 306 ? 20.937 -15.625 7.034 1.00 35.70 313 GLU B C 1
ATOM 6645 O O . GLU B 1 306 ? 20.112 -14.929 6.425 1.00 22.75 313 GLU B O 1
ATOM 6651 N N . MET B 1 307 ? 22.235 -15.344 7.063 1.00 21.35 314 MET B N 1
ATOM 6652 C CA . MET B 1 307 ? 22.804 -14.261 6.266 1.00 26.98 314 MET B CA 1
ATOM 6653 C C . MET B 1 307 ? 24.181 -14.648 5.756 1.00 23.50 314 MET B C 1
ATOM 6654 O O . MET B 1 307 ? 24.898 -15.412 6.409 1.00 23.32 314 MET B O 1
ATOM 6659 N N . ALA B 1 308 ? 24.556 -14.100 4.604 1.00 17.08 315 ALA B N 1
ATOM 6660 C CA . ALA B 1 308 ? 25.868 -14.358 4.037 1.00 20.54 315 ALA B CA 1
ATOM 6661 C C . ALA B 1 308 ? 26.268 -13.211 3.130 1.00 28.65 315 ALA B C 1
ATOM 6662 O O . ALA B 1 308 ? 25.408 -12.507 2.570 1.00 22.34 315 ALA B O 1
ATOM 6664 N N . GLY B 1 309 ? 27.574 -13.008 2.999 1.00 16.00 316 GLY B N 1
ATOM 6665 C CA . GLY B 1 309 ? 28.071 -11.974 2.107 1.00 16.58 316 GLY B CA 1
ATOM 6666 C C . GLY B 1 309 ? 29.571 -12.014 1.912 1.00 21.31 316 GLY B C 1
ATOM 6667 O O . GLY B 1 309 ? 30.248 -12.975 2.299 1.00 19.13 316 GLY B O 1
ATOM 6668 N N . LYS B 1 310 ? 30.083 -10.968 1.282 1.00 18.66 317 LYS B N 1
ATOM 6669 C CA . LYS B 1 310 ? 31.486 -10.907 0.940 1.00 13.83 317 LYS B CA 1
ATOM 6670 C C . LYS B 1 310 ? 31.985 -9.462 0.915 1.00 24.86 317 LYS B C 1
ATOM 6671 O O . LYS B 1 310 ? 31.193 -8.524 0.840 1.00 20.12 317 LYS B O 1
ATOM 6677 N N . PHE B 1 311 ? 33.295 -9.278 1.012 1.00 14.30 318 PHE B N 1
ATOM 6678 C CA . PHE B 1 311 ? 33.873 -7.989 0.723 1.00 17.15 318 PHE B CA 1
ATOM 6679 C C . PHE B 1 311 ? 35.242 -8.108 0.052 1.00 19.61 318 PHE B C 1
ATOM 6680 O O . PHE B 1 311 ? 35.876 -9.162 0.096 1.00 16.56 318 PHE B O 1
ATOM 6688 N N . PHE B 1 312 ? 35.660 -7.021 -0.600 1.00 16.12 319 PHE B N 1
ATOM 6689 C CA . PHE B 1 312 ? 36.915 -6.963 -1.348 1.00 14.11 319 PHE B CA 1
ATOM 6690 C C . PHE B 1 312 ? 37.631 -5.682 -0.924 1.00 18.08 319 PHE B C 1
ATOM 6691 O O . PHE B 1 312 ? 37.080 -4.575 -1.060 1.00 16.23 319 PHE B O 1
ATOM 6699 N N . THR B 1 313 ? 38.847 -5.813 -0.390 1.00 15.05 320 THR B N 1
ATOM 6700 C CA . THR B 1 313 ? 39.489 -4.648 0.212 1.00 22.77 320 THR B CA 1
ATOM 6701 C C . THR B 1 313 ? 39.874 -3.611 -0.843 1.00 16.86 320 THR B C 1
ATOM 6702 O O . THR B 1 313 ? 40.012 -3.935 -2.023 1.00 20.47 320 THR B O 1
ATOM 6706 N N . ASN B 1 314 ? 40.003 -2.361 -0.411 1.00 19.79 321 ASN B N 1
ATOM 6707 C CA . ASN B 1 314 ? 40.206 -1.270 -1.349 1.00 23.29 321 ASN B CA 1
ATOM 6708 C C . ASN B 1 314 ? 41.556 -1.346 -2.050 1.00 15.49 321 ASN B C 1
ATOM 6709 O O . ASN B 1 314 ? 41.706 -0.873 -3.171 1.00 18.60 321 ASN B O 1
ATOM 6714 N N . ASN B 1 315 ? 42.545 -1.929 -1.392 1.00 19.12 322 ASN B N 1
ATOM 6715 C CA . ASN B 1 315 ? 43.849 -2.113 -2.019 1.00 21.38 322 ASN B CA 1
ATOM 6716 C C . ASN B 1 315 ? 43.980 -3.507 -2.644 1.00 23.69 322 ASN B C 1
ATOM 6717 O O . ASN B 1 315 ? 45.092 -3.949 -2.941 1.00 18.62 322 ASN B O 1
ATOM 6722 N N . LYS B 1 316 ? 42.854 -4.208 -2.805 1.00 12.38 323 LYS B N 1
ATOM 6723 C CA . LYS B 1 316 ? 42.817 -5.523 -3.462 1.00 12.85 323 LYS B CA 1
ATOM 6724 C C . LYS B 1 316 ? 43.670 -6.611 -2.780 1.00 15.17 323 LYS B C 1
ATOM 6725 O O . LYS B 1 316 ? 44.081 -7.588 -3.408 1.00 27.10 323 LYS B O 1
ATOM 6731 N N . SER B 1 317 ? 43.914 -6.446 -1.488 1.00 19.21 324 SER B N 1
ATOM 6732 C CA . SER B 1 317 ? 44.765 -7.375 -0.762 1.00 21.18 324 SER B CA 1
ATOM 6733 C C . SER B 1 317 ? 44.013 -8.607 -0.291 1.00 21.28 324 SER B C 1
ATOM 6734 O O . SER B 1 317 ? 44.642 -9.587 0.106 1.00 16.35 324 SER B O 1
ATOM 6737 N N . LEU B 1 318 ? 42.676 -8.543 -0.302 1.00 15.72 325 LEU B N 1
ATOM 6738 C CA . LEU B 1 318 ? 41.844 -9.552 0.388 1.00 15.90 325 LEU B CA 1
ATOM 6739 C C . LEU B 1 318 ? 40.414 -9.704 -0.152 1.00 18.02 325 LEU B C 1
ATOM 6740 O O . LEU B 1 318 ? 39.689 -8.723 -0.328 1.00 15.32 325 LEU B O 1
ATOM 6745 N N . PHE B 1 319 ? 40.026 -10.948 -0.392 1.00 12.42 326 PHE B N 1
ATOM 6746 C CA . PHE B 1 319 ? 38.638 -11.310 -0.667 1.00 14.66 326 PHE B CA 1
ATOM 6747 C C . PHE B 1 319 ? 38.147 -12.143 0.527 1.00 18.36 326 PHE B C 1
ATOM 6748 O O . PHE B 1 319 ? 38.741 -13.176 0.846 1.00 17.46 326 PHE B O 1
ATOM 6756 N N . ALA B 1 320 ? 37.070 -11.694 1.170 1.00 12.78 327 ALA B N 1
ATOM 6757 C CA . ALA B 1 320 ? 36.524 -12.335 2.367 1.00 10.38 327 ALA B CA 1
ATOM 6758 C C . ALA B 1 320 ? 35.047 -12.674 2.183 1.00 17.57 327 ALA B C 1
ATOM 6759 O O . ALA B 1 320 ? 34.346 -11.973 1.452 1.00 20.55 327 ALA B O 1
ATOM 6761 N N . VAL B 1 321 ? 34.593 -13.738 2.852 1.00 16.77 328 VAL B N 1
ATOM 6762 C CA . VAL B 1 321 ? 33.184 -14.121 2.864 1.00 13.63 328 VAL B CA 1
ATOM 6763 C C . VAL B 1 321 ? 32.765 -14.363 4.315 1.00 17.25 328 VAL B C 1
ATOM 6764 O O . VAL B 1 321 ? 33.607 -14.489 5.189 1.00 15.93 328 VAL B O 1
ATOM 6768 N N . PHE B 1 322 ? 31.467 -14.404 4.580 1.00 13.31 329 PHE B N 1
ATOM 6769 C CA . PHE B 1 322 ? 30.978 -14.655 5.931 1.00 10.29 329 PHE B CA 1
ATOM 6770 C C . PHE B 1 322 ? 29.569 -15.215 5.845 1.00 21.78 329 PHE B C 1
ATOM 6771 O O . PHE B 1 322 ? 28.899 -15.047 4.835 1.00 18.64 329 PHE B O 1
ATOM 6779 N N . ALA B 1 323 ? 29.145 -15.897 6.906 1.00 20.07 330 ALA B N 1
ATOM 6780 C CA . ALA B 1 323 ? 27.849 -16.557 6.949 1.00 16.22 330 ALA B CA 1
ATOM 6781 C C . ALA B 1 323 ? 27.484 -16.704 8.403 1.00 24.44 330 ALA B C 1
ATOM 6782 O O . ALA B 1 323 ? 28.342 -16.979 9.240 1.00 18.76 330 ALA B O 1
ATOM 6784 N N . ALA B 1 324 ? 26.211 -16.532 8.714 1.00 16.32 331 ALA B N 1
ATOM 6785 C CA . ALA B 1 324 ? 25.786 -16.578 10.099 1.00 17.47 331 ALA B CA 1
ATOM 6786 C C . ALA B 1 324 ? 24.296 -16.899 10.184 1.00 22.29 331 ALA B C 1
ATOM 6787 O O . ALA B 1 324 ? 23.560 -16.677 9.224 1.00 24.17 331 ALA B O 1
ATOM 6789 N N . LYS B 1 325 ? 23.854 -17.412 11.326 1.00 20.18 332 LYS B N 1
ATOM 6790 C CA . LYS B 1 325 ? 22.431 -17.674 11.523 1.00 26.33 332 LYS B CA 1
ATOM 6791 C C . LYS B 1 325 ? 21.963 -17.116 12.857 1.00 26.72 332 LYS B C 1
ATOM 6792 O O . LYS B 1 325 ? 22.762 -16.947 13.784 1.00 26.64 332 LYS B O 1
ATOM 6798 N N . SER B 1 326 ? 20.673 -16.807 12.943 1.00 21.78 333 SER B N 1
ATOM 6799 C CA . SER B 1 326 ? 20.080 -16.332 14.189 1.00 30.44 333 SER B CA 1
ATOM 6800 C C . SER B 1 326 ? 19.492 -17.549 14.918 1.00 28.13 333 SER B C 1
ATOM 6801 O O . SER B 1 326 ? 19.345 -18.600 14.309 1.00 32.31 333 SER B O 1
ATOM 6804 N N . GLU B 1 327 ? 19.133 -17.428 16.197 1.00 43.22 334 GLU B N 1
ATOM 6805 C CA . GLU B 1 327 ? 18.769 -18.629 16.983 1.00 55.73 334 GLU B CA 1
ATOM 6806 C C . GLU B 1 327 ? 17.518 -19.425 16.526 1.00 137.79 334 GLU B C 1
ATOM 6807 O O . GLU B 1 327 ? 17.611 -20.627 16.278 1.00 150.81 334 GLU B O 1
ATOM 6813 N N . ASN B 1 328 ? 16.363 -18.768 16.462 1.00 119.60 335 ASN B N 1
ATOM 6814 C CA . ASN B 1 328 ? 15.261 -19.155 15.563 1.00 135.93 335 ASN B CA 1
ATOM 6815 C C . ASN B 1 328 ? 14.096 -18.165 15.569 1.00 134.79 335 ASN B C 1
ATOM 6816 O O . ASN B 1 328 ? 14.287 -16.971 15.805 1.00 127.55 335 ASN B O 1
ATOM 6821 N N . GLY B 1 329 ? 12.898 -18.669 15.297 1.00 137.01 336 GLY B N 1
ATOM 6822 C CA . GLY B 1 329 ? 11.714 -17.835 15.230 1.00 129.92 336 GLY B CA 1
ATOM 6823 C C . GLY B 1 329 ? 10.602 -18.469 14.413 1.00 122.62 336 GLY B C 1
ATOM 6824 O O . GLY B 1 329 ? 10.820 -18.854 13.264 1.00 122.46 336 GLY B O 1
ATOM 6825 N N . GLU B 1 330 ? 9.402 -18.574 14.984 1.00 113.91 337 GLU B N 1
ATOM 6826 C CA . GLU B 1 330 ? 9.083 -18.080 16.328 1.00 95.38 337 GLU B CA 1
ATOM 6827 C C . GLU B 1 330 ? 9.440 -16.606 16.522 1.00 79.33 337 GLU B C 1
ATOM 6828 O O . GLU B 1 330 ? 9.584 -16.121 17.648 1.00 72.61 337 GLU B O 1
ATOM 6834 N N . THR B 1 331 ? 9.585 -15.915 15.397 1.00 68.59 338 THR B N 1
ATOM 6835 C CA . THR B 1 331 ? 9.770 -14.475 15.363 1.00 68.97 338 THR B CA 1
ATOM 6836 C C . THR B 1 331 ? 8.671 -13.885 14.489 1.00 51.67 338 THR B C 1
ATOM 6837 O O . THR B 1 331 ? 8.319 -14.444 13.449 1.00 41.69 338 THR B O 1
ATOM 6841 N N . THR B 1 332 ? 8.124 -12.758 14.915 1.00 49.11 339 THR B N 1
ATOM 6842 C CA . THR B 1 332 ? 7.175 -12.033 14.090 1.00 46.56 339 THR B CA 1
ATOM 6843 C C . THR B 1 332 ? 7.903 -11.428 12.884 1.00 43.13 339 THR B C 1
ATOM 6844 O O . THR B 1 332 ? 8.918 -10.749 13.029 1.00 37.13 339 THR B O 1
ATOM 6848 N N . THR B 1 333 ? 7.396 -11.694 11.688 1.00 27.83 340 THR B N 1
ATOM 6849 C CA . THR B 1 333 ? 8.032 -11.182 10.488 1.00 36.26 340 THR B CA 1
ATOM 6850 C C . THR B 1 333 ? 7.074 -10.309 9.711 1.00 42.59 340 THR B C 1
ATOM 6851 O O . THR B 1 333 ? 5.857 -10.369 9.893 1.00 47.95 340 THR B O 1
ATOM 6855 N N . GLU B 1 334 ? 7.635 -9.485 8.845 1.00 44.78 341 GLU B N 1
ATOM 6856 C CA . GLU B 1 334 ? 6.828 -8.674 7.959 1.00 40.53 341 GLU B CA 1
ATOM 6857 C C . GLU B 1 334 ? 7.280 -8.940 6.531 1.00 42.86 341 GLU B C 1
ATOM 6858 O O . GLU B 1 334 ? 8.478 -8.888 6.224 1.00 36.55 341 GLU B O 1
ATOM 6864 N N . ARG B 1 335 ? 6.325 -9.245 5.660 1.00 30.00 342 ARG B N 1
ATOM 6865 C CA . ARG B 1 335 ? 6.653 -9.626 4.296 1.00 32.23 342 ARG B CA 1
ATOM 6866 C C . ARG B 1 335 ? 7.151 -8.423 3.495 1.00 30.88 342 ARG B C 1
ATOM 6867 O O . ARG B 1 335 ? 6.555 -7.354 3.561 1.00 35.53 342 ARG B O 1
ATOM 6875 N N . ILE B 1 336 ? 8.237 -8.596 2.741 1.00 23.24 343 ILE B N 1
ATOM 6876 C CA . ILE B 1 336 ? 8.748 -7.510 1.903 1.00 23.79 343 ILE B CA 1
ATOM 6877 C C . ILE B 1 336 ? 8.587 -7.739 0.418 1.00 32.15 343 ILE B C 1
ATOM 6878 O O . ILE B 1 336 ? 8.545 -6.782 -0.349 1.00 34.27 343 ILE B O 1
ATOM 6883 N N . ILE B 1 337 ? 8.526 -9.007 0.015 1.00 34.26 344 ILE B N 1
ATOM 6884 C CA . ILE B 1 337 ? 8.562 -9.370 -1.397 1.00 25.56 344 ILE B CA 1
ATOM 6885 C C . ILE B 1 337 ? 7.530 -10.437 -1.741 1.00 38.64 344 ILE B C 1
ATOM 6886 O O . ILE B 1 337 ? 7.311 -11.371 -0.964 1.00 36.31 344 ILE B O 1
ATOM 6891 N N . ASP B 1 338 ? 6.876 -10.269 -2.887 1.00 33.28 345 ASP B N 1
ATOM 6892 C CA . ASP B 1 338 ? 6.178 -11.369 -3.548 1.00 29.93 345 ASP B CA 1
ATOM 6893 C C . ASP B 1 338 ? 6.915 -11.644 -4.864 1.00 41.80 345 ASP B C 1
ATOM 6894 O O . ASP B 1 338 ? 7.287 -10.712 -5.581 1.00 36.20 345 ASP B O 1
ATOM 6899 N N . ALA B 1 339 ? 7.150 -12.920 -5.161 1.00 40.72 346 ALA B N 1
ATOM 6900 C CA . ALA B 1 339 ? 7.692 -13.336 -6.457 1.00 35.00 346 ALA B CA 1
ATOM 6901 C C . ALA B 1 339 ? 7.336 -14.801 -6.707 1.00 45.99 346 ALA B C 1
ATOM 6902 O O . ALA B 1 339 ? 7.961 -15.709 -6.152 1.00 39.74 346 ALA B O 1
ATOM 6904 N N . THR B 1 340 ? 6.327 -15.006 -7.551 1.00 37.23 347 THR B N 1
ATOM 6905 C CA . THR B 1 340 ? 5.670 -16.293 -7.729 1.00 37.13 347 THR B CA 1
ATOM 6906 C C . THR B 1 340 ? 5.594 -16.645 -9.209 1.00 40.31 347 THR B C 1
ATOM 6907 O O . THR B 1 340 ? 5.476 -15.766 -10.076 1.00 38.19 347 THR B O 1
ATOM 6911 N N . LYS B 1 341 ? 5.659 -17.941 -9.484 1.00 42.26 348 LYS B N 1
ATOM 6912 C CA . LYS B 1 341 ? 5.448 -18.458 -10.823 1.00 49.79 348 LYS B CA 1
ATOM 6913 C C . LYS B 1 341 ? 4.306 -19.449 -10.759 1.00 58.75 348 LYS B C 1
ATOM 6914 O O . LYS B 1 341 ? 4.311 -20.341 -9.915 1.00 60.96 348 LYS B O 1
ATOM 6920 N N . ILE B 1 342 ? 3.313 -19.277 -11.627 1.00 57.98 349 ILE B N 1
ATOM 6921 C CA . ILE B 1 342 ? 2.210 -20.225 -11.702 1.00 57.02 349 ILE B CA 1
ATOM 6922 C C . ILE B 1 342 ? 2.343 -21.009 -12.999 1.00 67.51 349 ILE B C 1
ATOM 6923 O O . ILE B 1 342 ? 2.270 -20.440 -14.089 1.00 68.96 349 ILE B O 1
ATOM 6928 N N . ASP B 1 343 ? 2.573 -22.311 -12.874 1.00 90.13 350 ASP B N 1
ATOM 6929 C CA . ASP B 1 343 ? 2.818 -23.164 -14.030 1.00 103.53 350 ASP B CA 1
ATOM 6930 C C . ASP B 1 343 ? 1.562 -23.291 -14.886 1.00 99.81 350 ASP B C 1
ATOM 6931 O O . ASP B 1 343 ? 0.454 -23.402 -14.363 1.00 98.75 350 ASP B O 1
ATOM 6936 N N . LEU B 1 344 ? 1.743 -23.268 -16.203 1.00 84.19 351 LEU B N 1
ATOM 6937 C CA . LEU B 1 344 ? 0.621 -23.412 -17.121 1.00 86.68 351 LEU B CA 1
ATOM 6938 C C . LEU B 1 344 ? 0.495 -24.823 -17.694 1.00 102.17 351 LEU B C 1
ATOM 6939 O O . LEU B 1 344 ? -0.013 -25.017 -18.799 1.00 104.18 351 LEU B O 1
ATOM 6944 N N . THR B 1 345 ? 0.965 -25.800 -16.927 1.00 107.46 352 THR B N 1
ATOM 6945 C CA . THR B 1 345 ? 0.674 -27.204 -17.190 1.00 106.58 352 THR B CA 1
ATOM 6946 C C . THR B 1 345 ? 0.025 -27.808 -15.947 1.00 102.63 352 THR B C 1
ATOM 6947 O O . THR B 1 345 ? -1.043 -28.414 -16.023 1.00 89.79 352 THR B O 1
ATOM 6951 N N . GLN B 1 346 ? 0.671 -27.611 -14.800 1.00 99.43 353 GLN B N 1
ATOM 6952 C CA . GLN B 1 346 ? 0.189 -28.147 -13.529 1.00 99.83 353 GLN B CA 1
ATOM 6953 C C . GLN B 1 346 ? -0.703 -27.171 -12.769 1.00 99.08 353 GLN B C 1
ATOM 6954 O O . GLN B 1 346 ? -1.479 -27.573 -11.899 1.00 91.34 353 GLN B O 1
ATOM 6960 N N . PHE B 1 347 ? -0.585 -25.889 -13.094 1.00 107.15 354 PHE B N 1
ATOM 6961 C CA . PHE B 1 347 ? -1.326 -24.857 -12.381 1.00 115.50 354 PHE B CA 1
ATOM 6962 C C . PHE B 1 347 ? -1.000 -24.913 -10.892 1.00 108.26 354 PHE B C 1
ATOM 6963 O O . PHE B 1 347 ? -1.824 -24.600 -10.035 1.00 121.17 354 PHE B O 1
ATOM 6971 N N . ASN B 1 348 ? 0.224 -25.337 -10.609 1.00 77.64 355 ASN B N 1
ATOM 6972 C CA . ASN B 1 348 ? 0.813 -25.203 -9.292 1.00 78.71 355 ASN B CA 1
ATOM 6973 C C . ASN B 1 348 ? 1.773 -24.015 -9.344 1.00 71.01 355 ASN B C 1
ATOM 6974 O O . ASN B 1 348 ? 2.204 -23.604 -10.424 1.00 66.71 355 ASN B O 1
ATOM 6979 N N . ALA B 1 349 ? 2.108 -23.463 -8.185 1.00 63.38 356 ALA B N 1
ATOM 6980 C CA . ALA B 1 349 ? 3.004 -22.315 -8.135 1.00 61.07 356 ALA B CA 1
ATOM 6981 C C . ALA B 1 349 ? 4.275 -22.622 -7.350 1.00 50.84 356 ALA B C 1
ATOM 6982 O O . ALA B 1 349 ? 4.235 -23.338 -6.356 1.00 59.89 356 ALA B O 1
ATOM 6984 N N . LYS B 1 350 ? 5.400 -22.076 -7.808 1.00 50.71 357 LYS B N 1
ATOM 6985 C CA . LYS B 1 350 ? 6.668 -22.186 -7.087 1.00 53.08 357 LYS B CA 1
ATOM 6986 C C . LYS B 1 350 ? 7.283 -20.799 -6.889 1.00 49.33 357 LYS B C 1
ATOM 6987 O O . LYS B 1 350 ? 7.081 -19.894 -7.696 1.00 43.18 357 LYS B O 1
ATOM 6993 N N . GLU B 1 351 ? 8.013 -20.623 -5.798 1.00 42.56 358 GLU B N 1
ATOM 6994 C CA . GLU B 1 351 ? 8.641 -19.342 -5.517 1.00 44.28 358 GLU B CA 1
ATOM 6995 C C . GLU B 1 351 ? 9.660 -18.990 -6.603 1.00 54.62 358 GLU B C 1
ATOM 6996 O O . GLU B 1 351 ? 10.176 -19.877 -7.286 1.00 61.93 358 GLU B O 1
ATOM 7002 N N . LEU B 1 352 ? 9.930 -17.695 -6.766 1.00 38.17 359 LEU B N 1
ATOM 7003 C CA . LEU B 1 352 ? 10.994 -17.232 -7.656 1.00 32.08 359 LEU B CA 1
ATOM 7004 C C . LEU B 1 352 ? 12.058 -16.541 -6.831 1.00 43.01 359 LEU B C 1
ATOM 7005 O O . LEU B 1 352 ? 11.766 -15.967 -5.779 1.00 32.13 359 LEU B O 1
ATOM 7010 N N . ASN B 1 353 ? 13.296 -16.575 -7.308 1.00 35.03 360 ASN B N 1
ATOM 7011 C CA . ASN B 1 353 ? 14.340 -15.799 -6.665 1.00 23.91 360 ASN B CA 1
ATOM 7012 C C . ASN B 1 353 ? 14.138 -14.318 -6.942 1.00 28.39 360 ASN B C 1
ATOM 7013 O O . ASN B 1 353 ? 14.027 -13.909 -8.091 1.00 30.56 360 ASN B O 1
ATOM 7018 N N . ASN B 1 354 ? 14.112 -13.510 -5.885 1.00 21.09 361 ASN B N 1
ATOM 7019 C CA . ASN B 1 354 ? 14.041 -12.065 -6.051 1.00 19.50 361 ASN B CA 1
ATOM 7020 C C . ASN B 1 354 ? 14.753 -11.327 -4.927 1.00 20.72 361 ASN B C 1
ATOM 7021 O O . ASN B 1 354 ? 14.701 -11.752 -3.769 1.00 28.23 361 ASN B O 1
ATOM 7026 N N . PHE B 1 355 ? 15.417 -10.219 -5.249 1.00 19.03 362 PHE B N 1
ATOM 7027 C CA . PHE B 1 355 ? 16.219 -9.519 -4.238 1.00 27.29 362 PHE B CA 1
ATOM 7028 C C . PHE B 1 355 ? 15.569 -8.230 -3.718 1.00 33.75 362 PHE B C 1
ATOM 7029 O O . PHE B 1 355 ? 16.149 -7.508 -2.904 1.00 22.03 362 PHE B O 1
ATOM 7037 N N . GLY B 1 356 ? 14.356 -7.949 -4.173 1.00 31.02 363 GLY B N 1
ATOM 7038 C CA . GLY B 1 356 ? 13.668 -6.737 -3.763 1.00 26.38 363 GLY B CA 1
ATOM 7039 C C . GLY B 1 356 ? 13.424 -5.761 -4.901 1.00 31.37 363 GLY B C 1
ATOM 7040 O O . GLY B 1 356 ? 12.957 -4.643 -4.678 1.00 34.19 363 GLY B O 1
ATOM 7041 N N . ASP B 1 357 ? 13.725 -6.185 -6.125 1.00 37.27 364 ASP B N 1
ATOM 7042 C CA . ASP B 1 357 ? 13.371 -5.404 -7.308 1.00 25.06 364 ASP B CA 1
ATOM 7043 C C . ASP B 1 357 ? 12.389 -6.201 -8.166 1.00 30.48 364 ASP B C 1
ATOM 7044 O O . ASP B 1 357 ? 12.776 -7.168 -8.830 1.00 25.14 364 ASP B O 1
ATOM 7049 N N . ALA B 1 358 ? 11.119 -5.797 -8.144 1.00 25.31 365 ALA B N 1
ATOM 7050 C CA . ALA B 1 358 ? 10.079 -6.515 -8.890 1.00 27.66 365 ALA B CA 1
ATOM 7051 C C . ALA B 1 358 ? 10.173 -6.355 -10.412 1.00 33.61 365 ALA B C 1
ATOM 7052 O O . ALA B 1 358 ? 9.502 -7.076 -11.156 1.00 33.03 365 ALA B O 1
ATOM 7054 N N . SER B 1 359 ? 11.004 -5.420 -10.874 1.00 27.73 366 SER B N 1
ATOM 7055 C CA . SER B 1 359 ? 11.125 -5.164 -12.308 1.00 36.54 366 SER B CA 1
ATOM 7056 C C . SER B 1 359 ? 12.253 -5.947 -12.986 1.00 35.86 366 SER B C 1
ATOM 7057 O O . SER B 1 359 ? 12.578 -5.686 -14.141 1.00 32.88 366 SER B O 1
ATOM 7060 N N . VAL B 1 360 ? 12.857 -6.895 -12.272 1.00 27.23 367 VAL B N 1
ATOM 7061 C CA . VAL B 1 360 ? 13.797 -7.813 -12.913 1.00 37.81 367 VAL B CA 1
ATOM 7062 C C . VAL B 1 360 ? 13.419 -9.257 -12.633 1.00 36.58 367 VAL B C 1
ATOM 7063 O O . VAL B 1 360 ? 13.059 -9.601 -11.510 1.00 33.02 367 VAL B O 1
ATOM 7067 N N . LEU B 1 361 ? 13.467 -10.089 -13.667 1.00 35.20 368 LEU B N 1
ATOM 7068 C CA . LEU B 1 361 ? 13.337 -11.532 -13.491 1.00 44.59 368 LEU B CA 1
ATOM 7069 C C . LEU B 1 361 ? 14.729 -12.148 -13.396 1.00 46.07 368 LEU B C 1
ATOM 7070 O O . LEU B 1 361 ? 15.599 -11.853 -14.219 1.00 35.42 368 LEU B O 1
ATOM 7075 N N . ILE B 1 362 ? 14.949 -12.991 -12.392 1.00 34.23 369 ILE B N 1
ATOM 7076 C CA . ILE B 1 362 ? 16.260 -13.602 -12.215 1.00 40.93 369 ILE B CA 1
ATOM 7077 C C . ILE B 1 362 ? 16.208 -15.019 -12.754 1.00 45.24 369 ILE B C 1
ATOM 7078 O O . ILE B 1 362 ? 15.446 -15.838 -12.260 1.00 29.46 369 ILE B O 1
ATOM 7083 N N . ILE B 1 363 ? 16.999 -15.316 -13.775 1.00 43.42 370 ILE B N 1
ATOM 7084 C CA . ILE B 1 363 ? 17.032 -16.680 -14.286 1.00 47.86 370 ILE B CA 1
ATOM 7085 C C . ILE B 1 363 ? 18.469 -17.133 -14.474 1.00 46.51 370 ILE B C 1
ATOM 7086 O O . ILE B 1 363 ? 19.233 -16.494 -15.191 1.00 47.20 370 ILE B O 1
ATOM 7091 N N . ASP B 1 364 ? 18.838 -18.219 -13.797 1.00 48.35 371 ASP B N 1
ATOM 7092 C CA . ASP B 1 364 ? 20.186 -18.765 -13.890 1.00 45.22 371 ASP B CA 1
ATOM 7093 C C . ASP B 1 364 ? 21.233 -17.697 -13.619 1.00 46.17 371 ASP B C 1
ATOM 7094 O O . ASP B 1 364 ? 22.260 -17.640 -14.288 1.00 58.81 371 ASP B O 1
ATOM 7099 N N . GLY B 1 365 ? 20.970 -16.835 -12.650 1.00 40.63 372 GLY B N 1
ATOM 7100 C CA . GLY B 1 365 ? 21.941 -15.818 -12.299 1.00 41.41 372 GLY B CA 1
ATOM 7101 C C . GLY B 1 365 ? 21.888 -14.600 -13.204 1.00 50.73 372 GLY B C 1
ATOM 7102 O O . GLY B 1 365 ? 22.555 -13.596 -12.937 1.00 50.94 372 GLY B O 1
ATOM 7103 N N . GLN B 1 366 ? 21.097 -14.672 -14.272 1.00 48.16 373 GLN B N 1
ATOM 7104 C CA . GLN B 1 366 ? 20.959 -13.524 -15.171 1.00 57.36 373 GLN B CA 1
ATOM 7105 C C . GLN B 1 366 ? 19.731 -12.690 -14.820 1.00 46.82 373 GLN B C 1
ATOM 7106 O O . GLN B 1 366 ? 18.642 -13.227 -14.618 1.00 41.36 373 GLN B O 1
ATOM 7112 N N . LYS B 1 367 ? 19.908 -11.376 -14.747 1.00 42.33 374 LYS B N 1
ATOM 7113 C CA A LYS B 1 367 ? 18.798 -10.470 -14.468 0.69 42.85 374 LYS B CA 1
ATOM 7114 C CA B LYS B 1 367 ? 18.796 -10.478 -14.470 0.31 42.97 374 LYS B CA 1
ATOM 7115 C C . LYS B 1 367 ? 18.140 -9.988 -15.758 1.00 48.43 374 LYS B C 1
ATOM 7116 O O . LYS B 1 367 ? 18.769 -9.307 -16.561 1.00 52.24 374 LYS B O 1
ATOM 7127 N N . ILE B 1 368 ? 16.875 -10.349 -15.954 1.00 34.90 375 ILE B N 1
ATOM 7128 C CA . ILE B 1 368 ? 16.124 -9.884 -17.119 1.00 33.01 375 ILE B CA 1
ATOM 7129 C C . ILE B 1 368 ? 15.329 -8.625 -16.775 1.00 37.15 375 ILE B C 1
ATOM 7130 O O . ILE B 1 368 ? 14.375 -8.682 -15.989 1.00 30.11 375 ILE B O 1
ATOM 7135 N N . ASP B 1 369 ? 15.724 -7.486 -17.346 1.00 33.66 376 ASP B N 1
ATOM 7136 C CA A ASP B 1 369 ? 15.000 -6.230 -17.127 0.59 32.29 376 ASP B CA 1
ATOM 7137 C CA B ASP B 1 369 ? 15.006 -6.238 -17.121 0.41 33.00 376 ASP B CA 1
ATOM 7138 C C . ASP B 1 369 ? 13.628 -6.292 -17.786 1.00 38.15 376 ASP B C 1
ATOM 7139 O O . ASP B 1 369 ? 13.512 -6.628 -18.963 1.00 38.11 376 ASP B O 1
ATOM 7148 N N . LEU B 1 370 ? 12.588 -5.979 -17.015 1.00 32.60 377 LEU B N 1
ATOM 7149 C CA . LEU B 1 370 ? 11.214 -6.121 -17.498 1.00 35.37 377 LEU B CA 1
ATOM 7150 C C . LEU B 1 370 ? 10.585 -4.829 -18.012 1.00 41.38 377 LEU B C 1
ATOM 7151 O O . LEU B 1 370 ? 9.489 -4.850 -18.561 1.00 46.18 377 LEU B O 1
ATOM 7156 N N . ALA B 1 371 ? 11.264 -3.704 -17.826 1.00 35.52 378 ALA B N 1
ATOM 7157 C CA . ALA B 1 371 ? 10.708 -2.425 -18.244 1.00 37.48 378 ALA B CA 1
ATOM 7158 C C . ALA B 1 371 ? 10.855 -2.230 -19.747 1.00 52.76 378 ALA B C 1
ATOM 7159 O O . ALA B 1 371 ? 11.686 -2.875 -20.394 1.00 45.45 378 ALA B O 1
ATOM 7161 N N . GLY B 1 372 ? 10.053 -1.331 -20.301 1.00 44.62 379 GLY B N 1
ATOM 7162 C CA . GLY B 1 372 ? 10.103 -1.073 -21.726 1.00 41.49 379 GLY B CA 1
ATOM 7163 C C . GLY B 1 372 ? 9.313 0.158 -22.113 1.00 35.22 379 GLY B C 1
ATOM 7164 O O . GLY B 1 372 ? 8.658 0.777 -21.274 1.00 52.26 379 GLY B O 1
ATOM 7165 N N . VAL B 1 373 ? 9.380 0.508 -23.393 1.00 46.91 380 VAL B N 1
ATOM 7166 C CA . VAL B 1 373 ? 8.756 1.726 -23.892 1.00 64.68 380 VAL B CA 1
ATOM 7167 C C . VAL B 1 373 ? 7.240 1.593 -24.011 1.00 60.28 380 VAL B C 1
ATOM 7168 O O . VAL B 1 373 ? 6.521 2.593 -24.022 1.00 64.21 380 VAL B O 1
ATOM 7172 N N . ASN B 1 374 ? 6.762 0.355 -24.097 1.00 52.72 381 ASN B N 1
ATOM 7173 C CA . ASN B 1 374 ? 5.337 0.091 -24.274 1.00 51.36 381 ASN B CA 1
ATOM 7174 C C . ASN B 1 374 ? 4.578 -0.135 -22.966 1.00 57.68 381 ASN B C 1
ATOM 7175 O O . ASN B 1 374 ? 5.181 -0.221 -21.898 1.00 48.05 381 ASN B O 1
ATOM 7180 N N . PHE B 1 375 ? 3.252 -0.231 -23.069 1.00 55.66 382 PHE B N 1
ATOM 7181 C CA . PHE B 1 375 ? 2.409 -0.512 -21.916 1.00 54.79 382 PHE B CA 1
ATOM 7182 C C . PHE B 1 375 ? 2.805 -1.850 -21.314 1.00 48.80 382 PHE B C 1
ATOM 7183 O O . PHE B 1 375 ? 3.021 -1.962 -20.113 1.00 48.59 382 PHE B O 1
ATOM 7191 N N . LYS B 1 376 ? 2.871 -2.872 -22.159 1.00 50.74 383 LYS B N 1
ATOM 7192 C CA . LYS B 1 376 ? 3.485 -4.127 -21.763 1.00 55.70 383 LYS B CA 1
ATOM 7193 C C . LYS B 1 376 ? 4.557 -4.480 -22.792 1.00 56.61 383 LYS B C 1
ATOM 7194 O O . LYS B 1 376 ? 4.436 -4.139 -23.963 1.00 45.76 383 LYS B O 1
ATOM 7200 N N . ASN B 1 377 ? 5.623 -5.134 -22.349 1.00 46.06 384 ASN B N 1
ATOM 7201 C CA . ASN B 1 377 ? 6.793 -5.314 -23.199 1.00 49.34 384 ASN B CA 1
ATOM 7202 C C . ASN B 1 377 ? 7.296 -6.746 -23.229 1.00 48.89 384 ASN B C 1
ATOM 7203 O O . ASN B 1 377 ? 7.346 -7.422 -22.206 1.00 44.76 384 ASN B O 1
ATOM 7208 N N . SER B 1 378 ? 7.673 -7.212 -24.411 1.00 58.91 385 SER B N 1
ATOM 7209 C CA . SER B 1 378 ? 8.176 -8.569 -24.546 1.00 50.42 385 SER B CA 1
ATOM 7210 C C . SER B 1 378 ? 9.697 -8.594 -24.557 1.00 50.16 385 SER B C 1
ATOM 7211 O O . SER B 1 378 ? 10.337 -7.777 -25.220 1.00 53.47 385 SER B O 1
ATOM 7214 N N . LYS B 1 379 ? 10.270 -9.534 -23.815 1.00 53.46 386 LYS B N 1
ATOM 7215 C CA . LYS B 1 379 ? 11.720 -9.688 -23.753 1.00 52.71 386 LYS B CA 1
ATOM 7216 C C . LYS B 1 379 ? 12.111 -11.110 -24.147 1.00 59.59 386 LYS B C 1
ATOM 7217 O O . LYS B 1 379 ? 11.506 -12.089 -23.694 1.00 48.67 386 LYS B O 1
ATOM 7223 N N . THR B 1 380 ? 13.125 -11.216 -24.997 1.00 53.81 387 THR B N 1
ATOM 7224 C CA . THR B 1 380 ? 13.616 -12.506 -25.456 1.00 51.92 387 THR B CA 1
ATOM 7225 C C . THR B 1 380 ? 15.098 -12.600 -25.145 1.00 63.79 387 THR B C 1
ATOM 7226 O O . THR B 1 380 ? 15.887 -11.739 -25.535 1.00 63.61 387 THR B O 1
ATOM 7230 N N . VAL B 1 381 ? 15.479 -13.648 -24.433 1.00 66.17 388 VAL B N 1
ATOM 7231 C CA . VAL B 1 381 ? 16.844 -13.756 -23.954 1.00 62.49 388 VAL B CA 1
ATOM 7232 C C . VAL B 1 381 ? 17.333 -15.201 -23.938 1.00 58.04 388 VAL B C 1
ATOM 7233 O O . VAL B 1 381 ? 16.658 -16.089 -23.423 1.00 57.97 388 VAL B O 1
ATOM 7237 N N . GLU B 1 382 ? 18.506 -15.433 -24.522 1.00 65.28 389 GLU B N 1
ATOM 7238 C CA . GLU B 1 382 ? 19.153 -16.735 -24.423 1.00 83.64 389 GLU B CA 1
ATOM 7239 C C . GLU B 1 382 ? 19.937 -16.773 -23.123 1.00 78.74 389 GLU B C 1
ATOM 7240 O O . GLU B 1 382 ? 20.913 -16.043 -22.961 1.00 68.59 389 GLU B O 1
ATOM 7246 N N . ILE B 1 383 ? 19.513 -17.606 -22.185 1.00 73.20 390 ILE B N 1
ATOM 7247 C CA A ILE B 1 383 ? 20.227 -17.709 -20.922 0.73 74.90 390 ILE B CA 1
ATOM 7248 C CA B ILE B 1 383 ? 20.213 -17.719 -20.914 0.27 73.73 390 ILE B CA 1
ATOM 7249 C C . ILE B 1 383 ? 21.007 -19.016 -20.862 1.00 78.58 390 ILE B C 1
ATOM 7250 O O . ILE B 1 383 ? 20.432 -20.107 -20.907 1.00 64.06 390 ILE B O 1
ATOM 7259 N N . ASN B 1 384 ? 22.326 -18.881 -20.779 1.00 95.61 391 ASN B N 1
ATOM 7260 C CA . ASN B 1 384 ? 23.218 -20.023 -20.871 1.00 104.01 391 ASN B CA 1
ATOM 7261 C C . ASN B 1 384 ? 22.698 -21.010 -21.914 1.00 106.23 391 ASN B C 1
ATOM 7262 O O . ASN B 1 384 ? 22.941 -20.845 -23.111 1.00 103.20 391 ASN B O 1
ATOM 7267 N N . GLY B 1 385 ? 21.947 -22.007 -21.463 1.00 102.56 392 GLY B N 1
ATOM 7268 C CA . GLY B 1 385 ? 21.437 -23.044 -22.340 1.00 102.95 392 GLY B CA 1
ATOM 7269 C C . GLY B 1 385 ? 20.464 -22.622 -23.431 1.00 102.46 392 GLY B C 1
ATOM 7270 O O . GLY B 1 385 ? 20.700 -22.902 -24.607 1.00 101.00 392 GLY B O 1
ATOM 7271 N N . LYS B 1 386 ? 19.376 -21.950 -23.054 1.00 108.27 393 LYS B N 1
ATOM 7272 C CA . LYS B 1 386 ? 18.229 -21.787 -23.958 1.00 105.76 393 LYS B CA 1
ATOM 7273 C C . LYS B 1 386 ? 17.596 -20.387 -24.043 1.00 86.26 393 LYS B C 1
ATOM 7274 O O . LYS B 1 386 ? 17.929 -19.485 -23.274 1.00 75.77 393 LYS B O 1
ATOM 7280 N N . THR B 1 387 ? 16.669 -20.235 -24.989 1.00 75.63 394 THR B N 1
ATOM 7281 C CA . THR B 1 387 ? 16.005 -18.960 -25.264 1.00 60.91 394 THR B CA 1
ATOM 7282 C C . THR B 1 387 ? 14.733 -18.780 -24.436 1.00 68.91 394 THR B C 1
ATOM 7283 O O . THR B 1 387 ? 13.813 -19.595 -24.522 1.00 72.41 394 THR B O 1
ATOM 7287 N N . MET B 1 388 ? 14.675 -17.702 -23.655 1.00 63.73 395 MET B N 1
ATOM 7288 C CA . MET B 1 388 ? 13.517 -17.418 -22.809 1.00 68.36 395 MET B CA 1
ATOM 7289 C C . MET B 1 388 ? 12.761 -16.188 -23.308 1.00 62.78 395 MET B C 1
ATOM 7290 O O . MET B 1 388 ? 13.387 -15.257 -23.812 1.00 51.03 395 MET B O 1
ATOM 7295 N N . VAL B 1 389 ? 11.431 -16.179 -23.160 1.00 64.70 396 VAL B N 1
ATOM 7296 C CA . VAL B 1 389 ? 10.636 -14.986 -23.473 1.00 60.86 396 VAL B CA 1
ATOM 7297 C C . VAL B 1 389 ? 9.617 -14.617 -22.379 1.00 59.08 396 VAL B C 1
ATOM 7298 O O . VAL B 1 389 ? 8.856 -15.463 -21.903 1.00 48.41 396 VAL B O 1
ATOM 7302 N N . ALA B 1 390 ? 9.625 -13.349 -21.978 1.00 47.33 397 ALA B N 1
ATOM 7303 C CA . ALA B 1 390 ? 8.730 -12.868 -20.932 1.00 44.79 397 ALA B CA 1
ATOM 7304 C C . ALA B 1 390 ? 7.962 -11.656 -21.419 1.00 39.75 397 ALA B C 1
ATOM 7305 O O . ALA B 1 390 ? 8.532 -10.770 -22.066 1.00 45.36 397 ALA B O 1
ATOM 7307 N N . VAL B 1 391 ? 6.669 -11.624 -21.116 1.00 47.42 398 VAL B N 1
ATOM 7308 C CA . VAL B 1 391 ? 5.828 -10.486 -21.471 1.00 44.47 398 VAL B CA 1
ATOM 7309 C C . VAL B 1 391 ? 5.338 -9.833 -20.185 1.00 54.55 398 VAL B C 1
ATOM 7310 O O . VAL B 1 391 ? 4.480 -10.381 -19.490 1.00 53.09 398 VAL B O 1
ATOM 7314 N N . ALA B 1 392 ? 5.900 -8.670 -19.862 1.00 45.50 399 ALA B N 1
ATOM 7315 C CA . ALA B 1 392 ? 5.651 -8.043 -18.562 1.00 45.85 399 ALA B CA 1
ATOM 7316 C C . ALA B 1 392 ? 4.780 -6.790 -18.635 1.00 51.12 399 ALA B C 1
ATOM 7317 O O . ALA B 1 392 ? 4.957 -5.950 -19.521 1.00 45.26 399 ALA B O 1
ATOM 7319 N N . CYS B 1 393 ? 3.861 -6.675 -17.675 1.00 45.79 400 CYS B N 1
ATOM 7320 C CA . CYS B 1 393 ? 2.945 -5.542 -17.556 1.00 41.44 400 CYS B CA 1
ATOM 7321 C C . CYS B 1 393 ? 3.125 -4.947 -16.168 1.00 45.71 400 CYS B C 1
ATOM 7322 O O . CYS B 1 393 ? 3.468 -5.688 -15.243 1.00 47.97 400 CYS B O 1
ATOM 7325 N N . CYS B 1 394 ? 2.921 -3.638 -15.985 1.00 43.03 401 CYS B N 1
ATOM 7326 C CA . CYS B 1 394 ? 2.637 -2.666 -17.034 1.00 48.17 401 CYS B CA 1
ATOM 7327 C C . CYS B 1 394 ? 3.455 -1.417 -16.763 1.00 53.46 401 CYS B C 1
ATOM 7328 O O . CYS B 1 394 ? 3.989 -1.243 -15.671 1.00 48.91 401 CYS B O 1
ATOM 7331 N N . SER B 1 395 ? 3.506 -0.526 -17.746 1.00 52.59 402 SER B N 1
ATOM 7332 C CA . SER B 1 395 ? 4.300 0.692 -17.638 1.00 49.95 402 SER B CA 1
ATOM 7333 C C . SER B 1 395 ? 3.820 1.622 -16.525 1.00 44.60 402 SER B C 1
ATOM 7334 O O . SER B 1 395 ? 4.597 2.424 -16.016 1.00 55.93 402 SER B O 1
ATOM 7337 N N . ASN B 1 396 ? 2.545 1.528 -16.157 1.00 37.29 403 ASN B N 1
ATOM 7338 C CA . ASN B 1 396 ? 2.018 2.365 -15.079 1.00 48.15 403 ASN B CA 1
ATOM 7339 C C . ASN B 1 396 ? 2.184 1.753 -13.686 1.00 50.91 403 ASN B C 1
ATOM 7340 O O . ASN B 1 396 ? 1.793 2.366 -12.689 1.00 56.43 403 ASN B O 1
ATOM 7345 N N . LEU B 1 397 ? 2.749 0.547 -13.620 1.00 47.64 404 LEU B N 1
ATOM 7346 C CA . LEU B 1 397 ? 3.014 -0.107 -12.337 1.00 45.25 404 LEU B CA 1
ATOM 7347 C C . LEU B 1 397 ? 4.502 -0.029 -12.008 1.00 46.22 404 LEU B C 1
ATOM 7348 O O . LEU B 1 397 ? 5.335 -0.631 -12.685 1.00 46.96 404 LEU B O 1
ATOM 7353 N N . GLU B 1 398 ? 4.825 0.729 -10.966 1.00 40.72 405 GLU B N 1
ATOM 7354 C CA . GLU B 1 398 ? 6.206 1.055 -10.639 1.00 33.83 405 GLU B CA 1
ATOM 7355 C C . GLU B 1 398 ? 6.825 0.068 -9.664 1.00 36.11 405 GLU B C 1
ATOM 7356 O O . GLU B 1 398 ? 8.040 -0.114 -9.650 1.00 40.91 405 GLU B O 1
ATOM 7362 N N . TYR B 1 399 ? 5.992 -0.563 -8.839 1.00 32.39 406 TYR B N 1
ATOM 7363 C CA . TYR B 1 399 ? 6.506 -1.358 -7.725 1.00 41.31 406 TYR B CA 1
ATOM 7364 C C . TYR B 1 399 ? 6.101 -2.820 -7.812 1.00 41.86 406 TYR B C 1
ATOM 7365 O O . TYR B 1 399 ? 6.243 -3.576 -6.849 1.00 38.96 406 TYR B O 1
ATOM 7374 N N . MET B 1 400 ? 5.599 -3.210 -8.978 1.00 34.50 407 MET B N 1
ATOM 7375 C CA . MET B 1 400 ? 5.229 -4.595 -9.227 1.00 33.34 407 MET B CA 1
ATOM 7376 C C . MET B 1 400 ? 5.219 -4.852 -10.720 1.00 41.39 407 MET B C 1
ATOM 7377 O O . MET B 1 400 ? 5.145 -3.917 -11.516 1.00 39.53 407 MET B O 1
ATOM 7382 N N . LYS B 1 401 ? 5.301 -6.123 -11.091 1.00 36.54 408 LYS B N 1
ATOM 7383 C CA . LYS B 1 401 ? 5.116 -6.543 -12.477 1.00 41.41 408 LYS B CA 1
ATOM 7384 C C . LYS B 1 401 ? 4.437 -7.898 -12.459 1.00 41.37 408 LYS B C 1
ATOM 7385 O O . LYS B 1 401 ? 4.532 -8.646 -11.477 1.00 37.96 408 LYS B O 1
ATOM 7391 N N . PHE B 1 402 ? 3.749 -8.206 -13.547 1.00 43.36 409 PHE B N 1
ATOM 7392 C CA . PHE B 1 402 ? 3.227 -9.537 -13.767 1.00 39.93 409 PHE B CA 1
ATOM 7393 C C . PHE B 1 402 ? 3.233 -9.771 -15.271 1.00 53.07 409 PHE B C 1
ATOM 7394 O O . PHE B 1 402 ? 3.435 -8.842 -16.058 1.00 53.93 409 PHE B O 1
ATOM 7402 N N . GLY B 1 403 ? 3.031 -11.012 -15.678 1.00 56.24 410 GLY B N 1
ATOM 7403 C CA . GLY B 1 403 ? 2.980 -11.300 -17.090 1.00 57.27 410 GLY B CA 1
ATOM 7404 C C . GLY B 1 403 ? 3.125 -12.768 -17.401 1.00 44.04 410 GLY B C 1
ATOM 7405 O O . GLY B 1 403 ? 2.835 -13.631 -16.571 1.00 58.22 410 GLY B O 1
ATOM 7406 N N . GLN B 1 404 ? 3.553 -13.047 -18.625 1.00 49.64 411 GLN B N 1
ATOM 7407 C CA . GLN B 1 404 ? 3.698 -14.413 -19.083 1.00 56.21 411 GLN B CA 1
ATOM 7408 C C . GLN B 1 404 ? 5.168 -14.731 -19.214 1.00 53.96 411 GLN B C 1
ATOM 7409 O O . GLN B 1 404 ? 5.998 -13.848 -19.455 1.00 57.63 411 GLN B O 1
ATOM 7415 N N . LEU B 1 405 ? 5.496 -15.999 -19.044 1.00 53.24 412 LEU B N 1
ATOM 7416 C CA . LEU B 1 405 ? 6.867 -16.436 -19.211 1.00 52.91 412 LEU B CA 1
ATOM 7417 C C . LEU B 1 405 ? 6.880 -17.859 -19.725 1.00 65.89 412 LEU B C 1
ATOM 7418 O O . LEU B 1 405 ? 6.160 -18.720 -19.210 1.00 73.42 412 LEU B O 1
ATOM 7423 N N . TRP B 1 406 ? 7.684 -18.103 -20.755 1.00 56.44 413 TRP B N 1
ATOM 7424 C CA . TRP B 1 406 ? 7.793 -19.442 -21.316 1.00 60.39 413 TRP B CA 1
ATOM 7425 C C . TRP B 1 406 ? 9.143 -19.681 -21.991 1.00 71.87 413 TRP B C 1
ATOM 7426 O O . TRP B 1 406 ? 9.874 -18.739 -22.301 1.00 74.61 413 TRP B O 1
ATOM 7437 N N . GLN B 1 407 ? 9.465 -20.957 -22.189 1.00 66.68 414 GLN B N 1
ATOM 7438 C CA . GLN B 1 407 ? 10.746 -21.387 -22.736 1.00 77.85 414 GLN B CA 1
ATOM 7439 C C . GLN B 1 407 ? 10.562 -21.684 -24.215 1.00 96.95 414 GLN B C 1
ATOM 7440 O O . GLN B 1 407 ? 9.501 -22.155 -24.624 1.00 103.29 414 GLN B O 1
ATOM 7446 N N . LYS B 1 408 ? 11.582 -21.421 -25.024 1.00 101.98 415 LYS B N 1
ATOM 7447 C CA . LYS B 1 408 ? 11.444 -21.649 -26.461 1.00 114.78 415 LYS B CA 1
ATOM 7448 C C . LYS B 1 408 ? 12.265 -22.818 -27.015 1.00 133.34 415 LYS B C 1
ATOM 7449 O O . LYS B 1 408 ? 13.421 -22.651 -27.407 1.00 137.36 415 LYS B O 1
ATOM 7455 N N . GLU B 1 409 ? 11.639 -23.995 -27.029 1.00 137.26 416 GLU B N 1
ATOM 7456 C CA . GLU B 1 409 ? 12.145 -25.179 -27.727 1.00 128.00 416 GLU B CA 1
ATOM 7457 C C . GLU B 1 409 ? 11.416 -26.445 -27.276 1.00 123.75 416 GLU B C 1
ATOM 7458 O O . GLU B 1 409 ? 11.501 -26.847 -26.115 1.00 115.36 416 GLU B O 1
ATOM 7464 N N . GLN B 1 413 ? 7.269 -24.808 -31.423 1.00 117.56 420 GLN B N 1
ATOM 7465 C CA . GLN B 1 413 ? 8.037 -25.528 -30.414 1.00 125.75 420 GLN B CA 1
ATOM 7466 C C . GLN B 1 413 ? 8.288 -24.645 -29.196 1.00 131.18 420 GLN B C 1
ATOM 7467 O O . GLN B 1 413 ? 9.402 -24.165 -28.982 1.00 132.94 420 GLN B O 1
ATOM 7473 N N . VAL B 1 414 ? 7.244 -24.440 -28.402 1.00 126.39 421 VAL B N 1
ATOM 7474 C CA . VAL B 1 414 ? 7.311 -23.564 -27.237 1.00 110.83 421 VAL B CA 1
ATOM 7475 C C . VAL B 1 414 ? 6.953 -24.329 -25.959 1.00 107.38 421 VAL B C 1
ATOM 7476 O O . VAL B 1 414 ? 5.904 -24.971 -25.894 1.00 118.07 421 VAL B O 1
ATOM 7480 N N . LYS B 1 415 ? 7.818 -24.257 -24.947 1.00 80.07 422 LYS B N 1
ATOM 7481 C CA . LYS B 1 415 ? 7.666 -25.100 -23.758 1.00 84.09 422 LYS B CA 1
ATOM 7482 C C . LYS B 1 415 ? 7.726 -24.348 -22.419 1.00 89.09 422 LYS B C 1
ATOM 7483 O O . LYS B 1 415 ? 8.321 -23.277 -22.327 1.00 76.86 422 LYS B O 1
ATOM 7489 N N . ASP B 1 416 ? 7.101 -24.926 -21.391 1.00 96.95 423 ASP B N 1
ATOM 7490 C CA . ASP B 1 416 ? 7.129 -24.399 -20.019 1.00 87.03 423 ASP B CA 1
ATOM 7491 C C . ASP B 1 416 ? 6.293 -23.139 -19.795 1.00 77.34 423 ASP B C 1
ATOM 7492 O O . ASP B 1 416 ? 6.634 -22.303 -18.960 1.00 73.83 423 ASP B O 1
ATOM 7497 N N . ASN B 1 417 ? 5.194 -23.013 -20.527 1.00 70.39 424 ASN B N 1
ATOM 7498 C CA . ASN B 1 417 ? 4.342 -21.840 -20.406 1.00 74.41 424 ASN B CA 1
ATOM 7499 C C . ASN B 1 417 ? 3.954 -21.595 -18.950 1.00 65.03 424 ASN B C 1
ATOM 7500 O O . ASN B 1 417 ? 3.689 -22.544 -18.203 1.00 58.44 424 ASN B O 1
ATOM 7505 N N . SER B 1 418 ? 3.939 -20.325 -18.547 1.00 65.61 425 SER B N 1
ATOM 7506 C CA . SER B 1 418 ? 3.573 -19.964 -17.178 1.00 65.49 425 SER B CA 1
ATOM 7507 C C . SER B 1 418 ? 3.195 -18.496 -16.990 1.00 57.70 425 SER B C 1
ATOM 7508 O O . SER B 1 418 ? 3.229 -17.696 -17.933 1.00 54.93 425 SER B O 1
ATOM 7511 N N . LEU B 1 419 ? 2.819 -18.165 -15.758 1.00 49.84 426 LEU B N 1
ATOM 7512 C CA . LEU B 1 419 ? 2.519 -16.800 -15.363 1.00 48.10 426 LEU B CA 1
ATOM 7513 C C . LEU B 1 419 ? 3.489 -16.418 -14.267 1.00 53.38 426 LEU B C 1
ATOM 7514 O O . LEU B 1 419 ? 4.008 -17.290 -13.571 1.00 52.61 426 LEU B O 1
ATOM 7519 N N . PHE B 1 420 ? 3.756 -15.124 -14.119 1.00 38.94 427 PHE B N 1
ATOM 7520 C CA . PHE B 1 420 ? 4.521 -14.675 -12.973 1.00 40.40 427 PHE B CA 1
ATOM 7521 C C . PHE B 1 420 ? 3.965 -13.394 -12.408 1.00 49.01 427 PHE B C 1
ATOM 7522 O O . PHE B 1 420 ? 3.253 -12.651 -13.095 1.00 42.47 427 PHE B O 1
ATOM 7530 N N . LEU B 1 421 ? 4.311 -13.164 -11.144 1.00 35.42 428 LEU B N 1
ATOM 7531 C CA . LEU B 1 421 ? 3.923 -11.976 -10.403 1.00 47.11 428 LEU B CA 1
ATOM 7532 C C . LEU B 1 421 ? 5.031 -11.646 -9.409 1.00 34.03 428 LEU B C 1
ATOM 7533 O O . LEU B 1 421 ? 5.471 -12.511 -8.654 1.00 37.86 428 LEU B O 1
ATOM 7538 N N . GLN B 1 422 ? 5.488 -10.401 -9.417 1.00 26.63 429 GLN B N 1
ATOM 7539 C CA . GLN B 1 422 ? 6.471 -9.944 -8.436 1.00 33.89 429 GLN B CA 1
ATOM 7540 C C . GLN B 1 422 ? 6.038 -8.578 -7.931 1.00 33.04 429 GLN B C 1
ATOM 7541 O O . GLN B 1 422 ? 5.472 -7.780 -8.693 1.00 32.46 429 GLN B O 1
ATOM 7547 N N . GLY B 1 423 ? 6.303 -8.307 -6.657 1.00 30.82 430 GLY B N 1
ATOM 7548 C CA . GLY B 1 423 ? 5.962 -7.019 -6.072 1.00 35.54 430 GLY B CA 1
ATOM 7549 C C . GLY B 1 423 ? 6.820 -6.656 -4.868 1.00 40.44 430 GLY B C 1
ATOM 7550 O O . GLY B 1 423 ? 7.332 -7.529 -4.169 1.00 33.48 430 GLY B O 1
ATOM 7551 N N . GLU B 1 424 ? 6.969 -5.358 -4.629 1.00 37.54 431 GLU B N 1
ATOM 7552 C CA . GLU B 1 424 ? 7.693 -4.847 -3.473 1.00 31.84 431 GLU B CA 1
ATOM 7553 C C . GLU B 1 424 ? 6.663 -4.327 -2.465 1.00 43.77 431 GLU B C 1
ATOM 7554 O O . GLU B 1 424 ? 6.077 -3.252 -2.649 1.00 47.83 431 GLU B O 1
ATOM 7560 N N . ARG B 1 425 ? 6.425 -5.115 -1.417 1.00 32.75 432 ARG B N 1
ATOM 7561 C CA . ARG B 1 425 ? 5.355 -4.852 -0.452 1.00 32.05 432 ARG B CA 1
ATOM 7562 C C . ARG B 1 425 ? 5.455 -3.481 0.213 1.00 33.93 432 ARG B C 1
ATOM 7563 O O . ARG B 1 425 ? 6.541 -3.006 0.547 1.00 33.07 432 ARG B O 1
ATOM 7571 N N . THR B 1 426 ? 4.302 -2.855 0.404 1.00 37.56 433 THR B N 1
ATOM 7572 C CA . THR B 1 426 ? 4.191 -1.647 1.210 1.00 38.40 433 THR B CA 1
ATOM 7573 C C . THR B 1 426 ? 4.523 -1.987 2.657 1.00 36.61 433 THR B C 1
ATOM 7574 O O . THR B 1 426 ? 4.093 -3.025 3.170 1.00 41.18 433 THR B O 1
ATOM 7578 N N . ALA B 1 427 ? 5.302 -1.137 3.319 1.00 45.47 434 ALA B N 1
ATOM 7579 C CA . ALA B 1 427 ? 5.572 -1.349 4.739 1.00 43.11 434 ALA B CA 1
ATOM 7580 C C . ALA B 1 427 ? 4.241 -1.284 5.470 1.00 36.39 434 ALA B C 1
ATOM 7581 O O . ALA B 1 427 ? 3.384 -0.455 5.145 1.00 41.46 434 ALA B O 1
ATOM 7583 N N . THR B 1 428 ? 4.052 -2.170 6.440 1.00 47.21 435 THR B N 1
ATOM 7584 C CA . THR B 1 428 ? 2.765 -2.284 7.123 1.00 46.12 435 THR B CA 1
ATOM 7585 C C . THR B 1 428 ? 2.373 -1.005 7.870 1.00 61.13 435 THR B C 1
ATOM 7586 O O . THR B 1 428 ? 1.180 -0.683 7.987 1.00 54.63 435 THR B O 1
ATOM 7590 N N . ASP B 1 429 ? 3.367 -0.273 8.368 1.00 48.91 436 ASP B N 1
ATOM 7591 C CA . ASP B 1 429 ? 3.086 0.974 9.073 1.00 57.22 436 ASP B CA 1
ATOM 7592 C C . ASP B 1 429 ? 2.865 2.151 8.114 1.00 53.52 436 ASP B C 1
ATOM 7593 O O . ASP B 1 429 ? 2.585 3.262 8.548 1.00 53.05 436 ASP B O 1
ATOM 7598 N N . LYS B 1 430 ? 2.993 1.904 6.813 1.00 53.14 437 LYS B N 1
ATOM 7599 C CA . LYS B 1 430 ? 2.686 2.928 5.817 1.00 50.46 437 LYS B CA 1
ATOM 7600 C C . LYS B 1 430 ? 1.399 2.576 5.078 1.00 47.15 437 LYS B C 1
ATOM 7601 O O . LYS B 1 430 ? 1.021 3.248 4.114 1.00 51.37 437 LYS B O 1
ATOM 7607 N N . MET B 1 431 ? 0.733 1.513 5.522 1.00 50.86 438 MET B N 1
ATOM 7608 C CA . MET B 1 431 ? -0.584 1.174 4.987 1.00 55.40 438 MET B CA 1
ATOM 7609 C C . MET B 1 431 ? -1.547 2.289 5.346 1.00 69.38 438 MET B C 1
ATOM 7610 O O . MET B 1 431 ? -1.611 2.710 6.500 1.00 64.26 438 MET B O 1
ATOM 7615 N N . PRO B 1 432 ? -2.308 2.775 4.358 1.00 68.93 439 PRO B N 1
ATOM 7616 C CA . PRO B 1 432 ? -3.266 3.839 4.656 1.00 77.60 439 PRO B CA 1
ATOM 7617 C C . PRO B 1 432 ? -4.198 3.423 5.791 1.00 79.86 439 PRO B C 1
ATOM 7618 O O . PRO B 1 432 ? -4.614 2.263 5.850 1.00 79.13 439 PRO B O 1
ATOM 7622 N N . ALA B 1 433 ? -4.506 4.353 6.689 1.00 78.24 440 ALA B N 1
ATOM 7623 C CA . ALA B 1 433 ? -5.502 4.110 7.717 1.00 83.27 440 ALA B CA 1
ATOM 7624 C C . ALA B 1 433 ? -6.847 4.652 7.238 1.00 101.71 440 ALA B C 1
ATOM 7625 O O . ALA B 1 433 ? -7.212 5.789 7.540 1.00 118.96 440 ALA B O 1
ATOM 7627 N N . GLY B 1 434 ? -7.574 3.834 6.480 1.00 100.13 441 GLY B N 1
ATOM 7628 C CA . GLY B 1 434 ? -8.836 4.250 5.890 1.00 100.98 441 GLY B CA 1
ATOM 7629 C C . GLY B 1 434 ? -8.606 5.154 4.693 1.00 101.75 441 GLY B C 1
ATOM 7630 O O . GLY B 1 434 ? -7.536 5.755 4.558 1.00 86.72 441 GLY B O 1
ATOM 7631 N N . GLY B 1 435 ? -9.597 5.245 3.809 1.00 115.34 442 GLY B N 1
ATOM 7632 C CA . GLY B 1 435 ? -10.831 4.489 3.928 1.00 105.48 442 GLY B CA 1
ATOM 7633 C C . GLY B 1 435 ? -11.197 3.783 2.632 1.00 92.95 442 GLY B C 1
ATOM 7634 O O . GLY B 1 435 ? -10.902 2.599 2.455 1.00 90.51 442 GLY B O 1
ATOM 7635 N N . ASN B 1 436 ? -11.830 4.510 1.715 1.00 84.41 443 ASN B N 1
ATOM 7636 C CA . ASN B 1 436 ? -12.301 3.921 0.460 1.00 91.53 443 ASN B CA 1
ATOM 7637 C C . ASN B 1 436 ? -11.601 4.429 -0.800 1.00 87.91 443 ASN B C 1
ATOM 7638 O O . ASN B 1 436 ? -11.636 5.626 -1.095 1.00 83.44 443 ASN B O 1
ATOM 7643 N N . TYR B 1 437 ? -10.991 3.507 -1.547 1.00 83.44 444 TYR B N 1
ATOM 7644 C CA . TYR B 1 437 ? -10.291 3.852 -2.783 1.00 75.68 444 TYR B CA 1
ATOM 7645 C C . TYR B 1 437 ? -10.597 2.886 -3.932 1.00 75.53 444 TYR B C 1
ATOM 7646 O O . TYR B 1 437 ? -11.000 1.745 -3.705 1.00 74.10 444 TYR B O 1
ATOM 7655 N N . LYS B 1 438 ? -10.401 3.353 -5.164 1.00 78.17 445 LYS B N 1
ATOM 7656 C CA . LYS B 1 438 ? -10.616 2.519 -6.344 1.00 82.43 445 LYS B CA 1
ATOM 7657 C C . LYS B 1 438 ? -9.297 2.121 -7.004 1.00 77.11 445 LYS B C 1
ATOM 7658 O O . LYS B 1 438 ? -8.361 2.916 -7.065 1.00 90.12 445 LYS B O 1
ATOM 7664 N N . TYR B 1 439 ? -9.224 0.883 -7.486 1.00 69.37 446 TYR B N 1
ATOM 7665 C CA . TYR B 1 439 ? -8.028 0.387 -8.170 1.00 69.97 446 TYR B CA 1
ATOM 7666 C C . TYR B 1 439 ? -8.418 -0.227 -9.509 1.00 70.95 446 TYR B C 1
ATOM 7667 O O . TYR B 1 439 ? -9.311 -1.077 -9.563 1.00 71.61 446 TYR B O 1
ATOM 7676 N N . VAL B 1 440 ? -7.753 0.190 -10.585 1.00 64.51 447 VAL B N 1
ATOM 7677 C CA . VAL B 1 440 ? -8.022 -0.395 -11.896 1.00 62.31 447 VAL B CA 1
ATOM 7678 C C . VAL B 1 440 ? -6.737 -0.858 -12.558 1.00 63.64 447 VAL B C 1
ATOM 7679 O O . VAL B 1 440 ? -5.694 -0.208 -12.449 1.00 68.73 447 VAL B O 1
ATOM 7683 N N . GLY B 1 441 ? -6.821 -2.001 -13.228 1.00 57.27 448 GLY B N 1
ATOM 7684 C CA . GLY B 1 441 ? -5.705 -2.545 -13.973 1.00 48.37 448 GLY B CA 1
ATOM 7685 C C . GLY B 1 441 ? -6.177 -3.602 -14.952 1.00 53.40 448 GLY B C 1
ATOM 7686 O O . GLY B 1 441 ? -7.315 -3.559 -15.432 1.00 53.95 448 GLY B O 1
ATOM 7687 N N . THR B 1 442 ? -5.301 -4.560 -15.236 1.00 52.52 449 THR B N 1
ATOM 7688 C CA . THR B 1 442 ? -5.590 -5.640 -16.175 1.00 58.99 449 THR B CA 1
ATOM 7689 C C . THR B 1 442 ? -5.104 -6.957 -15.559 1.00 68.22 449 THR B C 1
ATOM 7690 O O . THR B 1 442 ? -4.876 -7.035 -14.343 1.00 58.64 449 THR B O 1
ATOM 7694 N N . TRP B 1 443 ? -4.945 -7.988 -16.383 1.00 64.96 450 TRP B N 1
ATOM 7695 C CA . TRP B 1 443 ? -4.516 -9.293 -15.886 1.00 55.22 450 TRP B CA 1
ATOM 7696 C C . TRP B 1 443 ? -4.137 -10.249 -17.011 1.00 58.24 450 TRP B C 1
ATOM 7697 O O . TRP B 1 443 ? -4.381 -9.984 -18.189 1.00 56.04 450 TRP B O 1
ATOM 7708 N N . ASP B 1 444 ? -3.512 -11.356 -16.633 1.00 70.09 451 ASP B N 1
ATOM 7709 C CA . ASP B 1 444 ? -3.271 -12.464 -17.544 1.00 62.46 451 ASP B CA 1
ATOM 7710 C C . ASP B 1 444 ? -3.830 -13.703 -16.878 1.00 70.21 451 ASP B C 1
ATOM 7711 O O . ASP B 1 444 ? -3.756 -13.840 -15.659 1.00 69.75 451 ASP B O 1
ATOM 7716 N N . ALA B 1 445 ? -4.394 -14.605 -17.669 1.00 71.44 452 ALA B N 1
ATOM 7717 C CA . ALA B 1 445 ? -4.954 -15.823 -17.106 1.00 74.86 452 ALA B CA 1
ATOM 7718 C C . ALA B 1 445 ? -5.099 -16.908 -18.152 1.00 87.55 452 ALA B C 1
ATOM 7719 O O . ALA B 1 445 ? -4.964 -16.659 -19.349 1.00 90.74 452 ALA B O 1
ATOM 7721 N N . LEU B 1 446 ? -5.369 -18.118 -17.678 1.00 92.36 453 LEU B N 1
ATOM 7722 C CA . LEU B 1 446 ? -5.732 -19.223 -18.549 1.00 95.56 453 LEU B CA 1
ATOM 7723 C C . LEU B 1 446 ? -6.733 -20.129 -17.850 1.00 95.55 453 LEU B C 1
ATOM 7724 O O . LEU B 1 446 ? -6.400 -20.787 -16.860 1.00 89.02 453 LEU B O 1
ATOM 7729 N N . VAL B 1 447 ? -7.960 -20.143 -18.362 1.00 93.56 454 VAL B N 1
ATOM 7730 C CA . VAL B 1 447 ? -8.979 -21.073 -17.903 1.00 90.32 454 VAL B CA 1
ATOM 7731 C C . VAL B 1 447 ? -9.098 -22.166 -18.964 1.00 96.78 454 VAL B C 1
ATOM 7732 O O . VAL B 1 447 ? -9.295 -21.862 -20.139 1.00 93.37 454 VAL B O 1
ATOM 7736 N N . SER B 1 448 ? -8.958 -23.432 -18.572 1.00 115.90 455 SER B N 1
ATOM 7737 C CA . SER B 1 448 ? -8.899 -24.522 -19.555 1.00 115.72 455 SER B CA 1
ATOM 7738 C C . SER B 1 448 ? -9.798 -25.727 -19.288 1.00 137.07 455 SER B C 1
ATOM 7739 O O . SER B 1 448 ? -9.773 -26.309 -18.203 1.00 144.08 455 SER B O 1
ATOM 7742 N N . LYS B 1 449 ? -10.572 -26.105 -20.303 1.00 146.24 456 LYS B N 1
ATOM 7743 C CA . LYS B 1 449 ? -11.371 -27.325 -20.271 1.00 148.69 456 LYS B CA 1
ATOM 7744 C C . LYS B 1 449 ? -11.103 -28.145 -21.529 1.00 150.80 456 LYS B C 1
ATOM 7745 O O . LYS B 1 449 ? -10.004 -28.666 -21.715 1.00 147.18 456 LYS B O 1
ATOM 7751 N N . GLY B 1 450 ? -12.108 -28.260 -22.390 1.00 154.29 457 GLY B N 1
ATOM 7752 C CA . GLY B 1 450 ? -11.920 -28.891 -23.683 1.00 165.20 457 GLY B CA 1
ATOM 7753 C C . GLY B 1 450 ? -10.990 -28.032 -24.515 1.00 162.79 457 GLY B C 1
ATOM 7754 O O . GLY B 1 450 ? -10.043 -28.523 -25.132 1.00 161.87 457 GLY B O 1
ATOM 7755 N N . THR B 1 451 ? -11.268 -26.734 -24.522 1.00 156.79 458 THR B N 1
ATOM 7756 C CA . THR B 1 451 ? -10.398 -25.761 -25.161 1.00 144.59 458 THR B CA 1
ATOM 7757 C C . THR B 1 451 ? -9.810 -24.863 -24.084 1.00 132.69 458 THR B C 1
ATOM 7758 O O . THR B 1 451 ? -9.874 -25.186 -22.900 1.00 141.03 458 THR B O 1
ATOM 7762 N N . ASN B 1 452 ? -9.255 -23.729 -24.497 1.00 110.93 459 ASN B N 1
ATOM 7763 C CA . ASN B 1 452 ? -8.556 -22.829 -23.583 1.00 105.33 459 ASN B CA 1
ATOM 7764 C C . ASN B 1 452 ? -8.975 -21.371 -23.749 1.00 107.96 459 ASN B C 1
ATOM 7765 O O . ASN B 1 452 ? -9.004 -20.847 -24.865 1.00 101.36 459 ASN B O 1
ATOM 7770 N N . TRP B 1 453 ? -9.294 -20.724 -22.631 1.00 100.31 460 TRP B N 1
ATOM 7771 C CA . TRP B 1 453 ? -9.717 -19.329 -22.633 1.00 88.97 460 TRP B CA 1
ATOM 7772 C C . TRP B 1 453 ? -8.667 -18.489 -21.942 1.00 86.28 460 TRP B C 1
ATOM 7773 O O . TRP B 1 453 ? -8.421 -18.655 -20.749 1.00 94.32 460 TRP B O 1
ATOM 7784 N N . ILE B 1 454 ? -8.040 -17.591 -22.691 1.00 72.65 461 ILE B N 1
ATOM 7785 C CA . ILE B 1 454 ? -6.988 -16.759 -22.132 1.00 82.56 461 ILE B CA 1
ATOM 7786 C C . ILE B 1 454 ? -7.430 -15.324 -21.894 1.00 91.18 461 ILE B C 1
ATOM 7787 O O . ILE B 1 454 ? -8.383 -14.836 -22.504 1.00 98.80 461 ILE B O 1
ATOM 7792 N N . ALA B 1 455 ? -6.725 -14.663 -20.985 1.00 85.43 462 ALA B N 1
ATOM 7793 C CA . ALA B 1 455 ? -6.873 -13.234 -20.770 1.00 77.45 462 ALA B CA 1
ATOM 7794 C C . ALA B 1 455 ? -5.520 -12.597 -21.054 1.00 76.17 462 ALA B C 1
ATOM 7795 O O . ALA B 1 455 ? -4.487 -13.091 -20.597 1.00 67.43 462 ALA B O 1
ATOM 7797 N N . GLU B 1 456 ? -5.517 -11.518 -21.827 1.00 81.18 463 GLU B N 1
ATOM 7798 C CA . GLU B 1 456 ? -4.264 -10.872 -22.204 1.00 80.18 463 GLU B CA 1
ATOM 7799 C C . GLU B 1 456 ? -4.232 -9.421 -21.747 1.00 73.73 463 GLU B C 1
ATOM 7800 O O . GLU B 1 456 ? -5.127 -8.640 -22.060 1.00 79.92 463 GLU B O 1
ATOM 7806 N N . ALA B 1 457 ? -3.194 -9.067 -21.002 1.00 58.60 464 ALA B N 1
ATOM 7807 C CA . ALA B 1 457 ? -3.102 -7.735 -20.424 1.00 54.29 464 ALA B CA 1
ATOM 7808 C C . ALA B 1 457 ? -3.209 -6.656 -21.493 1.00 51.93 464 ALA B C 1
ATOM 7809 O O . ALA B 1 457 ? -2.607 -6.774 -22.561 1.00 62.20 464 ALA B O 1
ATOM 7811 N N . ASP B 1 458 ? -3.971 -5.605 -21.203 1.00 65.13 465 ASP B N 1
ATOM 7812 C CA . ASP B 1 458 ? -4.067 -4.455 -22.102 1.00 63.32 465 ASP B CA 1
ATOM 7813 C C . ASP B 1 458 ? -4.428 -3.189 -21.329 1.00 70.72 465 ASP B C 1
ATOM 7814 O O . ASP B 1 458 ? -4.677 -3.239 -20.119 1.00 65.74 465 ASP B O 1
ATOM 7819 N N . ASN B 1 459 ? -4.458 -2.058 -22.029 1.00 63.18 466 ASN B N 1
ATOM 7820 C CA . ASN B 1 459 ? -4.769 -0.779 -21.395 1.00 73.29 466 ASN B CA 1
ATOM 7821 C C . ASN B 1 459 ? -6.123 -0.191 -21.816 1.00 87.51 466 ASN B C 1
ATOM 7822 O O . ASN B 1 459 ? -6.399 0.986 -21.573 1.00 93.76 466 ASN B O 1
ATOM 7827 N N . ASN B 1 460 ? -6.960 -1.010 -22.449 1.00 69.71 467 ASN B N 1
ATOM 7828 C CA . ASN B 1 460 ? -8.321 -0.597 -22.785 1.00 83.10 467 ASN B CA 1
ATOM 7829 C C . ASN B 1 460 ? -9.222 -0.584 -21.542 1.00 87.31 467 ASN B C 1
ATOM 7830 O O . ASN B 1 460 ? -9.793 -1.609 -21.162 1.00 79.20 467 ASN B O 1
ATOM 7835 N N . ARG B 1 461 ? -9.330 0.585 -20.912 1.00 91.06 468 ARG B N 1
ATOM 7836 C CA . ARG B 1 461 ? -10.087 0.740 -19.672 1.00 84.90 468 ARG B CA 1
ATOM 7837 C C . ARG B 1 461 ? -11.577 0.569 -19.908 1.00 91.20 468 ARG B C 1
ATOM 7838 O O . ARG B 1 461 ? -12.340 0.322 -18.972 1.00 100.84 468 ARG B O 1
ATOM 7846 N N . GLU B 1 462 ? -11.989 0.710 -21.161 1.00 81.79 469 GLU B N 1
ATOM 7847 C CA . GLU B 1 462 ? -13.406 0.686 -21.507 1.00 101.33 469 GLU B CA 1
ATOM 7848 C C . GLU B 1 462 ? -13.963 -0.730 -21.598 1.00 94.57 469 GLU B C 1
ATOM 7849 O O . GLU B 1 462 ? -14.888 -1.091 -20.873 1.00 96.90 469 GLU B O 1
ATOM 7855 N N . SER B 1 463 ? -13.392 -1.527 -22.494 1.00 92.65 470 SER B N 1
ATOM 7856 C CA . SER B 1 463 ? -13.950 -2.831 -22.819 1.00 95.70 470 SER B CA 1
ATOM 7857 C C . SER B 1 463 ? -12.856 -3.857 -23.074 1.00 89.66 470 SER B C 1
ATOM 7858 O O . SER B 1 463 ? -13.086 -4.864 -23.742 1.00 101.00 470 SER B O 1
ATOM 7861 N N . GLY B 1 464 ? -11.658 -3.583 -22.569 1.00 83.47 471 GLY B N 1
ATOM 7862 C CA . GLY B 1 464 ? -10.535 -4.493 -22.727 1.00 89.88 471 GLY B CA 1
ATOM 7863 C C . GLY B 1 464 ? -10.464 -5.524 -21.615 1.00 82.46 471 GLY B C 1
ATOM 7864 O O . GLY B 1 464 ? -11.421 -5.689 -20.859 1.00 85.49 471 GLY B O 1
ATOM 7865 N N . TYR B 1 465 ? -9.332 -6.219 -21.511 1.00 91.51 472 TYR B N 1
ATOM 7866 C CA . TYR B 1 465 ? -9.128 -7.207 -20.447 1.00 94.17 472 TYR B CA 1
ATOM 7867 C C . TYR B 1 465 ? -8.965 -6.529 -19.087 1.00 77.49 472 TYR B C 1
ATOM 7868 O O . TYR B 1 465 ? -7.852 -6.294 -18.621 1.00 65.12 472 TYR B O 1
ATOM 7877 N N . ARG B 1 466 ? -10.093 -6.237 -18.451 1.00 75.48 473 ARG B N 1
ATOM 7878 C CA . ARG B 1 466 ? -10.127 -5.363 -17.285 1.00 83.75 473 ARG B CA 1
ATOM 7879 C C . ARG B 1 466 ? -10.034 -6.098 -15.953 1.00 80.58 473 ARG B C 1
ATOM 7880 O O . ARG B 1 466 ? -10.405 -7.266 -15.840 1.00 79.99 473 ARG B O 1
ATOM 7888 N N . THR B 1 467 ? -9.517 -5.394 -14.952 1.00 69.10 474 THR B N 1
ATOM 7889 C CA . THR B 1 467 ? -9.697 -5.770 -13.556 1.00 74.11 474 THR B CA 1
ATOM 7890 C C . THR B 1 467 ? -10.015 -4.505 -12.778 1.00 81.75 474 THR B C 1
ATOM 7891 O O . THR B 1 467 ? -9.408 -3.453 -13.004 1.00 83.35 474 THR B O 1
ATOM 7895 N N . GLU B 1 468 ? -10.976 -4.607 -11.870 1.00 71.96 475 GLU B N 1
ATOM 7896 C CA . GLU B 1 468 ? -11.366 -3.478 -11.042 1.00 89.81 475 GLU B CA 1
ATOM 7897 C C . GLU B 1 468 ? -11.473 -3.943 -9.607 1.00 92.56 475 GLU B C 1
ATOM 7898 O O . GLU B 1 468 ? -11.916 -5.057 -9.341 1.00 73.73 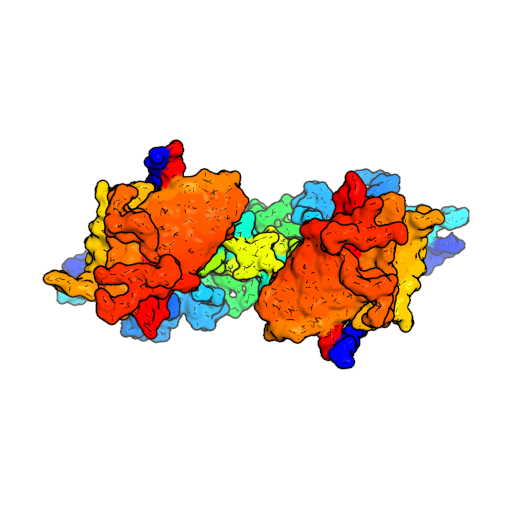475 GLU B O 1
ATOM 7904 N N . PHE B 1 469 ? -11.063 -3.091 -8.680 1.00 93.92 476 PHE B N 1
ATOM 7905 C CA . PHE B 1 469 ? -11.139 -3.440 -7.275 1.00 82.55 476 PHE B CA 1
ATOM 7906 C C . PHE B 1 469 ? -11.610 -2.269 -6.436 1.00 83.56 476 PHE B C 1
ATOM 7907 O O . PHE B 1 469 ? -11.164 -1.133 -6.611 1.00 91.74 476 PHE B O 1
ATOM 7915 N N . ASP B 1 470 ? -12.534 -2.558 -5.532 1.00 83.41 477 ASP B N 1
ATOM 7916 C CA . ASP B 1 470 ? -12.905 -1.615 -4.501 1.00 73.85 477 ASP B CA 1
ATOM 7917 C C . ASP B 1 470 ? -12.160 -2.039 -3.248 1.00 87.35 477 ASP B C 1
ATOM 7918 O O . ASP B 1 470 ? -12.442 -3.094 -2.678 1.00 83.05 477 ASP B O 1
ATOM 7923 N N . VAL B 1 471 ? -11.195 -1.234 -2.826 1.00 90.04 478 VAL B N 1
ATOM 7924 C CA . VAL B 1 471 ? -10.463 -1.549 -1.613 1.00 84.32 478 VAL B CA 1
ATOM 7925 C C . VAL B 1 471 ? -10.958 -0.712 -0.442 1.00 94.90 478 VAL B C 1
ATOM 7926 O O . VAL B 1 471 ? -10.867 0.519 -0.461 1.00 92.06 478 VAL B O 1
ATOM 7930 N N . ASN B 1 472 ? -11.491 -1.396 0.567 1.00 99.06 479 ASN B N 1
ATOM 7931 C CA . ASN B 1 472 ? -11.955 -0.755 1.790 1.00 93.11 479 ASN B CA 1
ATOM 7932 C C . ASN B 1 472 ? -11.039 -1.063 2.964 1.00 91.50 479 ASN B C 1
ATOM 7933 O O . ASN B 1 472 ? -11.116 -2.138 3.559 1.00 88.45 479 ASN B O 1
ATOM 7938 N N . PHE B 1 473 ? -10.181 -0.110 3.306 1.00 84.59 480 PHE B N 1
ATOM 7939 C CA . PHE B 1 473 ? -9.253 -0.300 4.408 1.00 81.91 480 PHE B CA 1
ATOM 7940 C C . PHE B 1 473 ? -9.956 -0.344 5.769 1.00 86.05 480 PHE B C 1
ATOM 7941 O O . PHE B 1 473 ? -9.427 -0.905 6.728 1.00 87.80 480 PHE B O 1
ATOM 7949 N N . SER B 1 474 ? -11.150 0.235 5.847 1.00 92.87 481 SER B N 1
ATOM 7950 C CA . SER B 1 474 ? -11.903 0.264 7.101 1.00 96.73 481 SER B CA 1
ATOM 7951 C C . SER B 1 474 ? -12.365 -1.121 7.545 1.00 96.48 481 SER B C 1
ATOM 7952 O O . SER B 1 474 ? -12.039 -1.566 8.644 1.00 100.75 481 SER B O 1
ATOM 7955 N N . ASP B 1 475 ? -13.125 -1.798 6.690 1.00 95.05 482 ASP B N 1
ATOM 7956 C CA . ASP B 1 475 ? -13.661 -3.114 7.022 1.00 102.07 482 ASP B CA 1
ATOM 7957 C C . ASP B 1 475 ? -12.689 -4.223 6.624 1.00 95.54 482 ASP B C 1
ATOM 7958 O O . ASP B 1 475 ? -13.029 -5.408 6.664 1.00 88.52 482 ASP B O 1
ATOM 7963 N N . LYS B 1 476 ? -11.476 -3.825 6.248 1.00 90.46 483 LYS B N 1
ATOM 7964 C CA . LYS B 1 476 ? -10.438 -4.765 5.836 1.00 89.26 483 LYS B CA 1
ATOM 7965 C C . LYS B 1 476 ? -10.928 -5.706 4.741 1.00 75.34 483 LYS B C 1
ATOM 7966 O O . LYS B 1 476 ? -10.704 -6.915 4.800 1.00 76.59 483 LYS B O 1
ATOM 7972 N N . LYS B 1 477 ? -11.598 -5.146 3.742 1.00 68.45 484 LYS B N 1
ATOM 7973 C CA . LYS B 1 477 ? -12.141 -5.947 2.651 1.00 78.50 484 LYS B CA 1
ATOM 7974 C C . LYS B 1 477 ? -11.600 -5.523 1.284 1.00 87.70 484 LYS B C 1
ATOM 7975 O O . LYS B 1 477 ? -11.399 -4.337 1.019 1.00 81.46 484 LYS B O 1
ATOM 7981 N N . VAL B 1 478 ? -11.357 -6.510 0.428 1.00 95.96 485 VAL B N 1
ATOM 7982 C CA . VAL B 1 478 ? -10.920 -6.272 -0.942 1.00 90.58 485 VAL B CA 1
ATOM 7983 C C . VAL B 1 478 ? -11.878 -6.962 -1.907 1.00 95.01 485 VAL B C 1
ATOM 7984 O O . VAL B 1 478 ? -12.119 -8.162 -1.789 1.00 93.17 485 VAL B O 1
ATOM 7988 N N . ASN B 1 479 ? -12.421 -6.207 -2.859 1.00 102.14 486 ASN B N 1
ATOM 7989 C CA . ASN B 1 479 ? -13.357 -6.765 -3.836 1.00 110.33 486 ASN B CA 1
ATOM 7990 C C . ASN B 1 479 ? -12.998 -6.422 -5.285 1.00 97.56 486 ASN B C 1
ATOM 7991 O O . ASN B 1 479 ? -12.752 -5.263 -5.616 1.00 98.94 486 ASN B O 1
ATOM 7996 N N . GLY B 1 480 ? -12.975 -7.432 -6.149 1.00 76.73 487 GLY B N 1
ATOM 7997 C CA . GLY B 1 480 ? -12.449 -7.242 -7.489 1.00 84.87 487 GLY B CA 1
ATOM 7998 C C . GLY B 1 480 ? -13.173 -7.962 -8.609 1.00 101.69 487 GLY B C 1
ATOM 7999 O O . GLY B 1 480 ? -13.780 -9.007 -8.401 1.00 70.88 487 GLY B O 1
ATOM 8000 N N . LYS B 1 481 ? -13.088 -7.395 -9.809 1.00 96.37 488 LYS B N 1
ATOM 8001 C CA . LYS B 1 481 ? -13.723 -7.963 -10.989 1.00 91.76 488 LYS B CA 1
ATOM 8002 C C . LYS B 1 481 ? -12.673 -8.225 -12.061 1.00 90.40 488 LYS B C 1
ATOM 8003 O O . LYS B 1 481 ? -11.772 -7.410 -12.269 1.00 69.55 488 LYS B O 1
ATOM 8009 N N . LEU B 1 482 ? -12.783 -9.364 -12.735 1.00 68.33 489 LEU B N 1
ATOM 8010 C CA . LEU B 1 482 ? -11.866 -9.687 -13.823 1.00 82.87 489 LEU B CA 1
ATOM 8011 C C . LEU B 1 482 ? -12.625 -9.923 -15.124 1.00 92.56 489 LEU B C 1
ATOM 8012 O O . LEU B 1 482 ? -13.238 -10.974 -15.316 1.00 98.33 489 LEU B O 1
ATOM 8017 N N . PHE B 1 483 ? -12.577 -8.925 -16.005 1.00 108.96 490 PHE B N 1
ATOM 8018 C CA . PHE B 1 483 ? -13.380 -8.900 -17.231 1.00 109.86 490 PHE B CA 1
ATOM 8019 C C . PHE B 1 483 ? -12.671 -9.512 -18.439 1.00 96.38 490 PHE B C 1
ATOM 8020 O O . PHE B 1 483 ? -11.445 -9.442 -18.561 1.00 86.75 490 PHE B O 1
ATOM 8028 N N . ASP B 1 484 ? -13.459 -10.098 -19.336 1.00 113.73 491 ASP B N 1
ATOM 8029 C CA . ASP B 1 484 ? -12.970 -10.501 -20.651 1.00 110.64 491 ASP B CA 1
ATOM 8030 C C . ASP B 1 484 ? -13.185 -9.337 -21.614 1.00 108.66 491 ASP B C 1
ATOM 8031 O O . ASP B 1 484 ? -14.110 -8.542 -21.431 1.00 104.78 491 ASP B O 1
ATOM 8036 N N . LYS B 1 485 ? -12.328 -9.224 -22.627 1.00 102.27 492 LYS B N 1
ATOM 8037 C CA . LYS B 1 485 ? -12.505 -8.195 -23.645 1.00 85.21 492 LYS B CA 1
ATOM 8038 C C . LYS B 1 485 ? -13.884 -8.338 -24.262 1.00 92.42 492 LYS B C 1
ATOM 8039 O O . LYS B 1 485 ? -14.163 -9.307 -24.966 1.00 89.43 492 LYS B O 1
ATOM 8045 N N . GLY B 1 486 ? -14.750 -7.372 -23.987 1.00 106.46 493 GLY B N 1
ATOM 8046 C CA . GLY B 1 486 ? -16.121 -7.456 -24.439 1.00 122.34 493 GLY B CA 1
ATOM 8047 C C . GLY B 1 486 ? -17.020 -8.121 -23.415 1.00 119.73 493 GLY B C 1
ATOM 8048 O O . GLY B 1 486 ? -17.831 -8.978 -23.763 1.00 107.78 493 GLY B O 1
ATOM 8049 N N . GLY B 1 487 ? -16.837 -7.749 -22.149 1.00 115.60 494 GLY B N 1
ATOM 8050 C CA . GLY B 1 487 ? -17.821 -8.000 -21.107 1.00 120.13 494 GLY B CA 1
ATOM 8051 C C . GLY B 1 487 ? -18.581 -6.693 -20.975 1.00 132.74 494 GLY B C 1
ATOM 8052 O O . GLY B 1 487 ? -17.940 -5.645 -21.068 1.00 132.35 494 GLY B O 1
ATOM 8053 N N . VAL B 1 488 ? -19.892 -6.697 -20.705 1.00 149.23 495 VAL B N 1
ATOM 8054 C CA . VAL B 1 488 ? -20.645 -7.763 -20.029 1.00 145.14 495 VAL B CA 1
ATOM 8055 C C . VAL B 1 488 ? -20.186 -7.783 -18.571 1.00 134.80 495 VAL B C 1
ATOM 8056 O O . VAL B 1 488 ? -19.357 -6.968 -18.171 1.00 120.53 495 VAL B O 1
ATOM 8060 N N . ASN B 1 489 ? -20.736 -8.676 -17.766 1.00 122.72 496 ASN B N 1
ATOM 8061 C CA . ASN B 1 489 ? -20.415 -8.667 -16.355 1.00 102.41 496 ASN B CA 1
ATOM 8062 C C . ASN B 1 489 ? -19.028 -9.245 -16.086 1.00 128.72 496 ASN B C 1
ATOM 8063 O O . ASN B 1 489 ? -18.337 -9.665 -17.018 1.00 108.19 496 ASN B O 1
ATOM 8068 N N . PRO B 1 490 ? -18.597 -9.242 -14.813 1.00 136.48 497 PRO B N 1
ATOM 8069 C CA . PRO B 1 490 ? -17.290 -9.843 -14.542 1.00 113.16 497 PRO B CA 1
ATOM 8070 C C . PRO B 1 490 ? -17.273 -11.302 -14.964 1.00 91.12 497 PRO B C 1
ATOM 8071 O O . PRO B 1 490 ? -18.312 -11.948 -15.045 1.00 94.83 497 PRO B O 1
ATOM 8075 N N . VAL B 1 491 ? -16.090 -11.812 -15.252 1.00 86.40 498 VAL B N 1
ATOM 8076 C CA . VAL B 1 491 ? -15.910 -13.240 -15.429 1.00 96.97 498 VAL B CA 1
ATOM 8077 C C . VAL B 1 491 ? -15.461 -13.832 -14.096 1.00 103.01 498 VAL B C 1
ATOM 8078 O O . VAL B 1 491 ? -15.803 -14.965 -13.754 1.00 101.88 498 VAL B O 1
ATOM 8082 N N . PHE B 1 492 ? -14.703 -13.041 -13.344 1.00 100.59 499 PHE B N 1
ATOM 8083 C CA . PHE B 1 492 ? -14.286 -13.408 -11.997 1.00 94.68 499 PHE B CA 1
ATOM 8084 C C . PHE B 1 492 ? -14.499 -12.244 -11.041 1.00 94.02 499 PHE B C 1
ATOM 8085 O O . PHE B 1 492 ? -14.184 -11.100 -11.373 1.00 98.15 499 PHE B O 1
ATOM 8093 N N . THR B 1 493 ? -15.020 -12.528 -9.851 1.00 90.42 500 THR B N 1
ATOM 8094 C CA . THR B 1 493 ? -14.976 -11.546 -8.772 1.00 89.42 500 THR B CA 1
ATOM 8095 C C . THR B 1 493 ? -14.070 -12.047 -7.656 1.00 95.54 500 THR B C 1
ATOM 8096 O O . THR B 1 493 ? -13.758 -13.237 -7.586 1.00 98.32 500 THR B O 1
ATOM 8100 N N . VAL B 1 494 ? -13.641 -11.133 -6.792 1.00 92.95 501 VAL B N 1
ATOM 8101 C CA . VAL B 1 494 ? -12.837 -11.503 -5.637 1.00 73.35 501 VAL B CA 1
ATOM 8102 C C . VAL B 1 494 ? -13.347 -10.857 -4.349 1.00 83.71 501 VAL B C 1
ATOM 8103 O O . VAL B 1 494 ? -13.688 -9.673 -4.322 1.00 82.18 501 VAL B O 1
ATOM 8107 N N . ASP B 1 495 ? -13.400 -11.650 -3.284 1.00 88.69 502 ASP B N 1
ATOM 8108 C CA . ASP B 1 495 ? -13.713 -11.141 -1.956 1.00 96.12 502 ASP B CA 1
ATOM 8109 C C . ASP B 1 495 ? -12.554 -11.517 -1.055 1.00 83.29 502 ASP B C 1
ATOM 8110 O O . ASP B 1 495 ? -12.239 -12.697 -0.903 1.00 81.89 502 ASP B O 1
ATOM 8115 N N . ALA B 1 496 ? -11.909 -10.519 -0.464 1.00 78.28 503 ALA B N 1
ATOM 8116 C CA . ALA B 1 496 ? -10.716 -10.776 0.331 1.00 68.45 503 ALA B CA 1
ATOM 8117 C C . ALA B 1 496 ? -10.646 -9.898 1.568 1.00 65.80 503 ALA B C 1
ATOM 8118 O O . ALA B 1 496 ? -11.413 -8.945 1.721 1.00 76.33 503 ALA B O 1
ATOM 8120 N N . THR B 1 497 ? -9.718 -10.237 2.453 1.00 75.35 504 THR B N 1
ATOM 8121 C CA . THR B 1 497 ? -9.527 -9.482 3.680 1.00 69.95 504 THR B CA 1
ATOM 8122 C C . THR B 1 497 ? -8.103 -8.948 3.759 1.00 63.88 504 THR B C 1
ATOM 8123 O O . THR B 1 497 ? -7.139 -9.671 3.500 1.00 52.27 504 THR B O 1
ATOM 8127 N N . ILE B 1 498 ? -7.982 -7.669 4.096 1.00 70.40 505 ILE B N 1
ATOM 8128 C CA . ILE B 1 498 ? -6.678 -7.059 4.295 1.00 66.21 505 ILE B CA 1
ATOM 8129 C C . ILE B 1 498 ? -6.111 -7.474 5.645 1.00 69.89 505 ILE B C 1
ATOM 8130 O O . ILE B 1 498 ? -6.708 -7.209 6.690 1.00 65.60 505 ILE B O 1
ATOM 8135 N N . ASN B 1 499 ? -4.966 -8.138 5.616 1.00 62.00 506 ASN B N 1
ATOM 8136 C CA . ASN B 1 499 ? -4.222 -8.413 6.831 1.00 61.42 506 ASN B CA 1
ATOM 8137 C C . ASN B 1 499 ? -2.765 -8.030 6.602 1.00 56.66 506 ASN B C 1
ATOM 8138 O O . ASN B 1 499 ? -2.103 -8.599 5.731 1.00 59.11 506 ASN B O 1
ATOM 8143 N N . GLY B 1 500 ? -2.280 -7.054 7.368 1.00 44.15 507 GLY B N 1
ATOM 8144 C CA . GLY B 1 500 ? -0.918 -6.563 7.220 1.00 41.19 507 GLY B CA 1
ATOM 8145 C C . GLY B 1 500 ? -0.767 -5.717 5.973 1.00 49.89 507 GLY B C 1
ATOM 8146 O O . GLY B 1 500 ? -1.498 -4.740 5.786 1.00 55.32 507 GLY B O 1
ATOM 8147 N N . ASN B 1 501 ? 0.175 -6.095 5.114 1.00 41.96 508 ASN B N 1
ATOM 8148 C CA . ASN B 1 501 ? 0.389 -5.394 3.856 1.00 38.74 508 ASN B CA 1
ATOM 8149 C C . ASN B 1 501 ? -0.004 -6.264 2.669 1.00 49.68 508 ASN B C 1
ATOM 8150 O O . ASN B 1 501 ? 0.463 -6.057 1.551 1.00 48.62 508 ASN B O 1
ATOM 8155 N N . GLY B 1 502 ? -0.863 -7.245 2.922 1.00 44.03 509 GLY B N 1
ATOM 8156 C CA . GLY B 1 502 ? -1.367 -8.101 1.865 1.00 53.61 509 GLY B CA 1
ATOM 8157 C C . GLY B 1 502 ? -2.832 -8.421 2.093 1.00 63.81 509 GLY B C 1
ATOM 8158 O O . GLY B 1 502 ? -3.430 -7.968 3.074 1.00 55.25 509 GLY B O 1
ATOM 8159 N N . PHE B 1 503 ? -3.422 -9.194 1.186 1.00 53.58 510 PHE B N 1
ATOM 8160 C CA . PHE B 1 503 ? -4.800 -9.638 1.363 1.00 55.27 510 PHE B CA 1
ATOM 8161 C C . PHE B 1 503 ? -4.976 -11.101 0.963 1.00 65.01 510 PHE B C 1
ATOM 8162 O O . PHE B 1 503 ? -4.170 -11.663 0.218 1.00 57.77 510 PHE B O 1
ATOM 8170 N N . ILE B 1 504 ? -6.042 -11.711 1.467 1.00 61.23 511 ILE B N 1
ATOM 8171 C CA . ILE B 1 504 ? -6.319 -13.118 1.216 1.00 67.42 511 ILE B CA 1
ATOM 8172 C C . ILE B 1 504 ? -7.831 -13.329 1.190 1.00 67.64 511 ILE B C 1
ATOM 8173 O O . ILE B 1 504 ? -8.566 -12.725 1.976 1.00 68.54 511 ILE B O 1
ATOM 8178 N N . GLY B 1 505 ? -8.294 -14.180 0.281 1.00 66.88 512 GLY B N 1
ATOM 8179 C CA . GLY B 1 505 ? -9.718 -14.423 0.144 1.00 79.44 512 GLY B CA 1
ATOM 8180 C C . GLY B 1 505 ? -10.057 -15.424 -0.946 1.00 84.94 512 GLY B C 1
ATOM 8181 O O . GLY B 1 505 ? -9.352 -16.419 -1.138 1.00 78.72 512 GLY B O 1
ATOM 8182 N N . SER B 1 506 ? -11.138 -15.151 -1.670 1.00 85.32 513 SER B N 1
ATOM 8183 C CA . SER B 1 506 ? -11.670 -16.106 -2.634 1.00 93.35 513 SER B CA 1
ATOM 8184 C C . SER B 1 506 ? -12.035 -15.469 -3.974 1.00 88.35 513 SER B C 1
ATOM 8185 O O . SER B 1 506 ? -12.599 -14.374 -4.029 1.00 86.09 513 SER B O 1
ATOM 8188 N N . ALA B 1 507 ? -11.714 -16.174 -5.053 1.00 75.80 514 ALA B N 1
ATOM 8189 C CA . ALA B 1 507 ? -12.151 -15.784 -6.389 1.00 70.76 514 ALA B CA 1
ATOM 8190 C C . ALA B 1 507 ? -13.265 -16.713 -6.847 1.00 91.41 514 ALA B C 1
ATOM 8191 O O . ALA B 1 507 ? -13.312 -17.880 -6.456 1.00 100.29 514 ALA B O 1
ATOM 8193 N N . LYS B 1 508 ? -14.170 -16.193 -7.666 1.00 94.53 515 LYS B N 1
ATOM 8194 C CA . LYS B 1 508 ? -15.277 -17.002 -8.170 1.00 105.59 515 LYS B CA 1
ATOM 8195 C C . LYS B 1 508 ? -15.780 -16.500 -9.523 1.00 96.73 515 LYS B C 1
ATOM 8196 O O . LYS B 1 508 ? -15.394 -15.423 -9.980 1.00 91.64 515 LYS B O 1
ATOM 8202 N N . THR B 1 509 ? -16.588 -17.320 -10.189 1.00 99.20 516 THR B N 1
ATOM 8203 C CA . THR B 1 509 ? -17.272 -16.909 -11.410 1.00 112.20 516 THR B CA 1
ATOM 8204 C C . THR B 1 509 ? -18.771 -16.875 -11.151 1.00 121.16 516 THR B C 1
ATOM 8205 O O . THR B 1 509 ? -19.229 -17.108 -10.029 1.00 118.90 516 THR B O 1
ATOM 8209 N N . SER B 1 510 ? -19.535 -16.590 -12.198 1.00 122.85 517 SER B N 1
ATOM 8210 C CA . SER B 1 510 ? -20.983 -16.597 -12.095 1.00 139.61 517 SER B CA 1
ATOM 8211 C C . SER B 1 510 ? -21.458 -18.027 -11.894 1.00 134.67 517 SER B C 1
ATOM 8212 O O . SER B 1 510 ? -20.745 -18.980 -12.209 1.00 121.42 517 SER B O 1
ATOM 8215 N N . ASP B 1 511 ? -22.662 -18.178 -11.360 1.00 138.94 518 ASP B N 1
ATOM 8216 C CA . ASP B 1 511 ? -23.261 -19.497 -11.239 1.00 155.54 518 ASP B CA 1
ATOM 8217 C C . ASP B 1 511 ? -23.244 -20.197 -12.594 1.00 157.42 518 ASP B C 1
ATOM 8218 O O . ASP B 1 511 ? -23.319 -21.423 -12.670 1.00 152.77 518 ASP B O 1
ATOM 8223 N N . SER B 1 512 ? -23.127 -19.408 -13.658 1.00 156.28 519 SER B N 1
ATOM 8224 C CA . SER B 1 512 ? -23.269 -19.918 -15.018 1.00 151.94 519 SER B CA 1
ATOM 8225 C C . SER B 1 512 ? -21.934 -20.149 -15.720 1.00 142.64 519 SER B C 1
ATOM 8226 O O . SER B 1 512 ? -21.856 -20.918 -16.677 1.00 155.78 519 SER B O 1
ATOM 8229 N N . GLY B 1 513 ? -20.889 -19.478 -15.255 1.00 123.52 520 GLY B N 1
ATOM 8230 C CA . GLY B 1 513 ? -19.591 -19.587 -15.896 1.00 105.70 520 GLY B CA 1
ATOM 8231 C C . GLY B 1 513 ? -19.572 -18.927 -17.261 1.00 124.85 520 GLY B C 1
ATOM 8232 O O . GLY B 1 513 ? -20.573 -18.927 -17.984 1.00 141.84 520 GLY B O 1
ATOM 8233 N N . PHE B 1 514 ? -18.417 -18.374 -17.612 1.00 134.43 521 PHE B N 1
ATOM 8234 C CA . PHE B 1 514 ? -18.232 -17.631 -18.853 1.00 155.57 521 PHE B CA 1
ATOM 8235 C C . PHE B 1 514 ? -17.863 -18.547 -20.018 1.00 162.61 521 PHE B C 1
ATOM 8236 O O . PHE B 1 514 ? -16.802 -19.174 -20.006 1.00 171.66 521 PHE B O 1
ATOM 8244 N N . ALA B 1 515 ? -18.729 -18.607 -21.026 1.00 150.57 522 ALA B N 1
ATOM 8245 C CA . ALA B 1 515 ? -18.513 -19.470 -22.186 1.00 138.27 522 ALA B CA 1
ATOM 8246 C C . ALA B 1 515 ? -17.054 -19.514 -22.645 1.00 139.33 522 ALA B C 1
ATOM 8247 O O . ALA B 1 515 ? -16.369 -18.488 -22.703 1.00 111.87 522 ALA B O 1
ATOM 8249 N N . LEU B 1 516 ? -16.583 -20.716 -22.961 1.00 159.95 523 LEU B N 1
ATOM 8250 C CA . LEU B 1 516 ? -15.246 -20.887 -23.512 1.00 171.72 523 LEU B CA 1
ATOM 8251 C C . LEU B 1 516 ? -15.317 -20.955 -25.033 1.00 183.56 523 LEU B C 1
ATOM 8252 O O . LEU B 1 516 ? -14.405 -20.503 -25.726 1.00 183.63 523 LEU B O 1
ATOM 8257 N N . ASP B 1 517 ? -16.411 -21.510 -25.549 1.00 183.39 524 ASP B N 1
ATOM 8258 C CA . ASP B 1 517 ? -16.618 -21.589 -26.991 1.00 168.77 524 ASP B CA 1
ATOM 8259 C C . ASP B 1 517 ? -17.495 -20.440 -27.475 1.00 161.66 524 ASP B C 1
ATOM 8260 O O . ASP B 1 517 ? -17.022 -19.318 -27.649 1.00 154.09 524 ASP B O 1
ATOM 8265 N N . GLY B 1 524 ? -20.797 -27.389 -22.348 1.00 196.47 531 GLY B N 1
ATOM 8266 C CA . GLY B 1 524 ? -20.666 -27.002 -20.956 1.00 192.08 531 GLY B CA 1
ATOM 8267 C C . GLY B 1 524 ? -19.483 -26.079 -20.745 1.00 178.67 531 GLY B C 1
ATOM 8268 O O . GLY B 1 524 ? -18.462 -26.212 -21.416 1.00 186.37 531 GLY B O 1
ATOM 8269 N N . ASN B 1 525 ? -19.613 -25.143 -19.810 1.00 156.83 532 ASN B N 1
ATOM 8270 C CA . ASN B 1 525 ? -18.552 -24.169 -19.588 1.00 150.89 532 ASN B CA 1
ATOM 8271 C C . ASN B 1 525 ? -17.883 -24.220 -18.213 1.00 132.62 532 ASN B C 1
ATOM 8272 O O . ASN B 1 525 ? -18.286 -24.983 -17.336 1.00 124.54 532 ASN B O 1
ATOM 8277 N N . ALA B 1 526 ? -16.860 -23.382 -18.052 1.00 115.75 533 ALA B N 1
ATOM 8278 C CA . ALA B 1 526 ? -16.043 -23.316 -16.846 1.00 100.20 533 ALA B CA 1
ATOM 8279 C C . ALA B 1 526 ? -16.735 -22.613 -15.678 1.00 117.66 533 ALA B C 1
ATOM 8280 O O . ALA B 1 526 ? -17.400 -21.594 -15.855 1.00 124.55 533 ALA B O 1
ATOM 8282 N N . VAL B 1 527 ? -16.554 -23.159 -14.480 1.00 133.31 534 VAL B N 1
ATOM 8283 C CA . VAL B 1 527 ? -17.101 -22.565 -13.265 1.00 140.01 534 VAL B CA 1
ATOM 8284 C C . VAL B 1 527 ? -16.116 -22.707 -12.108 1.00 132.26 534 VAL B C 1
ATOM 8285 O O . VAL B 1 527 ? -15.351 -23.670 -12.057 1.00 124.21 534 VAL B O 1
ATOM 8289 N N . PHE B 1 528 ? -16.139 -21.749 -11.183 1.00 132.72 535 PHE B N 1
ATOM 8290 C CA . PHE B 1 528 ? -15.266 -21.777 -10.008 1.00 127.73 535 PHE B CA 1
ATOM 8291 C C . PHE B 1 528 ? -15.853 -21.009 -8.815 1.00 128.03 535 PHE B C 1
ATOM 8292 O O . PHE B 1 528 ? -16.450 -19.947 -8.985 1.00 140.13 535 PHE B O 1
ATOM 8300 N N . SER B 1 529 ? -15.674 -21.557 -7.614 1.00 109.28 536 SER B N 1
ATOM 8301 C CA . SER B 1 529 ? -15.995 -20.868 -6.363 1.00 108.66 536 SER B CA 1
ATOM 8302 C C . SER B 1 529 ? -14.944 -21.216 -5.312 1.00 113.74 536 SER B C 1
ATOM 8303 O O . SER B 1 529 ? -14.208 -22.196 -5.458 1.00 106.79 536 SER B O 1
ATOM 8306 N N . ASP B 1 530 ? -14.871 -20.405 -4.261 1.00 115.56 537 ASP B N 1
ATOM 8307 C CA . ASP B 1 530 ? -13.933 -20.637 -3.169 1.00 112.85 537 ASP B CA 1
ATOM 8308 C C . ASP B 1 530 ? -12.510 -20.904 -3.672 1.00 101.55 537 ASP B C 1
ATOM 8309 O O . ASP B 1 530 ? -11.779 -21.715 -3.100 1.00 89.57 537 ASP B O 1
ATOM 8314 N N . ILE B 1 531 ? -12.124 -20.225 -4.749 1.00 97.13 538 ILE B N 1
ATOM 8315 C CA . ILE B 1 531 ? -10.747 -20.295 -5.226 1.00 91.27 538 ILE B CA 1
ATOM 8316 C C . ILE B 1 531 ? -9.864 -19.446 -4.328 1.00 81.46 538 ILE B C 1
ATOM 8317 O O . ILE B 1 531 ? -10.213 -18.309 -4.008 1.00 79.79 538 ILE B O 1
ATOM 8322 N N . LYS B 1 532 ? -8.724 -19.997 -3.924 1.00 70.55 539 LYS B N 1
ATOM 8323 C CA . LYS B 1 532 ? -7.838 -19.307 -2.989 1.00 76.86 539 LYS B CA 1
ATOM 8324 C C . LYS B 1 532 ? -6.995 -18.258 -3.708 1.00 78.73 539 LYS B C 1
ATOM 8325 O O . LYS B 1 532 ? -6.227 -18.575 -4.614 1.00 76.63 539 LYS B O 1
ATOM 8331 N N . VAL B 1 533 ? -7.155 -17.001 -3.314 1.00 82.21 540 VAL B N 1
ATOM 8332 C CA . VAL B 1 533 ? -6.388 -15.925 -3.925 1.00 86.37 540 VAL B CA 1
ATOM 8333 C C . VAL B 1 533 ? -5.496 -15.204 -2.913 1.00 80.41 540 VAL B C 1
ATOM 8334 O O . VAL B 1 533 ? -5.962 -14.746 -1.863 1.00 72.10 540 VAL B O 1
ATOM 8338 N N . ASN B 1 534 ? -4.206 -15.139 -3.237 1.00 64.29 541 ASN B N 1
ATOM 8339 C CA . ASN B 1 534 ? -3.229 -14.393 -2.453 1.00 62.67 541 ASN B CA 1
ATOM 8340 C C . ASN B 1 534 ? -2.844 -13.108 -3.168 1.00 59.29 541 ASN B C 1
ATOM 8341 O O . ASN B 1 534 ? -2.582 -13.118 -4.371 1.00 61.40 541 ASN B O 1
ATOM 8346 N N . GLY B 1 535 ? -2.807 -12.005 -2.429 1.00 56.05 542 GLY B N 1
ATOM 8347 C CA . GLY B 1 535 ? -2.432 -10.727 -3.002 1.00 54.18 542 GLY B CA 1
ATOM 8348 C C . GLY B 1 535 ? -1.572 -9.881 -2.085 1.00 46.16 542 GLY B C 1
ATOM 8349 O O . GLY B 1 535 ? -1.394 -10.198 -0.899 1.00 49.02 542 GLY B O 1
ATOM 8350 N N . GLY B 1 536 ? -1.040 -8.796 -2.638 1.00 44.31 543 GLY B N 1
ATOM 8351 C CA . GLY B 1 536 ? -0.246 -7.863 -1.864 1.00 41.76 543 GLY B CA 1
ATOM 8352 C C . GLY B 1 536 ? -0.561 -6.413 -2.178 1.00 48.54 543 GLY B C 1
ATOM 8353 O O . GLY B 1 536 ? -1.162 -6.103 -3.210 1.00 46.85 543 GLY B O 1
ATOM 8354 N N . PHE B 1 537 ? -0.163 -5.526 -1.272 1.00 41.43 544 PHE B N 1
ATOM 8355 C CA . PHE B 1 537 ? -0.140 -4.095 -1.546 1.00 43.57 544 PHE B CA 1
ATOM 8356 C C . PHE B 1 537 ? 1.296 -3.660 -1.771 1.00 45.37 544 PHE B C 1
ATOM 8357 O O . PHE B 1 537 ? 2.186 -4.019 -0.982 1.00 40.40 544 PHE B O 1
ATOM 8365 N N . TYR B 1 538 ? 1.528 -2.917 -2.851 1.00 34.41 545 TYR B N 1
ATOM 8366 C CA . TYR B 1 538 ? 2.904 -2.572 -3.234 1.00 32.17 545 TYR B CA 1
ATOM 8367 C C . TYR B 1 538 ? 3.152 -1.072 -3.337 1.00 37.55 545 TYR B C 1
ATOM 8368 O O . TYR B 1 538 ? 2.225 -0.290 -3.576 1.00 40.65 545 TYR B O 1
ATOM 8377 N N . GLY B 1 539 ? 4.410 -0.679 -3.152 1.00 39.45 546 GLY B N 1
ATOM 8378 C CA . GLY B 1 539 ? 4.785 0.720 -3.244 1.00 36.62 546 GLY B CA 1
ATOM 8379 C C . GLY B 1 539 ? 4.750 1.433 -1.905 1.00 47.51 546 GLY B C 1
ATOM 8380 O O . GLY B 1 539 ? 4.274 0.880 -0.909 1.00 48.68 546 GLY B O 1
ATOM 8381 N N . PRO B 1 540 ? 5.261 2.671 -1.880 1.00 47.21 547 PRO B N 1
ATOM 8382 C CA . PRO B 1 540 ? 5.405 3.534 -0.703 1.00 50.66 547 PRO B CA 1
ATOM 8383 C C . PRO B 1 540 ? 4.154 3.568 0.175 1.00 53.19 547 PRO B C 1
ATOM 8384 O O . PRO B 1 540 ? 4.253 3.486 1.400 1.00 49.94 547 PRO B O 1
ATOM 8388 N N . THR B 1 541 ? 2.987 3.691 -0.443 1.00 50.09 548 THR B N 1
ATOM 8389 C CA . THR B 1 541 ? 1.764 3.863 0.324 1.00 57.14 548 THR B CA 1
ATOM 8390 C C . THR B 1 541 ? 0.607 3.024 -0.216 1.00 44.60 548 THR B C 1
ATOM 8391 O O . THR B 1 541 ? -0.547 3.466 -0.227 1.00 59.08 548 THR B O 1
ATOM 8395 N N . ALA B 1 542 ? 0.926 1.817 -0.672 1.00 50.49 549 ALA B N 1
ATOM 8396 C CA . ALA B 1 542 ? -0.079 0.872 -1.160 1.00 47.36 549 ALA B CA 1
ATOM 8397 C C . ALA B 1 542 ? -0.817 1.362 -2.405 1.00 53.73 549 ALA B C 1
ATOM 8398 O O . ALA B 1 542 ? -1.974 0.998 -2.632 1.00 48.63 549 ALA B O 1
ATOM 8400 N N . GLY B 1 543 ? -0.146 2.174 -3.217 1.00 48.07 550 GLY B N 1
ATOM 8401 C CA . GLY B 1 543 ? -0.771 2.722 -4.412 1.00 53.94 550 GLY B CA 1
ATOM 8402 C C . GLY B 1 543 ? -0.944 1.711 -5.537 1.00 53.70 550 GLY B C 1
ATOM 8403 O O . GLY B 1 543 ? -1.518 2.018 -6.587 1.00 55.59 550 GLY B O 1
ATOM 8404 N N . GLU B 1 544 ? -0.423 0.504 -5.328 1.00 52.50 551 GLU B N 1
ATOM 8405 C CA . GLU B 1 544 ? -0.581 -0.581 -6.292 1.00 59.06 551 GLU B CA 1
ATOM 8406 C C . GLU B 1 544 ? -0.947 -1.867 -5.560 1.00 44.89 551 GLU B C 1
ATOM 8407 O O . GLU B 1 544 ? -0.488 -2.114 -4.449 1.00 48.92 551 GLU B O 1
ATOM 8413 N N . LEU B 1 545 ? -1.797 -2.679 -6.170 1.00 46.09 552 LEU B N 1
ATOM 8414 C CA . LEU B 1 545 ? -2.088 -3.987 -5.607 1.00 44.50 552 LEU B CA 1
ATOM 8415 C C . LEU B 1 545 ? -2.024 -5.033 -6.703 1.00 44.85 552 LEU B C 1
ATOM 8416 O O . LEU B 1 545 ? -2.149 -4.721 -7.890 1.00 47.29 552 LEU B O 1
ATOM 8421 N N . GLY B 1 546 ? -1.807 -6.276 -6.300 1.00 45.24 553 GLY B N 1
ATOM 8422 C CA . GLY B 1 546 ? -1.661 -7.363 -7.244 1.00 52.50 553 GLY B CA 1
ATOM 8423 C C . GLY B 1 546 ? -1.856 -8.672 -6.518 1.00 52.20 553 GLY B C 1
ATOM 8424 O O . GLY B 1 546 ? -1.824 -8.723 -5.290 1.00 54.18 553 GLY B O 1
ATOM 8425 N N . GLY B 1 547 ? -2.077 -9.737 -7.270 1.00 55.56 554 GLY B N 1
ATOM 8426 C CA . GLY B 1 547 ? -2.332 -11.022 -6.659 1.00 46.20 554 GLY B CA 1
ATOM 8427 C C . GLY B 1 547 ? -2.470 -12.115 -7.692 1.00 60.35 554 GLY B C 1
ATOM 8428 O O . GLY B 1 547 ? -2.387 -11.869 -8.902 1.00 58.22 554 GLY B O 1
ATOM 8429 N N . GLN B 1 548 ? -2.689 -13.332 -7.212 1.00 56.00 555 GLN B N 1
ATOM 8430 C CA . GLN B 1 548 ? -2.802 -14.468 -8.100 1.00 53.36 555 GLN B CA 1
ATOM 8431 C C . GLN B 1 548 ? -3.758 -15.491 -7.535 1.00 62.89 555 GLN B C 1
ATOM 8432 O O . GLN B 1 548 ? -4.051 -15.510 -6.335 1.00 57.99 555 GLN B O 1
ATOM 8438 N N . PHE B 1 549 ? -4.234 -16.360 -8.412 1.00 63.09 556 PHE B N 1
ATOM 8439 C CA . PHE B 1 549 ? -4.959 -17.540 -7.978 1.00 65.93 556 PHE B CA 1
ATOM 8440 C C . PHE B 1 549 ? -4.799 -18.639 -9.015 1.00 71.63 556 PHE B C 1
ATOM 8441 O O . PHE B 1 549 ? -4.422 -18.388 -10.173 1.00 58.44 556 PHE B O 1
ATOM 8449 N N . HIS B 1 550 ? -5.049 -19.865 -8.582 1.00 70.91 557 HIS B N 1
ATOM 8450 C CA . HIS B 1 550 ? -4.909 -21.011 -9.456 1.00 81.55 557 HIS B CA 1
ATOM 8451 C C . HIS B 1 550 ? -5.690 -22.182 -8.891 1.00 89.32 557 HIS B C 1
ATOM 8452 O O . HIS B 1 550 ? -5.832 -22.323 -7.674 1.00 86.91 557 HIS B O 1
ATOM 8459 N N . HIS B 1 551 ? -6.223 -23.011 -9.779 1.00 94.47 558 HIS B N 1
ATOM 8460 C CA . HIS B 1 551 ? -6.936 -24.194 -9.341 1.00 89.47 558 HIS B CA 1
ATOM 8461 C C . HIS B 1 551 ? -6.854 -25.298 -10.377 1.00 87.25 558 HIS B C 1
ATOM 8462 O O . HIS B 1 551 ? -6.899 -25.045 -11.584 1.00 80.54 558 HIS B O 1
ATOM 8469 N N . LYS B 1 552 ? -6.724 -26.526 -9.888 1.00 101.61 559 LYS B N 1
ATOM 8470 C CA . LYS B 1 552 ? -6.620 -27.691 -10.747 1.00 113.35 559 LYS B CA 1
ATOM 8471 C C . LYS B 1 552 ? -7.707 -28.699 -10.423 1.00 115.27 559 LYS B C 1
ATOM 8472 O O . LYS B 1 552 ? -7.912 -29.054 -9.264 1.00 119.47 559 LYS B O 1
ATOM 8478 N N . SER B 1 553 ? -8.381 -29.175 -11.460 1.00 130.67 560 SER B N 1
ATOM 8479 C CA . SER B 1 553 ? -9.288 -30.302 -11.331 1.00 137.78 560 SER B CA 1
ATOM 8480 C C . SER B 1 553 ? -9.408 -30.962 -12.694 1.00 151.09 560 SER B C 1
ATOM 8481 O O . SER B 1 553 ? -8.855 -30.469 -13.678 1.00 144.12 560 SER B O 1
ATOM 8484 N N . ASP B 1 554 ? -10.124 -32.079 -12.748 1.00 156.99 561 ASP B N 1
ATOM 8485 C CA . ASP B 1 554 ? -10.366 -32.768 -14.009 1.00 151.21 561 ASP B CA 1
ATOM 8486 C C . ASP B 1 554 ? -11.861 -32.942 -14.246 1.00 164.19 561 ASP B C 1
ATOM 8487 O O . ASP B 1 554 ? -12.485 -33.849 -13.691 1.00 161.72 561 ASP B O 1
ATOM 8492 N N . ASN B 1 555 ? -12.434 -32.063 -15.064 1.00 171.75 562 ASN B N 1
ATOM 8493 C CA . ASN B 1 555 ? -11.683 -30.975 -15.685 1.00 168.15 562 ASN B CA 1
ATOM 8494 C C . ASN B 1 555 ? -12.151 -29.600 -15.221 1.00 161.38 562 ASN B C 1
ATOM 8495 O O . ASN B 1 555 ? -13.258 -29.452 -14.703 1.00 157.59 562 ASN B O 1
ATOM 8500 N N . GLY B 1 556 ? -11.300 -28.598 -15.418 1.00 152.55 563 GLY B N 1
ATOM 8501 C CA . GLY B 1 556 ? -11.613 -27.237 -15.026 1.00 150.21 563 GLY B CA 1
ATOM 8502 C C . GLY B 1 556 ? -10.481 -26.589 -14.251 1.00 147.92 563 GLY B C 1
ATOM 8503 O O . GLY B 1 556 ? -10.506 -26.543 -13.021 1.00 151.60 563 GLY B O 1
ATOM 8504 N N . SER B 1 557 ? -9.485 -26.083 -14.971 1.00 142.18 564 SER B N 1
ATOM 8505 C CA . SER B 1 557 ? -8.310 -25.489 -14.337 1.00 134.53 564 SER B CA 1
ATOM 8506 C C . SER B 1 557 ? -8.080 -24.033 -14.746 1.00 120.70 564 SER B C 1
ATOM 8507 O O . SER B 1 557 ? -8.289 -23.659 -15.901 1.00 119.94 564 SER B O 1
ATOM 8510 N N . VAL B 1 558 ? -7.640 -23.220 -13.788 1.00 93.27 565 VAL B N 1
ATOM 8511 C CA . VAL B 1 558 ? -7.396 -21.800 -14.027 1.00 79.88 565 VAL B CA 1
ATOM 8512 C C . VAL B 1 558 ? -6.094 -21.310 -13.408 1.00 74.74 565 VAL B C 1
ATOM 8513 O O . VAL B 1 558 ? -5.720 -21.713 -12.303 1.00 82.70 565 VAL B O 1
ATOM 8517 N N . GLY B 1 559 ? -5.411 -20.431 -14.130 1.00 73.03 566 GLY B N 1
ATOM 8518 C CA . GLY B 1 559 ? -4.217 -19.777 -13.622 1.00 68.79 566 GLY B CA 1
ATOM 8519 C C . GLY B 1 559 ? -4.283 -18.296 -13.934 1.00 61.60 566 GLY B C 1
ATOM 8520 O O . GLY B 1 559 ? -4.376 -17.914 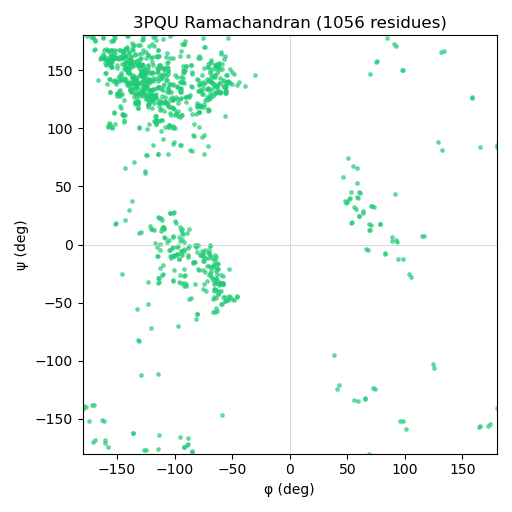-15.102 1.00 63.30 566 GLY B O 1
ATOM 8521 N N . ALA B 1 560 ? -4.243 -17.457 -12.904 1.00 59.29 567 ALA B N 1
ATOM 8522 C CA . ALA B 1 560 ? -4.425 -16.023 -13.107 1.00 65.30 567 ALA B CA 1
ATOM 8523 C C . ALA B 1 560 ? -3.502 -15.145 -12.256 1.00 63.51 567 ALA B C 1
ATOM 8524 O O . ALA B 1 560 ? -3.287 -15.400 -11.068 1.00 60.55 567 ALA B O 1
ATOM 8526 N N . VAL B 1 561 ? -2.960 -14.106 -12.885 1.00 45.46 568 VAL B N 1
ATOM 8527 C CA . VAL B 1 561 ? -2.269 -13.044 -12.161 1.00 48.40 568 VAL B CA 1
ATOM 8528 C C . VAL B 1 561 ? -2.883 -11.699 -12.549 1.00 60.65 568 VAL B C 1
ATOM 8529 O O . VAL B 1 561 ? -3.343 -11.524 -13.685 1.00 60.58 568 VAL B O 1
ATOM 8533 N N . PHE B 1 562 ? -2.905 -10.756 -11.607 1.00 58.73 569 PHE B N 1
ATOM 8534 C CA . PHE B 1 562 ? -3.515 -9.451 -11.856 1.00 55.12 569 PHE B CA 1
ATOM 8535 C C . PHE B 1 562 ? -2.846 -8.339 -11.051 1.00 53.77 569 PHE B C 1
ATOM 8536 O O . PHE B 1 562 ? -2.314 -8.578 -9.966 1.00 57.07 569 PHE B O 1
ATOM 8544 N N . GLY B 1 563 ? -2.891 -7.125 -11.598 1.00 53.51 570 GLY B N 1
ATOM 8545 C CA . GLY B 1 563 ? -2.364 -5.941 -10.946 1.00 61.24 570 GLY B CA 1
ATOM 8546 C C . GLY B 1 563 ? -3.271 -4.744 -11.176 1.00 53.49 570 GLY B C 1
ATOM 8547 O O . GLY B 1 563 ? -4.074 -4.738 -12.116 1.00 63.22 570 GLY B O 1
ATOM 8548 N N . ALA B 1 564 ? -3.163 -3.736 -10.313 1.00 55.85 571 ALA B N 1
ATOM 8549 C CA . ALA B 1 564 ? -3.956 -2.518 -10.474 1.00 50.95 571 ALA B CA 1
ATOM 8550 C C . ALA B 1 564 ? -3.398 -1.316 -9.709 1.00 60.56 571 ALA B C 1
ATOM 8551 O O . ALA B 1 564 ? -2.665 -1.469 -8.720 1.00 56.59 571 ALA B O 1
ATOM 8553 N N . LYS B 1 565 ? -3.750 -0.124 -10.189 1.00 49.35 572 LYS B N 1
ATOM 8554 C CA . LYS B 1 565 ? -3.229 1.123 -9.647 1.00 63.56 572 LYS B CA 1
ATOM 8555 C C . LYS B 1 565 ? -4.347 1.936 -9.001 1.00 68.24 572 LYS B C 1
ATOM 8556 O O . LYS B 1 565 ? -5.468 1.991 -9.518 1.00 67.73 572 LYS B O 1
ATOM 8562 N N . ARG B 1 566 ? -4.035 2.565 -7.871 1.00 53.28 573 ARG B N 1
ATOM 8563 C CA . ARG B 1 566 ? -5.004 3.373 -7.156 1.00 63.56 573 ARG B CA 1
ATOM 8564 C C . ARG B 1 566 ? -5.476 4.567 -7.983 1.00 74.22 573 ARG B C 1
ATOM 8565 O O . ARG B 1 566 ? -4.688 5.244 -8.652 1.00 70.08 573 ARG B O 1
ATOM 8573 N N . GLN B 1 567 ? -6.784 4.789 -7.910 1.00 75.98 574 GLN B N 1
ATOM 8574 C CA . GLN B 1 567 ? -7.506 5.735 -8.747 1.00 93.93 574 GLN B CA 1
ATOM 8575 C C . GLN B 1 567 ? -7.852 7.004 -8.000 1.00 104.80 574 GLN B C 1
ATOM 8576 O O . GLN B 1 567 ? -7.555 7.153 -6.815 1.00 108.33 574 GLN B O 1
ATOM 8582 N N . ILE B 1 568 ? -8.507 7.910 -8.715 1.00 111.67 575 ILE B N 1
ATOM 8583 C CA . ILE B 1 568 ? -9.089 9.103 -8.127 1.00 110.49 575 ILE B CA 1
ATOM 8584 C C . ILE B 1 568 ? -10.446 9.343 -8.772 1.00 110.38 575 ILE B C 1
ATOM 8585 O O . ILE B 1 568 ? -10.849 8.605 -9.673 1.00 109.00 575 ILE B O 1
#

B-factor: mean 50.15, std 32.66, range [4.3, 205.0]

Secondary structure (DSSP, 8-state):
--EE----PPPPP---GGGS--SEEEEEPPB----SB-TTSPBPSS---EE---GGG-EEE--S-TTS-TTHHHHHHH-SS--EEETTS-SSGGG----SSEEEEEEEESS--EEEE-TT--EEEEE-S-EEEEEEEE-SB-SEEE-SS-EEEEEEEEEEE-EETT---SSB-TTSSSSSB--BTTTB-B--SS-TT-EETTEE----SEEEEEEEETTTTEEEEEEEEEB---SSS---EEEEEEEEEEEETTEEEEEEEESSTT-SSS--EEEEEEEEESTT--EEEEEEE-TTS-EEEEEEEEE----B-EEE-EEEEEEETTT--EEE---SS-TTEEEETTEEEE---SSSEEEEEEEETTEEEEEEEE-TT-SSEEEEEEEEEETTTEEEEEEEEEEEEBPPGGGS--S-EEEEEEEEEEEEESSSEEEE-----TTTSS-EEEEEETTTTEEEEEE--TT-SS-SEEEEEEEETTEEEEEEE--TT-B-----SPPB---SEEEEEEEESTTS-EEEEEEEE--TT-EEEEEEEEEEEE-/---B---PPPPPP---GGGS--SEEEEEPPB----SB-TTSPBPSS---EE---GGGEEEE--S-TTS-TTHHHHHHH-SS--EEETTS-SSGGG----SSEEEEEEEESS--EEEE-TT--EEEEE-S-EEEEEEEE-SB-SEEE-SS-EEEEEEEEEEE-EETT---SSB-TTSSSSSB--BTTTB-B--SS-TT-EETTEE----SEEEEEEEETTTTEEEEEEEEEB---SSS---EEEEEEEEEEEETTEEEEEEEESSTT-SSS--EEEEEEEEESTT--EEEEEEE-TTS-EEEEEEEEES---B-EEE-EEEEEEETTT--EEE---SS-TTEEEETTEEEE---SSSEEEEEEEETTEEEEEEEE-TT-SSEEEEEEEEE---EEEEEEEEEEBPPGGGS--S-EEEEEEEEEEEEESSSEEEE-----TTTSS-EEEEEETTTTEEEEEE--TT-SS-SEEEEEEEETTEEEEEEE--TT-----------SEEEEEEEESTTS-EEEEEEEE--TT-EEEEEEEEEEB-

CATH classification: 2.40.128.250 (+3 more: 2.40.160.90, 2.40.128.240, 2.40.160.90)